Protein AF-0000000076281977 (afdb_homodimer)

Structure (mmCIF, N/CA/C/O backbone):
data_AF-0000000076281977-model_v1
#
loop_
_entity.id
_entity.type
_entity.pdbx_description
1 polymer Synembryn
#
loop_
_atom_site.group_PDB
_atom_site.id
_atom_site.type_symbol
_atom_site.label_atom_id
_atom_site.label_alt_id
_atom_site.label_comp_id
_atom_site.label_asym_id
_atom_site.label_entity_id
_atom_site.label_seq_id
_atom_site.pdbx_PDB_ins_code
_atom_site.Cartn_x
_atom_site.Cartn_y
_atom_site.Cartn_z
_atom_site.occupancy
_atom_site.B_iso_or_equiv
_atom_site.auth_seq_id
_atom_site.auth_comp_id
_atom_site.auth_asym_id
_atom_site.auth_atom_id
_atom_site.pdbx_PDB_model_num
ATOM 1 N N . MET A 1 1 ? -8.844 -17.547 -15.508 1 25.36 1 MET A N 1
ATOM 2 C CA . MET A 1 1 ? -8.016 -17.531 -14.305 1 25.36 1 MET A CA 1
ATOM 3 C C . MET A 1 1 ? -6.859 -16.547 -14.461 1 25.36 1 MET A C 1
ATOM 5 O O . MET A 1 1 ? -5.863 -16.859 -15.117 1 25.36 1 MET A O 1
ATOM 9 N N . MET A 1 2 ? -7.133 -15.367 -14.68 1 31.41 2 MET A N 1
ATOM 10 C CA . MET A 1 2 ? -6.23 -14.242 -14.906 1 31.41 2 MET A CA 1
ATOM 11 C C . MET A 1 2 ? -5.121 -14.211 -13.859 1 31.41 2 MET A C 1
ATOM 13 O O . MET A 1 2 ? -5.328 -14.641 -12.719 1 31.41 2 MET A O 1
ATOM 17 N N . PRO A 1 3 ? -3.891 -14.258 -14.297 1 38.12 3 PRO A N 1
ATOM 18 C CA . PRO A 1 3 ? -2.811 -13.922 -13.367 1 38.12 3 PRO A CA 1
ATOM 19 C C . PRO A 1 3 ? -3.238 -12.906 -12.312 1 38.12 3 PRO A C 1
ATOM 21 O O . PRO A 1 3 ? -2.4 -12.414 -11.547 1 38.12 3 PRO A O 1
ATOM 24 N N . ASN A 1 4 ? -4.414 -12.43 -12.438 1 33.53 4 ASN A N 1
ATOM 25 C CA . ASN A 1 4 ? -4.828 -11.328 -11.578 1 33.53 4 ASN A CA 1
ATOM 26 C C . ASN A 1 4 ? -4.852 -11.742 -10.109 1 33.53 4 ASN A C 1
ATOM 28 O O . ASN A 1 4 ? -5.457 -11.055 -9.281 1 33.53 4 ASN A O 1
ATOM 32 N N . ARG A 1 5 ? -5.129 -13.078 -9.828 1 37.09 5 ARG A N 1
ATOM 33 C CA . ARG A 1 5 ? -5.336 -13.344 -8.406 1 37.09 5 ARG A CA 1
ATOM 34 C C . ARG A 1 5 ? -4.176 -12.797 -7.574 1 37.09 5 ARG A C 1
ATOM 36 O O . ARG A 1 5 ? -3.15 -13.469 -7.422 1 37.09 5 ARG A O 1
ATOM 43 N N . ARG A 1 6 ? -3.873 -11.641 -7.59 1 33.06 6 ARG A N 1
ATOM 44 C CA . ARG A 1 6 ? -2.848 -10.656 -7.266 1 33.06 6 ARG A CA 1
ATOM 45 C C . ARG A 1 6 ? -2.436 -10.758 -5.801 1 33.06 6 ARG A C 1
ATOM 47 O O . ARG A 1 6 ? -1.252 -10.906 -5.492 1 33.06 6 ARG A O 1
ATOM 54 N N . THR A 1 7 ? -2.859 -9.648 -5 1 34.69 7 THR A N 1
ATOM 55 C CA . THR A 1 7 ? -2.383 -8.672 -4.027 1 34.69 7 THR A CA 1
ATOM 56 C C . THR A 1 7 ? -2.422 -9.258 -2.617 1 34.69 7 THR A C 1
ATOM 58 O O . THR A 1 7 ? -2.078 -8.578 -1.647 1 34.69 7 THR A O 1
ATOM 61 N N . GLY A 1 8 ? -3.344 -10.055 -2.436 1 36.16 8 GLY A N 1
ATOM 62 C CA . GLY A 1 8 ? -3.281 -10.398 -1.023 1 36.16 8 GLY A CA 1
ATOM 63 C C . GLY A 1 8 ? -1.925 -10.922 -0.595 1 36.16 8 GLY A C 1
ATOM 64 O O . GLY A 1 8 ? -1.558 -10.828 0.578 1 36.16 8 GLY A O 1
ATOM 65 N N . ARG A 1 9 ? -1.367 -11.906 -1.367 1 39.69 9 ARG A N 1
ATOM 66 C CA . ARG A 1 9 ? -0.057 -12.508 -1.152 1 39.69 9 ARG A CA 1
ATOM 67 C C . ARG A 1 9 ? 1.059 -11.492 -1.374 1 39.69 9 ARG A C 1
ATOM 69 O O . ARG A 1 9 ? 2.238 -11.852 -1.395 1 39.69 9 ARG A O 1
ATOM 76 N N . ASP A 1 10 ? 0.714 -10.359 -1.783 1 43.97 10 ASP A N 1
ATOM 77 C CA . ASP A 1 10 ? 1.551 -9.219 -2.146 1 43.97 10 ASP A CA 1
ATOM 78 C C . ASP A 1 10 ? 2.457 -8.812 -0.986 1 43.97 10 ASP A C 1
ATOM 80 O O . ASP A 1 10 ? 3.6 -8.406 -1.199 1 43.97 10 ASP A O 1
ATOM 84 N N . ARG A 1 11 ? 1.829 -8.914 0.071 1 48.28 11 ARG A N 1
ATOM 85 C CA . ARG A 1 11 ? 2.643 -8.422 1.178 1 48.28 11 ARG A CA 1
ATOM 86 C C . ARG A 1 11 ? 3.83 -9.344 1.437 1 48.28 11 ARG A C 1
ATOM 88 O O . ARG A 1 11 ? 4.875 -8.898 1.921 1 48.28 11 ARG A O 1
ATOM 95 N N . SER A 1 12 ? 3.67 -10.633 1.146 1 47 12 SER A N 1
ATOM 96 C CA . SER A 1 12 ? 4.766 -11.578 1.337 1 47 12 SER A CA 1
ATOM 97 C C . SER A 1 12 ? 5.914 -11.305 0.372 1 47 12 SER A C 1
ATOM 99 O O . SER A 1 12 ? 7.062 -11.648 0.648 1 47 12 SER A O 1
ATOM 101 N N . CYS A 1 13 ? 5.496 -10.625 -0.666 1 46.72 13 CYS A N 1
ATOM 102 C CA . CYS A 1 13 ? 6.531 -10.328 -1.65 1 46.72 13 CYS A CA 1
ATOM 103 C C . CYS A 1 13 ? 7.48 -9.25 -1.137 1 46.72 13 CYS A C 1
ATOM 105 O O . CYS A 1 13 ? 8.586 -9.102 -1.654 1 46.72 13 CYS A O 1
ATOM 107 N N . LEU A 1 14 ? 6.957 -8.469 -0.105 1 51.84 14 LEU A N 1
ATOM 108 C CA . LEU A 1 14 ? 7.766 -7.344 0.351 1 51.84 14 LEU A CA 1
ATOM 109 C C . LEU A 1 14 ? 8.789 -7.797 1.387 1 51.84 14 LEU A C 1
ATOM 111 O O . LEU A 1 14 ? 9.758 -7.082 1.663 1 51.84 14 LEU A O 1
ATOM 115 N N . ASP A 1 15 ? 8.625 -9.023 1.926 1 58.03 15 ASP A N 1
ATOM 116 C CA . ASP A 1 15 ? 9.414 -9.445 3.076 1 58.03 15 ASP A CA 1
ATOM 117 C C . ASP A 1 15 ? 10.914 -9.383 2.771 1 58.03 15 ASP A C 1
ATOM 119 O O . ASP A 1 15 ? 11.695 -8.906 3.592 1 58.03 15 ASP A O 1
ATOM 123 N N . PRO A 1 16 ? 11.156 -9.711 1.568 1 54.69 16 PRO A N 1
ATOM 124 C CA . PRO A 1 16 ? 12.602 -9.773 1.385 1 54.69 16 PRO A CA 1
ATOM 125 C C . PRO A 1 16 ? 13.242 -8.398 1.269 1 54.69 16 PRO A C 1
ATOM 127 O O . PRO A 1 16 ? 14.453 -8.25 1.491 1 54.69 16 PRO A O 1
ATOM 130 N N . PHE A 1 17 ? 12.398 -7.316 1.055 1 61.41 17 PHE A N 1
ATOM 131 C CA . PHE A 1 17 ? 12.945 -5.992 0.796 1 61.41 17 PHE A CA 1
ATOM 132 C C . PHE A 1 17 ? 13.148 -5.227 2.098 1 61.41 17 PHE A C 1
ATOM 134 O O . PHE A 1 17 ? 13.828 -4.199 2.121 1 61.41 17 PHE A O 1
ATOM 141 N N . THR A 1 18 ? 12.641 -5.777 3.057 1 65.06 18 THR A N 1
ATOM 142 C CA . THR A 1 18 ? 12.508 -4.977 4.27 1 65.06 18 THR A CA 1
ATOM 143 C C . THR A 1 18 ? 13.336 -5.57 5.402 1 65.06 18 THR A C 1
ATOM 145 O O . THR A 1 18 ? 13.008 -5.395 6.578 1 65.06 18 THR A O 1
ATOM 148 N N . GLY A 1 19 ? 14.367 -6.098 4.934 1 81.69 19 GLY A N 1
ATOM 149 C CA . GLY A 1 19 ? 15.094 -6.727 6.023 1 81.69 19 GLY A CA 1
ATOM 150 C C . GLY A 1 19 ? 16.031 -5.773 6.75 1 81.69 19 GLY A C 1
ATOM 151 O O . GLY A 1 19 ? 16.281 -4.664 6.273 1 81.69 19 GLY A O 1
ATOM 152 N N . ARG A 1 20 ? 16.531 -6.117 7.875 1 89 20 ARG A N 1
ATOM 153 C CA . ARG A 1 20 ? 17.422 -5.344 8.734 1 89 20 ARG A CA 1
ATOM 154 C C . ARG A 1 20 ? 18.703 -4.977 8.008 1 89 20 ARG A C 1
ATOM 156 O O . ARG A 1 20 ? 19.141 -3.828 8.062 1 89 20 ARG A O 1
ATOM 163 N N . GLN A 1 21 ? 19.188 -5.895 7.258 1 88.44 21 GLN A N 1
ATOM 164 C CA . GLN A 1 21 ? 20.438 -5.672 6.555 1 88.44 21 GLN A CA 1
ATOM 165 C C . GLN A 1 21 ? 20.281 -4.621 5.461 1 88.44 21 GLN A C 1
ATOM 167 O O . GLN A 1 21 ? 21.156 -3.773 5.273 1 88.44 21 GLN A O 1
ATOM 172 N N . SER A 1 22 ? 19.203 -4.695 4.781 1 90.44 22 SER A N 1
ATOM 173 C CA . SER A 1 22 ? 18.953 -3.74 3.707 1 90.44 22 SER A CA 1
ATOM 174 C C . SER A 1 22 ? 18.766 -2.328 4.254 1 90.44 22 SER A C 1
ATOM 176 O O . SER A 1 22 ? 19.312 -1.369 3.695 1 90.44 22 SER A O 1
ATOM 178 N N . LEU A 1 23 ? 18.047 -2.221 5.305 1 93.25 23 LEU A N 1
ATOM 179 C CA . LEU A 1 23 ? 17.812 -0.913 5.906 1 93.25 23 LEU A CA 1
ATOM 180 C C . LEU A 1 23 ? 19.125 -0.31 6.406 1 93.25 23 LEU A C 1
ATOM 182 O O . LEU A 1 23 ? 19.375 0.882 6.215 1 93.25 23 LEU A O 1
ATOM 186 N N . GLN A 1 24 ? 19.969 -1.143 6.992 1 92.25 24 GLN A N 1
ATOM 187 C CA . GLN A 1 24 ? 21.25 -0.683 7.496 1 92.25 24 GLN A CA 1
ATOM 188 C C . GLN A 1 24 ? 22.172 -0.247 6.355 1 92.25 24 GLN A C 1
ATOM 190 O O . GLN A 1 24 ? 22.891 0.743 6.477 1 92.25 24 GLN A O 1
ATOM 195 N N . ALA A 1 25 ? 22.141 -1.022 5.316 1 91.75 25 ALA A N 1
ATOM 196 C CA . ALA A 1 25 ? 22.938 -0.66 4.148 1 91.75 25 ALA A CA 1
ATOM 197 C C . ALA A 1 25 ? 22.484 0.682 3.574 1 91.75 25 ALA A C 1
ATOM 199 O O . ALA A 1 25 ? 23.328 1.544 3.281 1 91.75 25 ALA A O 1
ATOM 200 N N . LEU A 1 26 ? 21.219 0.883 3.412 1 93 26 LEU A N 1
ATOM 201 C CA . LEU A 1 26 ? 20.688 2.135 2.889 1 93 26 LEU A CA 1
ATOM 202 C C . LEU A 1 26 ? 21.031 3.299 3.812 1 93 26 LEU A C 1
ATOM 204 O O . LEU A 1 26 ? 21.375 4.391 3.346 1 93 26 LEU A O 1
ATOM 208 N N . ALA A 1 27 ? 20.891 3.049 5.133 1 94.88 27 ALA A N 1
ATOM 209 C CA . ALA A 1 27 ? 21.234 4.078 6.105 1 94.88 27 ALA A CA 1
ATOM 210 C C . ALA A 1 27 ? 22.703 4.488 5.961 1 94.88 27 ALA A C 1
ATOM 212 O O . ALA A 1 27 ? 23.031 5.672 6.039 1 94.88 27 ALA A O 1
ATOM 213 N N . ARG A 1 28 ? 23.531 3.508 5.742 1 92.62 28 ARG A N 1
ATOM 214 C CA . ARG A 1 28 ? 24.953 3.77 5.543 1 92.62 28 ARG A CA 1
ATOM 215 C C . ARG A 1 28 ? 25.203 4.59 4.281 1 92.62 28 ARG A C 1
ATOM 217 O O . ARG A 1 28 ? 25.953 5.562 4.297 1 92.62 28 ARG A O 1
ATOM 224 N N . TYR A 1 29 ? 24.547 4.211 3.186 1 91.12 29 TYR A N 1
ATOM 225 C CA . TYR A 1 29 ? 24.703 4.926 1.923 1 91.12 29 TYR A CA 1
ATOM 226 C C . TYR A 1 29 ? 24.156 6.34 2.023 1 91.12 29 TYR A C 1
ATOM 228 O O . TYR A 1 29 ? 24.672 7.262 1.385 1 91.12 29 TYR A O 1
ATOM 236 N N . ALA A 1 30 ? 23.109 6.523 2.85 1 93.88 30 ALA A N 1
ATOM 237 C CA . ALA A 1 30 ? 22.5 7.836 3.037 1 93.88 30 ALA A CA 1
ATOM 238 C C . ALA A 1 30 ? 23.312 8.688 4.008 1 93.88 30 ALA A C 1
ATOM 240 O O . ALA A 1 30 ? 23.031 9.883 4.176 1 93.88 30 ALA A O 1
ATOM 241 N N . GLY A 1 31 ? 24.312 8.062 4.672 1 92.25 31 GLY A N 1
ATOM 242 C CA . GLY A 1 31 ? 25.156 8.773 5.617 1 92.25 31 GLY A CA 1
ATOM 243 C C . GLY A 1 31 ? 24.469 9.023 6.953 1 92.25 31 GLY A C 1
ATOM 244 O O . GLY A 1 31 ? 24.781 9.992 7.641 1 92.25 31 GLY A O 1
ATOM 245 N N . ILE A 1 32 ? 23.484 8.203 7.344 1 94.56 32 ILE A N 1
ATOM 246 C CA . ILE A 1 32 ? 22.766 8.469 8.586 1 94.56 32 ILE A CA 1
ATOM 247 C C . ILE A 1 32 ? 22.766 7.223 9.461 1 94.56 32 ILE A C 1
ATOM 249 O O . ILE A 1 32 ? 21.891 7.059 10.32 1 94.56 32 ILE A O 1
ATOM 253 N N . ALA A 1 33 ? 23.641 6.262 9.156 1 91.94 33 ALA A N 1
ATOM 254 C CA . ALA A 1 33 ? 23.797 5.102 10.031 1 91.94 33 ALA A CA 1
ATOM 255 C C . ALA A 1 33 ? 24.453 5.496 11.344 1 91.94 33 ALA A C 1
ATOM 257 O O . ALA A 1 33 ? 25.391 6.297 11.359 1 91.94 33 ALA A O 1
ATOM 258 N N . PHE A 1 34 ? 23.984 4.984 12.438 1 81.75 34 PHE A N 1
ATOM 259 C CA . PHE A 1 34 ? 24.469 5.332 13.773 1 81.75 34 PHE A CA 1
ATOM 260 C C . PHE A 1 34 ? 25.906 4.879 13.969 1 81.75 34 PHE A C 1
ATOM 262 O O . PHE A 1 34 ? 26.703 5.598 14.562 1 81.75 34 PHE A O 1
ATOM 269 N N . GLU A 1 35 ? 26.281 3.596 13.641 1 71.5 35 GLU A N 1
ATOM 270 C CA . GLU A 1 35 ? 27.594 3.018 13.914 1 71.5 35 GLU A CA 1
ATOM 271 C C . GLU A 1 35 ? 28.656 3.621 13 1 71.5 35 GLU A C 1
ATOM 273 O O . GLU A 1 35 ? 29.844 3.344 13.164 1 71.5 35 GLU A O 1
ATOM 278 N N . GLN A 1 36 ? 28.25 4.434 11.992 1 58.88 36 GLN A N 1
ATOM 279 C CA . GLN A 1 36 ? 29.219 4.789 10.969 1 58.88 36 GLN A CA 1
ATOM 280 C C . GLN A 1 36 ? 30.156 5.895 11.453 1 58.88 36 GLN A C 1
ATOM 282 O O . GLN A 1 36 ? 29.703 6.898 12 1 58.88 36 GLN A O 1
ATOM 287 N N . SER A 1 37 ? 31.438 5.461 11.836 1 52.72 37 SER A N 1
ATOM 288 C CA . SER A 1 37 ? 32.5 6.461 11.945 1 52.72 37 SER A CA 1
ATOM 289 C C . SER A 1 37 ? 32.438 7.449 10.781 1 52.72 37 SER A C 1
ATOM 291 O O . SER A 1 37 ? 31.734 7.219 9.797 1 52.72 37 SER A O 1
ATOM 293 N N . ALA A 1 38 ? 33.75 8.203 10.453 1 48 38 ALA A N 1
ATOM 294 C CA . ALA A 1 38 ? 33.969 9.336 9.555 1 48 38 ALA A CA 1
ATOM 295 C C . ALA A 1 38 ? 33.469 9.008 8.141 1 48 38 ALA A C 1
ATOM 297 O O . ALA A 1 38 ? 33.875 7.988 7.566 1 48 38 ALA A O 1
ATOM 298 N N . PRO A 1 39 ? 32.344 9.57 7.695 1 49.25 39 PRO A N 1
ATOM 299 C CA . PRO A 1 39 ? 31.719 9.391 6.383 1 49.25 39 PRO A CA 1
ATOM 300 C C . PRO A 1 39 ? 32.75 9.43 5.238 1 49.25 39 PRO A C 1
ATOM 302 O O . PRO A 1 39 ? 33.625 10.289 5.215 1 49.25 39 PRO A O 1
ATOM 305 N N . GLU A 1 40 ? 33.281 8.367 4.777 1 52.44 40 GLU A N 1
ATOM 306 C CA . GLU A 1 40 ? 33.844 8.445 3.434 1 52.44 40 GLU A CA 1
ATOM 307 C C . GLU A 1 40 ? 33.031 9.375 2.545 1 52.44 40 GLU A C 1
ATOM 309 O O . GLU A 1 40 ? 31.844 9.609 2.812 1 52.44 40 GLU A O 1
ATOM 314 N N . PRO A 1 41 ? 33.781 10.055 1.69 1 61.25 41 PRO A N 1
ATOM 315 C CA . PRO A 1 41 ? 33.094 10.953 0.757 1 61.25 41 PRO A CA 1
ATOM 316 C C . PRO A 1 41 ? 31.828 10.336 0.15 1 61.25 41 PRO A C 1
ATOM 318 O O . PRO A 1 41 ? 31.891 9.242 -0.414 1 61.25 41 PRO A O 1
ATOM 321 N N . LEU A 1 42 ? 30.703 10.852 0.701 1 70.62 42 LEU A N 1
ATOM 322 C CA . LEU A 1 42 ? 29.406 10.352 0.249 1 70.62 42 LEU A CA 1
ATOM 323 C C . LEU A 1 42 ? 29.078 10.898 -1.136 1 70.62 42 LEU A C 1
ATOM 325 O O . LEU A 1 42 ? 29.312 12.07 -1.425 1 70.62 42 LEU A O 1
ATOM 329 N N . ASP A 1 43 ? 28.953 10.078 -2.098 1 84.31 43 ASP A N 1
ATOM 330 C CA . ASP A 1 43 ? 28.328 10.484 -3.352 1 84.31 43 ASP A CA 1
ATOM 331 C C . ASP A 1 43 ? 26.906 11 -3.117 1 84.31 43 ASP A C 1
ATOM 333 O O . ASP A 1 43 ? 26.031 10.234 -2.727 1 84.31 43 ASP A O 1
ATOM 337 N N . MET A 1 44 ? 26.797 12.328 -3.318 1 89.38 44 MET A N 1
ATOM 338 C CA . MET A 1 44 ? 25.531 12.992 -2.973 1 89.38 44 MET A CA 1
ATOM 339 C C . MET A 1 44 ? 24.375 12.391 -3.744 1 89.38 44 MET A C 1
ATOM 341 O O . MET A 1 44 ? 23.25 12.359 -3.248 1 89.3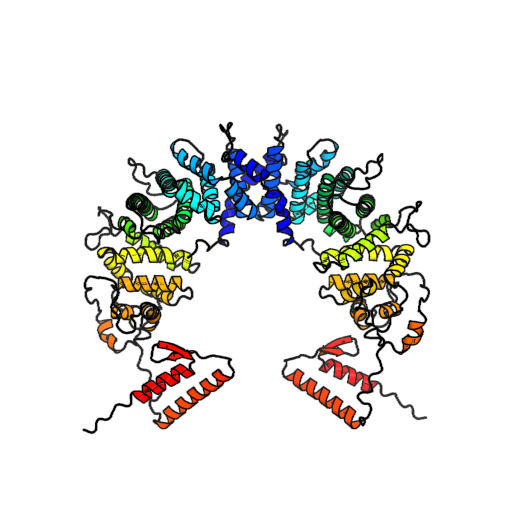8 44 MET A O 1
ATOM 345 N N . ASP A 1 45 ? 24.672 11.875 -4.898 1 88 45 ASP A N 1
ATOM 346 C CA . ASP A 1 45 ? 23.609 11.227 -5.672 1 88 45 ASP A CA 1
ATOM 347 C C . ASP A 1 45 ? 23.172 9.922 -5.008 1 88 45 ASP A C 1
ATOM 349 O O . ASP A 1 45 ? 21.969 9.625 -4.969 1 88 45 ASP A O 1
ATOM 353 N N . VAL A 1 46 ? 24.125 9.195 -4.508 1 89.81 46 VAL A N 1
ATOM 354 C CA . VAL A 1 46 ? 23.812 7.949 -3.816 1 89.81 46 VAL A CA 1
ATOM 355 C C . VAL A 1 46 ? 23.078 8.25 -2.51 1 89.81 46 VAL A C 1
ATOM 357 O O . VAL A 1 46 ? 22.125 7.559 -2.152 1 89.81 46 VAL A O 1
ATOM 360 N N . VAL A 1 47 ? 23.547 9.289 -1.876 1 93.12 47 VAL A N 1
ATOM 361 C CA . VAL A 1 47 ? 22.891 9.703 -0.634 1 93.12 47 VAL A CA 1
ATOM 362 C C . VAL A 1 47 ? 21.438 10.039 -0.897 1 93.12 47 VAL A C 1
ATOM 364 O O . VAL A 1 47 ? 20.547 9.547 -0.195 1 93.12 47 VAL A O 1
ATOM 367 N N . LEU A 1 48 ? 21.25 10.805 -1.954 1 94.06 48 LEU A N 1
ATOM 368 C CA . LEU A 1 48 ? 19.906 11.258 -2.277 1 94.06 48 LEU A CA 1
ATOM 369 C C . LEU A 1 48 ? 19 10.078 -2.602 1 94.06 48 LEU A C 1
ATOM 371 O O . LEU A 1 48 ? 17.891 9.969 -2.061 1 94.06 48 LEU A O 1
ATOM 375 N N . GLU A 1 49 ? 19.438 9.172 -3.451 1 92.19 49 GLU A N 1
ATOM 376 C CA . GLU A 1 49 ? 18.609 8.039 -3.844 1 92.19 49 GLU A CA 1
ATOM 377 C C . GLU A 1 49 ? 18.375 7.098 -2.664 1 92.19 49 GLU A C 1
ATOM 379 O O . GLU A 1 49 ? 17.312 6.488 -2.553 1 92.19 49 GLU A O 1
ATOM 384 N N . SER A 1 50 ? 19.406 6.965 -1.812 1 93.25 50 SER A N 1
ATOM 385 C CA . SER A 1 50 ? 19.25 6.137 -0.623 1 93.25 50 SER A CA 1
ATOM 386 C C . SER A 1 50 ? 18.203 6.723 0.317 1 93.25 50 SER A C 1
ATOM 388 O O . SER A 1 50 ? 17.391 5.988 0.889 1 93.25 50 SER A O 1
ATOM 390 N N . LEU A 1 51 ? 18.188 8.039 0.458 1 95.38 51 LEU A N 1
ATOM 391 C CA . LEU A 1 51 ? 17.188 8.711 1.278 1 95.38 51 LEU A CA 1
ATOM 392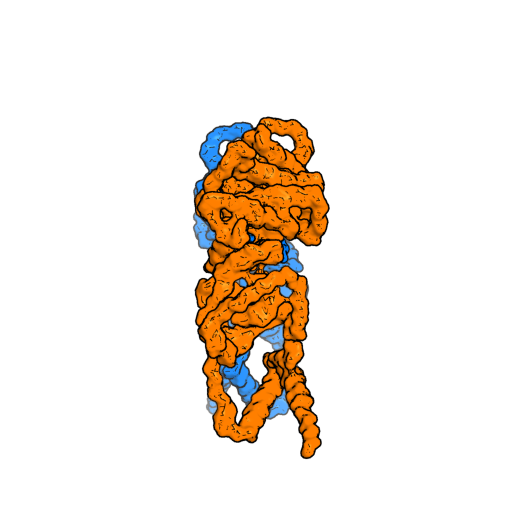 C C . LEU A 1 51 ? 15.789 8.484 0.713 1 95.38 51 LEU A C 1
ATOM 394 O O . LEU A 1 51 ? 14.859 8.188 1.458 1 95.38 51 LEU A O 1
ATOM 398 N N . LYS A 1 52 ? 15.695 8.648 -0.569 1 93.56 52 LYS A N 1
ATOM 399 C CA . LYS A 1 52 ? 14.414 8.422 -1.222 1 93.56 52 LYS A CA 1
ATOM 400 C C . LYS A 1 52 ? 13.922 6.996 -0.977 1 93.56 52 LYS A C 1
ATOM 402 O O . LYS A 1 52 ? 12.742 6.781 -0.689 1 93.56 52 LYS A O 1
ATOM 407 N N . CYS A 1 53 ? 14.812 6.062 -1.084 1 92 53 CYS A N 1
ATOM 408 C CA . CYS A 1 53 ? 14.469 4.66 -0.869 1 92 53 CYS A CA 1
ATOM 409 C C . CYS A 1 53 ? 14.031 4.422 0.57 1 92 53 CYS A C 1
ATOM 411 O O . CYS A 1 53 ? 13.062 3.699 0.816 1 92 53 CYS A O 1
ATOM 413 N N . LEU A 1 54 ? 14.758 5 1.492 1 93.81 54 LEU A N 1
ATOM 414 C CA . LEU A 1 54 ? 14.398 4.863 2.9 1 93.81 54 LEU A CA 1
ATOM 415 C C . LEU A 1 54 ? 13.008 5.434 3.164 1 93.81 54 LEU A C 1
ATOM 417 O O . LEU A 1 54 ? 12.211 4.828 3.885 1 93.81 54 LEU A O 1
ATOM 421 N N . CYS A 1 55 ? 12.742 6.605 2.582 1 93.44 55 CYS A N 1
ATOM 422 C CA . CYS A 1 55 ? 11.422 7.199 2.734 1 93.44 55 CYS A CA 1
ATOM 423 C C . CYS A 1 55 ? 10.336 6.266 2.213 1 93.44 55 CYS A C 1
ATOM 425 O O . CYS A 1 55 ? 9.336 6.035 2.887 1 93.44 55 CYS A O 1
ATOM 427 N N . ASN A 1 56 ? 10.539 5.73 1.099 1 88.5 56 ASN A N 1
ATOM 428 C CA . ASN A 1 56 ? 9.578 4.816 0.497 1 88.5 56 ASN A CA 1
ATOM 429 C C . ASN A 1 56 ? 9.398 3.561 1.341 1 88.5 56 ASN A C 1
ATOM 431 O O . ASN A 1 56 ? 8.273 3.072 1.503 1 88.5 56 ASN A O 1
ATOM 435 N N . LEU A 1 57 ? 10.516 3.023 1.776 1 90.56 57 LEU A N 1
ATOM 436 C CA . LEU A 1 57 ? 10.461 1.82 2.6 1 90.56 57 LEU A CA 1
ATOM 437 C C . LEU A 1 57 ? 9.672 2.068 3.881 1 90.56 57 LEU A C 1
ATOM 439 O O . LEU A 1 57 ? 8.812 1.265 4.25 1 90.56 57 LEU A O 1
ATOM 443 N N . VAL A 1 58 ? 9.938 3.141 4.531 1 92.44 58 VAL A N 1
ATOM 444 C CA . VAL A 1 58 ? 9.289 3.473 5.793 1 92.44 58 VAL A CA 1
ATOM 445 C C . VAL A 1 58 ? 7.801 3.727 5.559 1 92.44 58 VAL A C 1
ATOM 447 O O . VAL A 1 58 ? 6.965 3.35 6.379 1 92.44 58 VAL A O 1
ATOM 450 N N . LEU A 1 59 ? 7.527 4.371 4.469 1 90.19 59 LEU A N 1
ATOM 451 C CA . LEU A 1 59 ? 6.137 4.672 4.148 1 90.19 59 LEU A CA 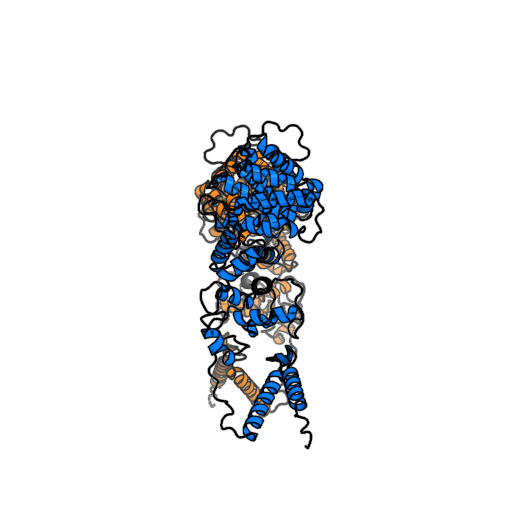1
ATOM 452 C C . LEU A 1 59 ? 5.363 3.396 3.844 1 90.19 59 LEU A C 1
ATOM 454 O O . LEU A 1 59 ? 4.199 3.266 4.23 1 90.19 59 LEU A O 1
ATOM 458 N N . SER A 1 60 ? 5.965 2.426 3.248 1 84.25 60 SER A N 1
ATOM 459 C CA . SER A 1 60 ? 5.227 1.306 2.672 1 84.25 60 SER A CA 1
ATOM 460 C C . SER A 1 60 ? 5.27 0.087 3.586 1 84.25 60 SER A C 1
ATOM 462 O O . SER A 1 60 ? 4.484 -0.849 3.418 1 84.25 60 SER A O 1
ATOM 464 N N . SER A 1 61 ? 6.16 0.089 4.574 1 87.38 61 SER A N 1
ATOM 465 C CA . SER A 1 61 ? 6.363 -1.149 5.316 1 87.38 61 SER A CA 1
ATOM 466 C C . SER A 1 61 ? 6.402 -0.892 6.82 1 87.38 61 SER A C 1
ATOM 468 O O . SER A 1 61 ? 7.352 -0.296 7.328 1 87.38 61 SER A O 1
ATOM 470 N N . PRO A 1 62 ? 5.449 -1.524 7.582 1 91.19 62 PRO A N 1
ATOM 471 C CA . PRO A 1 62 ? 5.488 -1.407 9.039 1 91.19 62 PRO A CA 1
ATOM 472 C C . PRO A 1 62 ? 6.75 -2.014 9.648 1 91.19 62 PRO A C 1
ATOM 474 O O . PRO A 1 62 ? 7.27 -1.499 10.641 1 91.19 62 PRO A O 1
ATOM 477 N N . VAL A 1 63 ? 7.223 -3.059 9.023 1 91.94 63 VAL A N 1
ATOM 478 C CA . VAL A 1 63 ? 8.445 -3.697 9.508 1 91.94 63 VAL A CA 1
ATOM 479 C C . VAL A 1 63 ? 9.617 -2.732 9.375 1 91.94 63 VAL A C 1
ATOM 481 O O . VAL A 1 63 ? 10.445 -2.623 10.289 1 91.94 63 VAL A O 1
ATOM 484 N N . ALA A 1 64 ? 9.703 -2.047 8.258 1 92.88 64 ALA A N 1
ATOM 485 C CA . ALA A 1 64 ? 10.773 -1.075 8.031 1 92.88 64 ALA A CA 1
ATOM 486 C C . ALA A 1 64 ? 10.703 0.063 9.047 1 92.88 64 ALA A C 1
ATOM 488 O O . ALA A 1 64 ? 11.734 0.598 9.461 1 92.88 64 ALA A O 1
ATOM 489 N N . GLN A 1 65 ? 9.453 0.468 9.43 1 95.5 65 GLN A N 1
ATOM 490 C CA . GLN A 1 65 ? 9.273 1.509 10.438 1 95.5 65 GLN A CA 1
ATOM 491 C C . GLN A 1 65 ? 9.922 1.112 11.758 1 95.5 65 GLN A C 1
ATOM 493 O O . GLN A 1 65 ? 10.656 1.901 12.359 1 95.5 65 GLN A O 1
ATOM 498 N N . VAL A 1 66 ? 9.656 -0.126 12.156 1 96.25 66 VAL A N 1
ATOM 499 C CA . VAL A 1 66 ? 10.195 -0.643 13.406 1 96.25 66 VAL A CA 1
ATOM 500 C C . VAL A 1 66 ? 11.719 -0.72 13.32 1 96.25 66 VAL A C 1
ATOM 502 O O . VAL A 1 66 ? 12.422 -0.305 14.242 1 96.25 66 VAL A O 1
ATOM 505 N N . LEU A 1 67 ? 12.234 -1.187 12.219 1 95.62 67 LEU A N 1
ATOM 506 C CA . LEU A 1 67 ? 13.672 -1.346 12.031 1 95.62 67 LEU A CA 1
ATOM 507 C C . LEU A 1 67 ? 14.367 0.008 12.023 1 95.62 67 LEU A C 1
ATOM 509 O O . LEU A 1 67 ? 15.469 0.145 12.562 1 95.62 67 LEU A O 1
ATOM 513 N N . ALA A 1 68 ? 13.797 0.973 11.383 1 96.5 68 ALA A N 1
ATOM 514 C CA . ALA A 1 68 ? 14.359 2.316 11.336 1 96.5 68 ALA A CA 1
ATOM 515 C C . ALA A 1 68 ? 14.469 2.92 12.734 1 96.5 68 ALA A C 1
ATOM 517 O O . ALA A 1 68 ? 15.453 3.594 13.055 1 96.5 68 ALA A O 1
ATOM 518 N N . ALA A 1 69 ? 13.414 2.709 13.531 1 96.88 69 ALA A N 1
ATOM 519 C CA . ALA A 1 69 ? 13.43 3.176 14.914 1 96.88 69 ALA A CA 1
ATOM 520 C C . ALA A 1 69 ? 14.539 2.494 15.719 1 96.88 69 ALA A C 1
ATOM 522 O O . ALA A 1 69 ? 15.266 3.148 16.469 1 96.88 69 ALA A O 1
ATOM 523 N N . GLU A 1 70 ? 14.625 1.163 15.492 1 95.44 70 GLU A N 1
ATOM 524 C CA . GLU A 1 70 ? 15.641 0.385 16.203 1 95.44 70 GLU A CA 1
ATOM 525 C C . GLU A 1 70 ? 17.047 0.831 15.797 1 95.44 70 GLU A C 1
ATOM 527 O O . GLU A 1 70 ? 17.969 0.822 16.625 1 95.44 70 GLU A O 1
ATOM 532 N N . ALA A 1 71 ? 17.172 1.187 14.57 1 94.88 71 ALA A N 1
ATOM 533 C CA . ALA A 1 71 ? 18.469 1.633 14.062 1 94.88 71 ALA A CA 1
ATOM 534 C C . ALA A 1 71 ? 18.766 3.059 14.516 1 94.88 71 ALA A C 1
ATOM 536 O O . ALA A 1 71 ? 19.844 3.584 14.242 1 94.88 71 ALA A O 1
ATOM 537 N N . ARG A 1 72 ? 17.828 3.762 15.133 1 95.69 72 ARG A N 1
ATOM 538 C CA . ARG A 1 72 ? 17.953 5.113 15.664 1 95.69 72 ARG A CA 1
ATOM 539 C C . ARG A 1 72 ? 18.359 6.098 14.57 1 95.69 72 ARG A C 1
ATOM 541 O O . ARG A 1 72 ? 19.266 6.91 14.766 1 95.69 72 ARG A O 1
ATOM 548 N N . LEU A 1 73 ? 17.781 5.938 13.406 1 96.75 73 LEU A N 1
ATOM 549 C CA . LEU A 1 73 ? 18.062 6.832 12.289 1 96.75 73 LEU A CA 1
ATOM 550 C C . LEU A 1 73 ? 17.781 8.281 12.664 1 96.75 73 LEU A C 1
ATOM 552 O O . LEU A 1 73 ? 18.438 9.195 12.164 1 96.75 73 LEU A O 1
ATOM 556 N N . VAL A 1 74 ? 16.828 8.484 13.594 1 97.94 74 VAL A N 1
ATOM 557 C CA . VAL A 1 74 ? 16.375 9.82 13.969 1 97.94 74 VAL A CA 1
ATOM 558 C C . VAL A 1 74 ? 17.531 10.594 14.602 1 97.94 74 VAL A C 1
ATOM 560 O O . VAL A 1 74 ? 17.641 11.812 14.438 1 97.94 74 VAL A O 1
ATOM 563 N N . VAL A 1 75 ? 18.469 9.906 15.281 1 97.44 75 VAL A N 1
ATOM 564 C CA . VAL A 1 75 ? 19.578 10.562 15.961 1 97.44 75 VAL A CA 1
ATOM 565 C C . VAL A 1 75 ? 20.5 11.203 14.938 1 97.44 75 VAL A C 1
ATOM 567 O O . VAL A 1 75 ? 20.844 12.383 15.047 1 97.44 75 VAL A O 1
ATOM 570 N N . ARG A 1 76 ? 20.859 10.438 13.914 1 95.56 76 ARG A N 1
ATOM 571 C CA . ARG A 1 76 ? 21.766 10.953 12.898 1 95.56 76 ARG A CA 1
ATOM 572 C C . ARG A 1 76 ? 21.078 11.984 12.016 1 95.56 76 ARG A C 1
ATOM 574 O O . ARG A 1 76 ? 21.719 12.93 11.547 1 95.56 76 ARG A O 1
ATOM 581 N N . LEU A 1 77 ? 19.828 11.773 11.719 1 97 77 LEU A N 1
ATOM 582 C CA . LEU A 1 77 ? 19.047 12.766 10.969 1 97 77 LEU A CA 1
ATOM 583 C C . LEU A 1 77 ? 19.031 14.102 11.703 1 97 77 LEU A C 1
ATOM 585 O O . LEU A 1 77 ? 19.266 15.148 11.094 1 97 77 LEU A O 1
ATOM 589 N N . ALA A 1 78 ? 18.734 14.047 13.008 1 97.88 78 ALA A N 1
ATOM 590 C CA . ALA A 1 78 ? 18.703 15.258 13.828 1 97.88 78 ALA A CA 1
ATOM 591 C C . ALA A 1 78 ? 20.062 15.961 13.82 1 97.88 78 ALA A C 1
ATOM 593 O O . ALA A 1 78 ? 20.125 17.188 13.711 1 97.88 78 ALA A O 1
ATOM 594 N N . GLU A 1 79 ? 21.094 15.141 13.922 1 95.31 79 GLU A N 1
ATOM 595 C CA . GLU A 1 79 ? 22.438 15.711 13.875 1 95.31 79 GLU A CA 1
ATOM 596 C C . GLU A 1 79 ? 22.688 16.438 12.562 1 95.31 79 GLU A C 1
ATOM 598 O O . GLU A 1 79 ? 23.234 17.531 12.547 1 95.31 79 GLU A O 1
ATOM 603 N N . ARG A 1 80 ? 22.312 15.812 11.469 1 94.94 80 ARG A N 1
ATOM 604 C CA . ARG A 1 80 ? 22.531 16.422 10.164 1 94.94 80 ARG A CA 1
ATOM 605 C C . ARG A 1 80 ? 21.688 17.688 10 1 94.94 80 ARG A C 1
ATOM 607 O O . ARG A 1 80 ? 22.156 18.656 9.406 1 94.94 80 ARG A O 1
ATOM 614 N N . VAL A 1 81 ? 20.469 17.734 10.508 1 96.94 81 VAL A N 1
ATOM 615 C CA . VAL A 1 81 ? 19.641 18.938 10.477 1 96.94 81 VAL A CA 1
ATOM 616 C C . VAL A 1 81 ? 20.344 20.078 11.211 1 96.94 81 VAL A C 1
ATOM 618 O O . VAL A 1 81 ? 20.312 21.219 10.766 1 96.94 81 VAL A O 1
ATOM 621 N N . GLY A 1 82 ? 20.953 19.719 12.312 1 96 82 GLY A N 1
ATOM 622 C CA . GLY A 1 82 ? 21.656 20.703 13.102 1 96 82 GLY A CA 1
ATOM 623 C C . GLY A 1 82 ? 22.859 21.297 12.383 1 96 82 GLY A C 1
ATOM 624 O O . GLY A 1 82 ? 23.359 22.359 12.766 1 96 82 GLY A O 1
ATOM 625 N N . LEU A 1 83 ? 23.25 20.625 11.312 1 93.94 83 LEU A N 1
ATOM 626 C CA . LEU A 1 83 ? 24.453 21.047 10.609 1 93.94 83 LEU A CA 1
ATOM 627 C C . LEU A 1 83 ? 24.109 21.844 9.352 1 93.94 83 LEU A C 1
ATOM 629 O O . LEU A 1 83 ? 25 22.25 8.602 1 93.94 83 LEU A O 1
ATOM 633 N N . TYR A 1 84 ? 22.812 22.078 9.055 1 91.19 84 TYR A N 1
ATOM 634 C CA . TYR A 1 84 ? 22.391 22.75 7.836 1 91.19 84 TYR A CA 1
ATOM 635 C C . TYR A 1 84 ? 23.031 24.125 7.73 1 91.19 84 TYR A C 1
ATOM 637 O O . TYR A 1 84 ? 23.281 24.625 6.629 1 91.19 84 TYR A O 1
ATOM 645 N N . HIS A 1 85 ? 23.328 24.781 8.82 1 85.69 85 HIS A N 1
ATOM 646 C CA . HIS A 1 85 ? 23.891 26.125 8.828 1 85.69 85 HIS A CA 1
ATOM 647 C C . HIS A 1 85 ? 25.375 26.094 8.484 1 85.69 85 HIS A C 1
ATOM 649 O O . HIS A 1 85 ? 25.906 27.078 7.949 1 85.69 85 HIS A O 1
ATOM 655 N N . LYS A 1 86 ? 26.031 25.031 8.828 1 79.69 86 LYS A N 1
ATOM 656 C CA . LYS A 1 86 ? 27.484 24.938 8.688 1 79.69 86 LYS A CA 1
ATOM 657 C C . LYS A 1 86 ? 27.875 24.297 7.359 1 79.69 86 LYS A C 1
ATOM 659 O O . LYS A 1 86 ? 28.906 24.625 6.777 1 79.69 86 LYS A O 1
ATOM 664 N N . SER A 1 87 ? 27.047 23.375 6.953 1 72.94 87 SER A N 1
ATOM 665 C CA . SER A 1 87 ? 27.391 22.562 5.785 1 72.94 87 SER A CA 1
ATOM 666 C C . SER A 1 87 ? 26.438 22.859 4.621 1 72.94 87 SER A C 1
ATOM 668 O O . SER A 1 87 ? 25.266 23.141 4.828 1 72.94 87 SER A O 1
ATOM 670 N N . SER A 1 88 ? 27.031 22.969 3.484 1 81.44 88 SER A N 1
ATOM 671 C CA . SER A 1 88 ? 26.25 23.219 2.283 1 81.44 88 SER A CA 1
ATOM 672 C C . SER A 1 88 ? 25.609 21.938 1.754 1 81.44 88 SER A C 1
ATOM 674 O O . SER A 1 88 ? 26.094 21.375 0.766 1 81.44 88 SER A O 1
ATOM 676 N N . PHE A 1 89 ? 24.594 21.453 2.438 1 88.31 89 PHE A N 1
ATOM 677 C CA . PHE A 1 89 ? 23.844 20.344 1.882 1 88.31 89 PHE A CA 1
ATOM 678 C C . PHE A 1 89 ? 22.875 20.812 0.801 1 88.31 89 PHE A C 1
ATOM 680 O O . PHE A 1 89 ? 22.188 21.828 0.976 1 88.31 89 PHE A O 1
ATOM 687 N N . PRO A 1 90 ? 22.922 20.047 -0.315 1 93.31 90 PRO A N 1
ATOM 688 C CA . PRO A 1 90 ? 21.969 20.422 -1.371 1 93.31 90 PRO A CA 1
ATOM 689 C C . PRO A 1 90 ? 20.516 20.375 -0.903 1 93.31 90 PRO A C 1
ATOM 691 O O . PRO A 1 90 ? 20.188 19.625 0.02 1 93.31 90 PRO A O 1
ATOM 694 N N . HIS A 1 91 ? 19.656 21.141 -1.52 1 94.69 91 HIS A N 1
ATOM 695 C CA . HIS A 1 91 ? 18.234 21.25 -1.193 1 94.69 91 HIS A CA 1
ATOM 696 C C . HIS A 1 91 ? 17.594 19.875 -1.104 1 94.69 91 HIS A C 1
ATOM 698 O O . HIS A 1 91 ? 16.891 19.562 -0.13 1 94.69 91 HIS A O 1
ATOM 704 N N . ASP A 1 92 ? 17.906 19.062 -2.105 1 94.19 92 ASP A N 1
ATOM 705 C CA . ASP A 1 92 ? 17.219 17.781 -2.195 1 94.19 92 ASP A CA 1
ATOM 706 C C . ASP A 1 92 ? 17.547 16.891 -1.002 1 94.19 92 ASP A C 1
ATOM 708 O O . ASP A 1 92 ? 16.688 16.156 -0.511 1 94.19 92 ASP A O 1
ATOM 712 N N . ILE A 1 93 ? 18.75 16.922 -0.612 1 95.25 93 ILE A N 1
ATOM 713 C CA . ILE A 1 93 ? 19.156 16.109 0.521 1 95.25 93 ILE A CA 1
ATOM 714 C C . ILE A 1 93 ? 18.484 16.594 1.795 1 95.25 93 ILE A C 1
ATOM 716 O O . ILE A 1 93 ? 17.938 15.805 2.564 1 95.25 93 ILE A O 1
ATOM 720 N N . GLN A 1 94 ? 18.484 17.906 1.982 1 97.12 94 GLN A N 1
ATOM 721 C CA . GLN A 1 94 ? 17.828 18.469 3.15 1 97.12 94 GLN A CA 1
ATOM 722 C C . GLN A 1 94 ? 16.328 18.141 3.15 1 97.12 94 GLN A C 1
ATOM 724 O O . GLN A 1 94 ? 15.773 17.766 4.184 1 97.12 94 GLN A O 1
ATOM 729 N N . PHE A 1 95 ? 15.82 18.297 1.936 1 96.94 95 PHE A N 1
ATOM 730 C CA . PHE A 1 95 ? 14.398 18.031 1.786 1 96.94 95 PHE A CA 1
ATOM 731 C C . PHE A 1 95 ? 14.062 16.609 2.205 1 96.94 95 PHE A C 1
ATOM 733 O O . PHE A 1 95 ? 13.117 16.391 2.969 1 96.94 95 PHE A O 1
ATOM 740 N N . PHE A 1 96 ? 14.773 15.656 1.763 1 96.44 96 PHE A N 1
ATOM 741 C CA . PHE A 1 96 ? 14.438 14.266 2.035 1 96.44 96 PHE A CA 1
ATOM 742 C C . PHE A 1 96 ? 14.859 13.875 3.445 1 96.44 96 PHE A C 1
ATOM 744 O O . PHE A 1 96 ? 14.266 12.977 4.051 1 96.44 96 PHE A O 1
ATOM 751 N N . ASP A 1 97 ? 15.914 14.547 4.031 1 97.38 97 ASP A N 1
ATOM 752 C CA . ASP A 1 97 ? 16.172 14.398 5.461 1 97.38 97 ASP A CA 1
ATOM 753 C C . ASP A 1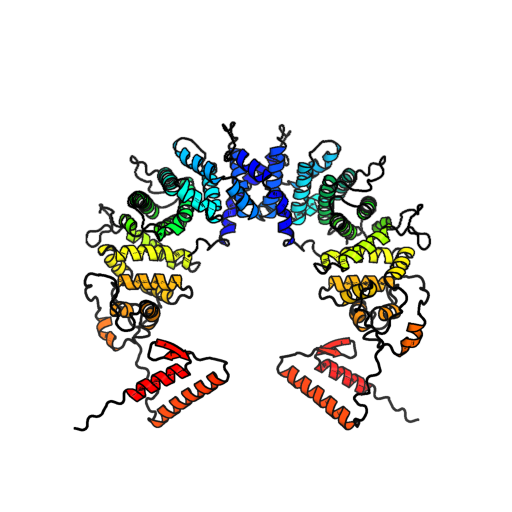 97 ? 14.914 14.703 6.277 1 97.38 97 ASP A C 1
ATOM 755 O O . ASP A 1 97 ? 14.523 13.922 7.145 1 97.38 97 ASP A O 1
ATOM 759 N N . LEU A 1 98 ? 14.359 15.812 5.926 1 98.25 98 LEU A N 1
ATOM 760 C CA . LEU A 1 98 ? 13.203 16.312 6.668 1 98.25 98 LEU A CA 1
ATOM 761 C C . LEU A 1 98 ? 11.977 15.445 6.398 1 98.25 98 LEU A C 1
ATOM 763 O O . LEU A 1 98 ? 11.18 15.188 7.309 1 98.25 98 LEU A O 1
ATOM 767 N N . ARG A 1 99 ? 11.836 15.039 5.168 1 97 99 ARG A N 1
ATOM 768 C CA . ARG A 1 99 ? 10.727 14.148 4.832 1 97 99 ARG A CA 1
ATOM 769 C C . ARG A 1 99 ? 10.812 12.844 5.613 1 97 99 ARG A C 1
ATOM 771 O O . ARG A 1 99 ? 9.805 12.336 6.102 1 97 99 ARG A O 1
ATOM 778 N N . LEU A 1 100 ? 12 12.281 5.633 1 97.44 100 LEU A N 1
ATOM 779 C CA . LEU A 1 100 ? 12.195 11.047 6.387 1 97.44 100 LEU A CA 1
ATOM 780 C C . LEU A 1 100 ? 11.906 11.266 7.867 1 97.44 100 LEU A C 1
ATOM 782 O O . LEU A 1 100 ? 11.281 10.422 8.516 1 97.44 100 LEU A O 1
ATOM 786 N N . LEU A 1 101 ? 12.336 12.391 8.406 1 98.25 101 LEU A N 1
ATOM 787 C CA . LEU A 1 101 ? 12.039 12.742 9.789 1 98.25 101 LEU A CA 1
ATOM 788 C C . LEU A 1 101 ? 10.539 12.852 10.023 1 98.25 101 LEU A C 1
ATOM 790 O O . LEU A 1 101 ? 10.023 12.383 11.039 1 98.25 101 LEU A O 1
ATOM 794 N N . PHE A 1 102 ? 9.906 13.461 9.07 1 98.06 102 PHE A N 1
ATOM 795 C CA . PHE A 1 102 ? 8.453 13.586 9.141 1 98.06 102 PHE A CA 1
ATOM 796 C C . PHE A 1 102 ? 7.793 12.219 9.188 1 98.06 102 PHE A C 1
ATOM 798 O O . PHE A 1 102 ? 6.953 11.961 10.055 1 98.06 102 PHE A O 1
ATOM 805 N N . LEU A 1 103 ? 8.18 11.391 8.273 1 96.81 103 LEU A N 1
ATOM 806 C CA . LEU A 1 103 ? 7.59 10.062 8.18 1 96.81 103 LEU A CA 1
ATOM 807 C C . LEU A 1 103 ? 7.828 9.273 9.469 1 96.81 103 LEU A C 1
ATOM 809 O O . LEU A 1 103 ? 6.895 8.688 10.023 1 96.81 103 LEU A O 1
ATOM 813 N N . LEU A 1 104 ? 9.031 9.289 9.961 1 98 104 LEU A N 1
ATOM 814 C CA . LEU A 1 104 ? 9.391 8.508 11.141 1 98 104 LEU A CA 1
ATOM 815 C C . LEU A 1 104 ? 8.625 9 12.367 1 98 104 LEU A C 1
ATOM 817 O O . LEU A 1 104 ? 8.133 8.195 13.156 1 98 104 LEU A O 1
ATOM 821 N N . THR A 1 105 ? 8.477 10.281 12.508 1 97.62 105 THR A N 1
ATOM 822 C CA . THR A 1 105 ? 7.816 10.836 13.68 1 97.62 105 THR A CA 1
ATOM 823 C C . THR A 1 105 ? 6.301 10.68 13.57 1 97.62 105 THR A C 1
ATOM 825 O O . THR A 1 105 ? 5.602 10.641 14.586 1 97.62 105 THR A O 1
ATOM 828 N N . ALA A 1 106 ? 5.816 10.656 12.367 1 96.31 106 ALA A N 1
ATOM 829 C CA . ALA A 1 106 ? 4.383 10.461 12.164 1 96.31 106 ALA A CA 1
ATOM 830 C C . ALA A 1 106 ? 3.986 9.008 12.438 1 96.31 106 ALA A C 1
ATOM 832 O O . ALA A 1 106 ? 2.914 8.75 12.984 1 96.31 106 ALA A O 1
ATOM 833 N N . LEU A 1 107 ? 4.855 8.102 12.078 1 96 107 LEU A N 1
ATOM 834 C CA . LEU A 1 107 ? 4.465 6.695 12.031 1 96 107 LEU A CA 1
ATOM 835 C C . LEU A 1 107 ? 4.926 5.961 13.289 1 96 107 LEU A C 1
ATOM 837 O O . LEU A 1 107 ? 4.445 4.863 13.578 1 96 107 LEU A O 1
ATOM 841 N N . ARG A 1 108 ? 5.812 6.551 14.008 1 96.5 108 ARG A N 1
ATOM 842 C CA . ARG A 1 108 ? 6.348 5.906 15.203 1 96.5 108 ARG A CA 1
ATOM 843 C C . ARG A 1 108 ? 6.309 6.848 16.406 1 96.5 108 ARG A C 1
ATOM 845 O O . ARG A 1 108 ? 7.039 7.84 16.438 1 96.5 108 ARG A O 1
ATOM 852 N N . THR A 1 109 ? 5.602 6.465 17.438 1 95.44 109 THR A N 1
ATOM 853 C CA . THR A 1 109 ? 5.445 7.273 18.641 1 95.44 109 THR A CA 1
ATOM 854 C C . THR A 1 109 ? 6.754 7.328 19.422 1 95.44 109 THR A C 1
ATOM 856 O O . THR A 1 109 ? 7.09 8.359 20.016 1 95.44 109 THR A O 1
ATOM 859 N N . ASP A 1 110 ? 7.426 6.227 19.438 1 96.5 110 ASP A N 1
ATOM 860 C CA . ASP A 1 110 ? 8.688 6.195 20.172 1 96.5 110 ASP A CA 1
ATOM 861 C C . ASP A 1 110 ? 9.711 7.133 19.547 1 96.5 110 ASP A C 1
ATOM 863 O O . ASP A 1 110 ? 10.453 7.824 20.266 1 96.5 110 ASP A O 1
ATOM 867 N N . VAL A 1 111 ? 9.742 7.184 18.234 1 97.75 111 VAL A N 1
ATOM 868 C CA . VAL A 1 111 ? 10.664 8.078 17.531 1 97.75 111 VAL A CA 1
ATOM 869 C C . VAL A 1 111 ? 10.258 9.531 17.781 1 97.75 111 VAL A C 1
ATOM 871 O O . VAL A 1 111 ? 11.117 10.391 17.984 1 97.75 111 VAL A O 1
ATOM 874 N N . ARG A 1 112 ? 9.008 9.766 17.75 1 96.62 112 ARG A N 1
ATOM 875 C CA . ARG A 1 112 ? 8.477 11.102 18.016 1 96.62 112 ARG A CA 1
ATOM 876 C C . ARG A 1 112 ? 8.906 11.602 19.391 1 96.62 112 ARG A C 1
ATOM 878 O O . ARG A 1 112 ? 9.375 12.727 19.531 1 96.62 112 ARG A O 1
ATOM 885 N N . GLN A 1 113 ? 8.773 10.805 20.391 1 95.06 113 GLN A N 1
ATOM 886 C CA . GLN A 1 113 ? 9.148 11.141 21.766 1 95.06 113 GLN A CA 1
ATOM 887 C C . GLN A 1 113 ? 10.656 11.336 21.891 1 95.06 113 GLN A C 1
ATOM 889 O O . GLN A 1 113 ? 11.109 12.242 22.594 1 95.06 113 GLN A O 1
ATOM 894 N N . GLN A 1 114 ? 11.352 10.469 21.203 1 97.06 114 GLN A N 1
ATOM 895 C CA . GLN A 1 114 ? 12.805 10.57 21.25 1 97.06 114 GLN A CA 1
ATOM 896 C C . GLN A 1 114 ? 13.281 11.906 20.688 1 97.06 114 GLN A C 1
ATOM 898 O O . GLN A 1 114 ? 14.125 12.578 21.281 1 97.06 114 GLN A O 1
ATOM 903 N N . LEU A 1 115 ? 12.797 12.273 19.516 1 97.5 115 LEU A N 1
ATOM 904 C CA . LEU A 1 115 ? 13.172 13.539 18.906 1 97.5 115 LEU A CA 1
ATOM 905 C C . LEU A 1 115 ? 12.781 14.711 19.797 1 97.5 115 LEU A C 1
ATOM 907 O O . LEU A 1 115 ? 13.547 15.664 19.969 1 97.5 115 LEU A O 1
ATOM 911 N N . PHE A 1 116 ? 11.609 14.641 20.406 1 95.12 116 PHE A N 1
ATOM 912 C CA . PHE A 1 116 ? 11.078 15.719 21.234 1 95.12 116 PHE A CA 1
ATOM 913 C C . PHE A 1 116 ? 11.859 15.852 22.531 1 95.12 116 PHE A C 1
ATOM 915 O O . PHE A 1 116 ? 12.297 16.953 22.891 1 95.12 116 PHE A O 1
ATOM 922 N N . GLN A 1 117 ? 12.07 14.781 23.25 1 92.25 117 GLN A N 1
ATOM 923 C CA . GLN A 1 117 ? 12.578 14.812 24.625 1 92.25 117 GLN A CA 1
ATOM 924 C C . GLN A 1 117 ? 14.102 14.68 24.641 1 92.25 117 GLN A C 1
ATOM 926 O O . GLN A 1 117 ? 14.789 15.484 25.281 1 92.25 117 GLN A O 1
ATOM 931 N N . GLU A 1 118 ? 14.594 13.742 23.906 1 95.06 118 GLU A N 1
ATOM 932 C CA . GLU A 1 118 ? 16.016 13.406 24.031 1 95.06 118 GLU A CA 1
ATOM 933 C C . GLU A 1 118 ? 16.859 14.258 23.094 1 95.06 118 GLU A C 1
ATOM 935 O O . GLU A 1 118 ? 18.016 14.562 23.406 1 95.06 118 GLU A O 1
ATOM 940 N N . LEU A 1 119 ? 16.328 14.641 21.984 1 97.12 119 LEU A N 1
ATOM 941 C CA . LEU A 1 119 ? 17.172 15.266 20.969 1 97.12 119 LEU A CA 1
ATOM 942 C C . LEU A 1 119 ? 16.844 16.75 20.828 1 97.12 119 LEU A C 1
ATOM 944 O O . LEU A 1 119 ? 17.266 17.406 19.875 1 97.12 119 LEU A O 1
ATOM 948 N N . ARG A 1 120 ? 16.031 17.344 21.719 1 95.75 120 ARG A N 1
ATOM 949 C CA . ARG A 1 120 ? 15.641 18.75 21.703 1 95.75 120 ARG A CA 1
ATOM 950 C C . ARG A 1 120 ? 15.102 19.156 20.344 1 95.75 120 ARG A C 1
ATOM 952 O O . ARG A 1 120 ? 15.531 20.156 19.766 1 95.75 120 ARG A O 1
ATOM 959 N N . GLY A 1 121 ? 14.211 18.344 19.875 1 97.31 121 GLY A N 1
ATOM 960 C CA . GLY A 1 121 ? 13.703 18.438 18.516 1 97.31 121 GLY A CA 1
ATOM 961 C C . GLY A 1 121 ? 13.055 19.781 18.219 1 97.31 121 GLY A C 1
ATOM 962 O O . GLY A 1 121 ? 13.188 20.312 17.109 1 97.31 121 GLY A O 1
ATOM 963 N N . VAL A 1 122 ? 12.32 20.391 19.203 1 96.5 122 VAL A N 1
ATOM 964 C CA . VAL A 1 122 ? 11.641 21.656 18.969 1 96.5 122 VAL A CA 1
ATOM 965 C C . VAL A 1 122 ? 12.664 22.766 18.734 1 96.5 122 VAL A C 1
ATOM 967 O O . VAL A 1 122 ? 12.539 23.547 17.781 1 96.5 122 VAL A O 1
ATOM 970 N N . HIS A 1 123 ? 13.672 22.797 19.562 1 96.25 123 HIS A N 1
ATOM 971 C CA . HIS A 1 123 ? 14.734 23.797 19.406 1 96.25 123 HIS A CA 1
ATOM 972 C C . HIS A 1 123 ? 15.453 23.625 18.078 1 96.25 123 HIS A C 1
ATOM 974 O O . HIS A 1 123 ? 15.648 24.594 17.344 1 96.25 123 HIS A O 1
ATOM 980 N N . LEU A 1 124 ? 15.836 22.391 17.797 1 97.75 124 LEU A N 1
ATOM 981 C CA . LEU A 1 124 ? 16.578 22.062 16.594 1 97.75 124 LEU A CA 1
ATOM 982 C C . LEU A 1 124 ? 15.797 22.484 15.344 1 97.75 124 LEU A C 1
ATOM 984 O O . LEU A 1 124 ? 16.344 23.156 14.469 1 97.75 124 LEU A O 1
ATOM 988 N N . LEU A 1 125 ? 14.531 22.125 15.281 1 98.44 125 LEU A N 1
ATOM 989 C CA . LEU A 1 125 ? 13.727 22.359 14.094 1 98.44 125 LEU A CA 1
ATOM 990 C C . LEU A 1 125 ? 13.305 23.828 14.016 1 98.44 125 LEU A C 1
ATOM 992 O O . LEU A 1 125 ? 13.117 24.359 12.922 1 98.44 125 LEU A O 1
ATOM 996 N N . THR A 1 126 ? 13.117 24.5 15.156 1 97.44 126 THR A N 1
ATOM 997 C CA . THR A 1 126 ? 12.859 25.922 15.156 1 97.44 126 THR A CA 1
ATOM 998 C C . THR A 1 126 ? 14.023 26.688 14.516 1 97.44 126 THR A C 1
ATOM 1000 O O . THR A 1 126 ? 13.812 27.562 13.672 1 97.44 126 THR A O 1
ATOM 1003 N N . ASP A 1 127 ? 15.227 26.312 14.922 1 95.94 127 ASP A N 1
ATOM 1004 C CA . ASP A 1 127 ? 16.422 26.922 14.328 1 95.94 127 ASP A CA 1
ATOM 1005 C C . ASP A 1 127 ? 16.469 26.672 12.82 1 95.94 127 ASP A C 1
ATOM 1007 O O . ASP A 1 127 ? 16.797 27.578 12.055 1 95.94 127 ASP A O 1
ATOM 1011 N N . ALA A 1 128 ? 16.203 25.453 12.406 1 96.88 128 ALA A N 1
ATOM 1012 C CA . ALA A 1 128 ? 16.219 25.094 10.992 1 96.88 128 ALA A CA 1
ATOM 1013 C C . ALA A 1 128 ? 15.188 25.891 10.211 1 96.88 128 ALA A C 1
ATOM 1015 O O . ALA A 1 128 ? 15.438 26.297 9.078 1 96.88 128 ALA A O 1
ATOM 1016 N N . LEU A 1 129 ? 13.992 26.094 10.812 1 97.44 129 LEU A N 1
ATOM 1017 C CA . LEU A 1 129 ? 12.938 26.859 10.172 1 97.44 129 LEU A CA 1
ATOM 1018 C C . LEU A 1 129 ? 13.359 28.312 9.984 1 97.44 129 LEU A C 1
ATOM 1020 O O . LEU A 1 129 ? 13.18 28.891 8.906 1 97.44 129 LEU A O 1
ATOM 1024 N N . GLU A 1 130 ? 13.906 28.844 11.023 1 94.75 130 GLU A N 1
ATOM 1025 C CA . GLU A 1 130 ? 14.391 30.219 10.969 1 94.75 130 GLU A CA 1
ATOM 1026 C C . GLU A 1 130 ? 15.422 30.406 9.859 1 94.75 130 GLU A C 1
ATOM 1028 O O . GLU A 1 130 ? 15.359 31.375 9.109 1 94.75 130 GLU A O 1
ATOM 1033 N N . LEU A 1 131 ? 16.312 29.484 9.781 1 93.12 131 LEU A N 1
ATOM 1034 C CA . LEU A 1 131 ? 17.344 29.5 8.742 1 93.12 131 LEU A CA 1
ATOM 1035 C C . LEU A 1 131 ? 16.719 29.391 7.359 1 93.12 131 LEU A C 1
ATOM 1037 O O . LEU A 1 131 ? 17.109 30.109 6.438 1 93.12 131 LEU A O 1
ATOM 1041 N N . THR A 1 132 ? 15.773 28.531 7.184 1 94.88 132 THR A N 1
ATOM 1042 C CA . THR A 1 132 ? 15.117 28.281 5.902 1 94.88 132 THR A CA 1
ATOM 1043 C C . THR A 1 132 ? 14.352 29.516 5.434 1 94.88 132 THR A C 1
ATOM 1045 O O . THR A 1 132 ? 14.312 29.812 4.238 1 94.88 132 THR A O 1
ATOM 1048 N N . LEU A 1 133 ? 13.773 30.266 6.395 1 94.75 133 LEU A N 1
ATOM 1049 C CA . LEU A 1 133 ? 12.977 31.453 6.082 1 94.75 133 LEU A CA 1
ATOM 1050 C C . LEU A 1 133 ? 13.859 32.656 5.832 1 94.75 133 LEU A C 1
ATOM 1052 O O . LEU A 1 133 ? 13.383 33.719 5.383 1 94.75 133 LEU A O 1
ATOM 1056 N N . GLY A 1 134 ? 15.133 32.531 6.035 1 89 134 GLY A N 1
ATOM 1057 C CA . GLY A 1 134 ? 16.062 33.656 5.855 1 89 134 GLY A CA 1
ATOM 1058 C C . GLY A 1 134 ? 15.859 34.75 6.871 1 89 134 GLY A C 1
ATOM 1059 O O . GLY A 1 134 ? 16.031 35.938 6.551 1 89 134 GLY A O 1
ATOM 1060 N N . MET A 1 135 ? 15.242 34.469 8.008 1 80.81 135 MET A N 1
ATOM 1061 C CA . MET A 1 135 ? 14.961 35.469 9.039 1 80.81 135 MET A CA 1
ATOM 1062 C C . MET A 1 135 ? 16.219 35.844 9.805 1 80.81 135 MET A C 1
ATOM 1064 O O . MET A 1 135 ? 16.156 36.188 10.992 1 80.81 135 MET A O 1
ATOM 1068 N N . THR A 1 136 ? 17.312 35.969 9.102 1 66.88 136 THR A N 1
ATOM 1069 C CA . THR A 1 136 ? 18.516 36.438 9.797 1 66.88 136 THR A CA 1
ATOM 1070 C C . THR A 1 136 ? 18.391 37.875 10.227 1 66.88 136 THR A C 1
ATOM 1072 O O . THR A 1 136 ? 17.672 38.656 9.594 1 66.88 136 THR A O 1
ATOM 1075 N N . PRO A 1 137 ? 18.797 38.125 11.562 1 57.72 137 PRO A N 1
ATOM 1076 C CA . PRO A 1 137 ? 18.672 39.469 12.141 1 57.72 137 PRO A CA 1
ATOM 1077 C C . PRO A 1 137 ? 18.938 40.562 11.125 1 57.72 137 PRO A C 1
ATOM 1079 O O . PRO A 1 137 ? 18.391 41.688 11.25 1 57.72 137 PRO A O 1
ATOM 1082 N N . GLU A 1 138 ? 19.672 40.375 10.18 1 54.03 138 GLU A N 1
ATOM 1083 C CA . GLU A 1 138 ? 20.141 41.438 9.281 1 54.03 138 GLU A CA 1
ATOM 1084 C C . GLU A 1 138 ? 19.188 41.625 8.109 1 54.03 138 GLU A C 1
ATOM 1086 O O . GLU A 1 138 ? 19.25 42.656 7.418 1 54.03 138 GLU A O 1
ATOM 1091 N N . GLU A 1 139 ? 18.328 40.656 7.84 1 53.44 139 GLU A N 1
ATOM 1092 C CA . GLU A 1 139 ? 17.609 40.75 6.574 1 53.44 139 GLU A CA 1
ATOM 1093 C C . GLU A 1 139 ? 16.094 40.781 6.801 1 53.44 139 GLU A C 1
ATOM 1095 O O . GLU A 1 139 ? 15.594 40.188 7.77 1 53.44 139 GLU A O 1
ATOM 1100 N N . ASN A 1 140 ? 15.398 41.656 6.07 1 59.03 140 ASN A N 1
ATOM 1101 C CA . ASN A 1 140 ? 13.945 41.688 6.02 1 59.03 140 ASN A CA 1
ATOM 1102 C C . ASN A 1 140 ? 13.398 40.406 5.363 1 59.03 140 ASN A C 1
ATOM 1104 O O . ASN A 1 140 ? 13.891 40 4.316 1 59.03 140 ASN A O 1
ATOM 1108 N N . PRO A 1 141 ? 12.594 39.75 6.086 1 64.5 141 PRO A N 1
ATOM 1109 C CA . PRO A 1 141 ? 12.023 38.562 5.457 1 64.5 141 PRO A CA 1
ATOM 1110 C C . PRO A 1 141 ? 11.438 38.844 4.074 1 64.5 141 PRO A C 1
ATOM 1112 O O . PRO A 1 141 ? 10.953 39.938 3.82 1 64.5 141 PRO A O 1
ATOM 1115 N N . PRO A 1 142 ? 11.766 37.875 3.182 1 69.19 142 PRO A N 1
ATOM 1116 C CA . PRO A 1 142 ? 11.266 38.062 1.819 1 69.19 142 PRO A CA 1
ATOM 1117 C C . PRO A 1 142 ? 9.742 38.156 1.762 1 69.19 142 PRO A C 1
ATOM 1119 O O . PRO A 1 142 ? 9.055 37.656 2.646 1 69.19 142 PRO A O 1
ATOM 1122 N N . GLU A 1 143 ? 9.406 38.969 0.797 1 77.94 143 GLU A N 1
ATOM 1123 C CA . GLU A 1 143 ? 7.977 39.094 0.557 1 77.94 143 GLU A CA 1
ATOM 1124 C C . GLU A 1 143 ? 7.387 37.781 0.037 1 77.94 143 GLU A C 1
ATOM 1126 O O . GLU A 1 143 ? 6.254 37.438 0.373 1 77.94 143 GLU A O 1
ATOM 1131 N N . LEU A 1 144 ? 8.273 37.031 -0.705 1 91.62 144 LEU A N 1
ATOM 1132 C CA . LEU A 1 144 ? 7.863 35.75 -1.284 1 91.62 144 LEU A CA 1
ATOM 1133 C C . LEU A 1 144 ? 8.891 34.688 -0.979 1 91.62 144 LEU A C 1
ATOM 1135 O O . LEU A 1 144 ? 10.078 34.844 -1.246 1 91.62 144 LEU A O 1
ATOM 1139 N N . LEU A 1 145 ? 8.422 33.656 -0.334 1 95 145 LEU A N 1
ATOM 1140 C CA . LEU A 1 145 ? 9.312 32.562 -0.025 1 95 145 LEU A CA 1
ATOM 1141 C C . LEU A 1 145 ? 9.594 31.719 -1.269 1 95 145 LEU A C 1
ATOM 1143 O O . LEU A 1 145 ? 8.664 31.234 -1.911 1 95 145 LEU A O 1
ATOM 1147 N N . PRO A 1 146 ? 10.82 31.578 -1.677 1 94.88 146 PRO A N 1
ATOM 1148 C CA . PRO A 1 146 ? 11.164 30.812 -2.879 1 94.88 146 PRO A CA 1
ATOM 1149 C C . PRO A 1 146 ? 10.688 29.359 -2.805 1 94.88 146 PRO A C 1
ATOM 1151 O O . PRO A 1 146 ? 10.438 28.844 -1.713 1 94.88 146 PRO A O 1
ATOM 1154 N N . PRO A 1 147 ? 10.609 28.688 -3.928 1 95.25 147 PRO A N 1
ATOM 1155 C CA . PRO A 1 147 ? 10 27.359 -3.992 1 95.25 147 PRO A CA 1
ATOM 1156 C C . PRO A 1 147 ? 10.742 26.344 -3.135 1 95.25 147 PRO A C 1
ATOM 1158 O O . PRO A 1 147 ? 10.109 25.562 -2.402 1 95.25 147 PRO A O 1
ATOM 1161 N N . GLN A 1 148 ? 12.125 26.266 -3.219 1 95.06 148 GLN A N 1
ATOM 1162 C CA . GLN A 1 148 ? 12.891 25.281 -2.465 1 95.06 148 GLN A CA 1
ATOM 1163 C C . GLN A 1 148 ? 12.75 25.5 -0.962 1 95.06 148 GLN A C 1
ATOM 1165 O O . GLN A 1 148 ? 12.57 24.547 -0.199 1 95.06 148 GLN A O 1
ATOM 1170 N N . GLU A 1 149 ? 12.805 26.734 -0.574 1 95.69 149 GLU A N 1
ATOM 1171 C CA . GLU A 1 149 ? 12.641 27.094 0.833 1 95.69 149 GLU A CA 1
ATOM 1172 C C . GLU A 1 149 ? 11.227 26.766 1.316 1 95.69 149 GLU A C 1
ATOM 1174 O O . GLU A 1 149 ? 11.039 26.344 2.459 1 95.69 149 GLU A O 1
ATOM 1179 N N . THR A 1 150 ? 10.242 26.984 0.429 1 96.81 150 THR A N 1
ATOM 1180 C CA . THR A 1 150 ? 8.859 26.672 0.764 1 96.81 150 THR A CA 1
ATOM 1181 C C . THR A 1 150 ? 8.719 25.188 1.076 1 96.81 150 THR A C 1
ATOM 1183 O O . THR A 1 150 ? 8.094 24.812 2.076 1 96.81 150 THR A O 1
ATOM 1186 N N . GLU A 1 151 ? 9.328 24.375 0.249 1 95.56 151 GLU A N 1
ATOM 1187 C CA . GLU A 1 151 ? 9.258 22.938 0.423 1 95.56 151 GLU A CA 1
ATOM 1188 C C . GLU A 1 151 ? 9.891 22.5 1.741 1 95.56 151 GLU A C 1
ATOM 1190 O O . GLU A 1 151 ? 9.312 21.719 2.49 1 95.56 151 GLU A O 1
ATOM 1195 N N . ARG A 1 152 ? 11.086 23.016 1.975 1 97.12 152 ARG A N 1
ATOM 1196 C CA . ARG A 1 152 ? 11.789 22.641 3.199 1 97.12 152 ARG A CA 1
ATOM 1197 C C . ARG A 1 152 ? 11.055 23.172 4.43 1 97.12 152 ARG A C 1
ATOM 1199 O O . ARG A 1 152 ? 10.938 22.453 5.434 1 97.12 152 ARG A O 1
ATOM 1206 N N . ALA A 1 153 ? 10.539 24.359 4.375 1 97.88 153 ALA A N 1
ATOM 1207 C CA . ALA A 1 153 ? 9.797 24.938 5.496 1 97.88 153 ALA A CA 1
ATOM 1208 C C . ALA A 1 153 ? 8.578 24.094 5.844 1 97.88 153 ALA A C 1
ATOM 1210 O O . ALA A 1 153 ? 8.312 23.828 7.016 1 97.88 153 ALA A O 1
ATOM 1211 N N . MET A 1 154 ? 7.898 23.688 4.836 1 97.62 154 MET A N 1
ATOM 1212 C CA . MET A 1 154 ? 6.695 22.891 5.078 1 97.62 154 MET A CA 1
ATOM 1213 C C . MET A 1 154 ? 7.047 21.562 5.727 1 97.62 154 MET A C 1
ATOM 1215 O O . MET A 1 154 ? 6.348 21.109 6.633 1 97.62 154 MET A O 1
ATOM 1219 N N . GLU A 1 155 ? 8.141 20.922 5.258 1 97.81 155 GLU A N 1
ATOM 1220 C CA . GLU A 1 155 ? 8.555 19.672 5.891 1 97.81 155 GLU A CA 1
ATOM 1221 C C . GLU A 1 155 ? 8.914 19.891 7.359 1 97.81 155 GLU A C 1
ATOM 1223 O O . GLU A 1 155 ? 8.602 19.062 8.211 1 97.81 155 GLU A O 1
ATOM 1228 N N . ILE A 1 156 ? 9.594 21 7.621 1 98.75 156 ILE A N 1
ATOM 1229 C CA . ILE A 1 156 ? 9.969 21.328 8.992 1 98.75 156 ILE A CA 1
ATOM 1230 C C . ILE A 1 156 ? 8.711 21.516 9.844 1 98.75 156 ILE A C 1
ATOM 1232 O O . ILE A 1 156 ? 8.617 20.984 10.953 1 98.75 156 ILE A O 1
ATOM 1236 N N . LEU A 1 157 ? 7.77 22.25 9.305 1 98.62 157 LEU A N 1
ATOM 1237 C CA . LEU A 1 157 ? 6.516 22.5 10.008 1 98.62 157 LEU A CA 1
ATOM 1238 C C . LEU A 1 157 ? 5.797 21.188 10.32 1 98.62 157 LEU A C 1
ATOM 1240 O O . LEU A 1 157 ? 5.258 21.031 11.414 1 98.62 157 LEU A O 1
ATOM 1244 N N . LYS A 1 158 ? 5.824 20.312 9.398 1 97.94 158 LYS A N 1
ATOM 1245 C CA . LYS A 1 158 ? 5.184 19.016 9.586 1 97.94 158 LYS A CA 1
ATOM 1246 C C . LYS A 1 158 ? 5.84 18.234 10.727 1 97.94 158 LYS A C 1
ATOM 1248 O O . LYS A 1 158 ? 5.152 17.641 11.555 1 97.94 158 LYS A O 1
ATOM 1253 N N . VAL A 1 159 ? 7.148 18.234 10.719 1 98.5 159 VAL A N 1
ATOM 1254 C CA . VAL A 1 159 ? 7.855 17.516 11.773 1 98.5 159 VAL A CA 1
ATOM 1255 C C . VAL A 1 159 ? 7.555 18.156 13.125 1 98.5 159 VAL A C 1
ATOM 1257 O O . VAL A 1 159 ? 7.273 17.469 14.102 1 98.5 159 VAL A O 1
ATOM 1260 N N . LEU A 1 160 ? 7.609 19.453 13.195 1 98.25 160 LEU A N 1
ATOM 1261 C CA . LEU A 1 160 ? 7.316 20.172 14.43 1 98.25 160 LEU A CA 1
ATOM 1262 C C . LEU A 1 160 ? 5.902 19.859 14.922 1 98.25 160 LEU A C 1
ATOM 1264 O O . LEU A 1 160 ? 5.68 19.688 16.125 1 98.25 160 LEU A O 1
ATOM 1268 N N . PHE A 1 161 ? 5.004 19.812 14.008 1 96.88 161 PHE A N 1
ATOM 1269 C CA . PHE A 1 161 ? 3.635 19.484 14.375 1 96.88 161 PHE A CA 1
ATOM 1270 C C . PHE A 1 161 ? 3.572 18.109 15.023 1 96.88 161 PHE A C 1
ATOM 1272 O O . PHE A 1 161 ? 2.951 17.938 16.078 1 96.88 161 PHE A O 1
ATOM 1279 N N . ASN A 1 162 ? 4.219 17.203 14.406 1 96.31 162 ASN A N 1
ATOM 1280 C CA . ASN A 1 162 ? 4.199 15.828 14.922 1 96.31 162 ASN A CA 1
ATOM 1281 C C . ASN A 1 162 ? 4.754 15.758 16.344 1 96.31 162 ASN A C 1
ATOM 1283 O O . ASN A 1 162 ? 4.16 15.125 17.219 1 96.31 162 ASN A O 1
ATOM 1287 N N . ILE A 1 163 ? 5.859 16.375 16.578 1 96.38 163 ILE A N 1
ATOM 1288 C CA . ILE A 1 163 ? 6.562 16.141 17.844 1 96.38 163 ILE A CA 1
ATOM 1289 C C . ILE A 1 163 ? 5.934 16.984 18.938 1 96.38 163 ILE A C 1
ATOM 1291 O O . ILE A 1 163 ? 6.129 16.719 20.125 1 96.38 163 ILE A O 1
ATOM 1295 N N . THR A 1 164 ? 5.113 17.984 18.609 1 94.44 164 THR A N 1
ATOM 1296 C CA . THR A 1 164 ? 4.504 18.828 19.625 1 94.44 164 THR A CA 1
ATOM 1297 C C . THR A 1 164 ? 3.033 18.484 19.812 1 94.44 164 THR A C 1
ATOM 1299 O O . THR A 1 164 ? 2.336 19.109 20.609 1 94.44 164 THR A O 1
ATOM 1302 N N . PHE A 1 165 ? 2.578 17.562 19.188 1 87 165 PHE A N 1
ATOM 1303 C CA . PHE A 1 165 ? 1.161 17.219 19.125 1 87 165 PHE A CA 1
ATOM 1304 C C . PHE A 1 165 ? 0.621 16.906 20.516 1 87 165 PHE A C 1
ATOM 1306 O O . PHE A 1 165 ? -0.49 17.312 20.875 1 87 165 PHE A O 1
ATOM 1313 N N . ASP A 1 166 ? 1.368 16.25 21.219 1 76.38 166 ASP A N 1
ATOM 1314 C CA . ASP A 1 166 ? 0.899 15.805 22.531 1 76.38 166 ASP A CA 1
ATOM 1315 C C . ASP A 1 166 ? 1.211 16.859 23.609 1 76.38 166 ASP A C 1
ATOM 1317 O O . ASP A 1 166 ? 0.813 16.703 24.766 1 76.38 166 ASP A O 1
ATOM 1321 N N . SER A 1 167 ? 1.978 17.906 23.281 1 63.5 167 SER A N 1
ATOM 1322 C CA . SER A 1 167 ? 2.477 18.844 24.281 1 63.5 167 SER A CA 1
ATOM 1323 C C . SER A 1 167 ? 1.373 19.781 24.766 1 63.5 167 SER A C 1
ATOM 1325 O O . SER A 1 167 ? 1.56 20.531 25.734 1 63.5 167 SER A O 1
ATOM 1327 N N . ILE A 1 168 ? 0.363 20.062 23.875 1 56.81 168 ILE A N 1
ATOM 1328 C CA . ILE A 1 168 ? -0.572 21.141 24.203 1 56.81 168 ILE A CA 1
ATOM 1329 C C . ILE A 1 168 ? -0.964 21.031 25.688 1 56.81 168 ILE A C 1
ATOM 1331 O O . ILE A 1 168 ? -1.058 22.031 26.391 1 56.81 168 ILE A O 1
ATOM 1335 N N . LYS A 1 169 ? -1.257 19.844 26.156 1 54.75 169 LYS A N 1
ATOM 1336 C CA . LYS A 1 169 ? -2.037 19.781 27.391 1 54.75 169 LYS A CA 1
ATOM 1337 C C . LYS A 1 169 ? -1.15 20.016 28.609 1 54.75 169 LYS A C 1
ATOM 1339 O O . LYS A 1 169 ? -1.632 20 29.734 1 54.75 169 LYS A O 1
ATOM 1344 N N . ARG A 1 170 ? 0.198 20.297 28.312 1 55.81 170 ARG A N 1
ATOM 1345 C CA . ARG A 1 170 ? 0.968 20.297 29.547 1 55.81 170 ARG A CA 1
ATOM 1346 C C . ARG A 1 170 ? 1.376 21.719 29.938 1 55.81 170 ARG A C 1
ATOM 1348 O O . ARG A 1 170 ? 1.58 22.562 29.078 1 55.81 170 ARG A O 1
ATOM 1355 N N . GLU A 1 171 ? 1.093 22.094 31.125 1 62.69 171 GLU A N 1
ATOM 1356 C CA . GLU A 1 171 ? 1.71 23.266 31.75 1 62.69 171 GLU A CA 1
ATOM 1357 C C . GLU A 1 171 ? 3.199 23.344 31.422 1 62.69 171 GLU A C 1
ATOM 1359 O O . GLU A 1 171 ? 3.936 22.375 31.641 1 62.69 171 GLU A O 1
ATOM 1364 N N . VAL A 1 172 ? 3.516 24.344 30.453 1 72.56 172 VAL A N 1
ATOM 1365 C CA . VAL A 1 172 ? 4.91 24.453 30.031 1 72.56 172 VAL A CA 1
ATOM 1366 C C . VAL A 1 172 ? 5.684 25.328 31.016 1 72.56 172 VAL A C 1
ATOM 1368 O O . VAL A 1 172 ? 5.168 26.328 31.5 1 72.56 172 VAL A O 1
ATOM 1371 N N . ASP A 1 173 ? 6.758 24.859 31.469 1 77.62 173 ASP A N 1
ATOM 1372 C CA . ASP A 1 173 ? 7.629 25.656 32.344 1 77.62 173 ASP A CA 1
ATOM 1373 C C . ASP A 1 173 ? 8.18 26.859 31.578 1 77.62 173 ASP A C 1
ATOM 1375 O O . ASP A 1 173 ? 7.938 27.016 30.375 1 77.62 173 ASP A O 1
ATOM 1379 N N . GLU A 1 174 ? 8.734 27.719 32.312 1 75.31 174 GLU A N 1
ATOM 1380 C CA . GLU A 1 174 ? 9.141 29.016 31.797 1 75.31 174 GLU A CA 1
ATOM 1381 C C . GLU A 1 174 ? 10.125 28.859 30.641 1 75.31 174 GLU A C 1
ATOM 1383 O O . GLU A 1 174 ? 10.07 29.609 29.672 1 75.31 174 GLU A O 1
ATOM 1388 N N . GLU A 1 175 ? 11.109 27.969 30.766 1 74.31 175 GLU A N 1
ATOM 1389 C CA . GLU A 1 175 ? 12.094 27.766 29.719 1 74.31 175 GLU A CA 1
ATOM 1390 C C . GLU A 1 175 ? 11.422 27.297 28.422 1 74.31 175 GLU A C 1
ATOM 1392 O O . GLU A 1 175 ? 11.758 27.781 27.328 1 74.31 175 GLU A O 1
ATOM 1397 N N . ASP A 1 176 ? 10.508 26.516 28.594 1 84.75 176 ASP A N 1
ATOM 1398 C CA . ASP A 1 176 ? 9.766 26.031 27.438 1 84.75 176 ASP A CA 1
ATOM 1399 C C . ASP A 1 176 ? 8.906 27.125 26.828 1 84.75 176 ASP A C 1
ATOM 1401 O O . ASP A 1 176 ? 8.766 27.219 25.609 1 84.75 176 ASP A O 1
ATOM 1405 N N . ALA A 1 177 ? 8.523 27.969 27.688 1 88.62 177 ALA A N 1
ATOM 1406 C CA . ALA A 1 177 ? 7.656 29.047 27.219 1 88.62 177 ALA A CA 1
ATOM 1407 C C . ALA A 1 177 ? 8.422 29.984 26.297 1 88.62 177 ALA A C 1
ATOM 1409 O O . ALA A 1 177 ? 7.871 30.469 25.297 1 88.62 177 ALA A O 1
ATOM 1410 N N . SER A 1 178 ? 9.695 30.281 26.641 1 92.69 178 SER A N 1
ATOM 1411 C CA . SER A 1 178 ? 10.508 31.156 25.812 1 92.69 178 SER A CA 1
ATOM 1412 C C . SER A 1 178 ? 10.711 30.562 24.422 1 92.69 178 SER A C 1
ATOM 1414 O O . SER A 1 178 ? 10.641 31.266 23.422 1 92.69 178 SER A O 1
ATOM 1416 N N . LEU A 1 179 ? 10.977 29.297 24.391 1 93.81 179 LEU A N 1
ATOM 1417 C CA . LEU A 1 179 ? 11.172 28.609 23.125 1 93.81 179 LEU A CA 1
ATOM 1418 C C . LEU A 1 179 ? 9.898 28.656 22.281 1 93.81 179 LEU A C 1
ATOM 1420 O O . LEU A 1 179 ? 9.945 28.938 21.094 1 93.81 179 LEU A O 1
ATOM 1424 N N . TYR A 1 180 ? 8.805 28.406 22.891 1 94.25 180 TYR A N 1
ATOM 1425 C CA . TYR A 1 180 ? 7.535 28.391 22.172 1 94.25 180 TYR A CA 1
ATOM 1426 C C . TYR A 1 180 ? 7.133 29.781 21.719 1 94.25 180 TYR A C 1
ATOM 1428 O O . TYR A 1 180 ? 6.516 29.953 20.672 1 94.25 180 TYR A O 1
ATOM 1436 N N . ARG A 1 181 ? 7.48 30.781 22.531 1 94.25 181 ARG A N 1
ATOM 1437 C CA . ARG A 1 181 ? 7.227 32.156 22.109 1 94.25 181 ARG A CA 1
ATOM 1438 C C . ARG A 1 181 ? 8.07 32.5 20.891 1 94.25 181 ARG A C 1
ATOM 1440 O O . ARG A 1 181 ? 7.594 33.188 19.969 1 94.25 181 ARG A O 1
ATOM 1447 N N . HIS A 1 182 ? 9.281 32.062 20.969 1 95.06 182 HIS A N 1
ATOM 1448 C CA . HIS A 1 182 ? 10.141 32.25 19.812 1 95.06 182 HIS A CA 1
ATOM 1449 C C . HIS A 1 182 ? 9.586 31.578 18.578 1 95.06 182 HIS A C 1
ATOM 1451 O O . HIS A 1 182 ? 9.5 32.188 17.516 1 95.06 182 HIS A O 1
ATOM 1457 N N . LEU A 1 183 ? 9.234 30.312 18.688 1 96.81 183 LEU A N 1
ATOM 1458 C CA . LEU A 1 183 ? 8.609 29.578 17.609 1 96.81 183 LEU A CA 1
ATOM 1459 C C . LEU A 1 183 ? 7.344 30.297 17.125 1 96.81 183 LEU A C 1
ATOM 1461 O O . LEU A 1 183 ? 7.125 30.438 15.922 1 96.81 183 LEU A O 1
ATOM 1465 N N . GLY A 1 184 ? 6.523 30.734 18.078 1 96.5 184 GLY A N 1
ATOM 1466 C CA . GLY A 1 184 ? 5.32 31.484 17.75 1 96.5 184 GLY A CA 1
ATOM 1467 C C . GLY A 1 184 ? 5.602 32.719 16.906 1 96.5 184 GLY A C 1
ATOM 1468 O O . GLY A 1 184 ? 4.852 33 15.969 1 96.5 184 GLY A O 1
ATOM 1469 N N . THR A 1 185 ? 6.676 33.375 17.234 1 95.5 185 THR A N 1
ATOM 1470 C CA . THR A 1 185 ? 7.059 34.562 16.469 1 95.5 185 THR A CA 1
ATOM 1471 C C . THR A 1 185 ? 7.395 34.188 15.023 1 95.5 185 THR A C 1
ATOM 1473 O O . THR A 1 185 ? 7.027 34.906 14.094 1 95.5 185 THR A O 1
ATOM 1476 N N . ILE A 1 186 ? 8.102 33.125 14.852 1 96.44 186 ILE A N 1
ATOM 1477 C CA . ILE A 1 186 ? 8.445 32.656 13.523 1 96.44 186 ILE A CA 1
ATOM 1478 C C . ILE A 1 186 ? 7.18 32.281 12.758 1 96.44 186 ILE A C 1
ATOM 1480 O O . ILE A 1 186 ? 7.035 32.594 11.578 1 96.44 186 ILE A O 1
ATOM 1484 N N . LEU A 1 187 ? 6.281 31.594 13.43 1 97.75 187 LEU A N 1
ATOM 1485 C CA . LEU A 1 187 ? 5.039 31.172 12.797 1 97.75 187 LEU A CA 1
ATOM 1486 C C . LEU A 1 187 ? 4.188 32.375 12.406 1 97.75 187 LEU A C 1
ATOM 1488 O O . LEU A 1 187 ? 3.521 32.344 11.367 1 97.75 187 LEU A O 1
ATOM 1492 N N . ARG A 1 188 ? 4.188 33.375 13.273 1 96.5 188 ARG A N 1
ATOM 1493 C CA . ARG A 1 188 ? 3.525 34.625 12.922 1 96.5 188 ARG A CA 1
ATOM 1494 C C . ARG A 1 188 ? 4.031 35.156 11.586 1 96.5 188 ARG A C 1
ATOM 1496 O O . ARG A 1 188 ? 3.236 35.562 10.734 1 96.5 188 ARG A O 1
ATOM 1503 N N . HIS A 1 189 ? 5.262 35.094 11.406 1 93.88 189 HIS A N 1
ATOM 1504 C CA . HIS A 1 189 ? 5.848 35.531 10.141 1 93.88 189 HIS A CA 1
ATOM 1505 C C . HIS A 1 189 ? 5.395 34.625 9 1 93.88 189 HIS A C 1
ATOM 1507 O O . HIS A 1 189 ? 5.098 35.094 7.902 1 93.88 189 HIS A O 1
ATOM 1513 N N . CYS A 1 190 ? 5.363 33.344 9.219 1 96.5 190 CYS A N 1
ATOM 1514 C CA . CYS A 1 190 ? 5.008 32.375 8.195 1 96.5 190 CYS A CA 1
ATOM 1515 C C . CYS A 1 190 ? 3.604 32.625 7.664 1 96.5 190 CYS A C 1
ATOM 1517 O O . CYS A 1 190 ? 3.367 32.531 6.457 1 96.5 190 CYS A O 1
ATOM 1519 N N . VAL A 1 191 ? 2.639 32.969 8.516 1 95.94 191 VAL A N 1
ATOM 1520 C CA . VAL A 1 191 ? 1.262 33.125 8.07 1 95.94 191 VAL A CA 1
ATOM 1521 C C . VAL A 1 191 ? 1.14 34.438 7.27 1 95.94 191 VAL A C 1
ATOM 1523 O O . VAL A 1 191 ? 0.15 34.625 6.562 1 95.94 191 VAL A O 1
ATOM 1526 N N . MET A 1 192 ? 2.182 35.281 7.379 1 92.75 192 MET A N 1
ATOM 1527 C CA . MET A 1 192 ? 2.121 36.594 6.75 1 92.75 192 MET A CA 1
ATOM 1528 C C . MET A 1 192 ? 2.844 36.594 5.406 1 92.75 192 MET A C 1
ATOM 1530 O O . MET A 1 192 ? 2.758 37.562 4.645 1 92.75 192 MET A O 1
ATOM 1534 N N . VAL A 1 193 ? 3.557 35.562 5.121 1 93.94 193 VAL A N 1
ATOM 1535 C CA . VAL A 1 193 ? 4.375 35.5 3.912 1 93.94 193 VAL A CA 1
ATOM 1536 C C . VAL A 1 193 ? 3.73 34.594 2.879 1 93.94 193 VAL A C 1
ATOM 1538 O O . VAL A 1 193 ? 3.219 33.531 3.223 1 93.94 193 VAL A O 1
ATOM 1541 N N . ALA A 1 194 ? 3.795 35.031 1.61 1 94.31 194 ALA A N 1
ATOM 1542 C CA . ALA A 1 194 ? 3.311 34.219 0.517 1 94.31 194 ALA A CA 1
ATOM 1543 C C . ALA A 1 194 ? 4.387 33.219 0.066 1 94.31 194 ALA A C 1
ATOM 1545 O O . ALA A 1 194 ? 5.578 33.469 0.247 1 94.31 194 ALA A O 1
ATOM 1546 N N . ALA A 1 195 ? 3.977 32.094 -0.393 1 94.62 195 ALA A N 1
ATOM 1547 C CA . ALA A 1 195 ? 4.887 31.078 -0.903 1 94.62 195 ALA A CA 1
ATOM 1548 C C . ALA A 1 195 ? 4.828 31 -2.426 1 94.62 195 ALA A C 1
ATOM 1550 O O . ALA A 1 195 ? 3.756 31.156 -3.02 1 94.62 195 ALA A O 1
ATOM 1551 N N . ALA A 1 196 ? 5.938 30.75 -3.016 1 89.19 196 ALA A N 1
ATOM 1552 C CA . ALA A 1 196 ? 6.023 30.641 -4.469 1 89.19 196 ALA A CA 1
ATOM 1553 C C . ALA A 1 196 ? 5.285 29.406 -4.973 1 89.19 196 ALA A C 1
ATOM 1555 O O . ALA A 1 196 ? 5.113 28.438 -4.234 1 89.19 196 ALA A O 1
ATOM 1556 N N . GLY A 1 197 ? 4.809 29.453 -6.328 1 84.25 197 GLY A N 1
ATOM 1557 C CA . GLY A 1 197 ? 4.234 28.312 -7.02 1 84.25 197 GLY A CA 1
ATOM 1558 C C . GLY A 1 197 ? 2.816 28 -6.586 1 84.25 197 GLY A C 1
ATOM 1559 O O . GLY A 1 197 ? 2.404 26.844 -6.582 1 84.25 197 GLY A O 1
ATOM 1560 N N . ASP A 1 198 ? 2.064 28.875 -6.039 1 89.75 198 ASP A N 1
ATOM 1561 C CA . ASP A 1 198 ? 0.672 28.719 -5.629 1 89.75 198 ASP A CA 1
ATOM 1562 C C . ASP A 1 198 ? 0.558 27.781 -4.438 1 89.75 198 ASP A C 1
ATOM 1564 O O . ASP A 1 198 ? -0.347 26.938 -4.387 1 89.75 198 ASP A O 1
ATOM 1568 N N . ARG A 1 199 ? 1.577 27.828 -3.551 1 94.56 199 ARG A N 1
ATOM 1569 C CA . ARG A 1 199 ? 1.583 26.922 -2.408 1 94.56 199 ARG A CA 1
ATOM 1570 C C . ARG A 1 199 ? 1.327 27.672 -1.107 1 94.56 199 ARG A C 1
ATOM 1572 O O . ARG A 1 199 ? 1.546 27.141 -0.02 1 94.56 199 ARG A O 1
ATOM 1579 N N . THR A 1 200 ? 0.86 28.875 -1.219 1 95.25 200 THR A N 1
ATOM 1580 C CA . THR A 1 200 ? 0.654 29.719 -0.053 1 95.25 200 THR A CA 1
ATOM 1581 C C . THR A 1 200 ? -0.365 29.094 0.898 1 95.25 200 THR A C 1
ATOM 1583 O O . THR A 1 200 ? -0.138 29.047 2.109 1 95.25 200 THR A O 1
ATOM 1586 N N . GLU A 1 201 ? -1.444 28.609 0.362 1 93.06 201 GLU A N 1
ATOM 1587 C CA . GLU A 1 201 ? -2.496 28.047 1.203 1 93.06 201 GLU A CA 1
ATOM 1588 C C . GLU A 1 201 ? -2.004 26.812 1.952 1 93.06 201 GLU A C 1
ATOM 1590 O O . GLU A 1 201 ? -2.328 26.625 3.125 1 93.06 201 GLU A O 1
ATOM 1595 N N . GLU A 1 202 ? -1.316 26.047 1.2 1 94.56 202 GLU A N 1
ATOM 1596 C CA . GLU A 1 202 ? -0.751 24.844 1.817 1 94.56 202 GLU A CA 1
ATOM 1597 C C . GLU A 1 202 ? 0.246 25.203 2.914 1 94.56 202 GLU A C 1
ATOM 1599 O O . GLU A 1 202 ? 0.206 24.641 4.008 1 94.56 202 GLU A O 1
ATOM 1604 N N . PHE A 1 203 ? 1.105 26.172 2.572 1 96.94 203 PHE A N 1
ATOM 1605 C CA . PHE A 1 203 ? 2.119 26.656 3.506 1 96.94 203 PHE A CA 1
ATOM 1606 C C . PHE A 1 203 ? 1.471 27.234 4.758 1 96.94 203 PHE A C 1
ATOM 1608 O O . PHE A 1 203 ? 1.835 26.859 5.879 1 96.94 203 PHE A O 1
ATOM 1615 N N . HIS A 1 204 ? 0.519 28.016 4.629 1 97.06 204 HIS A N 1
ATOM 1616 C CA . HIS A 1 204 ? -0.206 28.609 5.75 1 97.06 204 HIS A CA 1
ATOM 1617 C C . HIS A 1 204 ? -0.938 27.531 6.555 1 97.06 204 HIS A C 1
ATOM 1619 O O . HIS A 1 204 ? -1.038 27.641 7.781 1 97.06 204 HIS A O 1
ATOM 1625 N N . GLY A 1 205 ? -1.491 26.594 5.828 1 96.19 205 GLY A N 1
ATOM 1626 C CA . GLY A 1 205 ? -2.186 25.516 6.508 1 96.19 205 GLY A CA 1
ATOM 1627 C C . GLY A 1 205 ? -1.317 24.797 7.52 1 96.19 205 GLY A C 1
ATOM 1628 O O . GLY A 1 205 ? -1.728 24.594 8.664 1 96.19 205 GLY A O 1
ATOM 1629 N N . HIS A 1 206 ? -0.102 24.406 7.062 1 97.31 206 HIS A N 1
ATOM 1630 C CA . HIS A 1 206 ? 0.821 23.75 7.977 1 97.31 206 HIS A CA 1
ATOM 1631 C C . HIS A 1 206 ? 1.204 24.672 9.133 1 97.31 206 HIS A C 1
ATOM 1633 O O . HIS A 1 206 ? 1.394 24.203 10.258 1 97.31 206 HIS A O 1
ATOM 1639 N N . THR A 1 207 ? 1.362 25.922 8.891 1 98.12 207 THR A N 1
ATOM 1640 C CA . THR A 1 207 ? 1.717 26.906 9.906 1 98.12 207 THR A CA 1
ATOM 1641 C C . THR A 1 207 ? 0.62 27.016 10.961 1 98.12 207 THR A C 1
ATOM 1643 O O . THR A 1 207 ? 0.899 26.953 12.164 1 98.12 207 THR A O 1
ATOM 1646 N N . VAL A 1 208 ? -0.617 27.078 10.5 1 97.31 208 VAL A N 1
ATOM 1647 C CA . VAL A 1 208 ? -1.762 27.219 11.391 1 97.31 208 VAL A CA 1
ATOM 1648 C C . VAL A 1 208 ? -1.924 25.953 12.234 1 97.31 208 VAL A C 1
ATOM 1650 O O . VAL A 1 208 ? -2.219 26.031 13.43 1 97.31 208 VAL A O 1
ATOM 1653 N N . ASN A 1 209 ? -1.79 24.891 11.625 1 95.31 209 ASN A N 1
ATOM 1654 C CA . ASN A 1 209 ? -1.845 23.625 12.359 1 95.31 209 ASN A CA 1
ATOM 1655 C C . ASN A 1 209 ? -0.864 23.625 13.531 1 95.31 209 ASN A C 1
ATOM 1657 O O . ASN A 1 209 ? -1.22 23.234 14.648 1 95.31 209 ASN A O 1
ATOM 1661 N N . LEU A 1 210 ? 0.339 24.062 13.172 1 96.94 210 LEU A N 1
ATOM 1662 C CA . LEU A 1 210 ? 1.353 24.062 14.219 1 96.94 210 LEU A CA 1
ATOM 1663 C C . LEU A 1 210 ? 1.019 25.094 15.297 1 96.94 210 LEU A C 1
ATOM 1665 O O . LEU A 1 210 ? 1.271 24.859 16.484 1 96.94 210 LEU A O 1
ATOM 1669 N N . LEU A 1 211 ? 0.487 26.219 14.953 1 95.94 211 LEU A N 1
ATOM 1670 C CA . LEU A 1 211 ? 0.051 27.219 15.922 1 95.94 211 LEU A CA 1
ATOM 1671 C C . LEU A 1 211 ? -0.926 26.609 16.922 1 95.94 211 LEU A C 1
ATOM 1673 O O . LEU A 1 211 ? -0.892 26.953 18.109 1 95.94 211 LEU A O 1
ATOM 1677 N N . GLY A 1 212 ? -1.753 25.703 16.422 1 92.75 212 GLY A N 1
ATOM 1678 C CA . GLY A 1 212 ? -2.736 25.047 17.266 1 92.75 212 GLY A CA 1
ATOM 1679 C C . GLY A 1 212 ? -2.111 24.156 18.328 1 92.75 212 GLY A C 1
ATOM 1680 O O . GLY A 1 212 ? -2.764 23.828 19.312 1 92.75 212 GLY A O 1
ATOM 1681 N N . ASN A 1 213 ? -0.873 23.859 18.141 1 92.62 213 ASN A N 1
ATOM 1682 C CA . ASN A 1 213 ? -0.182 22.969 19.078 1 92.62 213 ASN A CA 1
ATOM 1683 C C . ASN A 1 213 ? 0.559 23.766 20.141 1 92.62 213 ASN A C 1
ATOM 1685 O O . ASN A 1 213 ? 1.033 23.203 21.125 1 92.62 213 ASN A O 1
ATOM 1689 N N . LEU A 1 214 ? 0.753 25.109 19.953 1 93.25 214 LEU A N 1
ATOM 1690 C CA . LEU A 1 214 ? 1.5 25.922 20.906 1 93.25 214 LEU A CA 1
ATOM 1691 C C . LEU A 1 214 ? 0.717 26.094 22.203 1 93.25 214 LEU A C 1
ATOM 1693 O O . LEU A 1 214 ? -0.516 26.109 22.188 1 93.25 214 LEU A O 1
ATOM 1697 N N . PRO A 1 215 ? 1.468 26.125 23.312 1 91 215 PRO A N 1
ATOM 1698 C CA . PRO A 1 215 ? 0.769 26.5 24.547 1 91 215 PRO A CA 1
ATOM 1699 C C . PRO A 1 215 ? -0.012 27.797 24.406 1 91 215 PRO A C 1
ATOM 1701 O O . PRO A 1 215 ? 0.466 28.75 23.781 1 91 215 PRO A O 1
ATOM 1704 N N . LEU A 1 216 ? -1.188 27.844 25.031 1 89.12 216 LEU A N 1
ATOM 1705 C CA . LEU A 1 216 ? -2.119 28.953 24.891 1 89.12 216 LEU A CA 1
ATOM 1706 C C . LEU A 1 216 ? -1.46 30.266 25.297 1 89.12 216 LEU A C 1
ATOM 1708 O O . LEU A 1 216 ? -1.651 31.297 24.625 1 89.12 216 LEU A O 1
ATOM 1712 N N . LYS A 1 217 ? -0.688 30.203 26.328 1 88.38 217 LYS A N 1
ATOM 1713 C CA . LYS A 1 217 ? -0.071 31.422 26.844 1 88.38 217 LYS A CA 1
ATOM 1714 C C . LYS A 1 217 ? 0.925 32 25.844 1 88.38 217 LYS A C 1
ATOM 1716 O O . LYS A 1 217 ? 1.271 33.188 25.938 1 88.38 217 LYS A O 1
ATOM 1721 N N . CYS A 1 218 ? 1.372 31.188 24.922 1 91.94 218 CYS A N 1
ATOM 1722 C CA . CYS A 1 218 ? 2.389 31.625 23.969 1 91.94 218 CYS A CA 1
ATOM 1723 C C . CYS A 1 218 ? 1.75 32.219 22.734 1 91.94 218 CYS A C 1
ATOM 1725 O O . CYS A 1 218 ? 2.439 32.812 21.891 1 91.94 218 CYS A O 1
ATOM 1727 N N . LEU A 1 219 ? 0.453 32.156 22.562 1 93.44 219 LEU A N 1
ATOM 1728 C CA . LEU A 1 219 ? -0.24 32.656 21.391 1 93.44 219 LEU A CA 1
ATOM 1729 C C . LEU A 1 219 ? -0.32 34.188 21.438 1 93.44 219 LEU A C 1
ATOM 1731 O O . LEU A 1 219 ? -0.69 34.812 20.438 1 93.44 219 LEU A O 1
ATOM 1735 N N . ASP A 1 220 ? 0.107 34.812 22.516 1 93.5 220 ASP A N 1
ATOM 1736 C CA . ASP A 1 220 ? 0.08 36.25 22.656 1 93.5 220 ASP A CA 1
ATOM 1737 C C . ASP A 1 220 ? 0.989 36.938 21.641 1 93.5 220 ASP A C 1
ATOM 1739 O O . ASP A 1 220 ? 0.784 38.094 21.281 1 93.5 220 ASP A O 1
ATOM 1743 N N . VAL A 1 221 ? 1.902 36.156 21.125 1 94.75 221 VAL A N 1
ATOM 1744 C CA . VAL A 1 221 ? 2.855 36.688 20.156 1 94.75 221 VAL A CA 1
ATOM 1745 C C . VAL A 1 221 ? 2.121 37.094 18.891 1 94.75 221 VAL A C 1
ATOM 1747 O O . VAL A 1 221 ? 2.609 37.938 18.125 1 94.75 221 VAL A O 1
ATOM 1750 N N . LEU A 1 222 ? 0.966 36.562 18.609 1 96.44 222 LEU A N 1
ATOM 1751 C CA . LEU A 1 222 ? 0.171 36.875 17.438 1 96.44 222 LEU A CA 1
ATOM 1752 C C . LEU A 1 222 ? -0.477 38.25 17.578 1 96.44 222 LEU A C 1
ATOM 1754 O O . LEU A 1 222 ? -0.933 38.844 16.594 1 96.44 222 LEU A O 1
ATOM 1758 N N . LEU A 1 223 ? -0.507 38.75 18.812 1 94.19 223 LEU A N 1
ATOM 1759 C CA . LEU A 1 223 ? -1.268 39.938 19.141 1 94.19 223 LEU A CA 1
ATOM 1760 C C . LEU A 1 223 ? -0.336 41.094 19.469 1 94.19 223 LEU A C 1
ATOM 1762 O O . LEU A 1 223 ? -0.794 42.219 19.766 1 94.19 223 LEU A O 1
ATOM 1766 N N . THR A 1 224 ? 0.921 40.938 19.328 1 88 224 THR A N 1
ATOM 1767 C CA . THR A 1 224 ? 1.868 41.906 19.859 1 88 224 THR A CA 1
ATOM 1768 C C . THR A 1 224 ? 2.568 42.656 18.734 1 88 224 THR A C 1
ATOM 1770 O O . THR A 1 224 ? 3.539 43.375 18.969 1 88 224 THR A O 1
ATOM 1773 N N . LEU A 1 225 ? 2.1 42.5 17.594 1 88.75 225 LEU A N 1
ATOM 1774 C CA . LEU A 1 225 ? 2.713 43.25 16.5 1 88.75 225 LEU A CA 1
ATOM 1775 C C . LEU A 1 225 ? 2.498 44.75 16.672 1 88.75 225 LEU A C 1
ATOM 1777 O O . LEU A 1 225 ? 1.388 45.188 16.969 1 88.75 225 LEU A O 1
ATOM 1781 N N . GLU A 1 226 ? 3.547 45.469 16.5 1 89.12 226 GLU A N 1
ATOM 1782 C CA . GLU A 1 226 ? 3.463 46.906 16.641 1 89.12 226 GLU A CA 1
ATOM 1783 C C . GLU A 1 226 ? 2.783 47.531 15.422 1 89.12 226 GLU A C 1
ATOM 1785 O O . GLU A 1 226 ? 3.006 47.125 14.289 1 89.12 226 GLU A O 1
ATOM 1790 N N . PRO A 1 227 ? 1.973 48.531 15.719 1 89 227 PRO A N 1
ATOM 1791 C CA . PRO A 1 227 ? 1.341 49.25 14.609 1 89 227 PRO A CA 1
ATOM 1792 C C . PRO A 1 227 ? 2.35 49.969 13.727 1 89 227 PRO A C 1
ATOM 1794 O O . PRO A 1 227 ? 3.326 50.531 14.234 1 89 227 PRO A O 1
ATOM 1797 N N . ARG A 1 228 ? 2.289 49.844 12.469 1 87.12 228 ARG A N 1
ATOM 1798 C CA . ARG A 1 228 ? 3.107 50.562 11.484 1 87.12 228 ARG A CA 1
ATOM 1799 C C . ARG A 1 228 ? 2.24 51.219 10.422 1 87.12 228 ARG A C 1
ATOM 1801 O O . ARG A 1 228 ? 1.026 51.031 10.391 1 87.12 228 ARG A O 1
ATOM 1808 N N . LYS A 1 229 ? 2.936 52.094 9.688 1 87.38 229 LYS A N 1
ATOM 1809 C CA . LYS A 1 229 ? 2.199 52.781 8.609 1 87.38 229 LYS A CA 1
ATOM 1810 C C . LYS A 1 229 ? 1.576 51.75 7.664 1 87.38 229 LYS A C 1
ATOM 1812 O O . LYS A 1 229 ? 2.266 50.844 7.168 1 87.38 229 LYS A O 1
ATOM 1817 N N . GLY A 1 230 ? 0.296 51.875 7.539 1 88.56 230 GLY A N 1
ATOM 1818 C CA . GLY A 1 230 ? -0.388 50.969 6.617 1 88.56 230 GLY A CA 1
ATOM 1819 C C . GLY A 1 230 ? -1 49.75 7.297 1 88.56 230 GLY A C 1
ATOM 1820 O O . GLY A 1 230 ? -1.735 49 6.672 1 88.56 230 GLY A O 1
ATOM 1821 N N . SER A 1 231 ? -0.699 49.562 8.555 1 91.56 231 SER A N 1
ATOM 1822 C CA . SER A 1 231 ? -1.249 48.406 9.281 1 91.56 231 SER A CA 1
ATOM 1823 C C . SER A 1 231 ? -2.744 48.594 9.531 1 91.56 231 SER A C 1
ATOM 1825 O O . SER A 1 231 ? -3.248 49.719 9.555 1 91.56 231 SER A O 1
ATOM 1827 N N . LEU A 1 232 ? -3.408 47.469 9.57 1 94.44 232 LEU A N 1
ATOM 1828 C CA . LEU A 1 232 ? -4.797 47.469 10.016 1 94.44 232 LEU A CA 1
ATOM 1829 C C . LEU A 1 232 ? -4.883 47.625 11.531 1 94.44 232 LEU A C 1
ATOM 1831 O O . LEU A 1 232 ? -4.406 46.75 12.273 1 94.44 232 LEU A O 1
ATOM 1835 N N . GLU A 1 233 ? -5.422 48.719 11.93 1 94.75 233 GLU A N 1
ATOM 1836 C CA . GLU A 1 233 ? -5.484 49 13.359 1 94.75 233 GLU A CA 1
ATOM 1837 C C . GLU A 1 233 ? -6.926 49 13.859 1 94.75 233 GLU A C 1
ATOM 1839 O O . GLU A 1 233 ? -7.84 49.438 13.156 1 94.75 233 GLU A O 1
ATOM 1844 N N . PHE A 1 234 ? -7.121 48.5 15 1 94.31 234 PHE A N 1
ATOM 1845 C CA . PHE A 1 234 ? -8.414 48.469 15.672 1 94.31 234 PHE A CA 1
ATOM 1846 C C . PHE A 1 234 ? -8.234 48.594 17.188 1 94.31 234 PHE A C 1
ATOM 1848 O O . PHE A 1 234 ? -7.492 47.812 17.797 1 94.31 234 PHE A O 1
ATOM 1855 N N . LEU A 1 235 ? -8.938 49.594 17.844 1 94 235 LEU A N 1
ATOM 1856 C CA . LEU A 1 235 ? -8.844 49.875 19.266 1 94 235 LEU A CA 1
ATOM 1857 C C . LEU A 1 235 ? -7.383 49.969 19.719 1 94 235 LEU A C 1
ATOM 1859 O O . LEU A 1 235 ? -6.996 49.375 20.719 1 94 235 LEU A O 1
ATOM 1863 N N . GLY A 1 236 ? -6.543 50.5 18.781 1 91.38 236 GLY A N 1
ATOM 1864 C CA . GLY A 1 236 ? -5.156 50.812 19.109 1 91.38 236 GLY A CA 1
ATOM 1865 C C . GLY A 1 236 ? -4.227 49.625 18.906 1 91.38 236 GLY A C 1
ATOM 1866 O O . GLY A 1 236 ? -3.031 49.719 19.203 1 91.38 236 GLY A O 1
ATOM 1867 N N . ALA A 1 237 ? -4.727 48.531 18.5 1 94.38 237 ALA A N 1
ATOM 1868 C CA . ALA A 1 237 ? -3.898 47.344 18.344 1 94.38 237 ALA A CA 1
ATOM 1869 C C . ALA A 1 237 ? -3.766 46.969 16.875 1 94.38 237 ALA A C 1
ATOM 1871 O O . ALA A 1 237 ? -4.684 47.188 16.078 1 94.38 237 ALA A O 1
ATOM 1872 N N . ASN A 1 238 ? -2.584 46.469 16.469 1 95.19 238 ASN A N 1
ATOM 1873 C CA . ASN A 1 238 ? -2.344 45.969 15.133 1 95.19 238 ASN A CA 1
ATOM 1874 C C . ASN A 1 238 ? -3.109 44.656 14.875 1 95.19 238 ASN A C 1
ATOM 1876 O O . ASN A 1 238 ? -2.936 43.688 15.602 1 95.19 238 ASN A O 1
ATOM 1880 N N . MET A 1 239 ? -3.936 44.625 13.836 1 96.5 239 MET A N 1
ATOM 1881 C CA . MET A 1 239 ? -4.801 43.469 13.578 1 96.5 239 MET A CA 1
ATOM 1882 C C . MET A 1 239 ? -4.363 42.719 12.32 1 96.5 239 MET A C 1
ATOM 1884 O O . MET A 1 239 ? -5.098 41.875 11.805 1 96.5 239 MET A O 1
ATOM 1888 N N . ASP A 1 240 ? -3.18 42.969 11.836 1 95.69 240 ASP A N 1
ATOM 1889 C CA . ASP A 1 240 ? -2.725 42.406 10.578 1 95.69 240 ASP A CA 1
ATOM 1890 C C . ASP A 1 240 ? -2.746 40.875 10.633 1 95.69 240 ASP A C 1
ATOM 1892 O O . ASP A 1 240 ? -3.273 40.219 9.727 1 95.69 240 ASP A O 1
ATOM 1896 N N . VAL A 1 241 ? -2.131 40.281 11.641 1 96.81 241 VAL A N 1
ATOM 1897 C CA . VAL A 1 241 ? -2.029 38.844 11.758 1 96.81 241 VAL A CA 1
ATOM 1898 C C . VAL A 1 241 ? -3.426 38.219 11.883 1 96.81 241 VAL A C 1
ATOM 1900 O O . VAL A 1 241 ? -3.738 37.25 11.219 1 96.81 241 VAL A O 1
ATOM 1903 N N . ILE A 1 242 ? -4.27 38.812 12.734 1 97.62 242 ILE A N 1
ATOM 1904 C CA . ILE A 1 242 ? -5.629 38.312 12.938 1 97.62 242 ILE A CA 1
ATOM 1905 C C . ILE A 1 242 ? -6.402 38.375 11.625 1 97.62 242 ILE A C 1
ATOM 1907 O O . ILE A 1 242 ? -7.16 37.469 11.305 1 97.62 242 ILE A O 1
ATOM 1911 N N . HIS A 1 243 ? -6.188 39.438 10.93 1 97.12 243 HIS A N 1
ATOM 1912 C CA . HIS A 1 243 ? -6.867 39.594 9.648 1 97.12 243 HIS A CA 1
ATOM 1913 C C . HIS A 1 243 ? -6.445 38.531 8.656 1 97.12 243 HIS A C 1
ATOM 1915 O O . HIS A 1 243 ? -7.273 38 7.906 1 97.12 243 HIS A O 1
ATOM 1921 N N . VAL A 1 244 ? -5.188 38.25 8.617 1 96.5 244 VAL A N 1
ATOM 1922 C CA . VAL A 1 244 ? -4.684 37.25 7.703 1 96.5 244 VAL A CA 1
ATOM 1923 C C . VAL A 1 244 ? -5.258 35.875 8.086 1 96.5 244 VAL A C 1
ATOM 1925 O O . VAL A 1 244 ? -5.641 35.094 7.219 1 96.5 244 VAL A O 1
ATOM 1928 N N . LEU A 1 245 ? -5.316 35.531 9.359 1 97.94 245 LEU A N 1
ATOM 1929 C CA . LEU A 1 245 ? -5.875 34.281 9.836 1 97.94 245 LEU A CA 1
ATOM 1930 C C . LEU A 1 245 ? -7.359 34.156 9.5 1 97.94 245 LEU A C 1
ATOM 1932 O O . LEU A 1 245 ? -7.836 33.094 9.102 1 97.94 245 LEU A O 1
ATOM 1936 N N . LEU A 1 246 ? -8.031 35.281 9.672 1 97.75 246 LEU A N 1
ATOM 1937 C CA . LEU A 1 246 ? -9.453 35.281 9.328 1 97.75 246 LEU A CA 1
ATOM 1938 C C . LEU A 1 246 ? -9.648 35.062 7.832 1 97.75 246 LEU A C 1
ATOM 1940 O O . LEU A 1 246 ? -10.555 34.312 7.43 1 97.75 246 LEU A O 1
ATOM 1944 N N . SER A 1 247 ? -8.867 35.75 7.043 1 96.19 247 SER A N 1
ATOM 1945 C CA . SER A 1 247 ? -8.938 35.562 5.598 1 96.19 247 SER A CA 1
ATOM 1946 C C . SER A 1 247 ? -8.648 34.125 5.219 1 96.19 247 SER A C 1
ATOM 1948 O O . SER A 1 247 ? -9.281 33.562 4.309 1 96.19 247 SER A O 1
ATOM 1950 N N . PHE A 1 248 ? -7.672 33.562 5.836 1 96.31 248 PHE A N 1
ATOM 1951 C CA . PHE A 1 248 ? -7.348 32.156 5.629 1 96.31 248 PHE A CA 1
ATOM 1952 C C . PHE A 1 248 ? -8.539 31.281 5.961 1 96.31 248 PHE A C 1
ATOM 1954 O O . PHE A 1 248 ? -8.875 30.375 5.203 1 96.31 248 PHE A O 1
ATOM 1961 N N . LEU A 1 249 ? -9.195 31.5 7.109 1 96.38 249 LEU A N 1
ATOM 1962 C CA . LEU A 1 249 ? -10.398 30.75 7.492 1 96.38 249 LEU A CA 1
ATOM 1963 C C . LEU A 1 249 ? -11.469 30.859 6.414 1 96.38 249 LEU A C 1
ATOM 1965 O O . LEU A 1 249 ? -12.086 29.859 6.047 1 96.38 249 LEU A O 1
ATOM 1969 N N . GLU A 1 250 ? -11.688 32.031 5.957 1 94.5 250 GLU A N 1
ATOM 1970 C CA . GLU A 1 250 ? -12.719 32.281 4.953 1 94.5 250 GLU A CA 1
ATOM 1971 C C . GLU A 1 250 ? -12.461 31.469 3.689 1 94.5 250 GLU A C 1
ATOM 1973 O O . GLU A 1 250 ? -13.383 30.906 3.096 1 94.5 250 GLU A O 1
ATOM 1978 N N . LYS A 1 251 ? -11.258 31.422 3.311 1 92.5 251 LYS A N 1
ATOM 1979 C CA . LYS A 1 251 ? -10.891 30.656 2.131 1 92.5 251 LYS A CA 1
ATOM 1980 C C . LYS A 1 251 ? -11.148 29.156 2.354 1 92.5 251 LYS A C 1
ATOM 1982 O O . LYS A 1 251 ? -11.594 28.453 1.444 1 92.5 251 LYS A O 1
ATOM 1987 N N . ARG A 1 252 ? -10.852 28.656 3.512 1 92.44 252 ARG A N 1
ATOM 1988 C CA . ARG A 1 252 ? -11.047 27.25 3.84 1 92.44 252 ARG A CA 1
ATOM 1989 C C . ARG A 1 252 ? -12.523 26.891 3.873 1 92.44 252 ARG A C 1
ATOM 1991 O O . ARG A 1 252 ? -12.906 25.766 3.533 1 92.44 252 ARG A O 1
ATOM 1998 N N . LEU A 1 253 ? -13.297 27.828 4.336 1 91.31 253 LEU A N 1
ATOM 1999 C CA . LEU A 1 253 ? -14.734 27.594 4.426 1 91.31 253 LEU A CA 1
ATOM 2000 C C . LEU A 1 253 ? -15.352 27.422 3.041 1 91.31 253 LEU A C 1
ATOM 2002 O O . LEU A 1 253 ? -16.406 26.812 2.896 1 91.31 253 LEU A O 1
ATOM 2006 N N . HIS A 1 254 ? -14.703 27.938 2.148 1 85.75 254 HIS A N 1
ATOM 2007 C CA . HIS A 1 254 ? -15.188 27.828 0.778 1 85.75 254 HIS A CA 1
ATOM 2008 C C . HIS A 1 254 ? -14.875 26.453 0.201 1 85.75 254 HIS A C 1
ATOM 2010 O O . HIS A 1 254 ? -15.516 26.016 -0.76 1 85.75 254 HIS A O 1
ATOM 2016 N N . GLN A 1 255 ? -13.961 25.875 0.865 1 79.88 255 GLN A N 1
ATOM 2017 C CA . GLN A 1 255 ? -13.586 24.547 0.381 1 79.88 255 GLN A CA 1
ATOM 2018 C C . GLN A 1 255 ? -14.438 23.469 1.03 1 79.88 255 GLN A C 1
ATOM 2020 O O . GLN A 1 255 ? -14.781 23.562 2.211 1 79.88 255 GLN A O 1
ATOM 2025 N N . THR A 1 256 ? -15.156 22.703 0.413 1 64.25 256 THR A N 1
ATOM 2026 C CA . THR A 1 256 ? -16.188 21.797 0.909 1 64.25 256 THR A CA 1
ATOM 2027 C C . THR A 1 256 ? -15.555 20.484 1.41 1 64.25 256 THR A C 1
ATOM 2029 O O . THR A 1 256 ? -16.234 19.688 2.061 1 64.25 256 THR A O 1
ATOM 2032 N N . HIS A 1 257 ? -14.367 20.312 1.177 1 71.38 257 HIS A N 1
ATOM 2033 C CA . HIS A 1 257 ? -13.859 18.984 1.535 1 71.38 257 HIS A CA 1
ATOM 2034 C C . HIS A 1 257 ? -12.977 19.062 2.773 1 71.38 257 HIS A C 1
ATOM 2036 O O . HIS A 1 257 ? -12.328 20.078 3.025 1 71.38 257 HIS A O 1
ATOM 2042 N N . ARG A 1 258 ? -12.93 18.219 3.664 1 73.31 258 ARG A N 1
ATOM 2043 C CA . ARG A 1 258 ? -12.07 17.938 4.816 1 73.31 258 ARG A CA 1
ATOM 2044 C C . ARG A 1 258 ? -12.094 19.094 5.805 1 73.31 258 ARG A C 1
ATOM 2046 O O . ARG A 1 258 ? -11.031 19.578 6.227 1 73.31 258 ARG A O 1
ATOM 2053 N N . LEU A 1 259 ? -13.219 19.5 6.215 1 76.19 259 LEU A N 1
ATOM 2054 C CA . LEU A 1 259 ? -13.414 20.672 7.059 1 76.19 259 LEU A CA 1
ATOM 2055 C C . LEU A 1 259 ? -12.75 20.484 8.414 1 76.19 259 LEU A C 1
ATOM 2057 O O . LEU A 1 259 ? -12.219 21.453 8.984 1 76.19 259 LEU A O 1
ATOM 2061 N N . LYS A 1 260 ? -12.773 19.344 8.891 1 81.06 260 LYS A N 1
ATOM 2062 C CA . LYS A 1 260 ? -12.156 19.078 10.188 1 81.06 260 LYS A CA 1
ATOM 2063 C C . LYS A 1 260 ? -10.68 19.453 10.172 1 81.06 260 LYS A C 1
ATOM 2065 O O . LYS A 1 260 ? -10.203 20.172 11.047 1 81.06 260 LYS A O 1
ATOM 2070 N N . GLU A 1 261 ? -10.039 19 9.156 1 84.06 261 GLU A N 1
ATOM 2071 C CA . GLU A 1 261 ? -8.594 19.219 9.055 1 84.06 261 GLU A CA 1
ATOM 2072 C C . GLU A 1 261 ? -8.289 20.641 8.57 1 84.06 261 GLU A C 1
ATOM 2074 O O . GLU A 1 261 ? -7.238 21.203 8.898 1 84.06 261 GLU A O 1
ATOM 2079 N N . SER A 1 262 ? -9.203 21.203 7.914 1 86.5 262 SER A N 1
ATOM 2080 C CA . SER A 1 262 ? -8.906 22.453 7.234 1 86.5 262 SER A CA 1
ATOM 2081 C C . SER A 1 262 ? -9.391 23.656 8.047 1 86.5 262 SER A C 1
ATOM 2083 O O . SER A 1 262 ? -8.75 24.703 8.055 1 86.5 262 SER A O 1
ATOM 2085 N N . VAL A 1 263 ? -10.43 23.516 8.789 1 91.69 263 VAL A N 1
ATOM 2086 C CA . VAL A 1 263 ? -11.062 24.688 9.375 1 91.69 263 VAL A CA 1
ATOM 2087 C C . VAL A 1 263 ? -10.844 24.688 10.883 1 91.69 263 VAL A C 1
ATOM 2089 O O . VAL A 1 263 ? -10.648 25.75 11.492 1 91.69 263 VAL A O 1
ATOM 2092 N N . ALA A 1 264 ? -10.805 23.594 11.484 1 92.38 264 ALA A N 1
ATOM 2093 C CA . ALA A 1 264 ? -10.797 23.469 12.945 1 92.38 264 ALA A CA 1
ATOM 2094 C C . ALA A 1 264 ? -9.555 24.141 13.539 1 92.38 264 ALA A C 1
ATOM 2096 O O . ALA A 1 264 ? -9.656 24.891 14.508 1 92.38 264 ALA A O 1
ATOM 2097 N N . PRO A 1 265 ? -8.438 23.922 12.969 1 92.94 265 PRO A N 1
ATOM 2098 C CA . PRO A 1 265 ? -7.246 24.516 13.578 1 92.94 265 PRO A CA 1
ATOM 2099 C C . PRO A 1 265 ? -7.281 26.047 13.586 1 92.94 265 PRO A C 1
ATOM 2101 O O . PRO A 1 265 ? -6.969 26.672 14.609 1 92.94 265 PRO A O 1
ATOM 2104 N N . VAL A 1 266 ? -7.617 26.609 12.523 1 96.25 266 VAL A N 1
ATOM 2105 C CA . VAL A 1 266 ? -7.613 28.062 12.438 1 96.25 266 VAL A CA 1
ATOM 2106 C C . VAL A 1 266 ? -8.703 28.641 13.336 1 96.25 266 VAL A C 1
ATOM 2108 O O . VAL A 1 266 ? -8.5 29.672 13.984 1 96.25 266 VAL A O 1
ATOM 2111 N N . LEU A 1 267 ? -9.867 27.969 13.445 1 96.19 267 LEU A N 1
ATOM 2112 C CA . LEU A 1 267 ? -10.93 28.391 14.352 1 96.19 267 LEU A CA 1
ATOM 2113 C C . LEU A 1 267 ? -10.453 28.375 15.797 1 96.19 267 LEU A C 1
ATOM 2115 O O . LEU A 1 267 ? -10.742 29.281 16.562 1 96.19 267 LEU A O 1
ATOM 2119 N N . SER A 1 268 ? -9.781 27.375 16.094 1 95 268 SER A N 1
ATOM 2120 C CA . SER A 1 268 ? -9.273 27.25 17.469 1 95 268 SER A CA 1
ATOM 2121 C C . SER A 1 268 ? -8.312 28.375 17.812 1 95 268 SER A C 1
ATOM 2123 O O . SER A 1 268 ? -8.383 28.953 18.891 1 95 268 SER A O 1
ATOM 2125 N N . VAL A 1 269 ? -7.418 28.672 16.906 1 96.94 269 VAL A N 1
ATOM 2126 C CA . VAL A 1 269 ? -6.438 29.734 17.125 1 96.94 269 VAL A CA 1
ATOM 2127 C C . VAL A 1 269 ? -7.148 31.078 17.266 1 96.94 269 VAL A C 1
ATOM 2129 O O . VAL A 1 269 ? -6.863 31.844 18.188 1 96.94 269 VAL A O 1
ATOM 2132 N N . LEU A 1 270 ? -8.031 31.328 16.375 1 98.06 270 LEU A N 1
ATOM 2133 C CA . LEU A 1 270 ? -8.781 32.594 16.422 1 98.06 270 LEU A CA 1
ATOM 2134 C C . LEU A 1 270 ? -9.594 32.688 17.703 1 98.06 270 LEU A C 1
ATOM 2136 O O . LEU A 1 270 ? -9.695 33.781 18.281 1 98.06 270 LEU A O 1
ATOM 2140 N N . THR A 1 271 ? -10.211 31.594 18.109 1 97.38 271 THR A N 1
ATOM 2141 C CA . THR A 1 271 ? -10.992 31.562 19.344 1 97.38 271 THR A CA 1
ATOM 2142 C C . THR A 1 271 ? -10.133 31.953 20.531 1 97.38 271 THR A C 1
ATOM 2144 O O . THR A 1 271 ? -10.531 32.781 21.344 1 97.38 271 THR A O 1
ATOM 2147 N N . GLU A 1 272 ? -9.031 31.422 20.578 1 95.88 272 GLU A N 1
ATOM 2148 C CA . GLU A 1 272 ? -8.141 31.703 21.703 1 95.88 272 GLU A CA 1
ATOM 2149 C C . GLU A 1 272 ? -7.645 33.156 21.656 1 95.88 272 GLU A C 1
ATOM 2151 O O . GLU A 1 272 ? -7.512 33.812 22.703 1 95.88 272 GLU A O 1
ATOM 2156 N N . CYS A 1 273 ? -7.312 33.594 20.531 1 96.12 273 CYS A N 1
ATOM 2157 C CA . CYS A 1 273 ? -6.918 35 20.391 1 96.12 273 CYS A CA 1
ATOM 2158 C C . CYS A 1 273 ? -8.031 35.938 20.859 1 96.12 273 CYS A C 1
ATOM 2160 O O . CYS A 1 273 ? -7.777 36.906 21.562 1 96.12 273 CYS A O 1
ATOM 2162 N N . ALA A 1 274 ? -9.234 35.594 20.484 1 96.62 274 ALA A N 1
ATOM 2163 C CA . ALA A 1 274 ? -10.391 36.406 20.875 1 96.62 274 ALA A CA 1
ATOM 2164 C C . ALA A 1 274 ? -10.617 36.312 22.391 1 96.62 274 ALA A C 1
ATOM 2166 O O . ALA A 1 274 ? -11.039 37.312 23 1 96.62 274 ALA A O 1
ATOM 2167 N N . ARG A 1 275 ? -10.367 35.219 22.938 1 94.69 275 ARG A N 1
ATOM 2168 C CA . ARG A 1 275 ? -10.531 35.031 24.391 1 94.69 275 ARG A CA 1
ATOM 2169 C C . ARG A 1 275 ? -9.508 35.875 25.156 1 94.69 275 ARG A C 1
ATOM 2171 O O . ARG A 1 275 ? -9.828 36.438 26.203 1 94.69 275 ARG A O 1
ATOM 2178 N N . MET A 1 276 ? -8.352 36 24.656 1 91.94 276 MET A N 1
ATOM 2179 C CA . MET A 1 276 ? -7.223 36.562 25.391 1 91.94 276 MET A CA 1
ATOM 2180 C C . MET A 1 276 ? -7.113 38.062 25.172 1 91.94 276 MET A C 1
ATOM 2182 O O . MET A 1 276 ? -6.523 38.75 26 1 91.94 276 MET A O 1
ATOM 2186 N N . HIS A 1 277 ? -7.605 38.5 24.141 1 94.44 277 HIS A N 1
ATOM 2187 C CA . HIS A 1 277 ? -7.32 39.875 23.719 1 94.44 277 HIS A CA 1
ATOM 2188 C C . HIS A 1 277 ? -8.586 40.594 23.281 1 94.44 277 HIS A C 1
ATOM 2190 O O . HIS A 1 277 ? -9.125 40.312 22.203 1 94.44 277 HIS A O 1
ATOM 2196 N N . ARG A 1 278 ? -8.969 41.562 23.969 1 94.62 278 ARG A N 1
ATOM 2197 C CA . ARG A 1 278 ? -10.219 42.281 23.766 1 94.62 278 ARG A CA 1
ATOM 2198 C C . ARG A 1 278 ? -10.258 42.938 22.406 1 94.62 278 ARG A C 1
ATOM 2200 O O . ARG A 1 278 ? -11.219 42.781 21.656 1 94.62 278 ARG A O 1
ATOM 2207 N N . PRO A 1 279 ? -9.258 43.688 22.016 1 95.44 279 PRO A N 1
ATOM 2208 C CA . PRO A 1 279 ? -9.305 44.312 20.703 1 95.44 279 PRO A CA 1
ATOM 2209 C C . PRO A 1 279 ? -9.492 43.281 19.578 1 95.44 279 PRO A C 1
ATOM 2211 O O . PRO A 1 279 ? -10.25 43.531 18.625 1 95.44 279 PRO A O 1
ATOM 2214 N N . ALA A 1 280 ? -8.828 42.188 19.688 1 96.88 280 ALA A N 1
ATOM 2215 C CA . ALA A 1 280 ? -8.977 41.125 18.688 1 96.88 280 ALA A CA 1
ATOM 2216 C C . ALA A 1 280 ? -10.398 40.594 18.672 1 96.88 280 ALA A C 1
ATOM 2218 O O . ALA A 1 280 ? -10.961 40.344 17.594 1 96.88 280 ALA A O 1
ATOM 2219 N N . ARG A 1 281 ? -10.906 40.312 19.844 1 97 281 ARG A N 1
ATOM 2220 C CA . ARG A 1 281 ? -12.273 39.812 19.938 1 97 281 ARG A CA 1
ATOM 2221 C C . ARG A 1 281 ? -13.258 40.75 19.281 1 97 281 ARG A C 1
ATOM 2223 O O . ARG A 1 281 ? -14.117 40.312 18.5 1 97 281 ARG A O 1
ATOM 2230 N N . LYS A 1 282 ? -13.133 42.031 19.609 1 96 282 LYS A N 1
ATOM 2231 C CA . LYS A 1 282 ? -14.039 43.031 19.047 1 96 282 LYS A CA 1
ATOM 2232 C C . LYS A 1 282 ? -13.859 43.156 17.547 1 96 282 LYS A C 1
ATOM 2234 O O . LYS A 1 282 ? -14.828 43.375 16.812 1 96 282 LYS A O 1
ATOM 2239 N N . PHE A 1 283 ? -12.68 43.125 17.109 1 96.69 283 PHE A N 1
ATOM 2240 C CA . PHE A 1 283 ? -12.398 43.188 15.672 1 96.69 283 PHE A CA 1
ATOM 2241 C C . PHE A 1 283 ? -13.047 42 14.953 1 96.69 283 PHE A C 1
ATOM 2243 O O . PHE A 1 283 ? -13.75 42.188 13.961 1 96.69 283 PHE A O 1
ATOM 2250 N N . LEU A 1 284 ? -12.805 40.812 15.477 1 98.25 284 LEU A N 1
ATOM 2251 C CA . LEU A 1 284 ? -13.359 39.594 14.883 1 98.25 284 LEU A CA 1
ATOM 2252 C C . LEU A 1 284 ? -14.883 39.656 14.906 1 98.25 284 LEU A C 1
ATOM 2254 O O . LEU A 1 284 ? -15.531 39.25 13.938 1 98.25 284 LEU A O 1
ATOM 2258 N N . LYS A 1 285 ? -15.383 40.031 16 1 96.5 285 LYS A N 1
ATOM 2259 C CA . LYS A 1 285 ? -16.828 40.156 16.094 1 96.5 285 LYS A CA 1
ATOM 2260 C C . LYS A 1 285 ? -17.375 41.062 15.008 1 96.5 285 LYS A C 1
ATOM 2262 O O . LYS A 1 285 ? -18.391 40.781 14.375 1 96.5 285 LYS A O 1
ATOM 2267 N N . SER A 1 286 ? -16.734 42.219 14.789 1 95.56 286 SER A N 1
ATOM 2268 C CA . SER A 1 286 ? -17.188 43.188 13.789 1 95.56 286 SER A CA 1
ATOM 2269 C C . SER A 1 286 ? -17.156 42.562 12.391 1 95.56 286 SER A C 1
ATOM 2271 O O . SER A 1 286 ? -17.969 42.938 11.539 1 95.56 286 SER A O 1
ATOM 2273 N N . GLN A 1 287 ? -16.281 41.688 12.18 1 96.31 287 GLN A N 1
ATOM 2274 C CA . GLN A 1 287 ? -16.141 41.094 10.859 1 96.31 287 GLN A CA 1
ATOM 2275 C C . GLN A 1 287 ? -17.094 39.906 10.688 1 96.31 287 GLN A C 1
ATOM 2277 O O . GLN A 1 287 ? -17.625 39.688 9.594 1 96.31 287 GLN A O 1
ATOM 2282 N N . VAL A 1 288 ? -17.359 39.094 11.75 1 97.12 288 VAL A N 1
ATOM 2283 C CA . VAL A 1 288 ? -18.062 37.812 11.672 1 97.12 288 VAL A CA 1
ATOM 2284 C C . VAL A 1 288 ? -19.531 38.031 12.062 1 97.12 288 VAL A C 1
ATOM 2286 O O . VAL A 1 288 ? -20.422 37.375 11.477 1 97.12 288 VAL A O 1
ATOM 2289 N N . LEU A 1 289 ? -19.703 38.844 13.062 1 94.62 289 LEU A N 1
ATOM 2290 C CA . LEU A 1 289 ? -21.047 39.062 13.609 1 94.62 289 LEU A CA 1
ATOM 2291 C C . LEU A 1 289 ? -21.438 40.531 13.531 1 94.62 289 LEU A C 1
ATOM 2293 O O . LEU A 1 289 ? -21.781 41.125 14.539 1 94.62 289 LEU A O 1
ATOM 2297 N N . PRO A 1 290 ? -21.484 40.938 12.344 1 88.94 290 PRO A N 1
ATOM 2298 C CA . PRO A 1 290 ? -21.953 42.344 12.25 1 88.94 290 PRO A CA 1
ATOM 2299 C C . PRO A 1 290 ? -23.391 42.5 12.703 1 88.94 290 PRO A C 1
ATOM 2301 O O . PRO A 1 290 ? -24.125 41.531 12.852 1 88.94 290 PRO A O 1
ATOM 2304 N N . PRO A 1 291 ? -23.75 43.75 12.992 1 87.12 291 PRO A N 1
ATOM 2305 C CA . PRO A 1 291 ? -25.141 43.938 13.406 1 87.12 291 PRO A CA 1
ATOM 2306 C C . PRO A 1 291 ? -26.141 43.281 12.469 1 87.12 291 PRO A C 1
ATOM 2308 O O . PRO A 1 291 ? -25.953 43.312 11.242 1 87.12 291 PRO A O 1
ATOM 2311 N N . LEU A 1 292 ? -27.094 42.625 13.141 1 84.75 292 LEU A N 1
ATOM 2312 C CA . LEU A 1 292 ? -28.031 41.812 12.383 1 84.75 292 LEU A CA 1
ATOM 2313 C C . LEU A 1 292 ? -29.016 42.688 11.617 1 84.75 292 LEU A C 1
ATOM 2315 O O . LEU A 1 292 ? -29.75 43.469 12.211 1 84.75 292 LEU A O 1
ATOM 2319 N N . ARG A 1 293 ? -29.016 42.5 10.344 1 79.19 293 ARG A N 1
ATOM 2320 C CA . ARG A 1 293 ? -29.953 43.219 9.492 1 79.19 293 ARG A CA 1
ATOM 2321 C C . ARG A 1 293 ? -31 42.281 8.906 1 79.19 293 ARG A C 1
ATOM 2323 O O . ARG A 1 293 ? -32.188 42.594 8.859 1 79.19 293 ARG A O 1
ATOM 2330 N N . ASP A 1 294 ? -30.609 41.156 8.523 1 76.25 294 ASP A N 1
ATOM 2331 C CA . ASP A 1 294 ? -31.516 40.156 8.023 1 76.25 294 ASP A CA 1
ATOM 2332 C C . ASP A 1 294 ? -31.969 39.188 9.141 1 76.25 294 ASP A C 1
ATOM 2334 O O . ASP A 1 294 ? -31.172 38.375 9.625 1 76.25 294 ASP A O 1
ATOM 2338 N N . VAL A 1 295 ? -33.25 39.312 9.469 1 78.56 295 VAL A N 1
ATOM 2339 C CA . VAL A 1 295 ? -33.781 38.5 10.547 1 78.56 295 VAL A CA 1
ATOM 2340 C C . VAL A 1 295 ? -34.875 37.562 9.984 1 78.56 295 VAL A C 1
ATOM 2342 O O . VAL A 1 295 ? -35.531 36.844 10.742 1 78.56 295 VAL A O 1
ATOM 2345 N N . ARG A 1 296 ? -34.969 37.562 8.727 1 76.81 296 ARG A N 1
ATOM 2346 C CA . ARG A 1 296 ? -36 36.75 8.102 1 76.81 296 ARG A CA 1
ATOM 2347 C C . ARG A 1 296 ? -35.469 35.406 7.633 1 76.81 296 ARG A C 1
ATOM 2349 O O . ARG A 1 296 ? -36.219 34.469 7.418 1 76.81 296 ARG A O 1
ATOM 2356 N N . THR A 1 297 ? -34.281 35.406 7.406 1 84.94 297 THR A N 1
ATOM 2357 C CA . THR A 1 297 ? -33.656 34.188 6.922 1 84.94 297 THR A CA 1
ATOM 2358 C C . THR A 1 297 ? -32.969 33.438 8.07 1 84.94 297 THR A C 1
ATOM 2360 O O . THR A 1 297 ? -32.438 34.062 8.984 1 84.94 297 THR A O 1
ATOM 2363 N N . ARG A 1 298 ? -33.031 32.125 7.969 1 88.38 298 ARG A N 1
ATOM 2364 C CA . ARG A 1 298 ? -32.375 31.297 8.977 1 88.38 298 ARG A CA 1
ATOM 2365 C C . ARG A 1 298 ? -30.875 31.625 9.055 1 88.38 298 ARG A C 1
ATOM 2367 O O . ARG A 1 298 ? -30.234 31.891 8.031 1 88.38 298 ARG A O 1
ATOM 2374 N N . PRO A 1 299 ? -30.344 31.562 10.195 1 89.56 299 PRO A N 1
ATOM 2375 C CA . PRO A 1 299 ? -28.953 31.984 10.398 1 89.56 299 PRO A CA 1
ATOM 2376 C C . PRO A 1 299 ? -27.969 31.141 9.586 1 89.56 299 PRO A C 1
ATOM 2378 O O . PRO A 1 299 ? -26.906 31.641 9.203 1 89.56 299 PRO A O 1
ATOM 2381 N N . GLU A 1 300 ? -28.297 29.875 9.328 1 91.38 300 GLU A N 1
ATOM 2382 C CA . GLU A 1 300 ? -27.375 28.984 8.633 1 91.38 300 GLU A CA 1
ATOM 2383 C C . GLU A 1 300 ? -27.469 29.172 7.117 1 91.38 300 GLU A C 1
ATOM 2385 O O . GLU A 1 300 ? -26.641 28.641 6.371 1 91.38 300 GLU A O 1
ATOM 2390 N N . VAL A 1 301 ? -28.438 29.906 6.664 1 90.06 301 VAL A N 1
ATOM 2391 C CA . VAL A 1 301 ? -28.656 30.094 5.238 1 90.06 301 VAL A CA 1
ATOM 2392 C C . VAL A 1 301 ? -28.062 31.438 4.801 1 90.06 301 VAL A C 1
ATOM 2394 O O . VAL A 1 301 ? -28.359 32.469 5.375 1 90.06 301 VAL A O 1
ATOM 2397 N N . GLY A 1 302 ? -27.266 31.438 3.736 1 89.5 302 GLY A N 1
ATOM 2398 C CA . GLY A 1 302 ? -26.609 32.656 3.227 1 89.5 302 GLY A CA 1
ATOM 2399 C C . GLY A 1 302 ? -25.125 32.469 2.963 1 89.5 302 GLY A C 1
ATOM 2400 O O . GLY A 1 302 ? -24.609 31.344 3.096 1 89.5 302 GLY A O 1
ATOM 2401 N N . GLU A 1 303 ? -24.438 33.625 2.641 1 90.81 303 GLU A N 1
ATOM 2402 C CA . GLU A 1 303 ? -23.062 33.5 2.17 1 90.81 303 GLU A CA 1
ATOM 2403 C C . GLU A 1 303 ? -22.109 34.312 3.037 1 90.81 303 GLU A C 1
ATOM 2405 O O . GLU A 1 303 ? -20.891 34.25 2.844 1 90.81 303 GLU A O 1
ATOM 2410 N N . LEU A 1 304 ? -22.672 35.031 4.016 1 91.19 304 LEU A N 1
ATOM 2411 C CA . LEU A 1 304 ? -21.797 35.75 4.934 1 91.19 304 LEU A CA 1
ATOM 2412 C C . LEU A 1 304 ? -21.078 34.812 5.875 1 91.19 304 LEU A C 1
ATOM 2414 O O . LEU A 1 304 ? -21.469 33.656 6.023 1 91.19 304 LEU A O 1
ATOM 2418 N N . LEU A 1 305 ? -20.047 35.312 6.523 1 94.88 305 LEU A N 1
ATOM 2419 C CA . LEU A 1 305 ? -19.219 34.5 7.41 1 94.88 305 LEU A CA 1
ATOM 2420 C C . LEU A 1 305 ? -20.062 33.906 8.539 1 94.88 305 LEU A C 1
ATOM 2422 O O . LEU A 1 305 ? -19.891 32.75 8.922 1 94.88 305 LEU A O 1
ATOM 2426 N N . ARG A 1 306 ? -20.922 34.719 9.078 1 94.69 306 ARG A N 1
ATOM 2427 C CA . ARG A 1 306 ? -21.812 34.219 10.133 1 94.69 306 ARG A CA 1
ATOM 2428 C C . ARG A 1 306 ? -22.594 33 9.672 1 94.69 306 ARG A C 1
ATOM 2430 O O . ARG A 1 306 ? -22.656 32 10.383 1 94.69 306 ARG A O 1
ATOM 2437 N N . ASN A 1 307 ? -23.188 33.125 8.5 1 93.5 307 ASN A N 1
ATOM 2438 C CA . ASN A 1 307 ? -24 32.031 7.969 1 93.5 307 ASN A CA 1
ATOM 2439 C C . ASN A 1 307 ? -23.203 30.75 7.805 1 93.5 307 ASN A C 1
ATOM 2441 O O . ASN A 1 307 ? -23.672 29.672 8.164 1 93.5 307 ASN A O 1
ATOM 2445 N N . LYS A 1 308 ? -22.062 30.938 7.258 1 93.56 308 LYS A N 1
ATOM 2446 C CA . LYS A 1 308 ? -21.203 29.781 6.996 1 93.56 308 LYS A CA 1
ATOM 2447 C C . LYS A 1 308 ? -20.781 29.109 8.297 1 93.56 308 LYS A C 1
ATOM 2449 O O . LYS A 1 308 ? -20.75 27.875 8.383 1 93.56 308 LYS A O 1
ATOM 2454 N N . LEU A 1 309 ? -20.484 29.859 9.281 1 95.75 309 LEU A N 1
ATOM 2455 C CA . LEU A 1 309 ? -20.047 29.312 10.562 1 95.75 309 LEU A CA 1
ATOM 2456 C C . LEU A 1 309 ? -21.203 28.656 11.297 1 95.75 309 LEU A C 1
ATOM 2458 O O . LEU A 1 309 ? -21.031 27.625 11.945 1 95.75 309 LEU A O 1
ATOM 2462 N N . VAL A 1 310 ? -22.375 29.25 11.195 1 94.44 310 VAL A N 1
ATOM 2463 C CA . VAL A 1 310 ? -23.547 28.656 11.812 1 94.44 310 VAL A CA 1
ATOM 2464 C C . VAL A 1 310 ? -23.859 27.312 11.148 1 94.44 310 VAL A C 1
ATOM 2466 O O . VAL A 1 310 ? -24.281 26.359 11.812 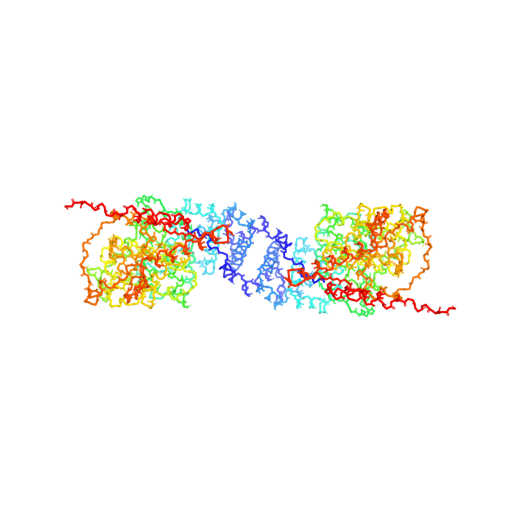1 94.44 310 VAL A O 1
ATOM 2469 N N . ARG A 1 311 ? -23.688 27.234 9.891 1 92.62 311 ARG A N 1
ATOM 2470 C CA . ARG A 1 311 ? -23.875 25.984 9.18 1 92.62 311 ARG A CA 1
ATOM 2471 C C . ARG A 1 311 ? -22.953 24.891 9.75 1 92.62 311 ARG A C 1
ATOM 2473 O O . ARG A 1 311 ? -23.328 23.719 9.781 1 92.62 311 ARG A O 1
ATOM 2480 N N . LEU A 1 312 ? -21.812 25.281 10.156 1 93.38 312 LEU A N 1
ATOM 2481 C CA . LEU A 1 312 ? -20.875 24.328 10.703 1 93.38 312 LEU A CA 1
ATOM 2482 C C . LEU A 1 312 ? -21.344 23.812 12.062 1 93.38 312 LEU A C 1
ATOM 2484 O O . LEU A 1 312 ? -20.938 22.734 12.5 1 93.38 312 LEU A O 1
ATOM 2488 N N . MET A 1 313 ? -22.188 24.547 12.766 1 92.19 313 MET A N 1
ATOM 2489 C CA . MET A 1 313 ? -22.672 24.156 14.078 1 92.19 313 MET A CA 1
ATOM 2490 C C . MET A 1 313 ? -23.625 22.969 13.977 1 92.19 313 MET A C 1
ATOM 2492 O O . MET A 1 313 ? -23.953 22.344 14.977 1 92.19 313 MET A O 1
ATOM 2496 N N . THR A 1 314 ? -24.016 22.75 12.766 1 85.12 314 THR A N 1
ATOM 2497 C CA . THR A 1 314 ? -24.875 21.594 12.547 1 85.12 314 THR A CA 1
ATOM 2498 C C . THR A 1 314 ? -24.172 20.531 11.703 1 85.12 314 THR A C 1
ATOM 2500 O O . THR A 1 314 ? -24.812 19.656 11.141 1 85.12 314 THR A O 1
ATOM 2503 N N . HIS A 1 315 ? -22.969 20.766 11.523 1 85.38 315 HIS A N 1
ATOM 2504 C CA . HIS A 1 315 ? -22.172 19.812 10.766 1 85.38 315 HIS A CA 1
ATOM 2505 C C . HIS A 1 315 ? -22.172 18.453 11.445 1 85.38 315 HIS A C 1
ATOM 2507 O O . HIS A 1 315 ? -22.375 18.344 12.656 1 85.38 315 HIS A O 1
ATOM 2513 N N . LEU A 1 316 ? -21.938 17.453 10.664 1 84.5 316 LEU A N 1
ATOM 2514 C CA . LEU A 1 316 ? -21.984 16.094 11.172 1 84.5 316 LEU A CA 1
ATOM 2515 C C . LEU A 1 316 ? -20.781 15.805 12.055 1 84.5 316 LEU A C 1
ATOM 2517 O O . LEU A 1 316 ? -20.875 15.047 13.023 1 84.5 316 LEU A O 1
ATOM 2521 N N . ASP A 1 317 ? -19.703 16.359 11.672 1 86.94 317 ASP A N 1
ATOM 2522 C CA . ASP A 1 317 ? -18.5 16.172 12.492 1 86.94 317 ASP A CA 1
ATOM 2523 C C . ASP A 1 317 ? -18.609 16.953 13.797 1 86.94 317 ASP A C 1
ATOM 2525 O O . ASP A 1 317 ? -18.734 18.172 13.789 1 86.94 317 ASP A O 1
ATOM 2529 N N . THR A 1 318 ? -18.453 16.281 14.906 1 86.94 318 THR A N 1
ATOM 2530 C CA . THR A 1 318 ? -18.703 16.844 16.234 1 86.94 318 THR A CA 1
ATOM 2531 C C . THR A 1 318 ? -17.625 17.875 16.578 1 86.94 318 THR A C 1
ATOM 2533 O O . THR A 1 318 ? -17.906 18.875 17.25 1 86.94 318 THR A O 1
ATOM 2536 N N . ASP A 1 319 ? -16.469 17.656 16.156 1 87 319 ASP A N 1
ATOM 2537 C CA . ASP A 1 319 ? -15.391 18.594 16.453 1 87 319 ASP A CA 1
ATOM 2538 C C . ASP A 1 319 ? -15.594 19.922 15.719 1 87 319 ASP A C 1
ATOM 2540 O O . ASP A 1 319 ? -15.391 20.984 16.281 1 87 319 ASP A O 1
ATOM 2544 N N . VAL A 1 320 ? -15.875 19.766 14.477 1 89.88 320 VAL A N 1
ATOM 2545 C CA . VAL A 1 320 ? -16.125 20.953 13.672 1 89.88 320 VAL A CA 1
ATOM 2546 C C . VAL A 1 320 ? -17.281 21.75 14.266 1 89.88 320 VAL A C 1
ATOM 2548 O O . VAL A 1 320 ? -17.203 22.984 14.375 1 89.88 320 VAL A O 1
ATOM 2551 N N . LYS A 1 321 ? -18.266 21 14.688 1 90.75 321 LYS A N 1
ATOM 2552 C CA . LYS A 1 321 ? -19.422 21.609 15.328 1 90.75 321 LYS A CA 1
ATOM 2553 C C . LYS A 1 321 ? -19.016 22.359 16.594 1 90.75 321 LYS A C 1
ATOM 2555 O O . LYS A 1 321 ? -19.391 23.516 16.781 1 90.75 321 LYS A O 1
ATOM 2560 N N . ARG A 1 322 ? -18.328 21.797 17.344 1 91.81 322 ARG A N 1
ATOM 2561 C CA . ARG A 1 322 ? -17.922 22.328 18.641 1 91.81 322 ARG A CA 1
ATOM 2562 C C . ARG A 1 322 ? -17.062 23.578 18.484 1 91.81 322 ARG A C 1
ATOM 2564 O O . ARG A 1 322 ? -17.297 24.594 19.125 1 91.81 322 ARG A O 1
ATOM 2571 N N . VAL A 1 323 ? -16.078 23.453 17.672 1 94 323 VAL A N 1
ATOM 2572 C CA . VAL A 1 323 ? -15.133 24.547 17.516 1 94 323 VAL A CA 1
ATOM 2573 C C . VAL A 1 323 ? -15.82 25.766 16.891 1 94 323 VAL A C 1
ATOM 2575 O O . VAL A 1 323 ? -15.484 26.906 17.203 1 94 323 VAL A O 1
ATOM 2578 N N . ALA A 1 324 ? -16.656 25.5 15.945 1 95.81 324 ALA A N 1
ATOM 2579 C CA . ALA A 1 324 ? -17.406 26.594 15.328 1 95.81 324 ALA A CA 1
ATOM 2580 C C . ALA A 1 324 ? -18.312 27.281 16.344 1 95.81 324 ALA A C 1
ATOM 2582 O O . ALA A 1 324 ? -18.328 28.516 16.438 1 95.81 324 ALA A O 1
ATOM 2583 N N . ALA A 1 325 ? -19.016 26.484 17.094 1 95.62 325 ALA A N 1
ATOM 2584 C CA . ALA A 1 325 ? -19.906 27.031 18.125 1 95.62 325 ALA A CA 1
ATOM 2585 C C . ALA A 1 325 ? -19.141 27.812 19.172 1 95.62 325 ALA A C 1
ATOM 2587 O O . ALA A 1 325 ? -19.562 28.891 19.594 1 95.62 325 ALA A O 1
ATOM 2588 N N . GLU A 1 326 ? -18.094 27.312 19.578 1 96.06 326 GLU A N 1
ATOM 2589 C CA . GLU A 1 326 ? -17.266 27.969 20.594 1 96.06 326 GLU A CA 1
ATOM 2590 C C . GLU A 1 326 ? -16.766 29.312 20.094 1 96.06 326 GLU A C 1
ATOM 2592 O O . GLU A 1 326 ? -16.734 30.281 20.859 1 96.06 326 GLU A O 1
ATOM 2597 N N . PHE A 1 327 ? -16.297 29.312 18.922 1 97.62 327 PHE A N 1
ATOM 2598 C CA . PHE A 1 327 ? -15.789 30.547 18.328 1 97.62 327 PHE A CA 1
ATOM 2599 C C . PHE A 1 327 ? -16.844 31.641 18.375 1 97.62 327 PHE A C 1
ATOM 2601 O O . PHE A 1 327 ? -16.594 32.75 18.859 1 97.62 327 PHE A O 1
ATOM 2608 N N . LEU A 1 328 ? -18.031 31.297 17.875 1 97.44 328 LEU A N 1
ATOM 2609 C CA . LEU A 1 328 ? -19.125 32.25 17.859 1 97.44 328 LEU A CA 1
ATOM 2610 C C . LEU A 1 328 ? -19.531 32.656 19.281 1 97.44 328 LEU A C 1
ATOM 2612 O O . LEU A 1 328 ? -19.844 33.812 19.531 1 97.44 328 LEU A O 1
ATOM 2616 N N . PHE A 1 329 ? -19.5 31.734 20.141 1 96.25 329 PHE A N 1
ATOM 2617 C CA . PHE A 1 329 ? -19.859 32 21.531 1 96.25 329 PHE A CA 1
ATOM 2618 C C . PHE A 1 329 ? -18.875 32.969 22.156 1 96.25 329 PHE A C 1
ATOM 2620 O O . PHE A 1 329 ? -19.281 33.906 22.859 1 96.25 329 PHE A O 1
ATOM 2627 N N . VAL A 1 330 ? -17.672 32.812 21.953 1 96.44 330 VAL A N 1
ATOM 2628 C CA . VAL A 1 330 ? -16.641 33.688 22.5 1 96.44 330 VAL A CA 1
ATOM 2629 C C . VAL A 1 330 ? -16.75 35.062 21.875 1 96.44 330 VAL A C 1
ATOM 2631 O O . VAL A 1 330 ? -16.562 36.062 22.562 1 96.44 330 VAL A O 1
ATOM 2634 N N . LEU A 1 331 ? -17.047 35.125 20.594 1 96.75 331 LEU A N 1
ATOM 2635 C CA . LEU A 1 331 ? -17.234 36.406 19.953 1 96.75 331 LEU A CA 1
ATOM 2636 C C . LEU A 1 331 ? -18.391 37.156 20.594 1 96.75 331 LEU A C 1
ATOM 2638 O O . LEU A 1 331 ? -18.438 38.406 20.547 1 96.75 331 LEU A O 1
ATOM 2642 N N . CYS A 1 332 ? -19.281 36.406 21.125 1 93.19 332 CYS A N 1
ATOM 2643 C CA . CYS A 1 332 ? -20.406 37 21.812 1 93.19 332 CYS A CA 1
ATOM 2644 C C . CYS A 1 332 ? -20.094 37.25 23.297 1 93.19 332 CYS A C 1
ATOM 2646 O O . CYS A 1 332 ? -21 37.406 24.109 1 93.19 332 CYS A O 1
ATOM 2648 N N . SER A 1 333 ? -18.844 37.156 23.703 1 92.38 333 SER A N 1
ATOM 2649 C CA . SER A 1 333 ? -18.375 37.312 25.078 1 92.38 333 SER A CA 1
ATOM 2650 C C . SER A 1 333 ? -19.047 36.344 26.016 1 92.38 333 SER A C 1
ATOM 2652 O O . SER A 1 333 ? -19.359 36.656 27.172 1 92.38 333 SER A O 1
ATOM 2654 N N . GLU A 1 334 ? -19.438 35.25 25.453 1 92.19 334 GLU A N 1
ATOM 2655 C CA . GLU A 1 334 ? -20.094 34.156 26.172 1 92.19 334 GLU A CA 1
ATOM 2656 C C . GLU A 1 334 ? -21.406 34.625 26.797 1 92.19 334 GLU A C 1
ATOM 2658 O O . GLU A 1 334 ? -21.734 34.188 27.922 1 92.19 334 GLU A O 1
ATOM 2663 N N . ASN A 1 335 ? -22 35.531 26.156 1 88.38 335 ASN A N 1
ATOM 2664 C CA . ASN A 1 335 ? -23.344 35.938 26.5 1 88.38 335 ASN A CA 1
ATOM 2665 C C . ASN A 1 335 ? -24.391 35.094 25.781 1 88.38 335 ASN A C 1
ATOM 2667 O O . ASN A 1 335 ? -24.516 35.156 24.562 1 88.38 335 ASN A O 1
ATOM 2671 N N . VAL A 1 336 ? -25.219 34.375 26.578 1 87.19 336 VAL A N 1
ATOM 2672 C CA . VAL A 1 336 ? -26.125 33.344 26.047 1 87.19 336 VAL A CA 1
ATOM 2673 C C . VAL A 1 336 ? -27.188 34.031 25.172 1 87.19 336 VAL A C 1
ATOM 2675 O O . VAL A 1 336 ? -27.391 33.625 24.016 1 87.19 336 VAL A O 1
ATOM 2678 N N . PRO A 1 337 ? -27.844 35.094 25.609 1 83.25 337 PRO A N 1
ATOM 2679 C CA . PRO A 1 337 ? -28.859 35.75 24.781 1 83.25 337 PRO A CA 1
ATOM 2680 C C . PRO A 1 337 ? -28.297 36.25 23.453 1 83.25 337 PRO A C 1
ATOM 2682 O O . PRO A 1 337 ? -28.938 36.125 22.422 1 83.25 337 PRO A O 1
ATOM 2685 N N . ARG A 1 338 ? -27.234 36.844 23.547 1 88.06 338 ARG A N 1
ATOM 2686 C CA . ARG A 1 338 ? -26.594 37.344 22.344 1 88.06 338 ARG A CA 1
ATOM 2687 C C . ARG A 1 338 ? -26.234 36.219 21.391 1 88.06 338 ARG A C 1
ATOM 2689 O O . ARG A 1 338 ? -26.375 36.344 20.172 1 88.06 338 ARG A O 1
ATOM 2696 N N . PHE A 1 339 ? -25.703 35.188 21.938 1 92.25 339 PHE A N 1
ATOM 2697 C CA . PHE A 1 339 ? -25.344 34 21.156 1 92.25 339 PHE A CA 1
ATOM 2698 C C . PHE A 1 339 ? -26.562 33.438 20.422 1 92.25 339 PHE A C 1
ATOM 2700 O O . PHE A 1 339 ? -26.484 33.156 19.219 1 92.25 339 PHE A O 1
ATOM 2707 N N . ILE A 1 340 ? -27.656 33.312 21.109 1 86.56 340 ILE A N 1
ATOM 2708 C CA . ILE A 1 340 ? -28.891 32.812 20.547 1 86.56 340 ILE A CA 1
ATOM 2709 C C . ILE A 1 340 ? -29.406 33.75 19.453 1 86.56 340 ILE A C 1
ATOM 2711 O O . ILE A 1 340 ? -29.922 33.312 18.438 1 86.56 340 ILE A O 1
ATOM 2715 N N . LYS A 1 341 ? -29.266 34.969 19.688 1 85.81 341 LYS A N 1
ATOM 2716 C CA . LYS A 1 341 ? -29.672 36 18.734 1 85.81 341 LYS A CA 1
ATOM 2717 C C . LYS A 1 341 ? -29.016 35.781 17.375 1 85.81 341 LYS A C 1
ATOM 2719 O O . LYS A 1 341 ? -29.672 35.875 16.328 1 85.81 341 LYS A O 1
ATOM 2724 N N . TYR A 1 342 ? -27.797 35.5 17.375 1 90.81 342 TYR A N 1
ATOM 2725 C CA . TYR A 1 342 ? -27.031 35.406 16.141 1 90.81 342 TYR A CA 1
ATOM 2726 C C . TYR A 1 342 ? -27.125 34.031 15.516 1 90.81 342 TYR A C 1
ATOM 2728 O O . TYR A 1 342 ? -26.969 33.875 14.297 1 90.81 342 TYR A O 1
ATOM 2736 N N . THR A 1 343 ? -27.406 32.938 16.281 1 93.19 343 THR A N 1
ATOM 2737 C CA . THR A 1 343 ? -27.281 31.578 15.766 1 93.19 343 THR A CA 1
ATOM 2738 C C . THR A 1 343 ? -28.641 30.875 15.727 1 93.19 343 THR A C 1
ATOM 2740 O O . THR A 1 343 ? -28.812 29.859 15.047 1 93.19 343 THR A O 1
ATOM 2743 N N . GLY A 1 344 ? -29.594 31.438 16.547 1 87.5 344 GLY A N 1
ATOM 2744 C CA . GLY A 1 344 ? -30.828 30.719 16.781 1 87.5 344 GLY A CA 1
ATOM 2745 C C . GLY A 1 344 ? -30.719 29.719 17.922 1 87.5 344 GLY A C 1
ATOM 2746 O O . GLY A 1 344 ? -29.672 29.078 18.094 1 87.5 344 GLY A O 1
ATOM 2747 N N . TYR A 1 345 ? -31.781 29.594 18.625 1 82.94 345 TYR A N 1
ATOM 2748 C CA . TYR A 1 345 ? -31.766 28.719 19.781 1 82.94 345 TYR A CA 1
ATOM 2749 C C . TYR A 1 345 ? -31.484 27.281 19.375 1 82.94 345 TYR A C 1
ATOM 2751 O O . TYR A 1 345 ? -30.75 26.562 20.047 1 82.94 345 TYR A O 1
ATOM 2759 N N . GLY A 1 346 ? -32.062 26.859 18.328 1 84 346 GLY A N 1
ATOM 2760 C CA . GLY A 1 346 ? -31.844 25.5 17.844 1 84 346 GLY A CA 1
ATOM 2761 C C . GLY A 1 346 ? -30.391 25.172 17.625 1 84 346 GLY A C 1
ATOM 2762 O O . GLY A 1 346 ? -29.906 24.125 18.078 1 84 346 GLY A O 1
ATOM 2763 N N . ASN A 1 347 ? -29.719 26.031 16.859 1 89.25 347 ASN A N 1
ATOM 2764 C CA . ASN A 1 347 ? -28.297 25.828 16.562 1 89.25 347 ASN A CA 1
ATOM 2765 C C . ASN A 1 347 ? -27.438 25.953 17.828 1 89.25 347 ASN A C 1
ATOM 2767 O O . ASN A 1 347 ? -26.422 25.281 17.953 1 89.25 347 ASN A O 1
ATOM 2771 N N . ALA A 1 348 ? -27.891 26.766 18.766 1 88.69 348 ALA A N 1
ATOM 2772 C CA . ALA A 1 348 ? -27.109 27.094 19.969 1 88.69 348 ALA A CA 1
ATOM 2773 C C . ALA A 1 348 ? -27.281 26.031 21.047 1 88.69 348 ALA A C 1
ATOM 2775 O O . ALA A 1 348 ? -26.453 25.906 21.953 1 88.69 348 ALA A O 1
ATOM 2776 N N . ALA A 1 349 ? -28.281 25.266 20.938 1 84 349 ALA A N 1
ATOM 2777 C CA . ALA A 1 349 ? -28.719 24.375 22.016 1 84 349 ALA A CA 1
ATOM 2778 C C . ALA A 1 349 ? -27.641 23.359 22.359 1 84 349 ALA A C 1
ATOM 2780 O O . ALA A 1 349 ? -27.422 23.047 23.531 1 84 349 ALA A O 1
ATOM 2781 N N . GLY A 1 350 ? -27.047 22.875 21.422 1 83.69 350 GLY A N 1
ATOM 2782 C CA . GLY A 1 350 ? -26.031 21.859 21.672 1 83.69 350 GLY A CA 1
ATOM 2783 C C . GLY A 1 350 ? -24.922 22.344 22.578 1 83.69 350 GLY A C 1
ATOM 2784 O O . GLY A 1 350 ? -24.578 21.688 23.562 1 83.69 350 GLY A O 1
ATOM 2785 N N . LEU A 1 351 ? -24.312 23.438 22.172 1 87.31 351 LEU A N 1
ATOM 2786 C CA . LEU A 1 351 ? -23.219 23.984 22.953 1 87.31 351 LEU A CA 1
ATOM 2787 C C . LEU A 1 351 ? -23.703 24.375 24.359 1 87.31 351 LEU A C 1
ATOM 2789 O O . LEU A 1 351 ? -23.016 24.109 25.344 1 87.31 351 LEU A O 1
ATOM 2793 N N . LEU A 1 352 ? -24.812 25.031 24.484 1 86.44 352 LEU A N 1
ATOM 2794 C CA . LEU A 1 352 ? -25.344 25.5 25.75 1 86.44 352 LEU A CA 1
ATOM 2795 C C . LEU A 1 352 ? -25.625 24.328 26.688 1 86.44 352 LEU A C 1
ATOM 2797 O O . LEU A 1 352 ? -25.375 24.406 27.891 1 86.44 352 LEU A O 1
ATOM 2801 N N . ALA A 1 353 ? -26.125 23.297 26.109 1 81.88 353 ALA A N 1
ATOM 2802 C CA . ALA A 1 353 ? -26.359 22.078 26.906 1 81.88 353 ALA A CA 1
ATOM 2803 C C . ALA A 1 353 ? -25.047 21.484 27.406 1 81.88 353 ALA A C 1
ATOM 2805 O O . ALA A 1 353 ? -24.938 21.125 28.578 1 81.88 353 ALA A O 1
ATOM 2806 N N . ALA A 1 354 ? -24.141 21.422 26.547 1 83.31 354 ALA A N 1
ATOM 2807 C CA . ALA A 1 354 ? -22.844 20.844 26.875 1 83.31 354 ALA A CA 1
ATOM 2808 C C . ALA A 1 354 ? -22.156 21.625 27.984 1 83.31 354 ALA A C 1
ATOM 2810 O O . ALA A 1 354 ? -21.453 21.047 28.812 1 83.31 354 ALA A O 1
ATOM 2811 N N . ARG A 1 355 ? -22.328 22.906 28.031 1 86.06 355 ARG A N 1
ATOM 2812 C CA . ARG A 1 355 ? -21.672 23.766 29 1 86.06 355 ARG A CA 1
ATOM 2813 C C . ARG A 1 355 ? -22.562 23.984 30.219 1 86.06 355 ARG A C 1
ATOM 2815 O O . ARG A 1 355 ? -22.203 24.75 31.125 1 86.06 355 ARG A O 1
ATOM 2822 N N . GLY A 1 356 ? -23.766 23.406 30.188 1 79 356 GLY A N 1
ATOM 2823 C CA . GLY A 1 356 ? -24.703 23.562 31.297 1 79 356 GLY A CA 1
ATOM 2824 C C . GLY A 1 356 ? -25.297 24.953 31.391 1 79 356 GLY A C 1
ATOM 2825 O O . GLY A 1 356 ? -25.609 25.438 32.469 1 79 356 GLY A O 1
ATOM 2826 N N . LEU A 1 357 ? -25.406 25.609 30.312 1 80.62 357 LEU A N 1
ATOM 2827 C CA . LEU A 1 357 ? -25.844 27 30.297 1 80.62 357 LEU A CA 1
ATOM 2828 C C . LEU A 1 357 ? -27.297 27.094 29.828 1 80.62 357 LEU A C 1
ATOM 2830 O O . LEU A 1 357 ? -27.859 28.188 29.766 1 80.62 357 LEU A O 1
ATOM 2834 N N . MET A 1 358 ? -27.812 26.031 29.562 1 71.81 358 MET A N 1
ATOM 2835 C CA . MET A 1 358 ? -29.188 26.031 29.078 1 71.81 358 MET A CA 1
ATOM 2836 C C . MET A 1 358 ? -30.125 26.578 30.156 1 71.81 358 MET A C 1
ATOM 2838 O O . MET A 1 358 ? -31.094 27.266 29.828 1 71.81 358 MET A O 1
ATOM 2842 N N . ALA A 1 359 ? -29.812 26.328 31.453 1 63.88 359 ALA A N 1
ATOM 2843 C CA . ALA A 1 359 ? -30.688 26.703 32.562 1 63.88 359 ALA A CA 1
ATOM 2844 C C . ALA A 1 359 ? -30.203 27.969 33.25 1 63.88 359 ALA A C 1
ATOM 2846 O O . ALA A 1 359 ? -30.469 28.188 34.438 1 63.88 359 ALA A O 1
ATOM 2847 N N . GLY A 1 360 ? -29.578 28.812 32.469 1 62.72 360 GLY A N 1
ATOM 2848 C CA . GLY A 1 360 ? -29.188 30.094 33.031 1 62.72 360 GLY A CA 1
ATOM 2849 C C . GLY A 1 360 ? -27.875 30.062 33.75 1 62.72 360 GLY A C 1
ATOM 2850 O O . GLY A 1 360 ? -27.625 30.891 34.625 1 62.72 360 GLY A O 1
ATOM 2851 N N . GLY A 1 361 ? -27.156 29.188 33.562 1 64 361 GLY A N 1
ATOM 2852 C CA . GLY A 1 361 ? -25.859 29.156 34.219 1 64 361 GLY A CA 1
ATOM 2853 C C . GLY A 1 361 ? -24.953 30.297 33.781 1 64 361 GLY A C 1
ATOM 2854 O O . GLY A 1 361 ? -25.25 30.984 32.812 1 64 361 GLY A O 1
ATOM 2855 N N . ARG A 1 362 ? -23.922 30.688 34.719 1 68.06 362 ARG A N 1
ATOM 2856 C CA . ARG A 1 362 ? -22.984 31.766 34.406 1 68.06 362 ARG A CA 1
ATOM 2857 C C . ARG A 1 362 ? -21.797 31.266 33.625 1 68.06 362 ARG A C 1
ATOM 2859 O O . ARG A 1 362 ? -21.188 30.25 33.969 1 68.06 362 ARG A O 1
ATOM 2866 N N . PRO A 1 363 ? -21.547 31.922 32.5 1 69.81 363 PRO A N 1
ATOM 2867 C CA . PRO A 1 363 ? -20.375 31.516 31.734 1 69.81 363 PRO A CA 1
ATOM 2868 C C . PRO A 1 363 ? -19.062 31.781 32.469 1 69.81 363 PRO A C 1
ATOM 2870 O O . PRO A 1 363 ? -19.016 32.594 33.375 1 69.81 363 PRO A O 1
ATOM 2873 N N . GLU A 1 364 ? -18.094 31.031 32.219 1 69.25 364 GLU A N 1
ATOM 2874 C CA . GLU A 1 364 ? -16.797 31.062 32.875 1 69.25 364 GLU A CA 1
ATOM 2875 C C . GLU A 1 364 ? -15.969 32.25 32.469 1 69.25 364 GLU A C 1
ATOM 2877 O O . GLU A 1 364 ? -15.164 32.781 33.25 1 69.25 364 GLU A O 1
ATOM 2882 N N . GLY A 1 365 ? -16.25 32.875 31.312 1 73.12 365 GLY A N 1
ATOM 2883 C CA . GLY A 1 365 ? -15.359 33.875 30.797 1 73.12 365 GLY A CA 1
ATOM 2884 C C . GLY A 1 365 ? -15.633 35.25 31.359 1 73.12 365 GLY A C 1
ATOM 2885 O O . GLY A 1 365 ? -16.75 35.562 31.781 1 73.12 365 GLY A O 1
ATOM 2886 N N . GLN A 1 366 ? -14.539 36 31.625 1 68.81 366 GLN A N 1
ATOM 2887 C CA . GLN A 1 366 ? -14.648 37.375 32.062 1 68.81 366 GLN A CA 1
ATOM 2888 C C . GLN A 1 366 ? -14.469 38.344 30.906 1 68.81 366 GLN A C 1
ATOM 2890 O O . GLN A 1 366 ? -13.414 38.375 30.281 1 68.81 366 GLN A O 1
ATOM 2895 N N . TYR A 1 367 ? -15.609 38.969 30.578 1 76.81 367 TYR A N 1
ATOM 2896 C CA . TYR A 1 367 ? -15.555 39.844 29.422 1 76.81 367 TYR A CA 1
ATOM 2897 C C . TYR A 1 367 ? -16.031 41.25 29.781 1 76.81 367 TYR A C 1
ATOM 2899 O O . TYR A 1 367 ? -16.719 41.438 30.781 1 76.81 367 TYR A O 1
ATOM 2907 N N . SER A 1 368 ? -15.461 42.25 29.078 1 67.31 368 SER A N 1
ATOM 2908 C CA . SER A 1 368 ? -15.969 43.625 29.219 1 67.31 368 SER A CA 1
ATOM 2909 C C . SER A 1 368 ? -17.391 43.75 28.656 1 67.31 368 SER A C 1
ATOM 2911 O O . SER A 1 368 ? -17.812 42.906 27.875 1 67.31 368 SER A O 1
ATOM 2913 N N . GLU A 1 369 ? -18.109 44.688 29.156 1 62.91 369 GLU A N 1
ATOM 2914 C CA . GLU A 1 369 ? -19.484 44.875 28.734 1 62.91 369 GLU A CA 1
ATOM 2915 C C . GLU A 1 369 ? -19.562 45.281 27.266 1 62.91 369 GLU A C 1
ATOM 2917 O O . GLU A 1 369 ? -18.75 46.094 26.797 1 62.91 369 GLU A O 1
ATOM 2922 N N . ASP A 1 370 ? -20.234 44.531 26.484 1 66.69 370 ASP A N 1
ATOM 2923 C CA . ASP A 1 370 ? -20.453 44.844 25.078 1 66.69 370 ASP A CA 1
ATOM 2924 C C . ASP A 1 370 ? -21.672 45.781 24.906 1 66.69 370 ASP A C 1
ATOM 2926 O O . ASP A 1 370 ? -22.641 45.656 25.656 1 66.69 370 ASP A O 1
ATOM 2930 N N . GLU A 1 371 ? -21.531 46.844 24.109 1 62.72 371 GLU A N 1
ATOM 2931 C CA . GLU A 1 371 ? -22.656 47.719 23.781 1 62.72 371 GLU A CA 1
ATOM 2932 C C . GLU A 1 371 ? -23.688 47 22.938 1 62.72 371 GLU A C 1
ATOM 2934 O O . GLU A 1 371 ? -23.344 46.125 22.141 1 62.72 371 GLU A O 1
ATOM 2939 N N . ASP A 1 372 ? -24.938 47.094 23.312 1 61 372 ASP A N 1
ATOM 2940 C CA . ASP A 1 372 ? -26.031 46.5 22.562 1 61 372 ASP A CA 1
ATOM 2941 C C . ASP A 1 372 ? -26.078 47.031 21.141 1 61 372 ASP A C 1
ATOM 2943 O O . ASP A 1 372 ? -26.094 48.25 20.922 1 61 372 ASP A O 1
ATOM 2947 N N . THR A 1 373 ? -25.766 46.25 20.125 1 68.69 373 THR A N 1
ATOM 2948 C CA . THR A 1 373 ? -25.703 46.656 18.719 1 68.69 373 THR A CA 1
ATOM 2949 C C . THR A 1 373 ? -27 46.312 17.984 1 68.69 373 THR A C 1
ATOM 2951 O O . THR A 1 373 ? -26.969 46 16.797 1 68.69 373 THR A O 1
ATOM 2954 N N . ASP A 1 374 ? -28.062 46.344 18.688 1 71.75 374 ASP A N 1
ATOM 2955 C CA . ASP A 1 374 ? -29.312 45.969 18.031 1 71.75 374 ASP A CA 1
ATOM 2956 C C . ASP A 1 374 ? -29.688 47 16.953 1 71.75 374 ASP A C 1
ATOM 2958 O O . ASP A 1 374 ? -29.656 48.188 17.188 1 71.75 374 ASP A O 1
ATOM 2962 N N . THR A 1 375 ? -29.781 46.469 15.867 1 73.62 375 THR A N 1
ATOM 2963 C CA . THR A 1 375 ? -30.281 47.312 14.781 1 73.62 375 THR A CA 1
ATOM 2964 C C . THR A 1 375 ? -31.766 47.594 14.938 1 73.62 375 THR A C 1
ATOM 2966 O O . THR A 1 375 ? -32.438 46.906 15.711 1 73.62 375 THR A O 1
ATOM 2969 N N . ASP A 1 376 ? -32.281 48.562 14.258 1 70.94 376 ASP A N 1
ATOM 2970 C CA . ASP A 1 376 ? -33.688 48.875 14.266 1 70.94 376 ASP A CA 1
ATOM 2971 C C . ASP A 1 376 ? -34.531 47.719 13.703 1 70.94 376 ASP A C 1
ATOM 2973 O O . ASP A 1 376 ? -35.594 47.438 14.211 1 70.94 376 ASP A O 1
ATOM 2977 N N . GLU A 1 377 ? -34.062 47.156 12.719 1 70.88 377 GLU A N 1
ATOM 2978 C CA . GLU A 1 377 ? -34.719 46 12.117 1 70.88 377 GLU A CA 1
ATOM 2979 C C . GLU A 1 377 ? -34.906 44.875 13.117 1 70.88 377 GLU A C 1
ATOM 2981 O O . GLU A 1 377 ? -35.969 44.25 13.195 1 70.88 377 GLU A O 1
ATOM 2986 N N . TYR A 1 378 ? -33.906 44.656 13.836 1 75.62 378 TYR A N 1
ATOM 2987 C CA . TYR A 1 378 ? -33.969 43.562 14.812 1 75.62 378 TYR A CA 1
ATOM 2988 C C . TYR A 1 378 ? -34.938 43.906 15.945 1 75.62 378 TYR A C 1
ATOM 2990 O O . TYR A 1 378 ? -35.719 43.062 16.375 1 75.62 378 TYR A O 1
ATOM 2998 N N . LYS A 1 379 ? -34.812 45.156 16.359 1 73 379 LYS A N 1
ATOM 2999 C CA . LYS A 1 379 ? -35.688 45.594 17.469 1 73 379 LYS A CA 1
ATOM 3000 C C . LYS A 1 379 ? -37.156 45.438 17.078 1 73 379 LYS A C 1
ATOM 3002 O O . LYS A 1 379 ? -37.969 45 17.891 1 73 379 LYS A O 1
ATOM 3007 N N . GLU A 1 380 ? -37.375 45.781 15.883 1 70.94 380 GLU A N 1
ATOM 3008 C CA . GLU A 1 380 ? -38.75 45.719 15.391 1 70.94 380 GLU A CA 1
ATOM 3009 C C . GLU A 1 380 ? -39.219 44.281 15.242 1 70.94 380 GLU A C 1
ATOM 3011 O O . GLU A 1 380 ? -40.406 44 15.477 1 70.94 380 GLU A O 1
ATOM 3016 N N . ALA A 1 381 ? -38.312 43.5 15.008 1 71.31 381 ALA A N 1
ATOM 3017 C CA . ALA A 1 381 ? -38.688 42.125 14.664 1 71.31 381 ALA A CA 1
ATOM 3018 C C . ALA A 1 381 ? -38.5 41.188 15.852 1 71.31 381 ALA A C 1
ATOM 3020 O O . ALA A 1 381 ? -38.906 40.031 15.805 1 71.31 381 ALA A O 1
ATOM 3021 N N . LYS A 1 382 ? -37.969 41.656 16.766 1 73.44 382 LYS A N 1
ATOM 3022 C CA . LYS A 1 382 ? -37.531 40.812 17.891 1 73.44 382 LYS A CA 1
ATOM 3023 C C . LYS A 1 382 ? -38.656 39.969 18.438 1 73.44 382 LYS A C 1
ATOM 3025 O O . LYS A 1 382 ? -38.5 38.781 18.703 1 73.44 382 LYS A O 1
ATOM 3030 N N . ALA A 1 383 ? -39.812 40.594 18.484 1 71.38 383 ALA A N 1
ATOM 3031 C CA . ALA A 1 383 ? -40.969 39.875 19.047 1 71.38 383 ALA A CA 1
ATOM 3032 C C . ALA A 1 383 ? -41.5 38.812 18.078 1 71.38 383 ALA A C 1
ATOM 3034 O O . ALA A 1 383 ? -42.125 37.844 18.5 1 71.38 383 ALA A O 1
ATOM 3035 N N . SER A 1 384 ? -41.125 39 16.859 1 70.5 384 SER A N 1
ATOM 3036 C CA . SER A 1 384 ? -41.688 38.094 15.852 1 70.5 384 SER A CA 1
ATOM 3037 C C . SER A 1 384 ? -40.688 37 15.5 1 70.5 384 SER A C 1
ATOM 3039 O O . SER A 1 384 ? -40.969 36.094 14.695 1 70.5 384 SER A O 1
ATOM 3041 N N . ILE A 1 385 ? -39.562 37 16.078 1 70.31 385 ILE A N 1
ATOM 3042 C CA . ILE A 1 385 ? -38.531 36.031 15.758 1 70.31 385 ILE A CA 1
ATOM 3043 C C . ILE A 1 385 ? -38.75 34.75 16.562 1 70.31 385 ILE A C 1
ATOM 3045 O O . ILE A 1 385 ? -38.938 34.812 17.781 1 70.31 385 ILE A O 1
ATOM 3049 N N . ASN A 1 386 ? -38.906 33.656 15.891 1 67.62 386 ASN A N 1
ATOM 3050 C CA . ASN A 1 386 ? -38.938 32.344 16.562 1 67.62 386 ASN A CA 1
ATOM 3051 C C . ASN A 1 386 ? -37.594 32.031 17.219 1 67.62 386 ASN A C 1
ATOM 3053 O O . ASN A 1 386 ? -36.562 31.953 16.547 1 67.62 386 ASN A O 1
ATOM 3057 N N . PRO A 1 387 ? -37.594 31.938 18.469 1 68.94 387 PRO A N 1
ATOM 3058 C CA . PRO A 1 387 ? -36.344 31.734 19.172 1 68.94 387 PRO A CA 1
ATOM 3059 C C . PRO A 1 387 ? -35.625 30.453 18.75 1 68.94 387 PRO A C 1
ATOM 3061 O O . PRO A 1 387 ? -34.406 30.359 18.844 1 68.94 387 PRO A O 1
ATOM 3064 N N . VAL A 1 388 ? -36.344 29.484 18.344 1 66.88 388 VAL A N 1
ATOM 3065 C CA . VAL A 1 388 ? -35.781 28.172 17.984 1 66.88 388 VAL A CA 1
ATOM 3066 C C . VAL A 1 388 ? -35.094 28.266 16.625 1 66.88 388 VAL A C 1
ATOM 3068 O O . VAL A 1 388 ? -33.938 27.859 16.484 1 66.88 388 VAL A O 1
ATOM 3071 N N . THR A 1 389 ? -35.688 28.844 15.648 1 73.25 389 THR A N 1
ATOM 3072 C CA . THR A 1 389 ? -35.156 28.859 14.289 1 73.25 389 THR A CA 1
ATOM 3073 C C . THR A 1 389 ? -34.312 30.109 14.055 1 73.25 389 THR A C 1
ATOM 3075 O O . THR A 1 389 ? -33.531 30.172 13.086 1 73.25 389 THR A O 1
ATOM 3078 N N . GLY A 1 390 ? -34.594 31.109 14.875 1 64.62 390 GLY A N 1
ATOM 3079 C CA . GLY A 1 390 ? -33.844 32.344 14.805 1 64.62 390 GLY A CA 1
ATOM 3080 C C . GLY A 1 390 ? -34.281 33.25 13.68 1 64.62 390 GLY A C 1
ATOM 3081 O O . GLY A 1 390 ? -33.531 34.156 13.266 1 64.62 390 GLY A O 1
ATOM 3082 N N . ARG A 1 391 ? -35.469 32.969 13.125 1 69.81 391 ARG A N 1
ATOM 3083 C CA . ARG A 1 391 ? -35.969 33.781 12.031 1 69.81 391 ARG A CA 1
ATOM 3084 C C . ARG A 1 391 ? -37.406 34.25 12.32 1 69.81 391 ARG A C 1
ATOM 3086 O O . ARG A 1 391 ? -38.094 33.688 13.195 1 69.81 391 ARG A O 1
ATOM 3093 N N . VAL A 1 392 ? -37.781 35.281 11.609 1 69 392 VAL A N 1
ATOM 3094 C CA . VAL A 1 392 ? -39.156 35.75 11.711 1 69 392 VAL A CA 1
ATOM 3095 C C . VAL A 1 392 ? -40.094 34.781 11.055 1 69 392 VAL A C 1
ATOM 3097 O O . VAL A 1 392 ? -39.875 34.312 9.93 1 69 392 VAL A O 1
ATOM 3100 N N . GLU A 1 393 ? -40.938 34.25 11.711 1 68.06 393 GLU A N 1
ATOM 3101 C CA . GLU A 1 393 ? -41.969 33.344 11.18 1 68.06 393 GLU A CA 1
ATOM 3102 C C . GLU A 1 393 ? -43.344 33.969 11.359 1 68.06 393 GLU A C 1
ATOM 3104 O O . GLU A 1 393 ? -43.625 34.656 12.344 1 68.06 393 GLU A O 1
ATOM 3109 N N . GLU A 1 394 ? -43.969 33.969 10.141 1 59.28 394 GLU A N 1
ATOM 3110 C CA . GLU A 1 394 ? -45.344 34.406 10.25 1 59.28 394 GLU A CA 1
ATOM 3111 C C . GLU A 1 394 ? -46.156 33.469 11.156 1 59.28 394 GLU A C 1
ATOM 3113 O O . GLU A 1 394 ? -45.906 32.281 11.195 1 59.28 394 GLU A O 1
ATOM 3118 N N . LYS A 1 395 ? -46.719 34 12.234 1 51.66 395 LYS A N 1
ATOM 3119 C CA . LYS A 1 395 ? -47.562 33.156 13.109 1 51.66 395 LYS A CA 1
ATOM 3120 C C . LYS A 1 395 ? -48.406 32.188 12.297 1 51.66 395 LYS A C 1
ATOM 3122 O O . LYS A 1 395 ? -49.188 32.625 11.422 1 51.66 395 LYS A O 1
ATOM 3127 N N . PRO A 1 396 ? -47.938 30.859 12.18 1 48.59 396 PRO A N 1
ATOM 3128 C CA . PRO A 1 396 ? -48.875 29.969 11.484 1 48.59 396 PRO A CA 1
ATOM 3129 C C . PRO A 1 396 ? -50.312 30.141 11.953 1 48.59 396 PRO A C 1
ATOM 3131 O O . PRO A 1 396 ? -50.531 30.562 13.094 1 48.59 396 PRO A O 1
ATOM 3134 N N . PRO A 1 397 ? -51.094 30.141 11.016 1 46.41 397 PRO A N 1
ATOM 3135 C CA . PRO A 1 397 ? -52.469 30.109 11.539 1 46.41 397 PRO A CA 1
ATOM 3136 C C . PRO A 1 397 ? -52.688 29.016 12.586 1 46.41 397 PRO A C 1
ATOM 3138 O O . PRO A 1 397 ? -52 27.984 12.555 1 46.41 397 PRO A O 1
ATOM 3141 N N . ASN A 1 398 ? -52.938 29.312 13.82 1 43.5 398 ASN A N 1
ATOM 3142 C CA . ASN A 1 398 ? -53.281 28.297 14.82 1 43.5 398 ASN A CA 1
ATOM 3143 C C . ASN A 1 398 ? -53.938 27.078 14.188 1 43.5 398 ASN A C 1
ATOM 3145 O O . ASN A 1 398 ? -55.031 27.172 13.633 1 43.5 398 ASN A O 1
ATOM 3149 N N . PRO A 1 399 ? -53.062 26.203 13.766 1 48.38 399 PRO A N 1
ATOM 3150 C CA . PRO A 1 399 ? -53.719 25.062 13.133 1 48.38 399 PRO A CA 1
ATOM 3151 C C . PRO A 1 399 ? -54.969 24.625 13.859 1 48.38 399 PRO A C 1
ATOM 3153 O O . PRO A 1 399 ? -55.812 23.906 13.281 1 48.38 399 PRO A O 1
ATOM 3156 N N . THR A 1 400 ? -54.875 24.75 15.141 1 49.09 400 THR A N 1
ATOM 3157 C CA . THR A 1 400 ? -56.094 24.453 15.914 1 49.09 400 THR A CA 1
ATOM 3158 C C . THR A 1 400 ? -57.094 25.609 15.844 1 49.09 400 THR A C 1
ATOM 3160 O O . THR A 1 400 ? -58.094 25.594 16.547 1 49.09 400 THR A O 1
ATOM 3163 N N . GLU A 1 401 ? -56.688 26.406 15.062 1 52.31 401 GLU A N 1
ATOM 3164 C CA . GLU A 1 401 ? -57.625 27.516 14.891 1 52.31 401 GLU A CA 1
ATOM 3165 C C . GLU A 1 401 ? -58.844 27.094 14.102 1 52.31 401 GLU A C 1
ATOM 3167 O O . GLU A 1 4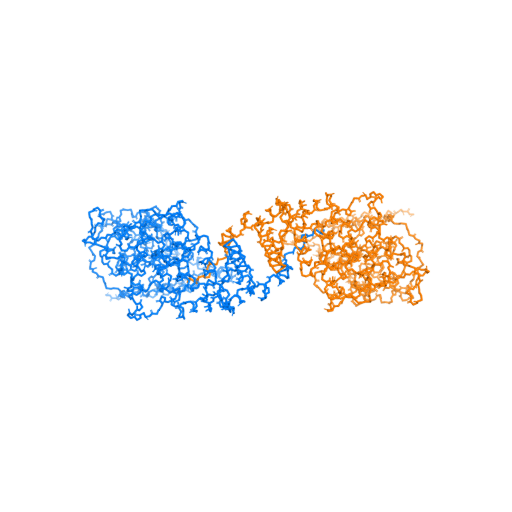01 ? -58.719 26.547 13.008 1 52.31 401 GLU A O 1
ATOM 3172 N N . GLY A 1 402 ? -59.906 26.984 14.695 1 61.22 402 GLY A N 1
ATOM 3173 C CA . GLY A 1 402 ? -61.188 26.531 14.25 1 61.22 402 GLY A CA 1
ATOM 3174 C C . GLY A 1 402 ? -61.562 25.172 14.797 1 61.22 402 GLY A C 1
ATOM 3175 O O . GLY A 1 402 ? -62.688 24.688 14.578 1 61.22 402 GLY A O 1
ATOM 3176 N N . MET A 1 403 ? -60.594 24.406 15.273 1 57.56 403 MET A N 1
ATOM 3177 C CA . MET A 1 403 ? -60.938 23.125 15.867 1 57.56 403 MET A CA 1
ATOM 3178 C C . MET A 1 403 ? -61.406 23.297 17.312 1 57.56 403 MET A C 1
ATOM 3180 O O . MET A 1 403 ? -60.969 24.219 18 1 57.56 403 MET A O 1
ATOM 3184 N N . THR A 1 404 ? -62.531 22.609 17.562 1 70.38 404 THR A N 1
ATOM 3185 C CA . THR A 1 404 ? -63 22.625 18.938 1 70.38 404 THR A CA 1
ATOM 3186 C C . THR A 1 404 ? -62 21.906 19.859 1 70.38 404 THR A C 1
ATOM 3188 O O . THR A 1 404 ? -61.125 21.188 19.391 1 70.38 404 THR A O 1
ATOM 3191 N N . GLU A 1 405 ? -61.875 22.172 21.062 1 62.53 405 GLU A N 1
ATOM 3192 C CA . GLU A 1 405 ? -61.031 21.531 22.078 1 62.53 405 GLU A CA 1
ATOM 3193 C C . GLU A 1 405 ? -61.094 20.016 21.953 1 62.53 405 GLU A C 1
ATOM 3195 O O . GLU A 1 405 ? -60.062 19.344 22.141 1 62.53 405 GLU A O 1
ATOM 3200 N N . GLU A 1 406 ? -62.219 19.516 21.594 1 64.19 406 GLU A N 1
ATOM 3201 C CA . GLU A 1 406 ? -62.375 18.078 21.422 1 64.19 406 GLU A CA 1
ATOM 3202 C C . GLU A 1 406 ? -61.594 17.562 20.203 1 64.19 406 GLU A C 1
ATOM 3204 O O . GLU A 1 406 ? -61 16.5 20.266 1 64.19 406 GLU A O 1
ATOM 3209 N N . GLN A 1 407 ? -61.625 18.328 19.219 1 62.19 407 GLN A N 1
ATOM 3210 C CA . GLN A 1 407 ? -60.906 17.922 18.016 1 62.19 407 GLN A CA 1
ATOM 3211 C C . GLN A 1 407 ? -59.406 17.953 18.219 1 62.19 407 GLN A C 1
ATOM 3213 O O . GLN A 1 407 ? -58.688 17.078 17.734 1 62.19 407 GLN A O 1
ATOM 3218 N N . LYS A 1 408 ? -59 18.969 18.922 1 59.31 408 LYS A N 1
ATOM 3219 C CA . LYS A 1 408 ? -57.594 19.078 19.266 1 59.31 408 LYS A CA 1
ATOM 3220 C C . LYS A 1 408 ? -57.125 17.875 20.078 1 59.31 408 LYS A C 1
ATOM 3222 O O . LYS A 1 408 ? -56.062 17.328 19.844 1 59.31 408 LYS A O 1
ATOM 3227 N N . GLU A 1 409 ? -57.969 17.5 21 1 58.38 409 GLU A N 1
ATOM 3228 C CA . GLU A 1 409 ? -57.656 16.344 21.828 1 58.38 409 GLU A CA 1
ATOM 3229 C C . GLU A 1 409 ? -57.625 15.062 21 1 58.38 409 GLU A C 1
ATOM 3231 O O . GLU A 1 409 ? -56.75 14.203 21.203 1 58.38 409 GLU A O 1
ATOM 3236 N N . HIS A 1 410 ? -58.5 14.969 20.141 1 63.31 410 HIS A N 1
ATOM 3237 C CA . HIS A 1 410 ? -58.594 13.789 19.297 1 63.31 410 HIS A CA 1
ATOM 3238 C C . HIS A 1 410 ? -57.344 13.688 18.391 1 63.31 410 HIS A C 1
ATOM 3240 O O . HIS A 1 410 ? -56.781 12.602 18.234 1 63.31 410 HIS A O 1
ATOM 3246 N N . GLU A 1 411 ? -57.062 14.742 17.891 1 59.06 411 GLU A N 1
ATOM 3247 C CA . GLU A 1 411 ? -55.906 14.719 17 1 59.06 411 GLU A CA 1
ATOM 3248 C C . GLU A 1 411 ? -54.594 14.445 17.766 1 59.06 411 GLU A C 1
ATOM 3250 O O . GLU A 1 411 ? -53.719 13.734 17.281 1 59.06 411 GLU A O 1
ATOM 3255 N N . ALA A 1 412 ? -54.625 14.984 18.906 1 59.62 412 ALA A N 1
ATOM 3256 C CA . ALA A 1 412 ? -53.5 14.695 19.797 1 59.62 412 ALA A CA 1
ATOM 3257 C C . ALA A 1 412 ? -53.406 13.203 20.125 1 59.62 412 ALA A C 1
ATOM 3259 O O . ALA A 1 412 ? -52.344 12.617 20.109 1 59.62 412 ALA A O 1
ATOM 3260 N N . MET A 1 413 ? -54.469 12.68 20.328 1 59.16 413 MET A N 1
ATOM 3261 C CA . MET A 1 413 ? -54.531 11.258 20.656 1 59.16 413 MET A CA 1
ATOM 3262 C C . MET A 1 413 ? -54.156 10.406 19.453 1 59.16 413 MET A C 1
ATOM 3264 O O . MET A 1 413 ? -53.469 9.391 19.594 1 59.16 413 MET A O 1
ATOM 3268 N N . LYS A 1 414 ? -54.531 10.789 18.375 1 61.97 414 LYS A N 1
ATOM 3269 C CA . LYS A 1 414 ? -54.188 10.078 17.141 1 61.97 414 LYS A CA 1
ATOM 3270 C C . LYS A 1 414 ? -52.656 10.062 16.953 1 61.97 414 LYS A C 1
ATOM 3272 O O . LYS A 1 414 ? -52.094 9.039 16.578 1 61.97 414 LYS A O 1
ATOM 3277 N N . LEU A 1 415 ? -52.188 11.227 17.172 1 53.31 415 LEU A N 1
ATOM 3278 C CA . LEU A 1 415 ? -50.719 11.352 17.031 1 53.31 415 LEU A CA 1
ATOM 3279 C C . LEU A 1 415 ? -50 10.469 18.047 1 53.31 415 LEU A C 1
ATOM 3281 O O . LEU A 1 415 ? -49.031 9.805 17.719 1 53.31 415 LEU A O 1
ATOM 3285 N N . VAL A 1 416 ? -50.594 10.43 19.219 1 54.06 416 VAL A N 1
ATOM 3286 C CA . VAL A 1 416 ? -50.031 9.594 20.281 1 54.06 416 VAL A CA 1
ATOM 3287 C C . VAL A 1 416 ? -50.125 8.125 19.875 1 54.06 416 VAL A C 1
ATOM 3289 O O . VAL A 1 416 ? -49.156 7.359 20.047 1 54.06 416 VAL A O 1
ATOM 3292 N N . ASN A 1 417 ? -51.219 7.84 19.375 1 56.69 417 ASN A N 1
ATOM 3293 C CA . ASN A 1 417 ? -51.438 6.453 18.984 1 56.69 417 ASN A CA 1
ATOM 3294 C C . ASN A 1 417 ? -50.562 6.047 17.828 1 56.69 417 ASN A C 1
ATOM 3296 O O . ASN A 1 417 ? -50.062 4.922 17.781 1 56.69 417 ASN A O 1
ATOM 3300 N N . MET A 1 418 ? -50.469 6.895 16.938 1 52.09 418 MET A N 1
ATOM 3301 C CA . MET A 1 418 ? -49.562 6.602 15.828 1 52.09 418 MET A CA 1
ATOM 3302 C C . MET A 1 418 ? -48.125 6.418 16.312 1 52.09 418 MET A C 1
ATOM 3304 O O . MET A 1 418 ? -47.438 5.5 15.875 1 52.09 418 MET A O 1
ATOM 3308 N N . PHE A 1 419 ? -47.844 7.223 17.219 1 48 419 PHE A N 1
ATOM 3309 C CA . PHE A 1 419 ? -46.5 7.121 17.781 1 48 419 PHE A CA 1
ATOM 3310 C C . PHE A 1 419 ? -46.312 5.801 18.531 1 48 419 PHE A C 1
ATOM 3312 O O . PHE A 1 419 ? -45.281 5.168 18.438 1 48 419 PHE A O 1
ATOM 3319 N N . ASP A 1 420 ? -47.25 5.426 19.203 1 50.94 420 ASP A N 1
ATOM 3320 C CA . ASP A 1 420 ? -47.219 4.16 19.938 1 50.94 420 ASP A CA 1
ATOM 3321 C C . ASP A 1 420 ? -47.062 2.98 18.984 1 50.94 420 ASP A C 1
ATOM 3323 O O . ASP A 1 420 ? -46.281 2.072 19.25 1 50.94 420 ASP A O 1
ATOM 3327 N N . LYS A 1 421 ? -47.844 2.994 17.984 1 54.09 421 LYS A N 1
ATOM 3328 C CA . LYS A 1 421 ? -47.75 1.908 17.016 1 54.09 421 LYS A CA 1
ATOM 3329 C C . LYS A 1 421 ? -46.375 1.84 16.375 1 54.09 421 LYS A C 1
ATOM 3331 O O . LYS A 1 421 ? -45.812 0.752 16.188 1 54.09 421 LYS A O 1
ATOM 3336 N N . LEU A 1 422 ? -45.875 2.887 16.047 1 47.44 422 LEU A N 1
ATOM 3337 C CA . LEU A 1 422 ? -44.562 2.91 15.422 1 47.44 422 LEU A CA 1
ATOM 3338 C C . LEU A 1 422 ? -43.469 2.471 16.406 1 47.44 422 LEU A C 1
ATOM 3340 O O . LEU A 1 422 ? -42.531 1.804 16.031 1 47.44 422 LEU A O 1
ATOM 3344 N N . SER A 1 423 ? -43.656 2.867 17.625 1 46.16 423 SER A N 1
ATOM 3345 C CA . SER A 1 423 ? -42.719 2.488 18.672 1 46.16 423 SER A CA 1
ATOM 3346 C C . SER A 1 423 ? -42.75 0.983 18.922 1 46.16 423 SER A C 1
ATOM 3348 O O . SER A 1 423 ? -41.688 0.371 19.141 1 46.16 423 SER A O 1
ATOM 3350 N N . ARG A 1 424 ? -43.875 0.39 18.938 1 48.69 424 ARG A N 1
ATOM 3351 C CA . ARG A 1 424 ? -43.969 -1.034 19.234 1 48.69 424 ARG A CA 1
ATOM 3352 C C . ARG A 1 424 ? -43.312 -1.875 18.156 1 48.69 424 ARG A C 1
ATOM 3354 O O . ARG A 1 424 ? -42.719 -2.912 18.453 1 48.69 424 ARG A O 1
ATOM 3361 N N . HIS A 1 425 ? -43.531 -1.574 17.062 1 42.81 425 HIS A N 1
ATOM 3362 C CA . HIS A 1 425 ? -43 -2.412 15.992 1 42.81 425 HIS A CA 1
ATOM 3363 C C . HIS A 1 425 ? -41.562 -2.02 15.656 1 42.81 425 HIS A C 1
ATOM 3365 O O . HIS A 1 425 ? -41.031 -2.389 14.602 1 42.81 425 HIS A O 1
ATOM 3371 N N . ARG A 1 426 ? -40.812 -1.435 16.781 1 42.28 426 ARG A N 1
ATOM 3372 C CA . ARG A 1 426 ? -39.406 -1.123 16.859 1 42.28 426 ARG A CA 1
ATOM 3373 C C . ARG A 1 426 ? -38.906 -0.498 15.555 1 42.28 426 ARG A C 1
ATOM 3375 O O . ARG A 1 426 ? -37.719 -0.624 15.203 1 42.28 426 ARG A O 1
ATOM 3382 N N . VAL A 1 427 ? -39.656 -0.306 14.609 1 39.34 427 VAL A N 1
ATOM 3383 C CA . VAL A 1 427 ? -39.125 0.29 13.383 1 39.34 427 VAL A CA 1
ATOM 3384 C C . VAL A 1 427 ? -38.531 1.664 13.68 1 39.34 427 VAL A C 1
ATOM 3386 O O . VAL A 1 427 ? -37.5 2.023 13.141 1 39.34 427 VAL A O 1
ATOM 3389 N N . ILE A 1 428 ? -39.156 2.643 14.211 1 36.12 428 ILE A N 1
ATOM 3390 C CA . ILE A 1 428 ? -38.625 3.98 14.477 1 36.12 428 ILE A CA 1
ATOM 3391 C C . ILE A 1 428 ? -38.781 4.297 15.969 1 36.12 428 ILE A C 1
ATOM 3393 O O . ILE A 1 428 ? -39.812 4.055 16.578 1 36.12 428 ILE A O 1
ATOM 3397 N N . GLN A 1 429 ? -37.719 4.074 16.734 1 38.03 429 GLN A N 1
ATOM 3398 C CA . GLN A 1 429 ? -37.781 4.629 18.078 1 38.03 429 GLN A CA 1
ATOM 3399 C C . GLN A 1 429 ? -37.844 6.152 18.047 1 38.03 429 GLN A C 1
ATOM 3401 O O . GLN A 1 429 ? -36.844 6.82 17.859 1 38.03 429 GLN A O 1
ATOM 3406 N N . PRO A 1 430 ? -38.969 6.621 17.719 1 38.75 430 PRO A N 1
ATOM 3407 C CA . PRO A 1 430 ? -39.062 8.086 17.75 1 38.75 430 PRO A CA 1
ATOM 3408 C C . PRO A 1 430 ? -38.562 8.68 19.062 1 38.75 430 PRO A C 1
ATOM 3410 O O . PRO A 1 430 ? -38.844 8.148 20.141 1 38.75 430 PRO A O 1
ATOM 3413 N N . MET A 1 431 ? -37.406 9.219 19.078 1 40.03 431 MET A N 1
ATOM 3414 C CA . MET A 1 431 ? -36.844 9.938 20.219 1 40.03 431 MET A CA 1
ATOM 3415 C C . MET A 1 431 ? -37.406 11.352 20.312 1 40.03 431 MET A C 1
ATOM 3417 O O . MET A 1 431 ? -37.812 11.93 19.297 1 40.03 431 MET A O 1
ATOM 3421 N N . GLY A 1 432 ? -38.188 11.617 21.328 1 42.94 432 GLY A N 1
ATOM 3422 C CA . GLY A 1 432 ? -38.656 12.961 21.609 1 42.94 432 GLY A CA 1
ATOM 3423 C C . GLY A 1 432 ? -37.875 13.648 22.703 1 42.94 432 GLY A C 1
ATOM 3424 O O . GLY A 1 432 ? -37.094 13.016 23.422 1 42.94 432 GLY A O 1
ATOM 3425 N N . MET A 1 433 ? -37.781 14.922 22.578 1 39.84 433 MET A N 1
ATOM 3426 C CA . MET A 1 433 ? -37.125 15.719 23.609 1 39.84 433 MET A CA 1
ATOM 3427 C C . MET A 1 433 ? -38.094 15.984 24.766 1 39.84 433 MET A C 1
ATOM 3429 O O . MET A 1 433 ? -39.25 16.328 24.562 1 39.84 433 MET A O 1
ATOM 3433 N N . SER A 1 434 ? -37.781 15.445 25.797 1 45.91 434 SER A N 1
ATOM 3434 C CA . SER A 1 434 ? -38.531 15.758 27 1 45.91 434 SER A CA 1
ATOM 3435 C C . SER A 1 434 ? -38.594 17.266 27.234 1 45.91 434 SER A C 1
ATOM 3437 O O . SER A 1 434 ? -37.781 18.016 26.688 1 45.91 434 SER A O 1
ATOM 3439 N N . PRO A 1 435 ? -39.594 17.75 27.859 1 50.03 435 PRO A N 1
ATOM 3440 C CA . PRO A 1 435 ? -39.625 19.172 28.219 1 50.03 435 PRO A CA 1
ATOM 3441 C C . PRO A 1 435 ? -38.312 19.656 28.844 1 50.03 435 PRO A C 1
ATOM 3443 O O . PRO A 1 435 ? -38.031 20.859 28.828 1 50.03 435 PRO A O 1
ATOM 3446 N N . ARG A 1 436 ? -37.469 18.828 29.422 1 49.84 436 ARG A N 1
ATOM 3447 C CA . ARG A 1 436 ? -36.188 19.156 30.047 1 49.84 436 ARG A CA 1
ATOM 3448 C C . ARG A 1 436 ? -35.062 19.094 29.031 1 49.84 436 ARG A C 1
ATOM 3450 O O . ARG A 1 436 ? -33.875 19.203 29.391 1 49.84 436 ARG A O 1
ATOM 3457 N N . GLY A 1 437 ? -35.375 18.891 27.766 1 46.41 437 GLY A N 1
ATOM 3458 C CA . GLY A 1 437 ? -34.375 18.953 26.703 1 46.41 437 GLY A CA 1
ATOM 3459 C C . GLY A 1 437 ? -33.656 17.656 26.484 1 46.41 437 GLY A C 1
ATOM 3460 O O . GLY A 1 437 ? -32.625 17.609 25.812 1 46.41 437 GLY A O 1
ATOM 3461 N N . GLN A 1 438 ? -34.031 16.547 27.188 1 48.38 438 GLN A N 1
ATOM 3462 C CA . GLN A 1 438 ? -33.375 15.258 27.031 1 48.38 438 GLN A CA 1
ATOM 3463 C C . GLN A 1 438 ? -34 14.43 25.906 1 48.38 438 GLN A C 1
ATOM 3465 O O . GLN A 1 438 ? -35.219 14.422 25.766 1 48.38 438 GLN A O 1
ATOM 3470 N N . LEU A 1 439 ? -33.25 13.945 25.016 1 47.69 439 LEU A N 1
ATOM 3471 C CA . LEU A 1 439 ? -33.719 13 24 1 47.69 439 LEU A CA 1
ATOM 3472 C C . LEU A 1 439 ? -34.188 11.703 24.641 1 47.69 439 LEU A C 1
ATOM 3474 O O . LEU A 1 439 ? -33.438 11.07 25.391 1 47.69 439 LEU A O 1
ATOM 3478 N N . THR A 1 440 ? -35.375 11.516 24.781 1 50.25 440 THR A N 1
ATOM 3479 C CA . THR A 1 440 ? -36 10.305 25.312 1 50.25 440 THR A CA 1
ATOM 3480 C C . THR A 1 440 ? -36.938 9.688 24.281 1 50.25 440 THR A C 1
ATOM 3482 O O . THR A 1 440 ? -37.156 10.258 23.219 1 50.25 440 THR A O 1
ATOM 3485 N N . SER A 1 441 ? -37.281 8.531 24.562 1 51.75 441 SER A N 1
ATOM 3486 C CA . SER A 1 441 ? -38.281 7.93 23.688 1 51.75 441 SER A CA 1
ATOM 3487 C C . SER A 1 441 ? -39.469 8.859 23.469 1 51.75 441 SER A C 1
ATOM 3489 O O . SER A 1 441 ? -39.812 9.633 24.359 1 51.75 441 SER A O 1
ATOM 3491 N N . LEU A 1 442 ? -39.75 9.07 22.297 1 47.31 442 LEU A N 1
ATOM 3492 C CA . LEU A 1 442 ? -40.875 9.953 22.016 1 47.31 442 LEU A CA 1
ATOM 3493 C C . LEU A 1 442 ? -42.031 9.703 23 1 47.31 442 LEU A C 1
ATOM 3495 O O . LEU A 1 442 ? -42.688 10.648 23.469 1 47.31 442 LEU A O 1
ATOM 3499 N N . GLN A 1 443 ? -42.156 8.5 23.453 1 50.72 443 GLN A N 1
ATOM 3500 C CA . GLN A 1 443 ? -43.156 8.172 24.453 1 50.72 443 GLN A CA 1
ATOM 3501 C C . GLN A 1 443 ? -42.844 8.867 25.781 1 50.72 443 GLN A C 1
ATOM 3503 O O . GLN A 1 443 ? -43.75 9.453 26.406 1 50.72 443 GLN A O 1
ATOM 3508 N N . ASP A 1 444 ? -41.656 8.789 26.078 1 53.66 444 ASP A N 1
ATOM 3509 C CA . ASP A 1 444 ? -41.281 9.406 27.344 1 53.66 444 ASP A CA 1
ATOM 3510 C C . ASP A 1 444 ? -41.344 10.93 27.234 1 53.66 444 ASP A C 1
ATOM 3512 O O . ASP A 1 444 ? -41.719 11.617 28.188 1 53.66 444 ASP A O 1
ATOM 3516 N N . ALA A 1 445 ? -41 11.484 26.109 1 48.69 445 ALA A N 1
ATOM 3517 C CA . ALA A 1 445 ? -41.031 12.922 25.906 1 48.69 445 ALA A CA 1
ATOM 3518 C C . ALA A 1 445 ? -42.438 13.469 25.906 1 48.69 445 ALA A C 1
ATOM 3520 O O . ALA A 1 445 ? -42.719 14.523 26.5 1 48.69 445 ALA A O 1
ATOM 3521 N N . ILE A 1 446 ? -43.281 12.734 25.406 1 49.62 446 ILE A N 1
ATOM 3522 C CA . ILE A 1 446 ? -44.688 13.102 25.391 1 49.62 446 ILE A CA 1
ATOM 3523 C C . ILE A 1 446 ? -45.25 12.977 26.797 1 49.62 446 ILE A C 1
ATOM 3525 O O . ILE A 1 446 ? -46 13.852 27.25 1 49.62 446 ILE A O 1
ATOM 3529 N N . CYS A 1 447 ? -44.938 11.906 27.391 1 49.94 447 CYS A N 1
ATOM 3530 C CA . CYS A 1 447 ? -45.438 11.734 28.75 1 49.94 447 CYS A CA 1
ATOM 3531 C C . CYS A 1 447 ? -44.906 12.844 29.672 1 49.94 447 CYS A C 1
ATOM 3533 O O . CYS A 1 447 ? -45.688 13.375 30.484 1 49.94 447 CYS A O 1
ATOM 3535 N N . GLU A 1 448 ? -43.688 13.172 29.453 1 50.53 448 GLU A N 1
ATOM 3536 C CA . GLU A 1 448 ? -43.125 14.227 30.297 1 50.53 448 GLU A CA 1
ATOM 3537 C C . GLU A 1 448 ? -43.719 15.586 29.938 1 50.53 448 GLU A C 1
ATOM 3539 O O . GLU A 1 448 ? -43.969 16.422 30.812 1 50.53 448 GLU A O 1
ATOM 3544 N N . THR A 1 449 ? -43.938 15.734 28.672 1 46.69 449 THR A N 1
ATOM 3545 C CA . THR A 1 449 ? -44.594 16.969 28.234 1 46.69 449 THR A CA 1
ATOM 3546 C C . THR A 1 449 ? -46.031 17 28.719 1 46.69 449 THR A C 1
ATOM 3548 O O . THR A 1 449 ? -46.531 18.031 29.188 1 46.69 449 THR A O 1
ATOM 3551 N N . MET A 1 450 ? -46.688 15.898 28.578 1 44.28 450 MET A N 1
ATOM 3552 C CA . MET A 1 450 ? -48.062 15.812 29.062 1 44.28 450 MET A CA 1
ATOM 3553 C C . MET A 1 450 ? -48.125 15.938 30.578 1 44.28 450 MET A C 1
ATOM 3555 O O . MET A 1 450 ? -49.03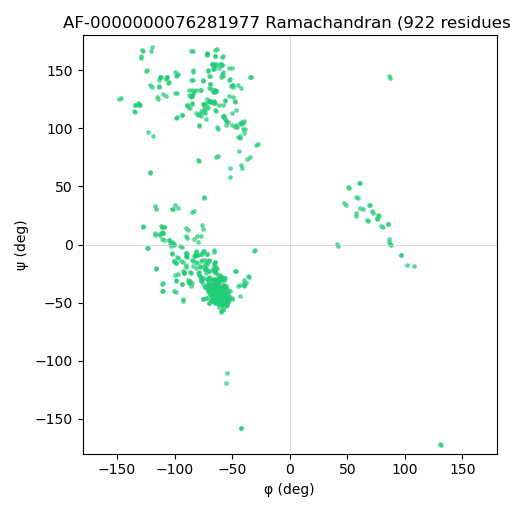1 16.578 31.109 1 44.28 450 MET A O 1
ATOM 3559 N N . GLU A 1 451 ? -47.156 15.297 31.156 1 45.53 451 GLU A N 1
ATOM 3560 C CA . GLU A 1 451 ? -47.125 15.469 32.594 1 45.53 451 GLU A CA 1
ATOM 3561 C C . GLU A 1 451 ? -46.812 16.906 33 1 45.53 451 GLU A C 1
ATOM 3563 O O . GLU A 1 451 ? -47.312 17.422 33.969 1 45.53 451 GLU A O 1
ATOM 3568 N N . GLY A 1 452 ? -45.844 17.484 32.25 1 41.16 452 GLY A N 1
ATOM 3569 C CA . GLY A 1 452 ? -45.594 18.906 32.469 1 41.16 452 GLY A CA 1
ATOM 3570 C C . GLY A 1 452 ? -46.781 19.797 32.156 1 41.16 452 GLY A C 1
ATOM 3571 O O . GLY A 1 452 ? -47 20.797 32.844 1 41.16 452 GLY A O 1
ATOM 3572 N N . GLN A 1 453 ? -47.438 19.484 31.109 1 37.97 453 GLN A N 1
ATOM 3573 C CA . GLN A 1 453 ? -48.625 20.25 30.797 1 37.97 453 GLN A CA 1
ATOM 3574 C C . GLN A 1 453 ? -49.719 19.984 31.828 1 37.97 453 GLN A C 1
ATOM 3576 O O . GLN A 1 453 ? -50.531 20.859 32.125 1 37.97 453 GLN A O 1
ATOM 3581 N N . LEU A 1 454 ? -49.781 18.688 32.156 1 36.81 454 LEU A N 1
ATOM 3582 C CA . LEU A 1 454 ? -50.781 18.391 33.156 1 36.81 454 LEU A CA 1
ATOM 3583 C C . LEU A 1 454 ? -50.469 19.094 34.469 1 36.81 454 LEU A C 1
ATOM 3585 O O . LEU A 1 454 ? -51.375 19.422 35.25 1 36.81 454 LEU A O 1
ATOM 3589 N N . SER A 1 455 ? -49.188 19.078 34.781 1 37 455 SER A N 1
ATOM 3590 C CA . SER A 1 455 ? -48.875 19.688 36.062 1 37 455 SER A CA 1
ATOM 3591 C C . SER A 1 455 ? -49.062 21.188 36.031 1 37 455 SER A C 1
ATOM 3593 O O . SER A 1 455 ? -48.969 21.875 37.031 1 37 455 SER A O 1
ATOM 3595 N N . SER A 1 456 ? -48.906 21.781 34.844 1 34.28 456 SER A N 1
ATOM 3596 C CA . SER A 1 456 ? -49.062 23.234 34.844 1 34.28 456 SER A CA 1
ATOM 3597 C C . SER A 1 456 ? -50.531 23.625 34.938 1 34.28 456 SER A C 1
ATOM 3599 O O . SER A 1 456 ? -51 24.438 34.125 1 34.28 456 SER A O 1
ATOM 3601 N N . GLU A 1 457 ? -51.375 22.656 35.281 1 34.22 457 GLU A N 1
ATOM 3602 C CA . GLU A 1 457 ? -52.688 23.234 35.562 1 34.22 457 GLU A CA 1
ATOM 3603 C C . GLU A 1 457 ? -52.594 24.359 36.594 1 34.22 457 GLU A C 1
ATOM 3605 O O . GLU A 1 457 ? -52 24.188 37.656 1 34.22 457 GLU A O 1
ATOM 3610 N N . PRO A 1 458 ? -52.719 25.594 36.156 1 35.16 458 PRO A N 1
ATOM 3611 C CA . PRO A 1 458 ? -52.781 26.75 37.062 1 35.16 458 PRO A CA 1
ATOM 3612 C C . PRO A 1 458 ? -53.625 26.469 38.312 1 35.16 458 PRO A C 1
ATOM 3614 O O . PRO A 1 458 ? -54.594 25.734 38.25 1 35.16 458 PRO A O 1
ATOM 3617 N N . ASP A 1 459 ? -53.062 26.156 39.406 1 35.91 459 ASP A N 1
ATOM 3618 C CA . ASP A 1 459 ? -53.781 26.266 40.656 1 35.91 459 ASP A CA 1
ATOM 3619 C C . ASP A 1 459 ? -54.75 27.453 40.656 1 35.91 459 ASP A C 1
ATOM 3621 O O . ASP A 1 459 ? -54.312 28.594 40.5 1 35.91 459 ASP A O 1
ATOM 3625 N N . SER A 1 460 ? -55.875 27.344 39.969 1 32.28 460 SER A N 1
ATOM 3626 C CA . SER A 1 460 ? -56.969 28.281 40.125 1 32.28 460 SER A CA 1
ATOM 3627 C C . SER A 1 460 ? -57.188 28.641 41.594 1 32.28 460 SER A C 1
ATOM 3629 O O . SER A 1 460 ? -57.625 27.812 42.375 1 32.28 460 SER A O 1
ATOM 3631 N N . ASP A 1 461 ? -56.25 29.312 42.219 1 27.86 461 ASP A N 1
ATOM 3632 C CA . ASP A 1 461 ? -56.594 29.922 43.5 1 27.86 461 ASP A CA 1
ATOM 3633 C C . ASP A 1 461 ? -57.938 30.641 43.406 1 27.86 461 ASP A C 1
ATOM 3635 O O . ASP A 1 461 ? -58.156 31.438 42.5 1 27.86 461 ASP A O 1
ATOM 3639 N N . PRO A 1 462 ? -59 29.969 43.938 1 36.97 462 PRO A N 1
ATOM 3640 C CA . PRO A 1 462 ? -60.312 30.625 44.156 1 36.97 462 PRO A CA 1
ATOM 3641 C C . PRO A 1 462 ? -60.156 32.031 44.781 1 36.97 462 PRO A C 1
ATOM 3643 O O . PRO A 1 462 ? -59.562 32.156 45.844 1 36.97 462 PRO A O 1
ATOM 3646 N N . ASP A 1 463 ? -59.844 33.094 44.031 1 21.83 463 ASP A N 1
ATOM 3647 C CA . ASP A 1 463 ? -60.281 34.312 44.688 1 21.83 463 ASP A CA 1
ATOM 3648 C C . ASP A 1 463 ? -61.781 34.312 44.938 1 21.83 463 ASP A C 1
ATOM 3650 O O . ASP A 1 463 ? -62.562 33.875 44.094 1 21.83 463 ASP A O 1
ATOM 3654 N N . MET B 1 1 ? -8.195 14.914 18.031 1 25.09 1 MET B N 1
ATOM 3655 C CA . MET B 1 1 ? -7.828 15.062 16.625 1 25.09 1 MET B CA 1
ATOM 3656 C C . MET B 1 1 ? -6.461 14.438 16.344 1 25.09 1 MET B C 1
ATOM 3658 O O . MET B 1 1 ? -5.43 15.039 16.672 1 25.09 1 MET B O 1
ATOM 3662 N N . MET B 1 2 ? -6.328 13.234 16.578 1 31 2 MET B N 1
ATOM 3663 C CA . MET B 1 2 ? -5.133 12.406 16.469 1 31 2 MET B CA 1
ATOM 3664 C C . MET B 1 2 ? -4.422 12.633 15.148 1 31 2 MET B C 1
ATOM 3666 O O . MET B 1 2 ? -5.062 12.938 14.141 1 31 2 MET B O 1
ATOM 3670 N N . PRO B 1 3 ? -3.168 13.008 15.211 1 37.5 3 PRO B N 1
ATOM 3671 C CA . PRO B 1 3 ? -2.354 12.93 13.992 1 37.5 3 PRO B CA 1
ATOM 3672 C C . PRO B 1 3 ? -2.775 11.789 13.07 1 37.5 3 PRO B C 1
ATOM 3674 O O . PRO B 1 3 ? -2.104 11.523 12.07 1 37.5 3 PRO B O 1
ATOM 3677 N N . ASN B 1 4 ? -3.676 11.008 13.539 1 32.81 4 ASN B N 1
ATOM 3678 C CA . ASN B 1 4 ? -3.994 9.797 12.781 1 32.81 4 ASN B CA 1
ATOM 3679 C C . ASN B 1 4 ? -4.586 10.133 11.414 1 32.81 4 ASN B C 1
ATOM 3681 O O . ASN B 1 4 ? -5.199 9.273 10.781 1 32.81 4 ASN B O 1
ATOM 3685 N N . ARG B 1 5 ? -5.316 11.305 11.305 1 36.44 5 ARG B N 1
ATOM 3686 C CA . ARG B 1 5 ? -6.02 11.43 10.031 1 36.44 5 ARG B CA 1
ATOM 3687 C C . ARG B 1 5 ? -5.066 11.219 8.859 1 36.44 5 ARG B C 1
ATOM 3689 O O . ARG B 1 5 ? -4.34 12.133 8.469 1 36.44 5 ARG B O 1
ATOM 3696 N N . ARG B 1 6 ? -4.547 10.156 8.656 1 32.44 6 ARG B N 1
ATOM 3697 C CA . ARG B 1 6 ? -3.484 9.414 7.988 1 32.44 6 ARG B CA 1
ATOM 3698 C C . ARG B 1 6 ? -3.498 9.664 6.484 1 32.44 6 ARG B C 1
ATOM 3700 O O . ARG B 1 6 ? -2.506 10.125 5.918 1 32.44 6 ARG B O 1
ATOM 3707 N N . THR B 1 7 ? -3.721 8.477 5.691 1 34.28 7 THR B N 1
ATOM 3708 C CA . THR B 1 7 ? -3.283 7.652 4.57 1 34.28 7 THR B CA 1
ATOM 3709 C C . THR B 1 7 ? -3.904 8.148 3.264 1 34.28 7 THR B C 1
ATOM 3711 O O . THR B 1 7 ? -3.699 7.547 2.207 1 34.28 7 THR B O 1
ATOM 3714 N N . GLY B 1 8 ? -5.02 8.656 3.414 1 35.72 8 GLY B N 1
ATOM 3715 C CA . GLY B 1 8 ? -5.465 8.953 2.062 1 35.72 8 GLY B CA 1
ATOM 3716 C C . GLY B 1 8 ? -4.48 9.812 1.288 1 35.72 8 GLY B C 1
ATOM 3717 O O . GLY B 1 8 ? -4.438 9.758 0.057 1 35.72 8 GLY B O 1
ATOM 3718 N N . ARG B 1 9 ? -4.027 10.938 1.913 1 39.38 9 ARG B N 1
ATOM 3719 C CA . ARG B 1 9 ? -3.053 11.867 1.351 1 39.38 9 ARG B CA 1
ATOM 3720 C C . ARG B 1 9 ? -1.688 11.203 1.196 1 39.38 9 ARG B C 1
ATOM 3722 O O . ARG B 1 9 ? -0.698 11.875 0.891 1 39.38 9 ARG B O 1
ATOM 3729 N N . ASP B 1 10 ? -1.572 10.047 1.666 1 43.47 10 ASP B N 1
ATOM 3730 C CA . ASP B 1 10 ? -0.395 9.188 1.707 1 43.47 10 ASP B CA 1
ATOM 3731 C C . ASP B 1 10 ? 0.202 9.008 0.313 1 43.47 10 ASP B C 1
ATOM 3733 O O . ASP B 1 10 ? 1.423 8.93 0.16 1 43.47 10 ASP B O 1
ATOM 3737 N N . ARG B 1 11 ? -0.725 8.898 -0.504 1 48.16 11 ARG B N 1
ATOM 3738 C CA . ARG B 1 11 ? -0.179 8.609 -1.826 1 48.16 11 ARG B CA 1
ATOM 3739 C C . ARG B 1 11 ? 0.585 9.805 -2.379 1 48.16 11 ARG B C 1
ATOM 3741 O O . ARG B 1 11 ? 1.505 9.648 -3.184 1 48.16 11 ARG B O 1
ATOM 3748 N N . SER B 1 12 ? 0.182 11.023 -1.984 1 46.72 12 SER B N 1
ATOM 3749 C CA . SER B 1 12 ? 0.875 12.227 -2.441 1 46.72 12 SER B CA 1
ATOM 3750 C C . SER B 1 12 ? 2.291 12.289 -1.882 1 46.72 12 SER B C 1
ATOM 3752 O O . SER B 1 12 ? 3.172 12.914 -2.479 1 46.72 12 SER B O 1
ATOM 3754 N N . CYS B 1 13 ? 2.406 11.555 -0.799 1 46.47 13 CYS B N 1
ATOM 3755 C CA . CYS B 1 13 ? 3.732 11.578 -0.194 1 46.47 13 CYS B CA 1
ATOM 3756 C C . CYS B 1 13 ? 4.723 10.766 -1.02 1 46.47 13 CYS B C 1
ATOM 3758 O O . CYS B 1 13 ? 5.938 10.906 -0.861 1 46.47 13 CYS B O 1
ATOM 3760 N N . LEU B 1 14 ? 4.133 9.828 -1.868 1 51.75 14 LEU B N 1
ATOM 3761 C CA . LEU B 1 14 ? 5.023 8.93 -2.598 1 51.75 14 LEU B CA 1
ATOM 3762 C C . LEU B 1 14 ? 5.531 9.594 -3.877 1 51.75 14 LEU B C 1
ATOM 3764 O O . LEU B 1 14 ? 6.527 9.148 -4.457 1 51.75 14 LEU B O 1
ATOM 3768 N N . ASP B 1 15 ? 4.887 10.719 -4.285 1 57.75 15 ASP B N 1
ATOM 3769 C CA . ASP B 1 15 ? 5.156 11.281 -5.602 1 57.75 15 ASP B CA 1
ATOM 3770 C C . ASP B 1 15 ? 6.637 11.625 -5.762 1 57.75 15 ASP B C 1
ATOM 3772 O O . ASP B 1 15 ? 7.234 11.336 -6.801 1 57.75 15 ASP B O 1
ATOM 3776 N N . PRO B 1 16 ? 7.137 12.055 -4.688 1 54.44 16 PRO B N 1
ATOM 3777 C CA . PRO B 1 16 ? 8.5 12.516 -4.949 1 54.44 16 PRO B CA 1
ATOM 3778 C C . PRO B 1 16 ? 9.492 11.359 -5.086 1 54.44 16 PRO B C 1
ATOM 3780 O O . PRO B 1 16 ? 10.562 11.531 -5.684 1 54.44 16 PRO B O 1
ATOM 3783 N N . PHE B 1 17 ? 9.078 10.102 -4.664 1 61.41 17 PHE B N 1
ATOM 3784 C CA . PHE B 1 17 ? 10.016 8.992 -4.637 1 61.41 17 PHE B CA 1
ATOM 3785 C C . PHE B 1 17 ? 10.016 8.25 -5.969 1 61.41 17 PHE B C 1
ATOM 3787 O O . PHE B 1 17 ? 10.906 7.441 -6.242 1 61.41 17 PHE B O 1
ATOM 3794 N N . THR B 1 18 ? 9.117 8.602 -6.707 1 64.94 18 THR B N 1
ATOM 3795 C CA . THR B 1 18 ? 8.836 7.75 -7.855 1 64.94 18 THR B CA 1
ATOM 3796 C C . THR B 1 18 ? 9.109 8.492 -9.164 1 64.94 18 THR B C 1
ATOM 3798 O O . THR B 1 18 ? 8.531 8.164 -10.203 1 64.94 18 THR B O 1
ATOM 3801 N N . GLY B 1 19 ? 10.023 9.312 -8.984 1 81.75 19 GLY B N 1
ATOM 3802 C CA . GLY B 1 19 ? 10.203 10.07 -10.219 1 81.75 19 GLY B CA 1
ATOM 3803 C C . GLY B 1 19 ? 11.102 9.367 -11.227 1 81.75 19 GLY B C 1
ATOM 3804 O O . GLY B 1 19 ? 11.773 8.391 -10.891 1 81.75 19 GLY B O 1
ATOM 3805 N N . ARG B 1 20 ? 11.141 9.781 -12.438 1 89.06 20 ARG B N 1
ATOM 3806 C CA . ARG B 1 20 ? 11.906 9.242 -13.555 1 89.06 20 ARG B CA 1
ATOM 3807 C C . ARG B 1 20 ? 13.398 9.266 -13.258 1 89.06 20 ARG B C 1
ATOM 3809 O O . ARG B 1 20 ? 14.102 8.281 -13.492 1 89.06 20 ARG B O 1
ATOM 3816 N N . GLN B 1 21 ? 13.828 10.305 -12.648 1 88.38 21 GLN B N 1
ATOM 3817 C CA . GLN B 1 21 ? 15.25 10.461 -12.359 1 88.38 21 GLN B CA 1
ATOM 3818 C C . GLN B 1 21 ? 15.711 9.445 -11.312 1 88.38 21 GLN B C 1
ATOM 3820 O O . GLN B 1 21 ? 16.797 8.875 -11.438 1 88.38 21 GLN B O 1
ATOM 3825 N N . SER B 1 22 ? 14.898 9.258 -10.359 1 90.38 22 SER B N 1
ATOM 3826 C CA . SER B 1 22 ? 15.242 8.312 -9.297 1 90.38 22 SER B CA 1
ATOM 3827 C C . SER B 1 22 ? 15.297 6.887 -9.828 1 90.38 22 SER B C 1
ATOM 3829 O O . SER B 1 22 ? 16.219 6.133 -9.492 1 90.38 22 SER B O 1
ATOM 3831 N N . LEU B 1 23 ? 14.344 6.539 -10.602 1 93.25 23 LEU B N 1
ATOM 3832 C CA . LEU B 1 23 ? 14.312 5.195 -11.172 1 93.25 23 LEU B CA 1
ATOM 3833 C C . LEU B 1 23 ? 15.523 4.949 -12.062 1 93.25 23 LEU B C 1
ATOM 3835 O O . LEU B 1 23 ? 16.125 3.879 -12.008 1 93.25 23 LEU B O 1
ATOM 3839 N N . GLN B 1 24 ? 15.891 5.957 -12.836 1 92.25 24 GLN B N 1
ATOM 3840 C CA . GLN B 1 24 ? 17.047 5.844 -13.719 1 92.25 24 GLN B CA 1
ATOM 3841 C C . GLN B 1 24 ? 18.344 5.715 -12.922 1 92.25 24 GLN B C 1
ATOM 3843 O O . GLN B 1 24 ? 19.234 4.949 -13.297 1 92.25 24 GLN B O 1
ATOM 3848 N N . ALA B 1 25 ? 18.422 6.492 -11.891 1 91.75 25 ALA B N 1
ATOM 3849 C CA . ALA B 1 25 ? 19.594 6.402 -11.031 1 91.75 25 ALA B CA 1
ATOM 3850 C C . ALA B 1 25 ? 19.719 5.016 -10.406 1 91.75 25 ALA B C 1
ATOM 3852 O O . ALA B 1 25 ? 20.797 4.422 -10.414 1 91.75 25 ALA B O 1
ATOM 3853 N N . LEU B 1 26 ? 18.656 4.496 -9.883 1 92.94 26 LEU B N 1
ATOM 3854 C CA . LEU B 1 26 ? 18.656 3.17 -9.281 1 92.94 26 LEU B CA 1
ATOM 3855 C C . LEU B 1 26 ? 19 2.102 -10.312 1 92.94 26 LEU B C 1
ATOM 3857 O O . LEU B 1 26 ? 19.75 1.161 -10.016 1 92.94 26 LEU B O 1
ATOM 3861 N N . ALA B 1 27 ? 18.406 2.25 -11.508 1 94.81 27 ALA B N 1
ATOM 3862 C CA . ALA B 1 27 ? 18.719 1.312 -12.578 1 94.81 27 ALA B CA 1
ATOM 3863 C C . ALA B 1 27 ? 20.219 1.316 -12.898 1 94.81 27 ALA B C 1
ATOM 3865 O O . ALA B 1 27 ? 20.812 0.261 -13.117 1 94.81 27 ALA B O 1
ATOM 3866 N N . ARG B 1 28 ? 20.797 2.488 -12.906 1 92.62 28 ARG B N 1
ATOM 3867 C CA . ARG B 1 28 ? 22.219 2.625 -13.156 1 92.62 28 ARG B CA 1
ATOM 3868 C C . ARG B 1 28 ? 23.031 1.952 -12.055 1 92.62 28 ARG B C 1
ATOM 3870 O O . ARG B 1 28 ? 23.984 1.215 -12.336 1 92.62 28 ARG B O 1
ATOM 3877 N N . TYR B 1 29 ? 22.672 2.195 -10.805 1 91.06 29 TYR B N 1
ATOM 3878 C CA . TYR B 1 29 ? 23.375 1.603 -9.672 1 91.06 29 TYR B CA 1
ATOM 3879 C C . TYR B 1 29 ? 23.219 0.087 -9.664 1 91.06 29 TYR B C 1
ATOM 3881 O O . TYR B 1 29 ? 24.125 -0.635 -9.25 1 91.06 29 TYR B O 1
ATOM 3889 N N . ALA B 1 30 ? 22.078 -0.407 -10.148 1 93.81 30 ALA B N 1
ATOM 3890 C CA . ALA B 1 30 ? 21.812 -1.842 -10.195 1 93.81 30 ALA B CA 1
ATOM 3891 C C . ALA B 1 30 ? 22.484 -2.486 -11.398 1 93.81 30 ALA B C 1
ATOM 3893 O O . ALA B 1 30 ? 22.5 -3.713 -11.523 1 93.81 30 ALA B O 1
ATOM 3894 N N . GLY B 1 31 ? 23.031 -1.643 -12.297 1 92.25 31 GLY B N 1
ATOM 3895 C CA . GLY B 1 31 ? 23.719 -2.145 -13.477 1 92.25 31 GLY B CA 1
ATOM 3896 C C . GLY B 1 31 ? 22.766 -2.619 -14.562 1 92.25 31 GLY B C 1
ATOM 3897 O O . GLY B 1 31 ? 23.109 -3.504 -15.352 1 92.25 31 GLY B O 1
ATOM 3898 N N . ILE B 1 32 ? 21.531 -2.107 -14.602 1 94.5 32 ILE B N 1
ATOM 3899 C CA . ILE B 1 32 ? 20.578 -2.609 -15.586 1 94.5 32 ILE B CA 1
ATOM 3900 C C . ILE B 1 32 ? 19.984 -1.444 -16.375 1 94.5 32 ILE B C 1
ATOM 3902 O O . ILE B 1 32 ? 18.875 -1.551 -16.906 1 94.5 32 ILE B O 1
ATOM 3906 N N . ALA B 1 33 ? 20.609 -0.275 -16.281 1 91.94 33 ALA B N 1
ATOM 3907 C CA . ALA B 1 33 ? 20.172 0.845 -17.125 1 91.94 33 ALA B CA 1
ATOM 3908 C C . ALA B 1 33 ? 20.5 0.59 -18.594 1 91.94 33 ALA B C 1
ATOM 3910 O O . ALA B 1 33 ? 21.562 0.065 -18.922 1 91.94 33 ALA B O 1
ATOM 3911 N N . PHE B 1 34 ? 19.609 0.904 -19.453 1 81.94 34 PHE B N 1
ATOM 3912 C CA . PHE B 1 34 ? 19.734 0.639 -20.891 1 81.94 34 PHE B CA 1
ATOM 3913 C C . PHE B 1 34 ? 20.875 1.45 -21.484 1 81.94 34 PHE B C 1
ATOM 3915 O O . PHE B 1 34 ? 21.641 0.946 -22.328 1 81.94 34 PHE B O 1
ATOM 3922 N N . GLU B 1 35 ? 20.969 2.799 -21.234 1 71.69 35 GLU B N 1
ATOM 3923 C CA . GLU B 1 35 ? 21.938 3.688 -21.875 1 71.69 35 GLU B CA 1
ATOM 3924 C C . GLU B 1 35 ? 23.344 3.424 -21.344 1 71.69 35 GLU B C 1
ATOM 3926 O O . GLU B 1 35 ? 24.312 3.996 -21.844 1 71.69 35 GLU B O 1
ATOM 3931 N N . GLN B 1 36 ? 23.5 2.592 -20.297 1 58.78 36 GLN B N 1
ATOM 3932 C CA . GLN B 1 36 ? 24.797 2.549 -19.625 1 58.78 36 GLN B CA 1
ATOM 3933 C C . GLN B 1 36 ? 25.797 1.711 -20.406 1 58.78 36 GLN B C 1
ATOM 3935 O O . GLN B 1 36 ? 25.484 0.599 -20.844 1 58.78 36 GLN B O 1
ATOM 3940 N N . SER B 1 37 ? 26.719 2.434 -21.141 1 52.91 37 SER B N 1
ATOM 3941 C CA . SER B 1 37 ? 27.922 1.743 -21.594 1 52.91 37 SER B CA 1
ATOM 3942 C C . SER B 1 37 ? 28.5 0.841 -20.516 1 52.91 37 SER B C 1
ATOM 3944 O O . SER B 1 37 ? 28.078 0.927 -19.344 1 52.91 37 SER B O 1
ATOM 3946 N N . ALA B 1 38 ? 29.984 0.463 -20.625 1 48.03 38 ALA B N 1
ATOM 3947 C CA . ALA B 1 38 ? 30.75 -0.523 -19.859 1 48.03 38 ALA B CA 1
ATOM 3948 C C . ALA B 1 38 ? 30.641 -0.267 -18.359 1 48.03 38 ALA B C 1
ATOM 3950 O O . ALA B 1 38 ? 30.891 0.846 -17.891 1 48.03 38 ALA B O 1
ATOM 3951 N N . PRO B 1 39 ? 29.891 -1.102 -17.609 1 49.19 39 PRO B N 1
ATOM 3952 C CA . PRO B 1 39 ? 29.672 -1.039 -16.172 1 49.19 39 PRO B CA 1
ATOM 3953 C C . PRO B 1 39 ? 30.953 -0.746 -15.383 1 49.19 39 PRO B C 1
ATOM 3955 O O . PRO B 1 39 ? 32 -1.342 -15.656 1 49.19 39 PRO B O 1
ATOM 3958 N N . GLU B 1 40 ? 31.312 0.453 -15.078 1 52.25 40 GLU B N 1
ATOM 3959 C CA . GLU B 1 40 ? 32.25 0.592 -13.961 1 52.25 40 GLU B CA 1
ATOM 3960 C C . GLU B 1 40 ? 32 -0.488 -12.906 1 52.25 40 GLU B C 1
ATOM 3962 O O . GLU B 1 40 ? 30.922 -1.054 -12.82 1 52.25 40 GLU B O 1
ATOM 3967 N N . PRO B 1 41 ? 33.125 -0.906 -12.336 1 61.19 41 PRO B N 1
ATOM 3968 C CA . PRO B 1 41 ? 33.031 -1.911 -11.281 1 61.19 41 PRO B CA 1
ATOM 3969 C C . PRO B 1 41 ? 31.875 -1.63 -10.305 1 61.19 41 PRO B C 1
ATOM 3971 O O . PRO B 1 41 ? 31.797 -0.533 -9.742 1 61.19 41 PRO B O 1
ATOM 3974 N N . LEU B 1 42 ? 30.812 -2.453 -10.539 1 70.62 42 LEU B N 1
ATOM 3975 C CA . LEU B 1 42 ? 29.641 -2.303 -9.695 1 70.62 42 LEU B CA 1
ATOM 3976 C C . LEU B 1 42 ? 29.875 -2.859 -8.297 1 70.62 42 LEU B C 1
ATOM 3978 O O . LEU B 1 42 ? 30.516 -3.908 -8.148 1 70.62 42 LEU B O 1
ATOM 3982 N N . ASP B 1 43 ? 29.844 -2.066 -7.309 1 84.31 43 ASP B N 1
ATOM 3983 C CA . ASP B 1 43 ? 29.75 -2.574 -5.945 1 84.31 43 ASP B CA 1
ATOM 3984 C C . ASP B 1 43 ? 28.516 -3.457 -5.762 1 84.31 43 ASP B C 1
ATOM 3986 O O . ASP B 1 43 ? 27.391 -2.977 -5.84 1 84.31 43 ASP B O 1
ATOM 3990 N N . MET B 1 44 ? 28.828 -4.762 -5.594 1 89.25 44 MET B N 1
ATOM 3991 C CA . MET B 1 44 ? 27.766 -5.75 -5.574 1 89.25 44 MET B CA 1
ATOM 3992 C C . MET B 1 44 ? 26.75 -5.449 -4.469 1 89.25 44 MET B C 1
ATOM 3994 O O . MET B 1 44 ? 25.562 -5.738 -4.605 1 89.25 44 MET B O 1
ATOM 3998 N N . ASP B 1 45 ? 27.234 -4.816 -3.441 1 87.94 45 ASP B N 1
ATOM 3999 C CA . ASP B 1 45 ? 26.328 -4.445 -2.363 1 87.94 45 ASP B CA 1
ATOM 4000 C C . ASP B 1 45 ? 25.375 -3.344 -2.809 1 87.94 45 ASP B C 1
ATOM 4002 O O . ASP B 1 45 ? 24.188 -3.373 -2.477 1 87.94 45 ASP B O 1
ATOM 4006 N N . VAL B 1 46 ? 25.906 -2.4 -3.535 1 89.75 46 VAL B N 1
ATOM 4007 C CA . VAL B 1 46 ? 25.078 -1.313 -4.051 1 89.75 46 VAL B CA 1
ATOM 4008 C C . VAL B 1 46 ? 24.094 -1.855 -5.09 1 89.75 46 VAL B C 1
ATOM 4010 O O . VAL B 1 46 ? 22.938 -1.458 -5.117 1 89.75 46 VAL B O 1
ATOM 4013 N N . VAL B 1 47 ? 24.609 -2.758 -5.871 1 93.06 47 VAL B N 1
ATOM 4014 C CA . VAL B 1 47 ? 23.766 -3.381 -6.883 1 93.06 47 VAL B CA 1
ATOM 4015 C C . VAL B 1 47 ? 22.578 -4.082 -6.207 1 93.06 47 VAL B C 1
ATOM 4017 O O . VAL B 1 47 ? 21.422 -3.879 -6.594 1 93.06 47 VAL B O 1
ATOM 4020 N N . LEU B 1 48 ? 22.953 -4.832 -5.184 1 94.06 48 LEU B N 1
ATOM 4021 C CA . LEU B 1 48 ? 21.922 -5.613 -4.492 1 94.06 48 LEU B CA 1
ATOM 4022 C C . LEU B 1 48 ? 20.875 -4.707 -3.863 1 94.06 48 LEU B C 1
ATOM 4024 O O . LEU B 1 48 ? 19.672 -4.922 -4.043 1 94.06 48 LEU B O 1
ATOM 4028 N N . GLU B 1 49 ? 21.281 -3.682 -3.148 1 92.12 49 GLU B N 1
ATOM 4029 C CA . GLU B 1 49 ? 20.344 -2.789 -2.482 1 92.12 49 GLU B CA 1
ATOM 4030 C C . GLU B 1 49 ? 19.516 -2 -3.498 1 92.12 49 GLU B C 1
ATOM 4032 O O . GLU B 1 49 ? 18.344 -1.706 -3.262 1 92.12 49 GLU B O 1
ATOM 4037 N N . SER B 1 50 ? 20.188 -1.632 -4.609 1 93.25 50 SER B N 1
ATOM 4038 C CA . SER B 1 50 ? 19.453 -0.93 -5.66 1 93.25 50 SER B CA 1
ATOM 4039 C C . SER B 1 50 ? 18.375 -1.815 -6.27 1 93.25 50 SER B C 1
ATOM 4041 O O . SER B 1 50 ? 17.266 -1.351 -6.543 1 93.25 50 SER B O 1
ATOM 4043 N N . LEU B 1 51 ? 18.688 -3.086 -6.453 1 95.38 51 LEU B N 1
ATOM 4044 C CA . LEU B 1 51 ? 17.703 -4.031 -6.965 1 95.38 51 LEU B CA 1
ATOM 4045 C C . LEU B 1 51 ? 16.531 -4.172 -6 1 95.38 51 LEU B C 1
ATOM 4047 O O . LEU B 1 51 ? 15.375 -4.164 -6.422 1 95.38 51 LEU B O 1
ATOM 4051 N N . LYS B 1 52 ? 16.875 -4.301 -4.758 1 93.56 52 LYS B N 1
ATOM 4052 C CA . LYS B 1 52 ? 15.82 -4.398 -3.744 1 93.56 52 LYS B CA 1
ATOM 4053 C C . LYS B 1 52 ? 14.914 -3.172 -3.773 1 93.56 52 LYS B C 1
ATOM 4055 O O . LYS B 1 52 ? 13.695 -3.297 -3.689 1 93.56 52 LYS B O 1
ATOM 4060 N N . CYS B 1 53 ? 15.516 -2.027 -3.895 1 92 53 CYS B N 1
ATOM 4061 C CA . CYS B 1 53 ? 14.758 -0.78 -3.939 1 92 53 CYS B CA 1
ATOM 4062 C C . CYS B 1 53 ? 13.859 -0.73 -5.172 1 92 53 CYS B C 1
ATOM 4064 O O . CYS B 1 53 ? 12.711 -0.302 -5.09 1 92 53 CYS B O 1
ATOM 4066 N N . LEU B 1 54 ? 14.414 -1.128 -6.293 1 93.88 54 LEU B N 1
ATOM 4067 C CA . LEU B 1 54 ? 13.625 -1.152 -7.52 1 93.88 54 LEU B CA 1
ATOM 4068 C C . LEU B 1 54 ? 12.43 -2.086 -7.383 1 93.88 54 LEU B C 1
ATOM 4070 O O . LEU B 1 54 ? 11.32 -1.748 -7.809 1 93.88 54 LEU B O 1
ATOM 4074 N N . CYS B 1 55 ? 12.68 -3.26 -6.793 1 93.5 55 CYS B N 1
ATOM 4075 C CA . CYS B 1 55 ? 11.586 -4.195 -6.57 1 93.5 55 CYS B CA 1
ATOM 4076 C C . CYS B 1 55 ? 10.492 -3.566 -5.711 1 93.5 55 CYS B C 1
ATOM 4078 O O . CYS B 1 55 ? 9.312 -3.645 -6.047 1 93.5 55 CYS B O 1
ATOM 4080 N N . ASN B 1 56 ? 10.859 -2.961 -4.691 1 88.5 56 ASN B N 1
ATOM 4081 C CA . ASN B 1 56 ? 9.914 -2.314 -3.793 1 88.5 56 ASN B CA 1
ATOM 4082 C C . ASN B 1 56 ? 9.156 -1.189 -4.492 1 88.5 56 ASN B C 1
ATOM 4084 O O . ASN B 1 56 ? 7.949 -1.028 -4.297 1 88.5 56 ASN B O 1
ATOM 4088 N N . LEU B 1 57 ? 9.906 -0.387 -5.215 1 90.56 57 LEU B N 1
ATOM 4089 C CA . LEU B 1 57 ? 9.289 0.723 -5.934 1 90.56 57 LEU B CA 1
ATOM 4090 C C . LEU B 1 57 ? 8.25 0.218 -6.93 1 90.56 57 LEU B C 1
ATOM 4092 O O . LEU B 1 57 ? 7.137 0.744 -6.996 1 90.56 57 LEU B O 1
ATOM 4096 N N . VAL B 1 58 ? 8.602 -0.764 -7.676 1 92.44 58 VAL B N 1
ATOM 4097 C CA . VAL B 1 58 ? 7.719 -1.312 -8.695 1 92.44 58 VAL B CA 1
ATOM 4098 C C . VAL B 1 58 ? 6.492 -1.945 -8.039 1 92.44 58 VAL B C 1
ATOM 4100 O O . VAL B 1 58 ? 5.379 -1.848 -8.562 1 92.44 58 VAL B O 1
ATOM 4103 N N . LEU B 1 59 ? 6.738 -2.596 -6.945 1 90.19 59 LEU B N 1
ATOM 4104 C CA . LEU B 1 59 ? 5.641 -3.246 -6.238 1 90.19 59 LEU B CA 1
ATOM 4105 C C . LEU B 1 59 ? 4.68 -2.211 -5.66 1 90.19 59 LEU B C 1
ATOM 4107 O O . LEU B 1 59 ? 3.461 -2.414 -5.676 1 90.19 59 LEU B O 1
ATOM 4111 N N . SER B 1 60 ? 5.141 -1.097 -5.23 1 84.25 60 SER B N 1
ATOM 4112 C CA . SER B 1 60 ? 4.34 -0.192 -4.41 1 84.25 60 SER B CA 1
ATOM 4113 C C . SER B 1 60 ? 3.775 0.955 -5.246 1 84.25 60 SER B C 1
ATOM 4115 O O . SER B 1 60 ? 2.855 1.651 -4.812 1 84.25 60 SER B O 1
ATOM 4117 N N . SER B 1 61 ? 4.297 1.152 -6.457 1 87.31 61 SER B N 1
ATOM 4118 C CA . SER B 1 61 ? 3.924 2.367 -7.176 1 87.31 61 SER B CA 1
ATOM 4119 C C . SER B 1 61 ? 3.584 2.064 -8.633 1 87.31 61 SER B C 1
ATOM 4121 O O . SER B 1 61 ? 4.465 1.728 -9.422 1 87.31 61 SER B O 1
ATOM 4123 N N . PRO B 1 62 ? 2.32 2.383 -9.047 1 91.25 62 PRO B N 1
ATOM 4124 C CA . PRO B 1 62 ? 1.953 2.219 -10.461 1 91.25 62 PRO B CA 1
ATOM 4125 C C . PRO B 1 62 ? 2.766 3.115 -11.391 1 91.25 62 PRO B C 1
ATOM 4127 O O . PRO B 1 62 ? 3.088 2.719 -12.508 1 91.25 62 PRO B O 1
ATOM 4130 N N . VAL B 1 63 ? 3.1 4.281 -10.891 1 91.94 63 VAL B N 1
ATOM 4131 C CA . VAL B 1 63 ? 3.9 5.203 -11.688 1 91.94 63 VAL B CA 1
ATOM 4132 C C . VAL B 1 63 ? 5.277 4.602 -11.953 1 91.94 63 VAL B C 1
ATOM 4134 O O . VAL B 1 63 ? 5.797 4.68 -13.07 1 91.94 63 VAL B O 1
ATOM 4137 N N . ALA B 1 64 ? 5.879 4.016 -10.945 1 92.81 64 ALA B N 1
ATOM 4138 C CA . ALA B 1 64 ? 7.188 3.379 -11.086 1 92.81 64 ALA B CA 1
ATOM 4139 C C . ALA B 1 64 ? 7.125 2.223 -12.078 1 92.81 64 ALA B C 1
ATOM 4141 O O . ALA B 1 64 ? 8.094 1.968 -12.805 1 92.81 64 ALA B O 1
ATOM 4142 N N . GLN B 1 65 ? 5.984 1.48 -12.086 1 95.44 65 GLN B N 1
ATOM 4143 C CA . GLN B 1 65 ? 5.801 0.388 -13.039 1 95.44 65 GLN B CA 1
ATOM 4144 C C . GLN B 1 65 ? 5.891 0.888 -14.477 1 95.44 65 GLN B C 1
ATOM 4146 O O . GLN B 1 65 ? 6.598 0.301 -15.297 1 95.44 65 GLN B O 1
ATOM 4151 N N . VAL B 1 66 ? 5.188 1.986 -14.727 1 96.25 66 VAL B N 1
ATOM 4152 C CA . VAL B 1 66 ? 5.172 2.576 -16.062 1 96.25 66 VAL B CA 1
ATOM 4153 C C . VAL B 1 66 ? 6.574 3.064 -16.422 1 96.25 66 VAL B C 1
ATOM 4155 O O . VAL B 1 66 ? 7.051 2.814 -17.531 1 96.25 66 VAL B O 1
ATOM 4158 N N . LEU B 1 67 ? 7.246 3.703 -15.5 1 95.62 67 LEU B N 1
ATOM 4159 C CA . LEU B 1 67 ? 8.578 4.25 -15.75 1 95.62 67 LEU B CA 1
ATOM 4160 C C . LEU B 1 67 ? 9.586 3.135 -16.016 1 95.62 67 LEU B C 1
ATOM 4162 O O . LEU B 1 67 ? 10.469 3.275 -16.859 1 95.62 67 LEU B O 1
ATOM 4166 N N . ALA B 1 68 ? 9.508 2.074 -15.273 1 96.5 68 ALA B N 1
ATOM 4167 C CA . ALA B 1 68 ? 10.406 0.937 -15.453 1 96.5 68 ALA B CA 1
ATOM 4168 C C . ALA B 1 68 ? 10.25 0.327 -16.844 1 96.5 68 ALA B C 1
ATOM 4170 O O . ALA B 1 68 ? 11.234 -0.073 -17.469 1 96.5 68 ALA B O 1
ATOM 4171 N N . ALA B 1 69 ? 8.992 0.212 -17.266 1 96.88 69 ALA B N 1
ATOM 4172 C CA . ALA B 1 69 ? 8.719 -0.294 -18.609 1 96.88 69 ALA B CA 1
ATOM 4173 C C . ALA B 1 69 ? 9.305 0.627 -19.672 1 96.88 69 ALA B C 1
ATOM 4175 O O . ALA B 1 69 ? 9.93 0.16 -20.641 1 96.88 69 ALA B O 1
ATOM 4176 N N . GLU B 1 70 ? 9.102 1.939 -19.438 1 95.44 70 GLU B N 1
ATOM 4177 C CA . GLU B 1 70 ? 9.617 2.932 -20.391 1 95.44 70 GLU B CA 1
ATOM 4178 C C . GLU B 1 70 ? 11.141 2.896 -20.438 1 95.44 70 GLU B C 1
ATOM 4180 O O . GLU B 1 70 ? 11.734 3.115 -21.5 1 95.44 70 GLU B O 1
ATOM 4185 N N . ALA B 1 71 ? 11.711 2.646 -19.328 1 94.88 71 ALA B N 1
ATOM 4186 C CA . ALA B 1 71 ? 13.172 2.586 -19.25 1 94.88 71 ALA B CA 1
ATOM 4187 C C . ALA B 1 71 ? 13.695 1.276 -19.828 1 94.88 71 ALA B C 1
ATOM 4189 O O . ALA B 1 71 ? 14.906 1.071 -19.906 1 94.88 71 ALA B O 1
ATOM 4190 N N . ARG B 1 72 ? 12.836 0.324 -20.156 1 95.75 72 ARG B N 1
ATOM 4191 C CA . ARG B 1 72 ? 13.164 -0.965 -20.766 1 95.75 72 ARG B CA 1
ATOM 4192 C C . ARG B 1 72 ? 14.125 -1.757 -19.875 1 95.75 72 ARG B C 1
ATOM 4194 O O . ARG B 1 72 ? 15.109 -2.305 -20.359 1 95.75 72 ARG B O 1
ATOM 4201 N N . LEU B 1 73 ? 13.898 -1.712 -18.594 1 96.69 73 LEU B N 1
ATOM 4202 C CA . LEU B 1 73 ? 14.734 -2.447 -17.656 1 96.69 73 LEU B CA 1
ATOM 4203 C C . LEU B 1 73 ? 14.758 -3.934 -17.984 1 96.69 73 LEU B C 1
ATOM 4205 O O . LEU B 1 73 ? 15.75 -4.617 -17.734 1 96.69 73 LEU B O 1
ATOM 4209 N N . VAL B 1 74 ? 13.648 -4.426 -18.594 1 97.88 74 VAL B N 1
ATOM 4210 C CA . VAL B 1 74 ? 13.484 -5.848 -18.875 1 97.88 74 VAL B CA 1
ATOM 4211 C C . VAL B 1 74 ? 14.562 -6.309 -19.844 1 97.88 74 VAL B C 1
ATOM 4213 O O . VAL B 1 74 ? 15.031 -7.449 -19.766 1 97.88 74 VAL B O 1
ATOM 4216 N N . VAL B 1 75 ? 15.023 -5.426 -20.734 1 97.38 75 VAL B N 1
ATOM 4217 C CA . VAL B 1 75 ? 16.016 -5.785 -21.75 1 97.38 75 VAL B CA 1
ATOM 4218 C C . VAL B 1 75 ? 17.344 -6.109 -21.062 1 97.38 75 VAL B C 1
ATOM 4220 O O . VAL B 1 75 ? 17.938 -7.16 -21.312 1 97.38 75 VAL B O 1
ATOM 4223 N N . ARG B 1 76 ? 17.766 -5.238 -20.172 1 95.56 76 ARG B N 1
ATOM 4224 C CA . ARG B 1 76 ? 19.047 -5.441 -19.5 1 95.56 76 ARG B CA 1
ATOM 4225 C C . ARG B 1 76 ? 18.953 -6.578 -18.5 1 95.56 76 ARG B C 1
ATOM 4227 O O . ARG B 1 76 ? 19.922 -7.305 -18.281 1 95.56 76 ARG B O 1
ATOM 4234 N N . LEU B 1 77 ? 17.828 -6.711 -17.828 1 97 77 LEU B N 1
ATOM 4235 C CA . LEU B 1 77 ? 17.625 -7.836 -16.922 1 97 77 LEU B CA 1
ATOM 4236 C C . LEU B 1 77 ? 17.734 -9.164 -17.672 1 97 77 LEU B C 1
ATOM 4238 O O . LEU B 1 77 ? 18.422 -10.078 -17.203 1 97 77 LEU B O 1
ATOM 4242 N N . ALA B 1 78 ? 17.062 -9.25 -18.828 1 97.88 78 ALA B N 1
ATOM 4243 C CA . ALA B 1 78 ? 17.109 -10.453 -19.641 1 97.88 78 ALA B CA 1
ATOM 4244 C C . ALA B 1 78 ? 18.547 -10.766 -20.062 1 97.88 78 ALA B C 1
ATOM 4246 O O . ALA B 1 78 ? 18.969 -11.93 -20.047 1 97.88 78 ALA B O 1
ATOM 4247 N N . GLU B 1 79 ? 19.234 -9.703 -20.453 1 95.25 79 GLU B N 1
ATOM 4248 C CA . GLU B 1 79 ? 20.641 -9.883 -20.828 1 95.25 79 GLU B CA 1
ATOM 4249 C C . GLU B 1 79 ? 21.453 -10.469 -19.672 1 95.25 79 GLU B C 1
ATOM 4251 O O . GLU B 1 79 ? 22.266 -11.375 -19.875 1 95.25 79 GLU B O 1
ATOM 4256 N N . ARG B 1 80 ? 21.266 -9.914 -18.5 1 94.94 80 ARG B N 1
ATOM 4257 C CA . ARG B 1 80 ? 22.031 -10.383 -17.344 1 94.94 80 ARG B CA 1
ATOM 4258 C C . ARG B 1 80 ? 21.656 -11.82 -17 1 94.94 80 ARG B C 1
ATOM 4260 O O . ARG B 1 80 ? 22.516 -12.609 -16.609 1 94.94 80 ARG B O 1
ATOM 4267 N N . VAL B 1 81 ? 20.391 -12.227 -17.109 1 96.94 81 VAL B N 1
ATOM 4268 C CA . VAL B 1 81 ? 19.953 -13.602 -16.875 1 96.94 81 VAL B CA 1
ATOM 4269 C C . VAL B 1 81 ? 20.688 -14.547 -17.828 1 96.94 81 VAL B C 1
ATOM 4271 O O . VAL B 1 81 ? 21.094 -15.641 -17.453 1 96.94 81 VAL B O 1
ATOM 4274 N N . GLY B 1 82 ? 20.812 -14.078 -19.047 1 95.94 82 GLY B N 1
ATOM 4275 C CA . GLY B 1 82 ? 21.5 -14.883 -20.062 1 95.94 82 GLY B CA 1
ATOM 4276 C C . GLY B 1 82 ? 22.969 -15.102 -19.75 1 95.94 82 GLY B C 1
ATOM 4277 O O . GLY B 1 82 ? 23.594 -16 -20.312 1 95.94 82 GLY B O 1
ATOM 4278 N N . LEU B 1 83 ? 23.469 -14.305 -18.812 1 93.88 83 LEU B N 1
ATOM 4279 C CA . LEU B 1 83 ? 24.891 -14.359 -18.531 1 93.88 83 LEU B CA 1
ATOM 4280 C C . LEU B 1 83 ? 25.156 -15.156 -17.25 1 93.88 83 LEU B C 1
ATOM 4282 O O . LEU B 1 83 ? 26.312 -15.281 -16.828 1 93.88 83 LEU B O 1
ATOM 4286 N N . TYR B 1 84 ? 24.125 -15.719 -16.594 1 91.12 84 TYR B N 1
ATOM 4287 C CA . TYR B 1 84 ? 24.281 -16.438 -15.328 1 91.12 84 TYR B CA 1
ATOM 4288 C C . TYR B 1 84 ? 25.281 -17.578 -15.477 1 91.12 84 TYR B C 1
ATOM 4290 O O . TYR B 1 84 ? 25.969 -17.938 -14.516 1 91.12 84 TYR B O 1
ATOM 4298 N N . HIS B 1 85 ? 25.391 -18.172 -16.625 1 85.69 85 HIS B N 1
ATOM 4299 C CA . HIS B 1 85 ? 26.281 -19.312 -16.844 1 85.69 85 HIS B CA 1
ATOM 4300 C C . HIS B 1 85 ? 27.734 -18.875 -16.953 1 85.69 85 HIS B C 1
ATOM 4302 O O . HIS B 1 85 ? 28.641 -19.656 -16.641 1 85.69 85 HIS B O 1
ATOM 4308 N N . LYS B 1 86 ? 27.953 -17.688 -17.438 1 79.75 86 LYS B N 1
ATOM 4309 C CA . LYS B 1 86 ? 29.297 -17.203 -17.734 1 79.75 86 LYS B CA 1
ATOM 4310 C C . LYS B 1 86 ? 29.875 -16.422 -16.562 1 79.75 86 LYS B C 1
ATOM 4312 O O . LYS B 1 86 ? 31.078 -16.453 -16.312 1 79.75 86 LYS B O 1
ATOM 4317 N N . SER B 1 87 ? 28.984 -15.742 -15.891 1 72.69 87 SER B N 1
ATOM 4318 C CA . SER B 1 87 ? 29.422 -14.828 -14.852 1 72.69 87 SER B CA 1
ATOM 4319 C C . SER B 1 87 ? 28.984 -15.297 -13.469 1 72.69 87 SER B C 1
ATOM 4321 O O . SER B 1 87 ? 27.922 -15.891 -13.32 1 72.69 87 SER B O 1
ATOM 4323 N N . SER B 1 88 ? 29.891 -15.211 -12.57 1 81.38 88 SER B N 1
ATOM 4324 C CA . SER B 1 88 ? 29.609 -15.609 -11.195 1 81.38 88 SER B CA 1
ATOM 4325 C C . SER B 1 88 ? 28.828 -14.523 -10.453 1 81.38 88 SER B C 1
ATOM 4327 O O . SER B 1 88 ? 29.391 -13.828 -9.609 1 81.38 88 SER B O 1
ATOM 4329 N N . PHE B 1 89 ? 27.578 -14.352 -10.789 1 88.31 89 PHE B N 1
ATOM 4330 C CA . PHE B 1 89 ? 26.734 -13.461 -9.992 1 88.31 89 PHE B CA 1
ATOM 4331 C C . PHE B 1 89 ? 26.312 -14.133 -8.695 1 88.31 89 PHE B C 1
ATOM 4333 O O . PHE B 1 89 ? 25.891 -15.297 -8.703 1 88.31 89 PHE B O 1
ATOM 4340 N N . PRO B 1 90 ? 26.469 -13.359 -7.617 1 93.31 90 PRO B N 1
ATOM 4341 C CA . PRO B 1 90 ? 26.016 -13.93 -6.344 1 93.31 90 PRO B CA 1
ATOM 4342 C C . PRO B 1 90 ? 24.547 -14.297 -6.355 1 93.31 90 PRO B C 1
ATOM 4344 O O . PRO B 1 90 ? 23.766 -13.703 -7.105 1 93.31 90 PRO B O 1
ATOM 4347 N N . HIS B 1 91 ? 24.141 -15.234 -5.543 1 94.69 91 HIS B N 1
ATOM 4348 C CA . HIS B 1 91 ? 22.766 -15.734 -5.434 1 94.69 91 HIS B CA 1
ATOM 4349 C C . HIS B 1 91 ? 21.781 -14.586 -5.27 1 94.69 91 HIS B C 1
ATOM 4351 O O . HIS B 1 91 ? 20.766 -14.523 -5.977 1 94.69 91 HIS B O 1
ATOM 4357 N N . ASP B 1 92 ? 22.141 -13.68 -4.367 1 94.25 92 ASP B N 1
ATOM 4358 C CA . ASP B 1 92 ? 21.188 -12.633 -4.023 1 94.25 92 ASP B CA 1
ATOM 4359 C C . ASP B 1 92 ? 20.906 -11.734 -5.227 1 94.25 92 ASP B C 1
ATOM 4361 O O . ASP B 1 92 ? 19.766 -11.273 -5.41 1 94.25 92 ASP B O 1
ATOM 4365 N N . ILE B 1 93 ? 21.891 -11.461 -5.961 1 95.19 93 ILE B N 1
ATOM 4366 C CA . ILE B 1 93 ? 21.719 -10.602 -7.133 1 95.19 93 ILE B CA 1
ATOM 4367 C C . ILE B 1 93 ? 20.844 -11.32 -8.164 1 95.19 93 ILE B C 1
ATOM 4369 O O . ILE B 1 93 ? 19.906 -10.734 -8.703 1 95.19 93 ILE B O 1
ATOM 4373 N N . GLN B 1 94 ? 21.156 -12.578 -8.398 1 97.06 94 GLN B N 1
ATOM 4374 C CA . GLN B 1 94 ? 20.344 -13.352 -9.336 1 97.06 94 GLN B CA 1
ATOM 4375 C C . GLN B 1 94 ? 18.891 -13.43 -8.883 1 97.06 94 GLN B C 1
ATOM 4377 O O . GLN B 1 94 ? 17.969 -13.266 -9.688 1 97.06 94 GLN B O 1
ATOM 4382 N N . PHE B 1 95 ? 18.828 -13.68 -7.586 1 97 95 PHE B N 1
ATOM 4383 C CA . PHE B 1 95 ? 17.484 -13.797 -7.008 1 97 95 PHE B CA 1
ATOM 4384 C C . PHE B 1 95 ? 16.672 -12.531 -7.25 1 97 95 PHE B C 1
ATOM 4386 O O . PHE B 1 95 ? 15.531 -12.602 -7.691 1 97 95 PHE B O 1
ATOM 4393 N N . PHE B 1 96 ? 17.203 -11.406 -6.996 1 96.5 96 PHE B N 1
ATOM 4394 C CA . PHE B 1 96 ? 16.438 -10.172 -7.098 1 96.5 96 PHE B CA 1
ATOM 4395 C C . PHE B 1 96 ? 16.312 -9.734 -8.555 1 96.5 96 PHE B C 1
ATOM 4397 O O . PHE B 1 96 ? 15.344 -9.062 -8.914 1 96.5 96 PHE B O 1
ATOM 4404 N N . ASP B 1 97 ? 17.281 -10.117 -9.453 1 97.38 97 ASP B N 1
ATOM 4405 C CA . ASP B 1 97 ? 17.047 -9.969 -10.883 1 97.38 97 ASP B CA 1
ATOM 4406 C C . ASP B 1 97 ? 15.742 -10.641 -11.297 1 97.38 97 ASP B C 1
ATOM 4408 O O . ASP B 1 97 ? 14.914 -10.031 -11.984 1 97.38 97 ASP B O 1
ATOM 4412 N N . LEU B 1 98 ? 15.625 -11.836 -10.844 1 98.25 98 LEU B N 1
ATOM 4413 C CA . LEU B 1 98 ? 14.484 -12.656 -11.227 1 98.25 98 LEU B CA 1
ATOM 4414 C C . LEU B 1 98 ? 13.203 -12.148 -10.57 1 98.25 98 LEU B C 1
ATOM 4416 O O . LEU B 1 98 ? 12.141 -12.148 -11.188 1 98.25 98 LEU B O 1
ATOM 4420 N N . ARG B 1 99 ? 13.336 -11.742 -9.336 1 97.06 99 ARG B N 1
ATOM 4421 C CA . ARG B 1 99 ? 12.188 -11.172 -8.648 1 97.06 99 ARG B CA 1
ATOM 4422 C C . ARG B 1 99 ? 11.68 -9.922 -9.367 1 97.06 99 ARG B C 1
ATOM 4424 O O . ARG B 1 99 ? 10.469 -9.727 -9.508 1 97.06 99 ARG B O 1
ATOM 4431 N N . LEU B 1 100 ? 12.609 -9.07 -9.719 1 97.5 100 LEU B N 1
ATOM 4432 C CA . LEU B 1 100 ? 12.227 -7.863 -10.445 1 97.5 100 LEU B CA 1
ATOM 4433 C C . LEU B 1 100 ? 11.578 -8.211 -11.781 1 97.5 100 LEU B C 1
ATOM 4435 O O . LEU B 1 100 ? 10.586 -7.598 -12.172 1 97.5 100 LEU B O 1
ATOM 4439 N N . LEU B 1 101 ? 12.117 -9.203 -12.469 1 98.25 101 LEU B N 1
ATOM 4440 C CA . LEU B 1 101 ? 11.531 -9.68 -13.719 1 98.25 101 LEU B CA 1
ATOM 4441 C C . LEU B 1 101 ? 10.117 -10.195 -13.492 1 98.25 101 LEU B C 1
ATOM 4443 O O . LEU B 1 101 ? 9.219 -9.922 -14.289 1 98.25 101 LEU B O 1
ATOM 4447 N N . PHE B 1 102 ? 9.984 -10.898 -12.422 1 98.06 102 PHE B N 1
ATOM 4448 C CA . PHE B 1 102 ? 8.672 -11.422 -12.062 1 98.06 102 PHE B CA 1
ATOM 4449 C C . PHE B 1 102 ? 7.68 -10.281 -11.852 1 98.06 102 PHE B C 1
ATOM 4451 O O . PHE B 1 102 ? 6.582 -10.289 -12.414 1 98.06 102 PHE B O 1
ATOM 4458 N N . LEU B 1 103 ? 8.094 -9.344 -11.055 1 96.81 103 LEU B N 1
ATOM 4459 C CA . LEU B 1 103 ? 7.219 -8.227 -10.734 1 96.81 103 LEU B CA 1
ATOM 4460 C C . LEU B 1 103 ? 6.844 -7.453 -12 1 96.81 103 LEU B C 1
ATOM 4462 O O . LEU B 1 103 ? 5.664 -7.164 -12.227 1 96.81 103 LEU B O 1
ATOM 4466 N N . LEU B 1 104 ? 7.801 -7.164 -12.828 1 98 104 LEU B N 1
ATOM 4467 C CA . LEU B 1 104 ? 7.562 -6.363 -14.023 1 98 104 LEU B CA 1
ATOM 4468 C C . LEU B 1 104 ? 6.633 -7.09 -14.992 1 98 104 LEU B C 1
ATOM 4470 O O . LEU B 1 104 ? 5.727 -6.48 -15.562 1 98 104 LEU B O 1
ATOM 4474 N N . THR B 1 105 ? 6.797 -8.367 -15.133 1 97.62 105 THR B N 1
ATOM 4475 C CA . THR B 1 105 ? 5.988 -9.133 -16.078 1 97.62 105 THR B CA 1
ATOM 4476 C C . THR B 1 105 ? 4.594 -9.383 -15.523 1 97.62 105 THR B C 1
ATOM 4478 O O . THR B 1 105 ? 3.637 -9.57 -16.281 1 97.62 105 THR B O 1
ATOM 4481 N N . ALA B 1 106 ? 4.504 -9.445 -14.227 1 96.31 106 ALA B N 1
ATOM 4482 C CA . ALA B 1 106 ? 3.197 -9.633 -13.602 1 96.31 106 ALA B CA 1
ATOM 4483 C C . ALA B 1 106 ? 2.367 -8.359 -13.68 1 96.31 106 ALA B C 1
ATOM 4485 O O . ALA B 1 106 ? 1.149 -8.414 -13.867 1 96.31 106 ALA B O 1
ATOM 4486 N N . LEU B 1 107 ? 3.021 -7.234 -13.547 1 96 107 LEU B N 1
ATOM 4487 C CA . LEU B 1 107 ? 2.299 -5.984 -13.328 1 96 107 LEU B CA 1
ATOM 4488 C C . LEU B 1 107 ? 2.15 -5.207 -14.633 1 96 107 LEU B C 1
ATOM 4490 O O . LEU B 1 107 ? 1.326 -4.293 -14.727 1 96 107 LEU B O 1
ATOM 4494 N N . ARG B 1 108 ? 2.908 -5.555 -15.617 1 96.56 108 ARG B N 1
ATOM 4495 C CA . ARG B 1 108 ? 2.869 -4.84 -16.891 1 96.56 108 ARG B CA 1
ATOM 4496 C C . ARG B 1 108 ? 2.73 -5.809 -18.062 1 96.56 108 ARG B C 1
ATOM 4498 O O . ARG B 1 108 ? 3.654 -6.566 -18.359 1 96.56 108 ARG B O 1
ATOM 4505 N N . THR B 1 109 ? 1.681 -5.668 -18.812 1 95.38 109 THR B N 1
ATOM 4506 C CA . THR B 1 109 ? 1.398 -6.543 -19.953 1 95.38 109 THR B CA 1
ATOM 4507 C C . THR B 1 109 ? 2.375 -6.277 -21.094 1 95.38 109 THR B C 1
ATOM 4509 O O . THR B 1 109 ? 2.787 -7.203 -21.797 1 95.38 109 THR B O 1
ATOM 4512 N N . ASP B 1 110 ? 2.684 -5.039 -21.281 1 96.5 110 ASP B N 1
ATOM 4513 C CA . ASP B 1 110 ? 3.609 -4.699 -22.344 1 96.5 110 ASP B CA 1
ATOM 4514 C C . ASP B 1 110 ? 4.988 -5.301 -22.094 1 96.5 110 ASP B C 1
ATOM 4516 O O . ASP B 1 110 ? 5.637 -5.797 -23.016 1 96.5 110 ASP B O 1
ATOM 4520 N N . VAL B 1 111 ? 5.422 -5.277 -20.859 1 97.75 111 VAL B N 1
ATOM 4521 C CA . VAL B 1 111 ? 6.711 -5.859 -20.5 1 97.75 111 VAL B CA 1
ATOM 4522 C C . VAL B 1 111 ? 6.66 -7.379 -20.672 1 97.75 111 VAL B C 1
ATOM 4524 O O . VAL B 1 111 ? 7.621 -7.988 -21.156 1 97.75 111 VAL B O 1
ATOM 4527 N N . ARG B 1 112 ? 5.598 -7.941 -20.266 1 96.62 112 ARG B N 1
ATOM 4528 C CA . ARG B 1 112 ? 5.387 -9.375 -20.422 1 96.62 112 ARG B CA 1
ATOM 4529 C C . ARG B 1 112 ? 5.508 -9.797 -21.875 1 96.62 112 ARG B C 1
ATOM 4531 O O . ARG B 1 112 ? 6.199 -10.766 -22.188 1 96.62 112 ARG B O 1
ATOM 4538 N N . GLN B 1 113 ? 4.867 -9.117 -22.75 1 95 113 GLN B N 1
ATOM 4539 C CA . GLN B 1 113 ? 4.887 -9.398 -24.188 1 95 113 GLN B CA 1
ATOM 4540 C C . GLN B 1 113 ? 6.281 -9.188 -24.766 1 95 113 GLN B C 1
ATOM 4542 O O . GLN B 1 113 ? 6.734 -9.969 -25.609 1 95 113 GLN B O 1
ATOM 4547 N N . GLN B 1 114 ? 6.898 -8.133 -24.297 1 97 114 GLN B N 1
ATOM 4548 C CA . GLN B 1 114 ? 8.242 -7.852 -24.781 1 97 114 GLN B CA 1
ATOM 4549 C C . GLN B 1 114 ? 9.203 -8.984 -24.422 1 97 114 GLN B C 1
ATOM 4551 O O . GLN B 1 114 ? 9.984 -9.43 -25.281 1 97 114 GLN B O 1
ATOM 4556 N N . LEU B 1 115 ? 9.211 -9.414 -23.188 1 97.44 115 LEU B N 1
ATOM 4557 C CA . LEU B 1 115 ? 10.078 -10.508 -22.766 1 97.44 115 LEU B CA 1
ATOM 4558 C C . LEU B 1 115 ? 9.766 -11.781 -23.547 1 97.44 115 LEU B C 1
ATOM 4560 O O . LEU B 1 115 ? 10.68 -12.492 -23.969 1 97.44 115 LEU B O 1
ATOM 4564 N N . PHE B 1 116 ? 8.492 -12.047 -23.766 1 95.06 116 PHE B N 1
ATOM 4565 C CA . PHE B 1 116 ? 8.047 -13.266 -24.438 1 95.06 116 PHE B CA 1
ATOM 4566 C C . PHE B 1 116 ? 8.414 -13.242 -25.922 1 95.06 116 PHE B C 1
ATOM 4568 O O . PHE B 1 116 ? 9 -14.195 -26.438 1 95.06 116 PHE B O 1
ATOM 4575 N N . GLN B 1 117 ? 8.102 -12.188 -26.625 1 92.19 117 GLN B N 1
ATOM 4576 C CA . GLN B 1 117 ? 8.172 -12.141 -28.078 1 92.19 117 GLN B CA 1
ATOM 4577 C C . GLN B 1 117 ? 9.523 -11.609 -28.547 1 92.19 117 GLN B C 1
ATOM 4579 O O . GLN B 1 117 ? 10.18 -12.227 -29.391 1 92.19 117 GLN B O 1
ATOM 4584 N N . GLU B 1 118 ? 9.945 -10.531 -27.984 1 95.06 118 GLU B N 1
ATOM 4585 C CA . GLU B 1 118 ? 11.117 -9.828 -28.5 1 95.06 118 GLU B CA 1
ATOM 4586 C C . GLU B 1 118 ? 12.406 -10.383 -27.891 1 95.06 118 GLU B C 1
ATOM 4588 O O . GLU B 1 118 ? 13.453 -10.383 -28.547 1 95.06 118 GLU B O 1
ATOM 4593 N N . LEU B 1 119 ? 12.352 -10.836 -26.688 1 97.06 119 LEU B N 1
ATOM 4594 C CA . LEU B 1 119 ? 13.594 -11.172 -26 1 97.06 119 LEU B CA 1
ATOM 4595 C C . LEU B 1 119 ? 13.734 -12.68 -25.828 1 97.06 119 LEU B C 1
ATOM 4597 O O . LEU B 1 119 ? 14.586 -13.156 -25.078 1 97.06 119 LEU B O 1
ATOM 4601 N N . ARG B 1 120 ? 12.875 -13.508 -26.469 1 95.69 120 ARG B N 1
ATOM 4602 C CA . ARG B 1 120 ? 12.898 -14.969 -26.391 1 95.69 120 ARG B CA 1
ATOM 4603 C C . ARG B 1 120 ? 12.93 -15.445 -24.938 1 95.69 120 ARG B C 1
ATOM 4605 O O . ARG B 1 120 ? 13.766 -16.266 -24.562 1 95.69 120 ARG B O 1
ATOM 4612 N N . GLY B 1 121 ? 12.039 -14.891 -24.203 1 97.19 121 GLY B N 1
ATOM 4613 C CA . GLY B 1 121 ? 12.008 -15.07 -22.766 1 97.19 121 GLY B CA 1
ATOM 4614 C C . GLY B 1 121 ? 11.859 -16.516 -22.344 1 97.19 121 GLY B C 1
ATOM 4615 O O . GLY B 1 121 ? 12.461 -16.953 -21.359 1 97.19 121 GLY B O 1
ATOM 4616 N N . VAL B 1 122 ? 11.055 -17.344 -23.062 1 96.44 122 VAL B N 1
ATOM 4617 C CA . VAL B 1 122 ? 10.836 -18.734 -22.688 1 96.44 122 VAL B CA 1
ATOM 4618 C C . VAL B 1 122 ? 12.148 -19.516 -22.812 1 96.44 122 VAL B C 1
ATOM 4620 O O . VAL B 1 122 ? 12.523 -20.266 -21.922 1 96.44 122 VAL B O 1
ATOM 4623 N N . HIS B 1 123 ? 12.828 -19.328 -23.922 1 96.25 123 HIS B N 1
ATOM 4624 C CA . HIS B 1 123 ? 14.109 -19.984 -24.125 1 96.25 123 HIS B CA 1
ATOM 4625 C C . HIS B 1 123 ? 15.125 -19.578 -23.062 1 96.25 123 HIS B C 1
ATOM 4627 O O . HIS B 1 123 ? 15.781 -20.422 -22.469 1 96.25 123 HIS B O 1
ATOM 4633 N N . LEU B 1 124 ? 15.227 -18.281 -22.875 1 97.69 124 LEU B N 1
ATOM 4634 C CA . LEU B 1 124 ? 16.172 -17.703 -21.922 1 97.69 124 LEU B CA 1
ATOM 4635 C C . LEU B 1 124 ? 15.945 -18.266 -20.531 1 97.69 124 LEU B C 1
ATOM 4637 O O . LEU B 1 124 ? 16.891 -18.719 -19.875 1 97.69 124 LEU B O 1
ATOM 4641 N N . LEU B 1 125 ? 14.703 -18.25 -20.078 1 98.38 125 LEU B N 1
ATOM 4642 C CA . LEU B 1 125 ? 14.391 -18.641 -18.719 1 98.38 125 LEU B CA 1
ATOM 4643 C C . LEU B 1 125 ? 14.414 -20.156 -18.578 1 98.38 125 LEU B C 1
ATOM 4645 O O . LEU B 1 125 ? 14.711 -20.688 -17.5 1 98.38 125 LEU B O 1
ATOM 4649 N N . THR B 1 126 ? 14.086 -20.906 -19.625 1 97.44 126 THR B N 1
ATOM 4650 C CA . THR B 1 126 ? 14.234 -22.359 -19.609 1 97.44 126 THR B CA 1
ATOM 4651 C C . THR B 1 126 ? 15.695 -22.75 -19.375 1 97.44 126 THR B C 1
ATOM 4653 O O . THR B 1 126 ? 15.984 -23.609 -18.547 1 97.44 126 THR B O 1
ATOM 4656 N N . ASP B 1 127 ? 16.578 -22.078 -20.094 1 95.88 127 ASP B N 1
ATOM 4657 C CA . ASP B 1 127 ? 18.016 -22.328 -19.922 1 95.88 127 ASP B CA 1
ATOM 4658 C C . ASP B 1 127 ? 18.438 -22.016 -18.484 1 95.88 127 ASP B C 1
ATOM 4660 O O . ASP B 1 127 ? 19.203 -22.766 -17.891 1 95.88 127 ASP B O 1
ATOM 4664 N N . ALA B 1 128 ? 18 -20.891 -17.969 1 96.88 128 ALA B N 1
ATOM 4665 C CA . ALA B 1 128 ? 18.344 -20.469 -16.609 1 96.88 128 ALA B CA 1
ATOM 4666 C C . ALA B 1 128 ? 17.844 -21.5 -15.586 1 96.88 128 ALA B C 1
ATOM 4668 O O . ALA B 1 128 ? 18.516 -21.766 -14.594 1 96.88 128 ALA B O 1
ATOM 4669 N N . LEU B 1 129 ? 16.609 -22.031 -15.805 1 97.44 129 LEU B N 1
ATOM 4670 C CA . LEU B 1 129 ? 16.047 -23.031 -14.914 1 97.44 129 LEU B CA 1
ATOM 4671 C C . LEU B 1 129 ? 16.875 -24.312 -14.922 1 97.44 129 LEU B C 1
ATOM 4673 O O . LEU B 1 129 ? 17.188 -24.859 -13.859 1 97.44 129 LEU B O 1
ATOM 4677 N N . GLU B 1 130 ? 17.203 -24.719 -16.094 1 94.75 130 GLU B N 1
ATOM 4678 C CA . GLU B 1 130 ? 18.031 -25.906 -16.234 1 94.75 130 GLU B CA 1
ATOM 4679 C C . GLU B 1 130 ? 19.359 -25.766 -15.492 1 94.75 130 GLU B C 1
ATOM 4681 O O . GLU B 1 130 ? 19.797 -26.688 -14.797 1 94.75 130 GLU B O 1
ATOM 4686 N N . LEU B 1 131 ? 19.953 -24.641 -15.664 1 93.12 131 LEU B N 1
ATOM 4687 C CA . LEU B 1 131 ? 21.219 -24.344 -14.977 1 93.12 131 LEU B CA 1
ATOM 4688 C C . LEU B 1 131 ? 21.016 -24.344 -13.469 1 93.12 131 LEU B C 1
ATOM 4690 O O . LEU B 1 131 ? 21.844 -24.891 -12.734 1 93.12 131 LEU B O 1
ATOM 4694 N N . THR B 1 132 ? 19.984 -23.75 -12.984 1 94.88 132 THR B N 1
ATOM 4695 C CA . THR B 1 132 ? 19.703 -23.641 -11.555 1 94.88 132 THR B CA 1
ATOM 4696 C C . THR B 1 132 ? 19.469 -25 -10.93 1 94.88 132 THR B C 1
ATOM 4698 O O . THR B 1 132 ? 19.875 -25.25 -9.797 1 94.88 132 THR B O 1
ATOM 4701 N N . LEU B 1 133 ? 18.859 -25.922 -11.688 1 94.75 133 LEU B N 1
ATOM 4702 C CA . LEU B 1 133 ? 18.531 -27.266 -11.203 1 94.75 133 LEU B CA 1
ATOM 4703 C C . LEU B 1 133 ? 19.75 -28.188 -11.281 1 94.75 133 LEU B C 1
ATOM 4705 O O . LEU B 1 133 ? 19.719 -29.297 -10.742 1 94.75 133 LEU B O 1
ATOM 4709 N N . GLY B 1 134 ? 20.812 -27.734 -11.852 1 89 134 GLY B N 1
ATOM 4710 C CA . GLY B 1 134 ? 22.016 -28.547 -12 1 89 134 GLY B CA 1
ATOM 4711 C C . GLY B 1 134 ? 21.828 -29.703 -12.961 1 89 134 GLY B C 1
ATOM 4712 O O . GLY B 1 134 ? 22.406 -30.781 -12.758 1 89 134 GLY B O 1
ATOM 4713 N N . MET B 1 135 ? 20.844 -29.656 -13.836 1 80.88 135 MET B N 1
ATOM 4714 C CA . MET B 1 135 ? 20.547 -30.719 -14.773 1 80.88 135 MET B CA 1
ATOM 4715 C C . MET B 1 135 ? 21.562 -30.766 -15.906 1 80.88 135 MET B C 1
ATOM 4717 O O . MET B 1 135 ? 21.234 -31.109 -17.031 1 80.88 135 MET B O 1
ATOM 4721 N N . THR B 1 136 ? 22.812 -30.578 -15.586 1 67 136 THR B N 1
ATOM 4722 C CA . THR B 1 136 ? 23.812 -30.703 -16.641 1 67 136 THR B CA 1
ATOM 4723 C C . THR B 1 136 ? 23.953 -32.156 -17.078 1 67 136 THR B C 1
ATOM 4725 O O . THR B 1 136 ? 23.688 -33.062 -16.297 1 67 136 THR B O 1
ATOM 4728 N N . PRO B 1 137 ? 23.984 -32.312 -18.484 1 57.69 137 PRO B N 1
ATOM 4729 C CA . PRO B 1 137 ? 24.047 -33.656 -19.062 1 57.69 137 PRO B CA 1
ATOM 4730 C C . PRO B 1 137 ? 24.906 -34.625 -18.234 1 57.69 137 PRO B C 1
ATOM 4732 O O . PRO B 1 137 ? 24.656 -35.844 -18.234 1 57.69 137 PRO B O 1
ATOM 4735 N N . GLU B 1 138 ? 25.797 -34.188 -17.547 1 54.41 138 GLU B N 1
ATOM 4736 C CA . GLU B 1 138 ? 26.797 -35.031 -16.891 1 54.41 138 GLU B CA 1
ATOM 4737 C C . GLU B 1 138 ? 26.328 -35.438 -15.484 1 54.41 138 GLU B C 1
ATOM 4739 O O . GLU B 1 138 ? 26.875 -36.375 -14.891 1 54.41 138 GLU B O 1
ATOM 4744 N N . GLU B 1 139 ? 25.375 -34.719 -14.93 1 53.84 139 GLU B N 1
ATOM 4745 C CA . GLU B 1 139 ? 25.125 -34.906 -13.508 1 53.84 139 GLU B CA 1
ATOM 4746 C C . GLU B 1 139 ? 23.688 -35.375 -13.266 1 53.84 139 GLU B C 1
ATOM 4748 O O . GLU B 1 139 ? 22.766 -34.969 -14 1 53.84 139 GLU B O 1
ATOM 4753 N N . ASN B 1 140 ? 23.516 -36.375 -12.391 1 59.31 140 ASN B N 1
ATOM 4754 C CA . ASN B 1 140 ? 22.203 -36.781 -11.898 1 59.31 140 ASN B CA 1
ATOM 4755 C C . ASN B 1 140 ? 21.562 -35.688 -11.047 1 59.31 140 ASN B C 1
ATOM 4757 O O . ASN B 1 140 ? 22.219 -35.125 -10.18 1 59.31 140 ASN B O 1
ATOM 4761 N N . PRO B 1 141 ? 20.422 -35.312 -11.453 1 64.5 141 PRO B N 1
ATOM 4762 C CA . PRO B 1 141 ? 19.766 -34.281 -10.625 1 64.5 141 PRO B CA 1
ATOM 4763 C C . PRO B 1 141 ? 19.734 -34.656 -9.148 1 64.5 141 PRO B C 1
ATOM 4765 O O . PRO B 1 141 ? 19.656 -35.844 -8.812 1 64.5 141 PRO B O 1
ATOM 4768 N N . PRO B 1 142 ? 20.047 -33.625 -8.352 1 68.94 142 PRO B N 1
ATOM 4769 C CA . PRO B 1 142 ? 20.031 -33.906 -6.91 1 68.94 142 PRO B CA 1
ATOM 4770 C C . PRO B 1 142 ? 18.688 -34.406 -6.406 1 68.94 142 PRO B C 1
ATOM 4772 O O . PRO B 1 142 ? 17.656 -34.125 -7.023 1 68.94 142 PRO B O 1
ATOM 4775 N N . GLU B 1 143 ? 18.875 -35.219 -5.418 1 77.69 143 GLU B N 1
ATOM 4776 C CA . GLU B 1 143 ? 17.672 -35.719 -4.77 1 77.69 143 GLU B CA 1
ATOM 4777 C C . GLU B 1 143 ? 16.922 -34.594 -4.039 1 77.69 143 GLU B C 1
ATOM 4779 O O . GLU B 1 143 ? 15.695 -34.594 -4.008 1 77.69 143 GLU B O 1
ATOM 4784 N N . LEU B 1 144 ? 17.75 -33.625 -3.559 1 91.56 144 LEU B N 1
ATOM 4785 C CA . LEU B 1 144 ? 17.203 -32.5 -2.832 1 91.56 144 LEU B CA 1
ATOM 4786 C C . LEU B 1 144 ? 17.75 -31.172 -3.381 1 91.56 144 LEU B C 1
ATOM 4788 O O . LEU B 1 144 ? 18.969 -31 -3.482 1 91.56 144 LEU B O 1
ATOM 4792 N N . LEU B 1 145 ? 16.859 -30.375 -3.812 1 95 145 LEU B N 1
ATOM 4793 C CA . LEU B 1 145 ? 17.281 -29.078 -4.328 1 95 145 LEU B CA 1
ATOM 4794 C C . LEU B 1 145 ? 17.688 -28.141 -3.189 1 95 145 LEU B C 1
ATOM 4796 O O . LEU B 1 145 ? 16.891 -27.891 -2.281 1 95 145 LEU B O 1
ATOM 4800 N N . PRO B 1 146 ? 18.891 -27.656 -3.158 1 94.88 146 PRO B N 1
ATOM 4801 C CA . PRO B 1 146 ? 19.359 -26.781 -2.082 1 94.88 146 PRO B CA 1
ATOM 4802 C C . PRO B 1 146 ? 18.516 -25.5 -1.954 1 94.88 146 PRO B C 1
ATOM 4804 O O . PRO B 1 146 ? 17.812 -25.125 -2.9 1 94.88 146 PRO B O 1
ATOM 4807 N N . PRO B 1 147 ? 18.578 -24.844 -0.841 1 95.25 147 PRO B N 1
ATOM 4808 C CA . PRO B 1 147 ? 17.688 -23.719 -0.545 1 95.25 147 PRO B CA 1
ATOM 4809 C C . PRO B 1 147 ? 17.828 -22.562 -1.542 1 95.25 147 PRO B C 1
ATOM 4811 O O . PRO B 1 147 ? 16.828 -22.031 -2.023 1 95.25 147 PRO B O 1
ATOM 4814 N N . GLN B 1 148 ? 19.109 -22.125 -1.872 1 95.06 148 GLN B N 1
ATOM 4815 C CA . GLN B 1 148 ? 19.312 -21 -2.779 1 95.06 148 GLN B CA 1
ATOM 4816 C C . GLN B 1 148 ? 18.797 -21.328 -4.18 1 95.06 148 GLN B C 1
ATOM 4818 O O . GLN B 1 148 ? 18.156 -20.484 -4.812 1 95.06 148 GLN B O 1
ATOM 4823 N N . GLU B 1 149 ? 19.078 -22.5 -4.613 1 95.69 149 GLU B N 1
ATOM 4824 C CA . GLU B 1 149 ? 18.609 -22.938 -5.918 1 95.69 149 GLU B CA 1
ATOM 4825 C C . GLU B 1 149 ? 17.078 -23.031 -5.949 1 95.69 149 GLU B C 1
ATOM 4827 O O . GLU B 1 149 ? 16.453 -22.734 -6.965 1 95.69 149 GLU B O 1
ATOM 4832 N N . THR B 1 150 ? 16.5 -23.484 -4.82 1 96.81 150 THR B N 1
ATOM 4833 C CA . THR B 1 150 ? 15.039 -23.547 -4.715 1 96.81 150 THR B CA 1
ATOM 4834 C C . THR B 1 150 ? 14.414 -22.172 -4.91 1 96.81 150 THR B C 1
ATOM 4836 O O . THR B 1 150 ? 13.453 -22.016 -5.664 1 96.81 150 THR B O 1
ATOM 4839 N N . GLU B 1 151 ? 15.008 -21.203 -4.27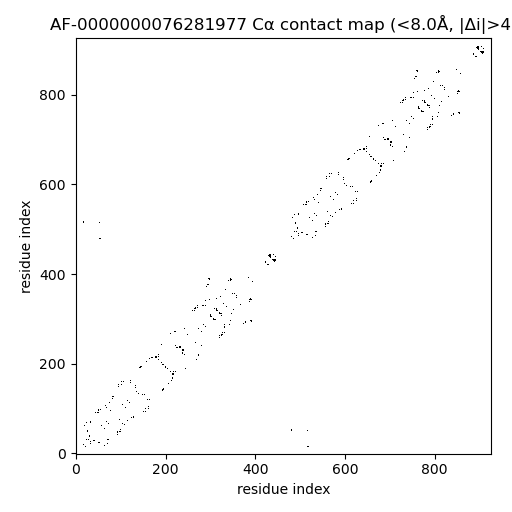 1 95.56 151 GLU B N 1
ATOM 4840 C CA . GLU B 1 151 ? 14.492 -19.844 -4.355 1 95.56 151 GLU B CA 1
ATOM 4841 C C . GLU B 1 151 ? 14.57 -19.312 -5.781 1 95.56 151 GLU B C 1
ATOM 4843 O O . GLU B 1 151 ? 13.602 -18.734 -6.293 1 95.56 151 GLU B O 1
ATOM 4848 N N . ARG B 1 152 ? 15.734 -19.484 -6.383 1 97.19 152 ARG B N 1
ATOM 4849 C CA . ARG B 1 152 ? 15.914 -19 -7.746 1 97.19 152 ARG B CA 1
ATOM 4850 C C . ARG B 1 152 ? 15.016 -19.75 -8.727 1 97.19 152 ARG B C 1
ATOM 4852 O O . ARG B 1 152 ? 14.422 -19.141 -9.617 1 97.19 152 ARG B O 1
ATOM 4859 N N . ALA B 1 153 ? 14.891 -21.031 -8.57 1 97.88 153 ALA B N 1
ATOM 4860 C CA . ALA B 1 153 ? 14.039 -21.828 -9.445 1 97.88 153 ALA B CA 1
ATOM 4861 C C . ALA B 1 153 ? 12.586 -21.359 -9.375 1 97.88 153 ALA B C 1
ATOM 4863 O O . ALA B 1 153 ? 11.922 -21.234 -10.406 1 97.88 153 ALA B O 1
ATOM 4864 N N . MET B 1 154 ? 12.156 -21.125 -8.195 1 97.56 154 MET B N 1
ATOM 4865 C CA . MET B 1 154 ? 10.766 -20.703 -8.039 1 97.56 154 MET B CA 1
ATOM 4866 C C . MET B 1 154 ? 10.539 -19.344 -8.711 1 97.56 154 MET B C 1
ATOM 4868 O O . MET B 1 154 ? 9.508 -19.141 -9.352 1 97.56 154 MET B O 1
ATOM 4872 N N . GLU B 1 155 ? 11.5 -18.422 -8.555 1 97.81 155 GLU B N 1
ATOM 4873 C CA . GLU B 1 155 ? 11.352 -17.125 -9.234 1 97.81 155 GLU B CA 1
ATOM 4874 C C . GLU B 1 155 ? 11.305 -17.312 -10.75 1 97.81 155 GLU B C 1
ATOM 4876 O O . GLU B 1 155 ? 10.539 -16.625 -11.43 1 97.81 155 GLU B O 1
ATOM 4881 N N . ILE B 1 156 ? 12.148 -18.203 -11.242 1 98.75 156 ILE B N 1
ATOM 4882 C CA . ILE B 1 156 ? 12.172 -18.453 -12.68 1 98.75 156 ILE B CA 1
ATOM 4883 C C . ILE B 1 156 ? 10.82 -19.016 -13.125 1 98.75 156 ILE B C 1
ATOM 4885 O O . ILE B 1 156 ? 10.258 -18.578 -14.133 1 98.75 156 ILE B O 1
ATOM 4889 N N . LEU B 1 157 ? 10.32 -19.953 -12.359 1 98.62 157 LEU B N 1
ATOM 4890 C CA . LEU B 1 157 ? 9.031 -20.562 -12.672 1 98.62 157 LEU B CA 1
ATOM 4891 C C . LEU B 1 157 ? 7.926 -19.516 -12.703 1 98.62 157 LEU B C 1
ATOM 4893 O O . LEU B 1 157 ? 7.059 -19.531 -13.586 1 98.62 157 LEU B O 1
ATOM 4897 N N . LYS B 1 158 ? 7.984 -18.625 -11.789 1 97.94 158 LYS B N 1
ATOM 4898 C CA . LYS B 1 158 ? 6.992 -17.547 -11.727 1 97.94 158 LYS B CA 1
ATOM 4899 C C . LYS B 1 158 ? 7.047 -16.672 -12.977 1 97.94 158 LYS B C 1
ATOM 4901 O O . LYS B 1 158 ? 6.012 -16.312 -13.531 1 97.94 158 LYS B O 1
ATOM 4906 N N . VAL B 1 159 ? 8.242 -16.312 -13.352 1 98.56 159 VAL B N 1
ATOM 4907 C CA . VAL B 1 159 ? 8.383 -15.484 -14.539 1 98.56 159 VAL B CA 1
ATOM 4908 C C . VAL B 1 159 ? 7.883 -16.234 -15.773 1 98.56 159 VAL B C 1
ATOM 4910 O O . VAL B 1 159 ? 7.148 -15.68 -16.594 1 98.56 159 VAL B O 1
ATOM 4913 N N . LEU B 1 160 ? 8.258 -17.469 -15.906 1 98.25 160 LEU B N 1
ATOM 4914 C CA . LEU B 1 160 ? 7.816 -18.281 -17.031 1 98.25 160 LEU B CA 1
ATOM 4915 C C . LEU B 1 160 ? 6.297 -18.391 -17.062 1 98.25 160 LEU B C 1
ATOM 4917 O O . LEU B 1 160 ? 5.688 -18.328 -18.141 1 98.25 160 LEU B O 1
ATOM 4921 N N . PHE B 1 161 ? 5.734 -18.562 -15.93 1 96.88 161 PHE B N 1
ATOM 4922 C CA . PHE B 1 161 ? 4.277 -18.625 -15.852 1 96.88 161 PHE B CA 1
ATOM 4923 C C . PHE B 1 161 ? 3.656 -17.344 -16.391 1 96.88 161 PHE B C 1
ATOM 4925 O O . PHE B 1 161 ? 2.727 -17.391 -17.203 1 96.88 161 PHE B O 1
ATOM 4932 N N . ASN B 1 162 ? 4.184 -16.266 -15.961 1 96.25 162 ASN B N 1
ATOM 4933 C CA . ASN B 1 162 ? 3.643 -14.977 -16.391 1 96.25 162 ASN B CA 1
ATOM 4934 C C . ASN B 1 162 ? 3.713 -14.82 -17.906 1 96.25 162 ASN B C 1
ATOM 4936 O O . ASN B 1 162 ? 2.738 -14.406 -18.531 1 96.25 162 ASN B O 1
ATOM 4940 N N . ILE B 1 163 ? 4.828 -15.117 -18.484 1 96.38 163 ILE B N 1
ATOM 4941 C CA . ILE B 1 163 ? 5.035 -14.758 -19.891 1 96.38 163 ILE B CA 1
ATOM 4942 C C . ILE B 1 163 ? 4.355 -15.781 -20.797 1 96.38 163 ILE B C 1
ATOM 4944 O O . ILE B 1 163 ? 4.102 -15.508 -21.969 1 96.38 163 ILE B O 1
ATOM 4948 N N . THR B 1 164 ? 3.982 -16.953 -20.266 1 94.38 164 THR B N 1
ATOM 4949 C CA . THR B 1 164 ? 3.35 -17.969 -21.094 1 94.38 164 THR B CA 1
ATOM 4950 C C . THR B 1 164 ? 1.85 -18.031 -20.812 1 94.38 164 THR B C 1
ATOM 4952 O O . THR B 1 164 ? 1.14 -18.844 -21.406 1 94.38 164 THR B O 1
ATOM 4955 N N . PHE B 1 165 ? 1.373 -17.25 -20.047 1 86.88 165 PHE B N 1
ATOM 4956 C CA . PHE B 1 165 ? 0 -17.297 -19.562 1 86.88 165 PHE B CA 1
ATOM 4957 C C . PHE B 1 165 ? -0.99 -17.188 -20.719 1 86.88 165 PHE B C 1
ATOM 4959 O O . PHE B 1 165 ? -1.999 -17.891 -20.75 1 86.88 165 PHE B O 1
ATOM 4966 N N . ASP B 1 166 ? -0.698 -16.359 -21.578 1 76.31 166 ASP B N 1
ATOM 4967 C CA . ASP B 1 166 ? -1.632 -16.109 -22.672 1 76.31 166 ASP B CA 1
ATOM 4968 C C . ASP B 1 166 ? -1.364 -17.047 -23.844 1 76.31 166 ASP B C 1
ATOM 4970 O O . ASP B 1 166 ? -2.127 -17.078 -24.812 1 76.31 166 ASP B O 1
ATOM 4974 N N . SER B 1 167 ? -0.252 -17.797 -23.859 1 63 167 SER B N 1
ATOM 4975 C CA . SER B 1 167 ? 0.179 -18.562 -25.016 1 63 167 SER B CA 1
ATOM 4976 C C . SER B 1 167 ? -0.668 -19.812 -25.203 1 63 167 SER B C 1
ATOM 4978 O O . SER B 1 167 ? -0.611 -20.469 -26.25 1 63 167 SER B O 1
ATOM 4980 N N . ILE B 1 168 ? -1.137 -20.438 -24.031 1 56.69 168 ILE B N 1
ATOM 4981 C CA . ILE B 1 168 ? -1.721 -21.766 -24.094 1 56.69 168 ILE B CA 1
ATOM 4982 C C . ILE B 1 168 ? -2.693 -21.844 -25.266 1 56.69 168 ILE B C 1
ATOM 4984 O O . ILE B 1 168 ? -2.762 -22.859 -25.969 1 56.69 168 ILE B O 1
ATOM 4988 N N . LYS B 1 169 ? -3.408 -20.75 -25.531 1 54.88 169 LYS B N 1
ATOM 4989 C CA . LYS B 1 169 ? -4.574 -20.984 -26.375 1 54.88 169 LYS B CA 1
ATOM 4990 C C . LYS B 1 169 ? -4.188 -21 -27.844 1 54.88 169 LYS B C 1
ATOM 4992 O O . LYS B 1 169 ? -5.043 -21.172 -28.719 1 54.88 169 LYS B O 1
ATOM 4997 N N . ARG B 1 170 ? -2.781 -20.891 -28.047 1 55.91 170 ARG B N 1
ATOM 4998 C CA . ARG B 1 170 ? -2.508 -20.75 -29.469 1 55.91 170 ARG B CA 1
ATOM 4999 C C . ARG B 1 170 ? -1.845 -22 -30.047 1 55.91 170 ARG B C 1
ATOM 5001 O O . ARG B 1 170 ? -1.124 -22.703 -29.328 1 55.91 170 ARG B O 1
ATOM 5008 N N . GLU B 1 171 ? -2.348 -22.516 -31.094 1 62.72 171 GLU B N 1
ATOM 5009 C CA . GLU B 1 171 ? -1.656 -23.5 -31.922 1 62.72 171 GLU B CA 1
ATOM 5010 C C . GLU B 1 171 ? -0.177 -23.156 -32.062 1 62.72 171 GLU B C 1
ATOM 5012 O O . GLU B 1 171 ? 0.169 -22.031 -32.469 1 62.72 171 GLU B O 1
ATOM 5017 N N . VAL B 1 172 ? 0.687 -24 -31.297 1 72.06 172 VAL B N 1
ATOM 5018 C CA . VAL B 1 172 ? 2.115 -23.703 -31.312 1 72.06 172 VAL B CA 1
ATOM 5019 C C . VAL B 1 172 ? 2.768 -24.359 -32.531 1 72.06 172 VAL B C 1
ATOM 5021 O O . VAL B 1 172 ? 2.42 -25.5 -32.875 1 72.06 172 VAL B O 1
ATOM 5024 N N . ASP B 1 173 ? 3.484 -23.641 -33.281 1 77.38 173 ASP B N 1
ATOM 5025 C CA . ASP B 1 173 ? 4.242 -24.203 -34.375 1 77.38 173 ASP B CA 1
ATOM 5026 C C . ASP B 1 173 ? 5.301 -25.188 -33.875 1 77.38 173 ASP B C 1
ATOM 5028 O O . ASP B 1 173 ? 5.48 -25.359 -32.688 1 77.38 173 ASP B O 1
ATOM 5032 N N . GLU B 1 174 ? 5.82 -25.875 -34.781 1 75.19 174 GLU B N 1
ATOM 5033 C CA . GLU B 1 174 ? 6.699 -27 -34.469 1 75.19 174 GLU B CA 1
ATOM 5034 C C . GLU B 1 174 ? 7.906 -26.547 -33.656 1 75.19 174 GLU B C 1
ATOM 5036 O O . GLU B 1 174 ? 8.352 -27.25 -32.75 1 75.19 174 GLU B O 1
ATOM 5041 N N . GLU B 1 175 ? 8.531 -25.438 -34.031 1 74.19 175 GLU B N 1
ATOM 5042 C CA . GLU B 1 175 ? 9.695 -24.922 -33.312 1 74.19 175 GLU B CA 1
ATOM 5043 C C . GLU B 1 175 ? 9.344 -24.609 -31.875 1 74.19 175 GLU B C 1
ATOM 5045 O O . GLU B 1 175 ? 10.094 -24.938 -30.953 1 74.19 175 GLU B O 1
ATOM 5050 N N . ASP B 1 176 ? 8.242 -24.125 -31.734 1 84.62 176 ASP B N 1
ATOM 5051 C CA . ASP B 1 176 ? 7.773 -23.797 -30.391 1 84.62 176 ASP B CA 1
ATOM 5052 C C . ASP B 1 176 ? 7.465 -25.078 -29.609 1 84.62 176 ASP B C 1
ATOM 5054 O O . ASP B 1 176 ? 7.723 -25.141 -28.406 1 84.62 176 ASP B O 1
ATOM 5058 N N . ALA B 1 177 ? 7.078 -26.016 -30.344 1 88.5 177 ALA B N 1
ATOM 5059 C CA . ALA B 1 177 ? 6.719 -27.266 -29.672 1 88.5 177 ALA B CA 1
ATOM 5060 C C . ALA B 1 177 ? 7.945 -27.922 -29.062 1 88.5 177 ALA B C 1
ATOM 5062 O O . ALA B 1 177 ? 7.871 -28.5 -27.969 1 88.5 177 ALA B O 1
ATOM 5063 N N . SER B 1 178 ? 9.086 -27.891 -29.781 1 92.62 178 SER B N 1
ATOM 5064 C CA . SER B 1 178 ? 10.312 -28.469 -29.266 1 92.62 178 SER B CA 1
ATOM 5065 C C . SER B 1 178 ? 10.758 -27.781 -27.969 1 92.62 178 SER B C 1
ATOM 5067 O O . SER B 1 178 ? 11.18 -28.453 -27.031 1 92.62 178 SER B O 1
ATOM 5069 N N . LEU B 1 179 ? 10.672 -26.516 -27.984 1 93.75 179 LEU B N 1
ATOM 5070 C CA . LEU B 1 179 ? 11.039 -25.734 -26.812 1 93.75 179 LEU B CA 1
ATOM 5071 C C . LEU B 1 179 ? 10.133 -26.078 -25.625 1 93.75 179 LEU B C 1
ATOM 5073 O O . LEU B 1 179 ? 10.617 -26.297 -24.516 1 93.75 179 LEU B O 1
ATOM 5077 N N . TYR B 1 180 ? 8.891 -26.172 -25.859 1 94.12 180 TYR B N 1
ATOM 5078 C CA . TYR B 1 180 ? 7.934 -26.453 -24.781 1 94.12 180 TYR B CA 1
ATOM 5079 C C . TYR B 1 180 ? 8.078 -27.891 -24.297 1 94.12 180 TYR B C 1
ATOM 5081 O O . TYR B 1 180 ? 7.875 -28.172 -23.109 1 94.12 180 TYR B O 1
ATOM 5089 N N . ARG B 1 181 ? 8.414 -28.781 -25.203 1 94.25 181 ARG B N 1
ATOM 5090 C CA . ARG B 1 181 ? 8.68 -30.156 -24.781 1 94.25 181 ARG B CA 1
ATOM 5091 C C . ARG B 1 181 ? 9.914 -30.219 -23.891 1 94.25 181 ARG B C 1
ATOM 5093 O O . ARG B 1 181 ? 9.93 -30.953 -22.906 1 94.25 181 ARG B O 1
ATOM 5100 N N . HIS B 1 182 ? 10.867 -29.469 -24.328 1 95.12 182 HIS B N 1
ATOM 5101 C CA . HIS B 1 182 ? 12.062 -29.391 -23.484 1 95.12 182 HIS B CA 1
ATOM 5102 C C . HIS B 1 182 ? 11.734 -28.828 -22.109 1 95.12 182 HIS B C 1
ATOM 5104 O O . HIS B 1 182 ? 12.141 -29.391 -21.094 1 95.12 182 HIS B O 1
ATOM 5110 N N . LEU B 1 183 ? 11.047 -27.719 -22.062 1 96.75 183 LEU B N 1
ATOM 5111 C CA . LEU B 1 183 ? 10.594 -27.141 -20.812 1 96.75 183 LEU B CA 1
ATOM 5112 C C . LEU B 1 183 ? 9.773 -28.141 -20.016 1 96.75 183 LEU B C 1
ATOM 5114 O O . LEU B 1 183 ? 9.969 -28.297 -18.797 1 96.75 183 LEU B O 1
ATOM 5118 N N . GLY B 1 184 ? 8.844 -28.812 -20.688 1 96.44 184 GLY B N 1
ATOM 5119 C CA . GLY B 1 184 ? 8.047 -29.844 -20.031 1 96.44 184 GLY B CA 1
ATOM 5120 C C . GLY B 1 184 ? 8.883 -30.922 -19.359 1 96.44 184 GLY B C 1
ATOM 5121 O O . GLY B 1 184 ? 8.555 -31.375 -18.266 1 96.44 184 GLY B O 1
ATOM 5122 N N . THR B 1 185 ? 9.953 -31.297 -20.031 1 95.56 185 THR B N 1
ATOM 5123 C CA . THR B 1 185 ? 10.852 -32.312 -19.469 1 95.56 185 THR B CA 1
ATOM 5124 C C . THR B 1 185 ? 11.484 -31.797 -18.188 1 95.56 185 THR B C 1
ATOM 5126 O O . THR B 1 185 ? 11.617 -32.562 -17.219 1 95.56 185 THR B O 1
ATOM 5129 N N . ILE B 1 186 ? 11.898 -30.578 -18.188 1 96.44 186 ILE B N 1
ATOM 5130 C CA . ILE B 1 186 ? 12.484 -29.969 -17 1 96.44 186 ILE B CA 1
ATOM 5131 C C . ILE B 1 186 ? 11.445 -29.906 -15.883 1 96.44 186 ILE B C 1
ATOM 5133 O O . ILE B 1 186 ? 11.75 -30.219 -14.727 1 96.44 186 ILE B O 1
ATOM 5137 N N . LEU B 1 187 ? 10.242 -29.531 -16.219 1 97.75 187 LEU B N 1
ATOM 5138 C CA . LEU B 1 187 ? 9.18 -29.422 -15.234 1 97.75 187 LEU B CA 1
ATOM 5139 C C . LEU B 1 187 ? 8.844 -30.797 -14.656 1 97.75 187 LEU B C 1
ATOM 5141 O O . LEU B 1 187 ? 8.539 -30.906 -13.469 1 97.75 187 LEU B O 1
ATOM 5145 N N . ARG B 1 188 ? 8.844 -31.781 -15.516 1 96.44 188 ARG B N 1
ATOM 5146 C CA . ARG B 1 188 ? 8.68 -33.156 -15.039 1 96.44 188 ARG B CA 1
ATOM 5147 C C . ARG B 1 188 ? 9.68 -33.469 -13.938 1 96.44 188 ARG B C 1
ATOM 5149 O O . ARG B 1 188 ? 9.32 -34.031 -12.906 1 96.44 188 ARG B O 1
ATOM 5156 N N . HIS B 1 189 ? 10.844 -33.094 -14.141 1 93.88 189 HIS B N 1
ATOM 5157 C CA . HIS B 1 189 ? 11.875 -33.281 -13.125 1 93.88 189 HIS B CA 1
ATOM 5158 C C . HIS B 1 189 ? 11.555 -32.5 -11.859 1 93.88 189 HIS B C 1
ATOM 5160 O O . HIS B 1 189 ? 11.742 -33 -10.742 1 93.88 189 HIS B O 1
ATOM 5166 N N . CYS B 1 190 ? 11.133 -31.281 -12.016 1 96.5 190 CYS B N 1
ATOM 5167 C CA . CYS B 1 190 ? 10.844 -30.391 -10.891 1 96.5 190 CYS B CA 1
ATOM 5168 C C . CYS B 1 190 ? 9.789 -31 -9.977 1 96.5 190 CYS B C 1
ATOM 5170 O O . CYS B 1 190 ? 9.898 -30.906 -8.75 1 96.5 190 CYS B O 1
ATOM 5172 N N . VAL B 1 191 ? 8.727 -31.609 -10.508 1 95.94 191 VAL B N 1
ATOM 5173 C CA . VAL B 1 191 ? 7.648 -32.125 -9.68 1 95.94 191 VAL B CA 1
ATOM 5174 C C . VAL B 1 191 ? 8.125 -33.375 -8.93 1 95.94 191 VAL B C 1
ATOM 5176 O O . VAL B 1 191 ? 7.484 -33.812 -7.969 1 95.94 191 VAL B O 1
ATOM 5179 N N . MET B 1 192 ? 9.273 -33.938 -9.383 1 92.75 192 MET B N 1
ATOM 5180 C CA . MET B 1 192 ? 9.758 -35.188 -8.812 1 92.75 192 MET B CA 1
ATOM 5181 C C . MET B 1 192 ? 10.812 -34.906 -7.746 1 92.75 192 MET B C 1
ATOM 5183 O O . MET B 1 192 ? 11.219 -35.844 -7.031 1 92.75 192 MET B O 1
ATOM 5187 N N . VAL B 1 193 ? 11.273 -33.719 -7.656 1 93.94 193 VAL B N 1
ATOM 5188 C CA . VAL B 1 193 ? 12.375 -33.406 -6.746 1 93.94 193 VAL B CA 1
ATOM 5189 C C . VAL B 1 193 ? 11.844 -32.656 -5.535 1 93.94 193 VAL B C 1
ATOM 5191 O O . VAL B 1 193 ? 10.984 -31.781 -5.668 1 93.94 193 VAL B O 1
ATOM 5194 N N . ALA B 1 194 ? 12.391 -33.031 -4.352 1 94.31 194 ALA B N 1
ATOM 5195 C CA . ALA B 1 194 ? 12.047 -32.281 -3.133 1 94.31 194 ALA B CA 1
ATOM 5196 C C . ALA B 1 194 ? 12.906 -31.047 -2.982 1 94.31 194 ALA B C 1
ATOM 5198 O O . ALA B 1 194 ? 14.016 -30.969 -3.52 1 94.31 194 ALA B O 1
ATOM 5199 N N . ALA B 1 195 ? 12.367 -30.062 -2.377 1 94.56 195 ALA B N 1
ATOM 5200 C CA . ALA B 1 195 ? 13.078 -28.812 -2.119 1 94.56 195 ALA B CA 1
ATOM 5201 C C . ALA B 1 195 ? 13.453 -28.688 -0.646 1 94.56 195 ALA B C 1
ATOM 5203 O O . ALA B 1 195 ? 12.688 -29.078 0.234 1 94.56 195 ALA B O 1
ATOM 5204 N N . ALA B 1 196 ? 14.586 -28.125 -0.401 1 89.25 196 ALA B N 1
ATOM 5205 C CA . ALA B 1 196 ? 15.07 -27.938 0.965 1 89.25 196 ALA B CA 1
ATOM 5206 C C . ALA B 1 196 ? 14.211 -26.922 1.714 1 89.25 196 ALA B C 1
ATOM 5208 O O . ALA B 1 196 ? 13.578 -26.062 1.099 1 89.25 196 ALA B O 1
ATOM 5209 N N . GLY B 1 197 ? 14.188 -27.031 3.148 1 84.25 197 GLY B N 1
ATOM 5210 C CA . GLY B 1 197 ? 13.562 -26.047 4.023 1 84.25 197 GLY B CA 1
ATOM 5211 C C . GLY B 1 197 ? 12.047 -26.141 4.043 1 84.25 197 GLY B C 1
ATOM 5212 O O . GLY B 1 197 ? 11.359 -25.141 4.207 1 84.25 197 GLY B O 1
ATOM 5213 N N . ASP B 1 198 ? 11.43 -27.219 3.721 1 89.75 198 ASP B N 1
ATOM 5214 C CA . ASP B 1 198 ? 9.992 -27.453 3.754 1 89.75 198 ASP B CA 1
ATOM 5215 C C . ASP B 1 198 ? 9.281 -26.625 2.684 1 89.75 198 ASP B C 1
ATOM 5217 O O . ASP B 1 198 ? 8.211 -26.062 2.934 1 89.75 198 ASP B O 1
ATOM 5221 N N . ARG B 1 199 ? 9.961 -26.438 1.538 1 94.62 199 ARG B N 1
ATOM 5222 C CA . ARG B 1 199 ? 9.383 -25.625 0.483 1 94.62 199 ARG B CA 1
ATOM 5223 C C . ARG B 1 199 ? 8.961 -26.469 -0.711 1 94.62 199 ARG B C 1
ATOM 5225 O O . ARG B 1 199 ? 8.695 -25.938 -1.793 1 94.62 199 ARG B O 1
ATOM 5232 N N . THR B 1 200 ? 8.891 -27.734 -0.519 1 95.25 200 THR B N 1
ATOM 5233 C CA . THR B 1 200 ? 8.586 -28.656 -1.603 1 95.25 200 THR B CA 1
ATOM 5234 C C . THR B 1 200 ? 7.207 -28.375 -2.182 1 95.25 200 THR B C 1
ATOM 5236 O O . THR B 1 200 ? 7.039 -28.312 -3.402 1 95.25 200 THR B O 1
ATOM 5239 N N . GLU B 1 201 ? 6.238 -28.172 -1.332 1 93.12 201 GLU B N 1
ATOM 5240 C CA . GLU B 1 201 ? 4.875 -27.953 -1.799 1 93.12 201 GLU B CA 1
ATOM 5241 C C . GLU B 1 201 ? 4.77 -26.672 -2.611 1 93.12 201 GLU B C 1
ATOM 5243 O O . GLU B 1 201 ? 4.074 -26.625 -3.629 1 93.12 201 GLU B O 1
ATOM 5248 N N . GLU B 1 202 ? 5.41 -25.703 -2.072 1 94.56 202 GLU B N 1
ATOM 5249 C CA . GLU B 1 202 ? 5.422 -24.438 -2.781 1 94.56 202 GLU B CA 1
ATOM 5250 C C . GLU B 1 202 ? 6.105 -24.562 -4.141 1 94.56 202 GLU B C 1
ATOM 5252 O O . GLU B 1 202 ? 5.594 -24.078 -5.148 1 94.56 202 GLU B O 1
ATOM 5257 N N . PHE B 1 203 ? 7.254 -25.234 -4.109 1 96.94 203 PHE B N 1
ATOM 5258 C CA . PHE B 1 203 ? 8.031 -25.469 -5.32 1 96.94 203 PHE B CA 1
ATOM 5259 C C . PHE B 1 203 ? 7.223 -26.25 -6.344 1 96.94 203 PHE B C 1
ATOM 5261 O O . PHE B 1 203 ? 7.125 -25.859 -7.504 1 96.94 203 PHE B O 1
ATOM 5268 N N . HIS B 1 204 ? 6.617 -27.266 -5.973 1 97.12 204 HIS B N 1
ATOM 5269 C CA . HIS B 1 204 ? 5.777 -28.078 -6.848 1 97.12 204 HIS B CA 1
ATOM 5270 C C . HIS B 1 204 ? 4.578 -27.281 -7.355 1 97.12 204 HIS B C 1
ATOM 5272 O O . HIS B 1 204 ? 4.148 -27.453 -8.5 1 97.12 204 HIS B O 1
ATOM 5278 N N . GLY B 1 205 ? 4.023 -26.484 -6.461 1 96.25 205 GLY B N 1
ATOM 5279 C CA . GLY B 1 205 ? 2.896 -25.656 -6.855 1 96.25 205 GLY B CA 1
ATOM 5280 C C . GLY B 1 205 ? 3.195 -24.781 -8.047 1 96.25 205 GLY B C 1
ATOM 5281 O O . GLY B 1 205 ? 2.424 -24.734 -9.016 1 96.25 205 GLY B O 1
ATOM 5282 N N . HIS B 1 206 ? 4.348 -24.062 -7.953 1 97.38 206 HIS B N 1
ATOM 5283 C CA . HIS B 1 206 ? 4.742 -23.219 -9.078 1 97.38 206 HIS B CA 1
ATOM 5284 C C . HIS B 1 206 ? 4.996 -24.047 -10.328 1 97.38 206 HIS B C 1
ATOM 5286 O O . HIS B 1 206 ? 4.707 -23.594 -11.445 1 97.38 206 HIS B O 1
ATOM 5292 N N . THR B 1 207 ? 5.551 -25.203 -10.195 1 98.12 207 THR B N 1
ATOM 5293 C CA . THR B 1 207 ? 5.84 -26.094 -11.312 1 98.12 207 THR B CA 1
ATOM 5294 C C . THR B 1 207 ? 4.547 -26.531 -11.992 1 98.12 207 THR B C 1
ATOM 5296 O O . THR B 1 207 ? 4.434 -26.469 -13.219 1 98.12 207 THR B O 1
ATOM 5299 N N . VAL B 1 208 ? 3.572 -26.922 -11.18 1 97.38 208 VAL B N 1
ATOM 5300 C CA . VAL B 1 208 ? 2.299 -27.406 -11.703 1 97.38 208 VAL B CA 1
ATOM 5301 C C . VAL B 1 208 ? 1.561 -26.266 -12.406 1 97.38 208 VAL B C 1
ATOM 5303 O O . VAL B 1 208 ? 0.957 -26.469 -13.461 1 97.38 208 VAL B O 1
ATOM 5306 N N . ASN B 1 209 ? 1.573 -25.172 -11.812 1 95.38 209 ASN B N 1
ATOM 5307 C CA . ASN B 1 209 ? 0.967 -24 -12.453 1 95.38 209 ASN B CA 1
ATOM 5308 C C . ASN B 1 209 ? 1.518 -23.781 -13.859 1 95.38 209 ASN B C 1
ATOM 5310 O O . ASN B 1 209 ? 0.755 -23.547 -14.797 1 95.38 209 ASN B O 1
ATOM 5314 N N . LEU B 1 210 ? 2.844 -23.875 -13.898 1 96.94 210 LEU B N 1
ATOM 5315 C CA . LEU B 1 210 ? 3.459 -23.641 -15.203 1 96.94 210 LEU B CA 1
ATOM 5316 C C . LEU B 1 210 ? 3.107 -24.766 -16.172 1 96.94 210 LEU B C 1
ATOM 5318 O O . LEU B 1 210 ? 2.92 -24.531 -17.359 1 96.94 210 LEU B O 1
ATOM 5322 N N . LEU B 1 211 ? 3.025 -25.969 -15.727 1 96 211 LEU B N 1
ATOM 5323 C CA . LEU B 1 211 ? 2.605 -27.094 -16.562 1 96 211 LEU B CA 1
ATOM 5324 C C . LEU B 1 211 ? 1.248 -26.812 -17.188 1 96 211 LEU B C 1
ATOM 5326 O O . LEU B 1 211 ? 1.015 -27.188 -18.344 1 96 211 LEU B O 1
ATOM 5330 N N . GLY B 1 212 ? 0.404 -26.141 -16.422 1 92.75 212 GLY B N 1
ATOM 5331 C CA . GLY B 1 212 ? -0.926 -25.812 -16.906 1 92.75 212 GLY B CA 1
ATOM 5332 C C . GLY B 1 212 ? -0.911 -24.844 -18.078 1 92.75 212 GLY B C 1
ATOM 5333 O O . GLY B 1 212 ? -1.895 -24.734 -18.812 1 92.75 212 GLY B O 1
ATOM 5334 N N . ASN B 1 213 ? 0.197 -24.203 -18.234 1 92.56 213 ASN B N 1
ATOM 5335 C CA . ASN B 1 213 ? 0.312 -23.219 -19.297 1 92.56 213 ASN B CA 1
ATOM 5336 C C . ASN B 1 213 ? 0.888 -23.828 -20.578 1 92.56 213 ASN B C 1
ATOM 5338 O O . ASN B 1 213 ? 0.878 -23.188 -21.641 1 92.56 213 ASN B O 1
ATOM 5342 N N . LEU B 1 214 ? 1.488 -25.031 -20.5 1 93.19 214 LEU B N 1
ATOM 5343 C CA . LEU B 1 214 ? 2.107 -25.656 -21.672 1 93.19 214 LEU B CA 1
ATOM 5344 C C . LEU B 1 214 ? 1.051 -26.094 -22.688 1 93.19 214 LEU B C 1
ATOM 5346 O O . LEU B 1 214 ? -0.067 -26.453 -22.312 1 93.19 214 LEU B O 1
ATOM 5350 N N . PRO B 1 215 ? 1.426 -25.969 -23.953 1 91 215 PRO B N 1
ATOM 5351 C CA . PRO B 1 215 ? 0.519 -26.562 -24.938 1 91 215 PRO B CA 1
ATOM 5352 C C . PRO B 1 215 ? 0.195 -28.016 -24.641 1 91 215 PRO B C 1
ATOM 5354 O O . PRO B 1 215 ? 1.075 -28.781 -24.219 1 91 215 PRO B O 1
ATOM 5357 N N . LEU B 1 216 ? -1.061 -28.406 -24.875 1 89.12 216 LEU B N 1
ATOM 5358 C CA . LEU B 1 216 ? -1.571 -29.719 -24.516 1 89.12 216 LEU B CA 1
ATOM 5359 C C . LEU B 1 216 ? -0.732 -30.828 -25.141 1 89.12 216 LEU B C 1
ATOM 5361 O O . LEU B 1 216 ? -0.437 -31.828 -24.5 1 89.12 216 LEU B O 1
ATOM 5365 N N . LYS B 1 217 ? -0.348 -30.609 -26.359 1 88.38 217 LYS B N 1
ATOM 5366 C CA . LYS B 1 217 ? 0.39 -31.625 -27.094 1 88.38 217 LYS B CA 1
ATOM 5367 C C . LYS B 1 217 ? 1.756 -31.891 -26.469 1 88.38 217 LYS B C 1
ATOM 5369 O O . LYS B 1 217 ? 2.367 -32.938 -26.688 1 88.38 217 LYS B O 1
ATOM 5374 N N . CYS B 1 218 ? 2.217 -30.922 -25.688 1 91.94 218 CYS B N 1
ATOM 5375 C CA . CYS B 1 218 ? 3.551 -31.047 -25.094 1 91.94 218 CYS B CA 1
ATOM 5376 C C . CYS B 1 218 ? 3.496 -31.734 -23.75 1 91.94 218 CYS B C 1
ATOM 5378 O O . CYS B 1 218 ? 4.535 -32.094 -23.188 1 91.94 218 CYS B O 1
ATOM 5380 N N . LEU B 1 219 ? 2.332 -32 -23.188 1 93.56 219 LEU B N 1
ATOM 5381 C CA . LEU B 1 219 ? 2.186 -32.625 -21.891 1 93.56 219 LEU B CA 1
ATOM 5382 C C . LEU B 1 219 ? 2.51 -34.125 -21.969 1 93.56 219 LEU B C 1
ATOM 5384 O O . LEU B 1 219 ? 2.639 -34.781 -20.938 1 93.56 219 LEU B O 1
ATOM 5388 N N . ASP B 1 220 ? 2.744 -34.656 -23.156 1 93.5 220 ASP B N 1
ATOM 5389 C CA . ASP B 1 220 ? 3.066 -36.062 -23.344 1 93.5 220 ASP B CA 1
ATOM 5390 C C . ASP B 1 220 ? 4.387 -36.406 -22.656 1 93.5 220 ASP B C 1
ATOM 5392 O O . ASP B 1 220 ? 4.621 -37.594 -22.328 1 93.5 220 ASP B O 1
ATOM 5396 N N . VAL B 1 221 ? 5.172 -35.406 -22.422 1 94.75 221 VAL B N 1
ATOM 5397 C CA . VAL B 1 221 ? 6.477 -35.625 -21.797 1 94.75 221 VAL B CA 1
ATOM 5398 C C . VAL B 1 221 ? 6.293 -36.188 -20.391 1 94.75 221 VAL B C 1
ATOM 5400 O O . VAL B 1 221 ? 7.195 -36.812 -19.844 1 94.75 221 VAL B O 1
ATOM 5403 N N . LEU B 1 222 ? 5.172 -35.938 -19.766 1 96.38 222 LEU B N 1
ATOM 5404 C CA . LEU B 1 222 ? 4.883 -36.438 -18.422 1 96.38 222 LEU B CA 1
ATOM 5405 C C . LEU B 1 222 ? 4.613 -37.938 -18.422 1 96.38 222 LEU B C 1
ATOM 5407 O O . LEU B 1 222 ? 4.641 -38.562 -17.375 1 96.38 222 LEU B O 1
ATOM 5411 N N . LEU B 1 223 ? 4.336 -38.469 -19.594 1 94.19 223 LEU B N 1
ATOM 5412 C CA . LEU B 1 223 ? 3.859 -39.812 -19.734 1 94.19 223 LEU B CA 1
ATOM 5413 C C . LEU B 1 223 ? 4.93 -40.719 -20.359 1 94.19 223 LEU B C 1
ATOM 5415 O O . LEU B 1 223 ? 4.715 -41.906 -20.562 1 94.19 223 LEU B O 1
ATOM 5419 N N . THR B 1 224 ? 6.07 -40.219 -20.594 1 88.19 224 THR B N 1
ATOM 5420 C CA . THR B 1 224 ? 7.039 -40.906 -21.438 1 88.19 224 THR B CA 1
ATOM 5421 C C . THR B 1 224 ? 8.219 -41.406 -20.594 1 88.19 224 THR B C 1
ATOM 5423 O O . THR B 1 224 ? 9.227 -41.844 -21.141 1 88.19 224 THR B O 1
ATOM 5426 N N . LEU B 1 225 ? 8.109 -41.344 -19.375 1 88.75 225 LEU B N 1
ATOM 5427 C CA . LEU B 1 225 ? 9.195 -41.844 -18.531 1 88.75 225 LEU B CA 1
ATOM 5428 C C . LEU B 1 225 ? 9.352 -43.344 -18.703 1 88.75 225 LEU B C 1
ATOM 5430 O O . LEU B 1 225 ? 8.359 -44.062 -18.688 1 88.75 225 LEU B O 1
ATOM 5434 N N . GLU B 1 226 ? 10.562 -43.719 -18.875 1 89.12 226 GLU B N 1
ATOM 5435 C CA . GLU B 1 226 ? 10.836 -45.156 -19.031 1 89.12 226 GLU B CA 1
ATOM 5436 C C . GLU B 1 226 ? 10.742 -45.906 -17.703 1 89.12 226 GLU B C 1
ATOM 5438 O O . GLU B 1 226 ? 11.164 -45.375 -16.672 1 89.12 226 GLU B O 1
ATOM 5443 N N . PRO B 1 227 ? 10.18 -47.094 -17.781 1 89 227 PRO B N 1
ATOM 5444 C CA . PRO B 1 227 ? 10.117 -47.906 -16.562 1 89 227 PRO B CA 1
ATOM 5445 C C . PRO B 1 227 ? 11.5 -48.281 -16.047 1 89 227 PRO B C 1
ATOM 5447 O O . PRO B 1 227 ? 12.398 -48.594 -16.844 1 89 227 PRO B O 1
ATOM 5450 N N . ARG B 1 228 ? 11.789 -48.125 -14.82 1 87 228 ARG B N 1
ATOM 5451 C CA . ARG B 1 228 ? 13.016 -48.531 -14.156 1 87 228 ARG B CA 1
ATOM 5452 C C . ARG B 1 228 ? 12.719 -49.375 -12.914 1 87 228 ARG B C 1
ATOM 5454 O O . ARG B 1 228 ? 11.555 -49.5 -12.516 1 87 228 ARG B O 1
ATOM 5461 N N . LYS B 1 229 ? 13.82 -50 -12.453 1 87.31 229 LYS B N 1
ATOM 5462 C CA . LYS B 1 229 ? 13.641 -50.812 -11.234 1 87.31 229 LYS B CA 1
ATOM 5463 C C . LYS B 1 229 ? 13.07 -49.938 -10.109 1 87.31 229 LYS B C 1
ATOM 5465 O O . LYS B 1 229 ? 13.609 -48.875 -9.797 1 87.31 229 LYS B O 1
ATOM 5470 N N . GLY B 1 230 ? 11.969 -50.406 -9.609 1 88.56 230 GLY B N 1
ATOM 5471 C CA . GLY B 1 230 ? 11.375 -49.688 -8.492 1 88.56 230 GLY B CA 1
ATOM 5472 C C . GLY B 1 230 ? 10.281 -48.719 -8.914 1 88.56 230 GLY B C 1
ATOM 5473 O O . GLY B 1 230 ? 9.586 -48.156 -8.062 1 88.56 230 GLY B O 1
ATOM 5474 N N . SER B 1 231 ? 10.133 -48.5 -10.188 1 91.44 231 SER B N 1
ATOM 5475 C CA . SER B 1 231 ? 9.109 -47.562 -10.672 1 91.44 231 SER B CA 1
ATOM 5476 C C . SER B 1 231 ? 7.711 -48.156 -10.469 1 91.44 231 SER B C 1
ATOM 5478 O O . SER B 1 231 ? 7.543 -49.375 -10.391 1 91.44 231 SER B O 1
ATOM 5480 N N . LEU B 1 232 ? 6.781 -47.25 -10.273 1 94.44 232 LEU B N 1
ATOM 5481 C CA . LEU B 1 232 ? 5.375 -47.656 -10.281 1 94.44 232 LEU B CA 1
ATOM 5482 C C . LEU B 1 232 ? 4.887 -47.875 -11.711 1 94.44 232 LEU B C 1
ATOM 5484 O O . LEU B 1 232 ? 4.867 -46.969 -12.523 1 94.44 232 LEU B O 1
ATOM 5488 N N . GLU B 1 233 ? 4.566 -49.125 -11.969 1 94.69 233 GLU B N 1
ATOM 5489 C CA . GLU B 1 233 ? 4.152 -49.469 -13.32 1 94.69 233 GLU B CA 1
ATOM 5490 C C . GLU B 1 233 ? 2.68 -49.844 -13.367 1 94.69 233 GLU B C 1
ATOM 5492 O O . GLU B 1 233 ? 2.172 -50.469 -12.445 1 94.69 233 GLU B O 1
ATOM 5497 N N . PHE B 1 234 ? 2.027 -49.5 -14.383 1 94.31 234 PHE B N 1
ATOM 5498 C CA . PHE B 1 234 ? 0.63 -49.812 -14.641 1 94.31 234 PHE B CA 1
ATOM 5499 C C . PHE B 1 234 ? 0.376 -49.969 -16.141 1 94.31 234 PHE B C 1
ATOM 5501 O O . PHE B 1 234 ? 0.669 -49.031 -16.906 1 94.31 234 PHE B O 1
ATOM 5508 N N . LEU B 1 235 ? -0.191 -51.125 -16.594 1 93.94 235 LEU B N 1
ATOM 5509 C CA . LEU B 1 235 ? -0.447 -51.469 -18 1 93.94 235 LEU B CA 1
ATOM 5510 C C . LEU B 1 235 ? 0.785 -51.188 -18.859 1 93.94 235 LEU B C 1
ATOM 5512 O O . LEU B 1 235 ? 0.683 -50.562 -19.906 1 93.94 235 LEU B O 1
ATOM 5516 N N . GLY B 1 236 ? 1.981 -51.438 -18.234 1 91.25 236 GLY B N 1
ATOM 5517 C CA . GLY B 1 236 ? 3.238 -51.375 -18.969 1 91.25 236 GLY B CA 1
ATOM 5518 C C . GLY B 1 236 ? 3.828 -49.969 -19.016 1 91.25 236 GLY B C 1
ATOM 5519 O O . GLY B 1 236 ? 4.867 -49.75 -19.656 1 91.25 236 GLY B O 1
ATOM 5520 N N . ALA B 1 237 ? 3.201 -49.031 -18.438 1 94.31 237 ALA B N 1
ATOM 5521 C CA . ALA B 1 237 ? 3.686 -47.656 -18.484 1 94.31 237 ALA B CA 1
ATOM 5522 C C . ALA B 1 237 ? 4.141 -47.188 -17.109 1 94.31 237 ALA B C 1
ATOM 5524 O O . ALA B 1 237 ? 3.602 -47.625 -16.094 1 94.31 237 ALA B O 1
ATOM 5525 N N . ASN B 1 238 ? 5.207 -46.375 -17.062 1 95.19 238 ASN B N 1
ATOM 5526 C CA . ASN B 1 238 ? 5.691 -45.75 -15.828 1 95.19 238 ASN B CA 1
ATOM 5527 C C . ASN B 1 238 ? 4.715 -44.688 -15.305 1 95.19 238 ASN B C 1
ATOM 5529 O O . ASN B 1 238 ? 4.387 -43.75 -16.016 1 95.19 238 ASN B O 1
ATOM 5533 N N . MET B 1 239 ? 4.262 -44.844 -14.07 1 96.56 239 MET B N 1
ATOM 5534 C CA . MET B 1 239 ? 3.234 -43.938 -13.523 1 96.56 239 MET B CA 1
ATOM 5535 C C . MET B 1 239 ? 3.809 -43.062 -12.422 1 96.56 239 MET B C 1
ATOM 5537 O O . MET B 1 239 ? 3.061 -42.438 -11.672 1 96.56 239 MET B O 1
ATOM 5541 N N . ASP B 1 240 ? 5.098 -42.969 -12.32 1 95.69 240 ASP B N 1
ATOM 5542 C CA . ASP B 1 240 ? 5.73 -42.25 -11.227 1 95.69 240 ASP B CA 1
ATOM 5543 C C . ASP B 1 240 ? 5.285 -40.781 -11.211 1 95.69 240 ASP B C 1
ATOM 5545 O O . ASP B 1 240 ? 4.891 -40.25 -10.172 1 95.69 240 ASP B O 1
ATOM 5549 N N . VAL B 1 241 ? 5.398 -40.094 -12.344 1 96.81 241 VAL B N 1
ATOM 5550 C CA . VAL B 1 241 ? 5.062 -38.656 -12.43 1 96.81 241 VAL B CA 1
ATOM 5551 C C . VAL B 1 241 ? 3.586 -38.469 -12.102 1 96.81 241 VAL B C 1
ATOM 5553 O O . VAL B 1 241 ? 3.23 -37.562 -11.336 1 96.81 241 VAL B O 1
ATOM 5556 N N . ILE B 1 242 ? 2.705 -39.281 -12.688 1 97.62 242 ILE B N 1
ATOM 5557 C CA . ILE B 1 242 ? 1.267 -39.188 -12.461 1 97.62 242 ILE B CA 1
ATOM 5558 C C . ILE B 1 242 ? 0.964 -39.375 -10.984 1 97.62 242 ILE B C 1
ATOM 5560 O O . ILE B 1 242 ? 0.12 -38.688 -10.414 1 97.62 242 ILE B O 1
ATOM 5564 N N . HIS B 1 243 ? 1.651 -40.312 -10.43 1 97.12 243 HIS B N 1
ATOM 5565 C CA . HIS B 1 243 ? 1.453 -40.625 -9.016 1 97.12 243 HIS B CA 1
ATOM 5566 C C . HIS B 1 243 ? 1.847 -39.406 -8.148 1 97.12 243 HIS B C 1
ATOM 5568 O O . HIS B 1 243 ? 1.172 -39.094 -7.168 1 97.12 243 HIS B O 1
ATOM 5574 N N . VAL B 1 244 ? 2.947 -38.844 -8.461 1 96.5 244 VAL B N 1
ATOM 5575 C CA . VAL B 1 244 ? 3.406 -37.688 -7.703 1 96.5 244 VAL B CA 1
ATOM 5576 C C . VAL B 1 244 ? 2.4 -36.531 -7.848 1 96.5 244 VAL B C 1
ATOM 5578 O O . VAL B 1 244 ? 2.096 -35.844 -6.871 1 96.5 244 VAL B O 1
ATOM 5581 N N . LEU B 1 245 ? 1.876 -36.25 -9.031 1 98 245 LEU B N 1
ATOM 5582 C CA . LEU B 1 245 ? 0.884 -35.219 -9.266 1 98 245 LEU B CA 1
ATOM 5583 C C . LEU B 1 245 ? -0.401 -35.5 -8.5 1 98 245 LEU B C 1
ATOM 5585 O O . LEU B 1 245 ? -1.01 -34.594 -7.938 1 98 245 LEU B O 1
ATOM 5589 N N . LEU B 1 246 ? -0.771 -36.75 -8.508 1 97.75 246 LEU B N 1
ATOM 5590 C CA . LEU B 1 246 ? -1.963 -37.156 -7.758 1 97.75 246 LEU B CA 1
ATOM 5591 C C . LEU B 1 246 ? -1.767 -36.906 -6.262 1 97.75 246 LEU B C 1
ATOM 5593 O O . LEU B 1 246 ? -2.672 -36.438 -5.582 1 97.75 246 LEU B O 1
ATOM 5597 N N . SER B 1 247 ? -0.641 -37.344 -5.773 1 96.19 247 SER B N 1
ATOM 5598 C CA . SER B 1 247 ? -0.325 -37.094 -4.367 1 96.19 247 SER B CA 1
ATOM 5599 C C . SER B 1 247 ? -0.343 -35.625 -4.031 1 96.19 247 SER B C 1
ATOM 5601 O O . SER B 1 247 ? -0.792 -35.219 -2.955 1 96.19 247 SER B O 1
ATOM 5603 N N . PHE B 1 248 ? 0.232 -34.875 -4.891 1 96.31 248 PHE B N 1
ATOM 5604 C CA . PHE B 1 248 ? 0.212 -33.438 -4.734 1 96.31 248 PHE B CA 1
ATOM 5605 C C . PHE B 1 248 ? -1.22 -32.906 -4.664 1 96.31 248 PHE B C 1
ATOM 5607 O O . PHE B 1 248 ? -1.546 -32.094 -3.807 1 96.31 248 PHE B O 1
ATOM 5614 N N . LEU B 1 249 ? -2.113 -33.344 -5.566 1 96.38 249 LEU B N 1
ATOM 5615 C CA . LEU B 1 249 ? -3.525 -32.969 -5.547 1 96.38 249 LEU B CA 1
ATOM 5616 C C . LEU B 1 249 ? -4.16 -33.312 -4.203 1 96.38 249 LEU B C 1
ATOM 5618 O O . LEU B 1 249 ? -4.883 -32.5 -3.627 1 96.38 249 LEU B O 1
ATOM 5622 N N . GLU B 1 250 ? -3.902 -34.469 -3.754 1 94.5 250 GLU B N 1
ATOM 5623 C CA . GLU B 1 250 ? -4.484 -34.938 -2.496 1 94.5 250 GLU B CA 1
ATOM 5624 C C . GLU B 1 250 ? -4.086 -34.031 -1.339 1 94.5 250 GLU B C 1
ATOM 5626 O O . GLU B 1 250 ? -4.906 -33.719 -0.474 1 94.5 250 GLU B O 1
ATOM 5631 N N . LYS B 1 251 ? -2.887 -33.656 -1.33 1 92.56 251 LYS B N 1
ATOM 5632 C CA . LYS B 1 251 ? -2.408 -32.75 -0.286 1 92.56 251 LYS B CA 1
ATOM 5633 C C . LYS B 1 251 ? -3.107 -31.406 -0.362 1 92.56 251 LYS B C 1
ATOM 5635 O O . LYS B 1 251 ? -3.439 -30.812 0.667 1 92.56 251 LYS B O 1
ATOM 5640 N N . ARG B 1 252 ? -3.312 -30.906 -1.528 1 92.44 252 ARG B N 1
ATOM 5641 C CA . ARG B 1 252 ? -3.961 -29.609 -1.729 1 92.44 252 ARG B CA 1
ATOM 5642 C C . ARG B 1 252 ? -5.426 -29.656 -1.304 1 92.44 252 ARG B C 1
ATOM 5644 O O . ARG B 1 252 ? -5.969 -28.672 -0.818 1 92.44 252 ARG B O 1
ATOM 5651 N N . LEU B 1 253 ? -6.035 -30.781 -1.551 1 91.38 253 LEU B N 1
ATOM 5652 C CA . LEU B 1 253 ? -7.441 -30.953 -1.199 1 91.38 253 LEU B CA 1
ATOM 5653 C C . LEU B 1 253 ? -7.633 -30.891 0.313 1 91.38 253 LEU B C 1
ATOM 5655 O O . LEU B 1 253 ? -8.727 -30.578 0.792 1 91.38 253 LEU B O 1
ATOM 5659 N N . HIS B 1 254 ? -6.633 -31.172 0.951 1 85.88 254 HIS B N 1
ATOM 5660 C CA . HIS B 1 254 ? -6.699 -31.141 2.406 1 85.88 254 HIS B CA 1
ATOM 5661 C C . HIS B 1 254 ? -6.617 -29.703 2.922 1 85.88 254 HIS B C 1
ATOM 5663 O O . HIS B 1 254 ? -7.039 -29.422 4.047 1 85.88 254 HIS B O 1
ATOM 5669 N N . GLN B 1 255 ? -6.129 -28.938 2.037 1 79.94 255 GLN B N 1
ATOM 5670 C CA . GLN B 1 255 ? -5.992 -27.547 2.443 1 79.94 255 GLN B CA 1
ATOM 5671 C C . GLN B 1 255 ? -7.258 -26.75 2.129 1 79.94 255 GLN B C 1
ATOM 5673 O O . GLN B 1 255 ? -7.906 -26.984 1.107 1 79.94 255 GLN B O 1
ATOM 5678 N N . THR B 1 256 ? -7.949 -26.172 2.953 1 64.44 256 THR B N 1
ATOM 5679 C CA . THR B 1 256 ? -9.281 -25.594 2.828 1 64.44 256 THR B CA 1
ATOM 5680 C C . THR B 1 256 ? -9.211 -24.203 2.217 1 64.44 256 THR B C 1
ATOM 5682 O O . THR B 1 256 ? -10.234 -23.641 1.831 1 64.44 256 THR B O 1
ATOM 5685 N N . HIS B 1 257 ? -8.109 -23.703 2.096 1 71.75 257 HIS B N 1
ATOM 5686 C CA . HIS B 1 257 ? -8.109 -22.312 1.658 1 71.75 257 HIS B CA 1
ATOM 5687 C C . HIS B 1 257 ? -7.641 -22.188 0.21 1 71.75 257 HIS B C 1
ATOM 5689 O O . HIS B 1 257 ? -6.855 -23.016 -0.265 1 71.75 257 HIS B O 1
ATOM 5695 N N . ARG B 1 258 ? -8.07 -21.406 -0.622 1 73.38 258 ARG B N 1
ATOM 5696 C CA . ARG B 1 258 ? -7.707 -20.953 -1.962 1 73.38 258 ARG B CA 1
ATOM 5697 C C . ARG B 1 258 ? -7.707 -22.109 -2.949 1 73.38 258 ARG B C 1
ATOM 5699 O O . ARG B 1 258 ? -6.738 -22.312 -3.684 1 73.38 258 ARG B O 1
ATOM 5706 N N . LEU B 1 259 ? -8.75 -22.812 -3.014 1 76.38 259 LEU B N 1
ATOM 5707 C CA . LEU B 1 259 ? -8.867 -24.047 -3.805 1 76.38 259 LEU B CA 1
ATOM 5708 C C . LEU B 1 259 ? -8.703 -23.75 -5.293 1 76.38 259 LEU B C 1
ATOM 5710 O O . LEU B 1 259 ? -8.133 -24.547 -6.031 1 76.38 259 LEU B O 1
ATOM 5714 N N . LYS B 1 260 ? -9.195 -22.672 -5.695 1 81.5 260 LYS B N 1
ATOM 5715 C CA . LYS B 1 260 ? -9.078 -22.312 -7.109 1 81.5 260 LYS B CA 1
ATOM 5716 C C . LYS B 1 260 ? -7.621 -22.266 -7.547 1 81.5 260 LYS B C 1
ATOM 5718 O O . LYS B 1 260 ? -7.246 -22.875 -8.547 1 81.5 260 LYS B O 1
ATOM 5723 N N . GLU B 1 261 ? -6.844 -21.625 -6.758 1 84.25 261 GLU B N 1
ATOM 5724 C CA . GLU B 1 261 ? -5.434 -21.438 -7.094 1 84.25 261 GLU B CA 1
ATOM 5725 C C . GLU B 1 261 ? -4.625 -22.688 -6.785 1 84.25 261 GLU B C 1
ATOM 5727 O O . GLU B 1 261 ? -3.607 -22.953 -7.426 1 84.25 261 GLU B O 1
ATOM 5732 N N . SER B 1 262 ? -5.121 -23.438 -5.906 1 86.62 262 SER B N 1
ATOM 5733 C CA . SER B 1 262 ? -4.309 -24.547 -5.402 1 86.62 262 SER B CA 1
ATOM 5734 C C . SER B 1 262 ? -4.672 -25.859 -6.078 1 86.62 262 SER B C 1
ATOM 5736 O O . SER B 1 262 ? -3.803 -26.703 -6.316 1 86.62 262 SER B O 1
ATOM 5738 N N . VAL B 1 263 ? -5.879 -26.031 -6.461 1 91.69 263 VAL B N 1
ATOM 5739 C CA . VAL B 1 263 ? -6.316 -27.359 -6.879 1 91.69 263 VAL B CA 1
ATOM 5740 C C . VAL B 1 263 ? -6.566 -27.375 -8.383 1 91.69 263 VAL B C 1
ATOM 5742 O O . VAL B 1 263 ? -6.277 -28.359 -9.062 1 91.69 263 VAL B O 1
ATOM 5745 N N . ALA B 1 264 ? -7 -26.344 -8.922 1 92.44 264 ALA B N 1
ATOM 5746 C CA . ALA B 1 264 ? -7.461 -26.281 -10.312 1 92.44 264 ALA B CA 1
ATOM 5747 C C . ALA B 1 264 ? -6.328 -26.609 -11.281 1 92.44 264 ALA B C 1
ATOM 5749 O O . ALA B 1 264 ? -6.5 -27.422 -12.195 1 92.44 264 ALA B O 1
ATOM 5750 N N . PRO B 1 265 ? -5.18 -26.094 -11.07 1 92.94 265 PRO B N 1
ATOM 5751 C CA . PRO B 1 265 ? -4.109 -26.375 -12.031 1 92.94 265 PRO B CA 1
ATOM 5752 C C . PRO B 1 265 ? -3.736 -27.844 -12.094 1 92.94 265 PRO B C 1
ATOM 5754 O O . PRO B 1 265 ? -3.59 -28.406 -13.18 1 92.94 265 PRO B O 1
ATOM 5757 N N . VAL B 1 266 ? -3.582 -28.438 -11 1 96.25 266 VAL B N 1
ATOM 5758 C CA . VAL B 1 266 ? -3.162 -29.828 -10.977 1 96.25 266 VAL B CA 1
ATOM 5759 C C . VAL B 1 266 ? -4.277 -30.719 -11.539 1 96.25 266 VAL B C 1
ATOM 5761 O O . VAL B 1 266 ? -4.008 -31.688 -12.25 1 96.25 266 VAL B O 1
ATOM 5764 N N . LEU B 1 267 ? -5.547 -30.391 -11.25 1 96.25 267 LEU B N 1
ATOM 5765 C CA . LEU B 1 267 ? -6.676 -31.125 -11.82 1 96.25 267 LEU B CA 1
ATOM 5766 C C . LEU B 1 267 ? -6.672 -31.031 -13.344 1 96.25 267 LEU B C 1
ATOM 5768 O O . LEU B 1 267 ? -6.918 -32.031 -14.023 1 96.25 267 LEU B O 1
ATOM 5772 N N . SER B 1 268 ? -6.418 -29.922 -13.789 1 95 268 SER B N 1
ATOM 5773 C CA . SER B 1 268 ? -6.395 -29.719 -15.234 1 95 268 SER B CA 1
ATOM 5774 C C . SER B 1 268 ? -5.309 -30.562 -15.898 1 95 268 SER B C 1
ATOM 5776 O O . SER B 1 268 ? -5.543 -31.188 -16.938 1 95 268 SER B O 1
ATOM 5778 N N . VAL B 1 269 ? -4.141 -30.547 -15.32 1 96.94 269 VAL B N 1
ATOM 5779 C CA . VAL B 1 269 ? -3.023 -31.312 -15.859 1 96.94 269 VAL B CA 1
ATOM 5780 C C . VAL B 1 269 ? -3.357 -32.812 -15.836 1 96.94 269 VAL B C 1
ATOM 5782 O O . VAL B 1 269 ? -3.168 -33.5 -16.828 1 96.94 269 VAL B O 1
ATOM 5785 N N . LEU B 1 270 ? -3.834 -33.25 -14.734 1 98.06 270 LEU B N 1
ATOM 5786 C CA . LEU B 1 270 ? -4.188 -34.656 -14.602 1 98.06 270 LEU B CA 1
ATOM 5787 C C . LEU B 1 270 ? -5.289 -35.062 -15.578 1 98.06 270 LEU B C 1
ATOM 5789 O O . LEU B 1 270 ? -5.258 -36.125 -16.156 1 98.06 270 LEU B O 1
ATOM 5793 N N . THR B 1 271 ? -6.27 -34.156 -15.734 1 97.38 271 THR B N 1
ATOM 5794 C CA . THR B 1 271 ? -7.359 -34.406 -16.672 1 97.38 271 THR B CA 1
ATOM 5795 C C . THR B 1 271 ? -6.824 -34.594 -18.078 1 97.38 271 THR B C 1
ATOM 5797 O O . THR B 1 271 ? -7.203 -35.562 -18.766 1 97.38 271 THR B O 1
ATOM 5800 N N . GLU B 1 272 ? -5.977 -33.781 -18.438 1 95.88 272 GLU B N 1
ATOM 5801 C CA . GLU B 1 272 ? -5.422 -33.875 -19.781 1 95.88 272 GLU B CA 1
ATOM 5802 C C . GLU B 1 272 ? -4.562 -35.125 -19.953 1 95.88 272 GLU B C 1
ATOM 5804 O O . GLU B 1 272 ? -4.574 -35.75 -21 1 95.88 272 GLU B O 1
ATOM 5809 N N . CYS B 1 273 ? -3.797 -35.438 -18.984 1 96.12 273 CYS B N 1
ATOM 5810 C CA . CYS B 1 273 ? -3.018 -36.656 -19.031 1 96.12 273 CYS B CA 1
ATOM 5811 C C . CYS B 1 273 ? -3.928 -37.875 -19.188 1 96.12 273 CYS B C 1
ATOM 5813 O O . CYS B 1 273 ? -3.641 -38.781 -19.984 1 96.12 273 CYS B O 1
ATOM 5815 N N . ALA B 1 274 ? -5.004 -37.844 -18.469 1 96.62 274 ALA B N 1
ATOM 5816 C CA . ALA B 1 274 ? -5.965 -38.969 -18.531 1 96.62 274 ALA B CA 1
ATOM 5817 C C . ALA B 1 274 ? -6.641 -39 -19.891 1 96.62 274 ALA B C 1
ATOM 5819 O O . ALA B 1 274 ? -6.945 -40.094 -20.391 1 96.62 274 ALA B O 1
ATOM 5820 N N . ARG B 1 275 ? -6.887 -37.906 -20.438 1 94.69 275 ARG B N 1
ATOM 5821 C CA . ARG B 1 275 ? -7.512 -37.844 -21.766 1 94.69 275 ARG B CA 1
ATOM 5822 C C . ARG B 1 275 ? -6.586 -38.406 -22.828 1 94.69 275 ARG B C 1
ATOM 5824 O O . ARG B 1 275 ? -7.039 -39.094 -23.75 1 94.69 275 ARG B O 1
ATOM 5831 N N . MET B 1 276 ? -5.336 -38.188 -22.719 1 92.06 276 MET B N 1
ATOM 5832 C CA . MET B 1 276 ? -4.379 -38.438 -23.781 1 92.06 276 MET B CA 1
ATOM 5833 C C . MET B 1 276 ? -3.807 -39.844 -23.672 1 92.06 276 MET B C 1
ATOM 5835 O O . MET B 1 276 ? -3.316 -40.406 -24.656 1 92.06 276 MET B O 1
ATOM 5839 N N . HIS B 1 277 ? -3.832 -40.375 -22.547 1 94.44 277 HIS B N 1
ATOM 5840 C CA . HIS B 1 277 ? -3.078 -41.594 -22.281 1 94.44 277 HIS B CA 1
ATOM 5841 C C . HIS B 1 277 ? -3.918 -42.594 -21.516 1 94.44 277 HIS B C 1
ATOM 5843 O O . HIS B 1 277 ? -4.168 -42.438 -20.328 1 94.44 277 HIS B O 1
ATOM 5849 N N . ARG B 1 278 ? -4.207 -43.656 -22.094 1 94.62 278 ARG B N 1
ATOM 5850 C CA . ARG B 1 278 ? -5.102 -44.688 -21.562 1 94.62 278 ARG B CA 1
ATOM 5851 C C . ARG B 1 278 ? -4.547 -45.25 -20.266 1 94.62 278 ARG B C 1
ATOM 5853 O O . ARG B 1 278 ? -5.25 -45.344 -19.25 1 94.62 278 ARG B O 1
ATOM 5860 N N . PRO B 1 279 ? -3.318 -45.719 -20.234 1 95.44 279 PRO B N 1
ATOM 5861 C CA . PRO B 1 279 ? -2.805 -46.281 -18.984 1 95.44 279 PRO B CA 1
ATOM 5862 C C . PRO B 1 279 ? -2.918 -45.281 -17.812 1 95.44 279 PRO B C 1
ATOM 5864 O O . PRO B 1 279 ? -3.264 -45.688 -16.703 1 95.44 279 PRO B O 1
ATOM 5867 N N . ALA B 1 280 ? -2.629 -44.062 -18.078 1 96.88 280 ALA B N 1
ATOM 5868 C CA . ALA B 1 280 ? -2.744 -43.062 -17.031 1 96.88 280 ALA B CA 1
ATOM 5869 C C . ALA B 1 280 ? -4.191 -42.906 -16.578 1 96.88 280 ALA B C 1
ATOM 5871 O O . ALA B 1 280 ? -4.457 -42.781 -15.383 1 96.88 280 ALA B O 1
ATOM 5872 N N . ARG B 1 281 ? -5.094 -42.812 -17.516 1 97 281 ARG B N 1
ATOM 5873 C CA . ARG B 1 281 ? -6.512 -42.688 -17.188 1 97 281 ARG B CA 1
ATOM 5874 C C . ARG B 1 281 ? -6.961 -43.844 -16.297 1 97 281 ARG B C 1
ATOM 5876 O O . ARG B 1 281 ? -7.625 -43.625 -15.289 1 97 281 ARG B O 1
ATOM 5883 N N . LYS B 1 282 ? -6.602 -45.062 -16.719 1 96.06 282 LYS B N 1
ATOM 5884 C CA . LYS B 1 282 ? -6.996 -46.25 -15.961 1 96.06 282 LYS B CA 1
ATOM 5885 C C . LYS B 1 282 ? -6.348 -46.25 -14.578 1 96.06 282 LYS B C 1
ATOM 5887 O O . LYS B 1 282 ? -6.973 -46.688 -13.602 1 96.06 282 LYS B O 1
ATOM 5892 N N . PHE B 1 283 ? -5.145 -45.906 -14.516 1 96.75 283 PHE B N 1
ATOM 5893 C CA . PHE B 1 283 ? -4.453 -45.812 -13.234 1 96.75 283 PHE B CA 1
ATOM 5894 C C . PHE B 1 283 ? -5.148 -44.812 -12.312 1 96.75 283 PHE B C 1
ATOM 5896 O O . PHE B 1 283 ? -5.449 -45.156 -11.156 1 96.75 283 PHE B O 1
ATOM 5903 N N . LEU B 1 284 ? -5.395 -43.625 -12.82 1 98.25 284 LEU B N 1
ATOM 5904 C CA . LEU B 1 284 ? -6.055 -42.594 -12.039 1 98.25 284 LEU B CA 1
ATOM 5905 C C . LEU B 1 284 ? -7.445 -43.031 -11.609 1 98.25 284 LEU B C 1
ATOM 5907 O O . LEU B 1 284 ? -7.863 -42.781 -10.477 1 98.25 284 LEU B O 1
ATOM 5911 N N . LYS B 1 285 ? -8.141 -43.562 -12.516 1 96.56 285 LYS B N 1
ATOM 5912 C CA . LYS B 1 285 ? -9.461 -44.094 -12.18 1 96.56 285 LYS B CA 1
ATOM 5913 C C . LYS B 1 285 ? -9.383 -45.094 -11.023 1 96.56 285 LYS B C 1
ATOM 5915 O O . LYS B 1 285 ? -10.203 -45.031 -10.102 1 96.56 285 LYS B O 1
ATOM 5920 N N . SER B 1 286 ? -8.43 -46 -11.055 1 95.62 286 SER B N 1
ATOM 5921 C CA . SER B 1 286 ? -8.281 -47 -10.008 1 95.62 286 SER B CA 1
ATOM 5922 C C . SER B 1 286 ? -8.008 -46.375 -8.656 1 95.62 286 SER B C 1
ATOM 5924 O O . SER B 1 286 ? -8.398 -46.906 -7.617 1 95.62 286 SER B O 1
ATOM 5926 N N . GLN B 1 287 ? -7.379 -45.25 -8.688 1 96.31 287 GLN B N 1
ATOM 5927 C CA . GLN B 1 287 ? -7.016 -44.594 -7.441 1 96.31 287 GLN B CA 1
ATOM 5928 C C . GLN B 1 287 ? -8.156 -43.688 -6.945 1 96.31 287 GLN B C 1
ATOM 5930 O O . GLN B 1 287 ? -8.383 -43.594 -5.738 1 96.31 287 GLN B O 1
ATOM 5935 N N . VAL B 1 288 ? -8.938 -43.062 -7.84 1 97.19 288 VAL B N 1
ATOM 5936 C CA . VAL B 1 288 ? -9.898 -42 -7.504 1 97.19 288 VAL B CA 1
ATOM 5937 C C . VAL B 1 288 ? -11.305 -42.594 -7.445 1 97.19 288 VAL B C 1
ATOM 5939 O O . VAL B 1 288 ? -12.109 -42.219 -6.598 1 97.19 288 VAL B O 1
ATOM 5942 N N . LEU B 1 289 ? -11.547 -43.469 -8.375 1 94.62 289 LEU B N 1
ATOM 5943 C CA . LEU B 1 289 ? -12.875 -44.062 -8.508 1 94.62 289 LEU B CA 1
ATOM 5944 C C . LEU B 1 289 ? -12.82 -45.562 -8.375 1 94.62 289 LEU B C 1
ATOM 5946 O O . LEU B 1 289 ? -13.273 -46.312 -9.258 1 94.62 289 LEU B O 1
ATOM 5950 N N . PRO B 1 290 ? -12.398 -45.938 -7.254 1 89 290 PRO B N 1
ATOM 5951 C CA . PRO B 1 290 ? -12.422 -47.406 -7.082 1 89 290 PRO B CA 1
ATOM 5952 C C . PRO B 1 290 ? -13.836 -47.969 -7.09 1 89 290 PRO B C 1
ATOM 5954 O O . PRO B 1 290 ? -14.812 -47.219 -6.973 1 89 290 PRO B O 1
ATOM 5957 N N . PRO B 1 291 ? -13.922 -49.281 -7.309 1 87.06 291 PRO B N 1
ATOM 5958 C CA . PRO B 1 291 ? -15.258 -49.844 -7.297 1 87.06 291 PRO B CA 1
ATOM 5959 C C . PRO B 1 291 ? -16.078 -49.438 -6.07 1 87.06 291 PRO B C 1
ATOM 5961 O O . PRO B 1 291 ? -15.539 -49.375 -4.965 1 87.06 291 PRO B O 1
ATOM 5964 N N . LEU B 1 292 ? -17.328 -49.125 -6.398 1 84.62 292 LEU B N 1
ATOM 5965 C CA . LEU B 1 292 ? -18.188 -48.531 -5.359 1 84.62 292 LEU B CA 1
ATOM 5966 C C . LEU B 1 292 ? -18.625 -49.594 -4.367 1 84.62 292 LEU B C 1
ATOM 5968 O O . LEU B 1 292 ? -19.266 -50.594 -4.746 1 84.62 292 LEU B O 1
ATOM 5972 N N . ARG B 1 293 ? -18.297 -49.375 -3.16 1 79.06 293 ARG B N 1
ATOM 5973 C CA . ARG B 1 293 ? -18.719 -50.281 -2.094 1 79.06 293 ARG B CA 1
ATOM 5974 C C . ARG B 1 293 ? -19.75 -49.625 -1.187 1 79.06 293 ARG B C 1
ATOM 5976 O O . ARG B 1 293 ? -20.734 -50.25 -0.795 1 79.06 293 ARG B O 1
ATOM 5983 N N . ASP B 1 294 ? -19.594 -48.438 -0.896 1 76.06 294 ASP B N 1
ATOM 5984 C CA . ASP B 1 294 ? -20.547 -47.688 -0.103 1 76.06 294 ASP B CA 1
ATOM 5985 C C . ASP B 1 294 ? -21.547 -46.938 -1 1 76.06 294 ASP B C 1
ATOM 5987 O O . ASP B 1 294 ? -21.188 -45.969 -1.668 1 76.06 294 ASP B O 1
ATOM 5991 N N . VAL B 1 295 ? -22.797 -47.406 -0.943 1 78.38 295 VAL B N 1
ATOM 5992 C CA . VAL B 1 295 ? -23.828 -46.812 -1.775 1 78.38 295 VAL B CA 1
ATOM 5993 C C . VAL B 1 295 ? -24.906 -46.188 -0.89 1 78.38 295 VAL B C 1
ATOM 5995 O O . VAL B 1 295 ? -25.922 -45.688 -1.388 1 78.38 295 VAL B O 1
ATOM 5998 N N . ARG B 1 296 ? -24.625 -46.125 0.338 1 76.5 296 ARG B N 1
ATOM 5999 C CA . ARG B 1 296 ? -25.625 -45.625 1.275 1 76.5 296 ARG B CA 1
ATOM 6000 C C . ARG B 1 296 ? -25.344 -44.156 1.61 1 76.5 296 ARG B C 1
ATOM 6002 O O . ARG B 1 296 ? -26.234 -43.438 2.068 1 76.5 296 ARG B O 1
ATOM 6009 N N . THR B 1 297 ? -24.188 -43.844 1.488 1 84.75 297 THR B N 1
ATOM 6010 C CA . THR B 1 297 ? -23.797 -42.469 1.811 1 84.75 297 THR B CA 1
ATOM 6011 C C . THR B 1 297 ? -23.719 -41.625 0.548 1 84.75 297 THR B C 1
ATOM 6013 O O . THR B 1 297 ? -23.328 -42.094 -0.514 1 84.75 297 THR B O 1
ATOM 6016 N N . ARG B 1 298 ? -24.078 -40.344 0.706 1 88.44 298 ARG B N 1
ATOM 6017 C CA . ARG B 1 298 ? -23.984 -39.438 -0.423 1 88.44 298 ARG B CA 1
ATOM 6018 C C . ARG B 1 298 ? -22.562 -39.344 -0.954 1 88.44 298 ARG B C 1
ATOM 6020 O O . ARG B 1 298 ? -21.609 -39.375 -0.179 1 88.44 298 ARG B O 1
ATOM 6027 N N . PRO B 1 299 ? -22.438 -39.219 -2.201 1 89.44 299 PRO B N 1
ATOM 6028 C CA . PRO B 1 299 ? -21.109 -39.25 -2.824 1 89.44 299 PRO B CA 1
ATOM 6029 C C . PRO B 1 299 ? -20.188 -38.156 -2.314 1 89.44 299 PRO B C 1
ATOM 6031 O O . PRO B 1 299 ? -18.969 -38.312 -2.285 1 89.44 299 PRO B O 1
ATOM 6034 N N . GLU B 1 300 ? -20.734 -37 -1.935 1 91.25 300 GLU B N 1
ATOM 6035 C CA . GLU B 1 300 ? -19.922 -35.875 -1.509 1 91.25 300 GLU B CA 1
ATOM 6036 C C . GLU B 1 300 ? -19.516 -36 -0.043 1 91.25 300 GLU B C 1
ATOM 6038 O O . GLU B 1 300 ? -18.672 -35.25 0.444 1 91.25 300 GLU B O 1
ATOM 6043 N N . VAL B 1 301 ? -20.062 -36.938 0.656 1 90 301 VAL B N 1
ATOM 6044 C CA . VAL B 1 301 ? -19.797 -37.125 2.078 1 90 301 VAL B CA 1
ATOM 6045 C C . VAL B 1 301 ? -18.75 -38.219 2.264 1 90 301 VAL B C 1
ATOM 6047 O O . VAL B 1 301 ? -18.938 -39.344 1.764 1 90 301 VAL B O 1
ATOM 6050 N N . GLY B 1 302 ? -17.719 -37.969 3.055 1 89.44 302 GLY B N 1
ATOM 6051 C CA . GLY B 1 302 ? -16.641 -38.938 3.303 1 89.44 302 GLY B CA 1
ATOM 6052 C C . GLY B 1 302 ? -15.258 -38.344 3.125 1 89.44 302 GLY B C 1
ATOM 6053 O O . GLY B 1 302 ? -15.117 -37.125 2.887 1 89.44 302 GLY B O 1
ATOM 6054 N N . GLU B 1 303 ? -14.219 -39.25 3.174 1 90.75 303 GLU B N 1
ATOM 6055 C CA . GLU B 1 303 ? -12.852 -38.75 3.221 1 90.75 303 GLU B CA 1
ATOM 6056 C C . GLU B 1 303 ? -12.016 -39.312 2.078 1 90.75 303 GLU B C 1
ATOM 6058 O O . GLU B 1 303 ? -10.859 -38.938 1.901 1 90.75 303 GLU B O 1
ATOM 6063 N N . LEU B 1 304 ? -12.609 -40.188 1.279 1 91.19 304 LEU B N 1
ATOM 6064 C CA . LEU B 1 304 ? -11.891 -40.719 0.121 1 91.19 304 LEU B CA 1
ATOM 6065 C C . LEU B 1 304 ? -11.758 -39.656 -0.959 1 91.19 304 LEU B C 1
ATOM 6067 O O . LEU B 1 304 ? -12.469 -38.625 -0.938 1 91.19 304 LEU B O 1
ATOM 6071 N N . LEU B 1 305 ? -10.859 -39.875 -1.908 1 94.94 305 LEU B N 1
ATOM 6072 C CA . LEU B 1 305 ? -10.602 -38.906 -2.965 1 94.94 305 LEU B CA 1
ATOM 6073 C C . LEU B 1 305 ? -11.859 -38.625 -3.771 1 94.94 305 LEU B C 1
ATOM 6075 O O . LEU B 1 305 ? -12.125 -37.469 -4.141 1 94.94 305 LEU B O 1
ATOM 6079 N N . ARG B 1 306 ? -12.602 -39.656 -4.066 1 94.62 306 ARG B N 1
ATOM 6080 C CA . ARG B 1 306 ? -13.852 -39.469 -4.793 1 94.62 306 ARG B CA 1
ATOM 6081 C C . ARG B 1 306 ? -14.766 -38.5 -4.07 1 94.62 306 ARG B C 1
ATOM 6083 O O . ARG B 1 306 ? -15.305 -37.562 -4.688 1 94.62 306 ARG B O 1
ATOM 6090 N N . ASN B 1 307 ? -14.938 -38.719 -2.785 1 93.44 307 ASN B N 1
ATOM 6091 C CA . ASN B 1 307 ? -15.82 -37.875 -1.992 1 93.44 307 ASN B CA 1
ATOM 6092 C C . ASN B 1 307 ? -15.383 -36.406 -2.025 1 93.44 307 ASN B C 1
ATOM 6094 O O . ASN B 1 307 ? -16.203 -35.5 -2.191 1 93.44 307 ASN B O 1
ATOM 6098 N N . LYS B 1 308 ? -14.125 -36.25 -1.852 1 93.56 308 LYS B N 1
ATOM 6099 C CA . LYS B 1 308 ? -13.57 -34.906 -1.812 1 93.56 308 LYS B CA 1
ATOM 6100 C C . LYS B 1 308 ? -13.758 -34.188 -3.15 1 93.56 308 LYS B C 1
ATOM 6102 O O . LYS B 1 308 ? -14.078 -33 -3.191 1 93.56 308 LYS B O 1
ATOM 6107 N N . LEU B 1 309 ? -13.555 -34.875 -4.195 1 95.75 309 LEU B N 1
ATOM 6108 C CA . LEU B 1 309 ? -13.68 -34.281 -5.527 1 95.75 309 LEU B CA 1
ATOM 6109 C C . LEU B 1 309 ? -15.141 -34 -5.855 1 95.75 309 LEU B C 1
ATOM 6111 O O . LEU B 1 309 ? -15.445 -32.969 -6.484 1 95.75 309 LEU B O 1
ATOM 6115 N N . VAL B 1 310 ? -16.016 -34.875 -5.449 1 94.38 310 VAL B N 1
ATOM 6116 C CA . VAL B 1 310 ? -17.438 -34.656 -5.668 1 94.38 310 VAL B CA 1
ATOM 6117 C C . VAL B 1 310 ? -17.891 -33.406 -4.887 1 94.38 310 VAL B C 1
ATOM 6119 O O . VAL B 1 310 ? -18.719 -32.625 -5.359 1 94.38 310 VAL B O 1
ATOM 6122 N N . ARG B 1 311 ? -17.375 -33.25 -3.74 1 92.62 311 ARG B N 1
ATOM 6123 C CA . ARG B 1 311 ? -17.672 -32.031 -2.955 1 92.62 311 ARG B CA 1
ATOM 6124 C C . ARG B 1 311 ? -17.297 -30.781 -3.721 1 92.62 311 ARG B C 1
ATOM 6126 O O . ARG B 1 311 ? -17.969 -29.75 -3.594 1 92.62 311 ARG B O 1
ATOM 6133 N N . LEU B 1 312 ? -16.266 -30.875 -4.457 1 93.44 312 LEU B N 1
ATOM 6134 C CA . LEU B 1 312 ? -15.82 -29.719 -5.223 1 93.44 312 LEU B CA 1
ATOM 6135 C C . LEU B 1 312 ? -16.797 -29.406 -6.359 1 93.44 312 LEU B C 1
ATOM 6137 O O . LEU B 1 312 ? -16.828 -28.281 -6.855 1 93.44 312 LEU B O 1
ATOM 6141 N N . MET B 1 313 ? -17.578 -30.359 -6.809 1 92.19 313 MET B N 1
ATOM 6142 C CA . MET B 1 313 ? -18.516 -30.172 -7.902 1 92.19 313 MET B CA 1
ATOM 6143 C C . MET B 1 313 ? -19.672 -29.281 -7.469 1 92.19 313 MET B C 1
ATOM 6145 O O . MET B 1 313 ? -20.453 -28.797 -8.305 1 92.19 313 MET B O 1
ATOM 6149 N N . THR B 1 314 ? -19.75 -29.125 -6.199 1 85.31 314 THR B N 1
ATOM 6150 C CA . THR B 1 314 ? -20.781 -28.234 -5.688 1 85.31 314 THR B CA 1
ATOM 6151 C C . THR B 1 314 ? -20.172 -26.984 -5.055 1 85.31 314 THR B C 1
ATOM 6153 O O . THR B 1 314 ? -20.828 -26.281 -4.289 1 85.31 314 THR B O 1
ATOM 6156 N N . HIS B 1 315 ? -18.953 -26.891 -5.242 1 85.56 315 HIS B N 1
ATOM 6157 C CA . HIS B 1 315 ? -18.266 -25.719 -4.719 1 85.56 315 HIS B CA 1
ATOM 6158 C C . HIS B 1 315 ? -18.828 -24.438 -5.312 1 85.56 315 HIS B C 1
ATOM 6160 O O . HIS B 1 315 ? -19.391 -24.453 -6.41 1 85.56 315 HIS B O 1
ATOM 6166 N N . LEU B 1 316 ? -18.656 -23.391 -4.598 1 84.69 316 LEU B N 1
ATOM 6167 C CA . LEU B 1 316 ? -19.219 -22.109 -5.02 1 84.69 316 LEU B CA 1
ATOM 6168 C C . LEU B 1 316 ? -18.453 -21.547 -6.215 1 84.69 316 LEU B C 1
ATOM 6170 O O . LEU B 1 316 ? -19.031 -20.891 -7.078 1 84.69 316 LEU B O 1
ATOM 6174 N N . ASP B 1 317 ? -17.188 -21.766 -6.188 1 87 317 ASP B N 1
ATOM 6175 C CA . ASP B 1 317 ? -16.375 -21.297 -7.309 1 87 317 ASP B CA 1
ATOM 6176 C C . ASP B 1 317 ? -16.656 -22.125 -8.562 1 87 317 ASP B C 1
ATOM 6178 O O . ASP B 1 317 ? -16.438 -23.344 -8.562 1 87 317 ASP B O 1
ATOM 6182 N N . THR B 1 318 ? -17.031 -21.5 -9.625 1 87.12 318 THR B N 1
ATOM 6183 C CA . THR B 1 318 ? -17.484 -22.172 -10.836 1 87.12 318 THR B CA 1
ATOM 6184 C C . THR B 1 318 ? -16.328 -22.875 -11.539 1 87.12 318 THR B C 1
ATOM 6186 O O . THR B 1 318 ? -16.516 -23.938 -12.133 1 87.12 318 THR B O 1
ATOM 6189 N N . ASP B 1 319 ? -15.203 -22.344 -11.477 1 87.19 319 ASP B N 1
ATOM 6190 C CA . ASP B 1 319 ? -14.047 -22.969 -12.109 1 87.19 319 ASP B CA 1
ATOM 6191 C C . ASP B 1 319 ? -13.656 -24.266 -11.398 1 87.19 319 ASP B C 1
ATOM 6193 O O . ASP B 1 319 ? -13.352 -25.266 -12.047 1 87.19 319 ASP B O 1
ATOM 6197 N N . VAL B 1 320 ? -13.594 -24.141 -10.133 1 89.88 320 VAL B N 1
ATOM 6198 C CA . VAL B 1 320 ? -13.258 -25.312 -9.336 1 89.88 320 VAL B CA 1
ATOM 6199 C C . VAL B 1 320 ? -14.273 -26.422 -9.594 1 89.88 320 VAL B C 1
ATOM 6201 O O . VAL B 1 320 ? -13.906 -27.594 -9.773 1 89.88 320 VAL B O 1
ATOM 6204 N N . LYS B 1 321 ? -15.508 -25.984 -9.656 1 90.81 321 LYS B N 1
ATOM 6205 C CA . LYS B 1 321 ? -16.594 -26.906 -9.945 1 90.81 321 LYS B CA 1
ATOM 6206 C C . LYS B 1 321 ? -16.391 -27.578 -11.305 1 90.81 321 LYS B C 1
ATOM 6208 O O . LYS B 1 321 ? -16.484 -28.797 -11.422 1 90.81 321 LYS B O 1
ATOM 6213 N N . ARG B 1 322 ? -16.141 -26.875 -12.211 1 91.81 322 ARG B N 1
ATOM 6214 C CA . ARG B 1 322 ? -16.016 -27.344 -13.586 1 91.81 322 ARG B CA 1
ATOM 6215 C C . ARG B 1 322 ? -14.836 -28.297 -13.734 1 91.81 322 ARG B C 1
ATOM 6217 O O . ARG B 1 322 ? -14.969 -29.375 -14.32 1 91.81 322 ARG B O 1
ATOM 6224 N N . VAL B 1 323 ? -13.727 -27.891 -13.258 1 94 323 VAL B N 1
ATOM 6225 C CA . VAL B 1 323 ? -12.516 -28.688 -13.445 1 94 323 VAL B CA 1
ATOM 6226 C C . VAL B 1 323 ? -12.633 -30 -12.688 1 94 323 VAL B C 1
ATOM 6228 O O . VAL B 1 323 ? -12.102 -31.031 -13.117 1 94 323 VAL B O 1
ATOM 6231 N N . ALA B 1 324 ? -13.188 -29.953 -11.523 1 95.88 324 ALA B N 1
ATOM 6232 C CA . ALA B 1 324 ? -13.398 -31.172 -10.758 1 95.88 324 ALA B CA 1
ATOM 6233 C C . ALA B 1 324 ? -14.336 -32.125 -11.492 1 95.88 324 ALA B C 1
ATOM 6235 O O . ALA B 1 324 ? -14.055 -33.312 -11.609 1 95.88 324 ALA B O 1
ATOM 6236 N N . ALA B 1 325 ? -15.43 -31.578 -11.953 1 95.56 325 ALA B N 1
ATOM 6237 C CA . ALA B 1 325 ? -16.406 -32.375 -12.68 1 95.56 325 ALA B CA 1
ATOM 6238 C C . ALA B 1 325 ? -15.805 -32.969 -13.945 1 95.56 325 ALA B C 1
ATOM 6240 O O . ALA B 1 325 ? -16.031 -34.156 -14.266 1 95.56 325 ALA B O 1
ATOM 6241 N N . GLU B 1 326 ? -15.109 -32.25 -14.633 1 96.06 326 GLU B N 1
ATOM 6242 C CA . GLU B 1 326 ? -14.469 -32.688 -15.867 1 96.06 326 GLU B CA 1
ATOM 6243 C C . GLU B 1 326 ? -13.492 -33.812 -15.602 1 96.06 326 GLU B C 1
ATOM 6245 O O . GLU B 1 326 ? -13.438 -34.781 -16.375 1 96.06 326 GLU B O 1
ATOM 6250 N N . PHE B 1 327 ? -12.711 -33.625 -14.625 1 97.62 327 PHE B N 1
ATOM 6251 C CA . PHE B 1 327 ? -11.742 -34.656 -14.258 1 97.62 327 PHE B CA 1
ATOM 6252 C C . PHE B 1 327 ? -12.43 -36 -14.023 1 97.62 327 PHE B C 1
ATOM 6254 O O . PHE B 1 327 ? -12.039 -37 -14.609 1 97.62 327 PHE B O 1
ATOM 6261 N N . LEU B 1 328 ? -13.461 -35.969 -13.188 1 97.44 328 LEU B N 1
ATOM 6262 C CA . LEU B 1 328 ? -14.195 -37.188 -12.891 1 97.44 328 LEU B CA 1
ATOM 6263 C C . LEU B 1 328 ? -14.875 -37.75 -14.141 1 97.44 328 LEU B C 1
ATOM 6265 O O . LEU B 1 328 ? -14.93 -38.969 -14.336 1 97.44 328 LEU B O 1
ATOM 6269 N N . PHE B 1 329 ? -15.367 -36.875 -14.914 1 96.31 329 PHE B N 1
ATOM 6270 C CA . PHE B 1 329 ? -16.047 -37.281 -16.141 1 96.31 329 PHE B CA 1
ATOM 6271 C C . PHE B 1 329 ? -15.07 -38 -17.078 1 96.31 329 PHE B C 1
ATOM 6273 O O . PHE B 1 329 ? -15.398 -39.031 -17.672 1 96.31 329 PHE B O 1
ATOM 6280 N N . VAL B 1 330 ? -13.945 -37.5 -17.234 1 96.44 330 VAL B N 1
ATOM 6281 C CA . VAL B 1 330 ? -12.922 -38.094 -18.094 1 96.44 330 VAL B CA 1
ATOM 6282 C C . VAL B 1 330 ? -12.469 -39.438 -17.531 1 96.44 330 VAL B C 1
ATOM 6284 O O . VAL B 1 330 ? -12.234 -40.375 -18.297 1 96.44 330 VAL B O 1
ATOM 6287 N N . LEU B 1 331 ? -12.336 -39.5 -16.234 1 96.81 331 LEU B N 1
ATOM 6288 C CA . LEU B 1 331 ? -11.969 -40.781 -15.617 1 96.81 331 LEU B CA 1
ATOM 6289 C C . LEU B 1 331 ? -13.016 -41.844 -15.906 1 96.81 331 LEU B C 1
ATOM 6291 O O . LEU B 1 331 ? -12.711 -43.031 -15.906 1 96.81 331 LEU B O 1
ATOM 6295 N N . CYS B 1 332 ? -14.188 -41.375 -16.125 1 93.19 332 CYS B N 1
ATOM 6296 C CA . CYS B 1 332 ? -15.273 -42.281 -16.469 1 93.19 332 CYS B CA 1
ATOM 6297 C C . CYS B 1 332 ? -15.359 -42.469 -17.969 1 93.19 332 CYS B C 1
ATOM 6299 O O . CYS B 1 332 ? -16.375 -42.938 -18.484 1 93.19 332 CYS B O 1
ATOM 6301 N N . SER B 1 333 ? -14.367 -42.094 -18.734 1 92.38 333 SER B N 1
ATOM 6302 C CA . SER B 1 333 ? -14.297 -42.188 -20.188 1 92.38 333 SER B CA 1
ATOM 6303 C C . SER B 1 333 ? -15.453 -41.438 -20.859 1 92.38 333 SER B C 1
ATOM 6305 O O . SER B 1 333 ? -15.984 -41.906 -21.875 1 92.38 333 SER B O 1
ATOM 6307 N N . GLU B 1 334 ? -15.945 -40.5 -20.141 1 92.12 334 GLU B N 1
ATOM 6308 C CA . GLU B 1 334 ? -17.047 -39.625 -20.594 1 92.12 334 GLU B CA 1
ATOM 6309 C C . GLU B 1 334 ? -18.312 -40.438 -20.828 1 92.12 334 GLU B C 1
ATOM 6311 O O . GLU B 1 334 ? -19.047 -40.188 -21.781 1 92.12 334 GLU B O 1
ATOM 6316 N N . ASN B 1 335 ? -18.422 -41.469 -20.078 1 88.31 335 ASN B N 1
ATOM 6317 C CA . ASN B 1 335 ? -19.641 -42.25 -20.016 1 88.31 335 ASN B CA 1
ATOM 6318 C C . ASN B 1 335 ? -20.625 -41.688 -19 1 88.31 335 ASN B C 1
ATOM 6320 O O . ASN B 1 335 ? -20.359 -41.719 -17.797 1 88.31 335 ASN B O 1
ATOM 6324 N N . VAL B 1 336 ? -21.812 -41.25 -19.469 1 87.19 336 VAL B N 1
ATOM 6325 C CA . VAL B 1 336 ? -22.75 -40.5 -18.656 1 87.19 336 VAL B CA 1
ATOM 6326 C C . VAL B 1 336 ? -23.297 -41.375 -17.531 1 87.19 336 VAL B C 1
ATOM 6328 O O . VAL B 1 336 ? -23.234 -41.031 -16.359 1 87.19 336 VAL B O 1
ATOM 6331 N N . PRO B 1 337 ? -23.75 -42.594 -17.797 1 83.25 337 PRO B N 1
ATOM 6332 C CA . PRO B 1 337 ? -24.25 -43.469 -16.734 1 83.25 337 PRO B CA 1
ATOM 6333 C C . PRO B 1 337 ? -23.203 -43.75 -15.656 1 83.25 337 PRO B C 1
ATOM 6335 O O . PRO B 1 337 ? -23.516 -43.75 -14.461 1 83.25 337 PRO B O 1
ATOM 6338 N N . ARG B 1 338 ? -22.094 -44.031 -16.094 1 88.12 338 ARG B N 1
ATOM 6339 C CA . ARG B 1 338 ? -21.016 -44.281 -15.141 1 88.12 338 ARG B CA 1
ATOM 6340 C C . ARG B 1 338 ? -20.703 -43.062 -14.297 1 88.12 338 ARG B C 1
ATOM 6342 O O . ARG B 1 338 ? -20.438 -43.156 -13.102 1 88.12 338 ARG B O 1
ATOM 6349 N N . PHE B 1 339 ? -20.672 -41.938 -14.922 1 92.25 339 PHE B N 1
ATOM 6350 C CA . PHE B 1 339 ? -20.438 -40.688 -14.242 1 92.25 339 PHE B CA 1
ATOM 6351 C C . PHE B 1 339 ? -21.484 -40.438 -13.164 1 92.25 339 PHE B C 1
ATOM 6353 O O . PHE B 1 339 ? -21.141 -40.094 -12.031 1 92.25 339 PHE B O 1
ATOM 6360 N N . ILE B 1 340 ? -22.719 -40.656 -13.484 1 86.56 340 ILE B N 1
ATOM 6361 C CA . ILE B 1 340 ? -23.828 -40.469 -12.555 1 86.56 340 ILE B CA 1
ATOM 6362 C C . ILE B 1 340 ? -23.703 -41.469 -11.414 1 86.56 340 ILE B C 1
ATOM 6364 O O . ILE B 1 340 ? -24 -41.156 -10.258 1 86.56 340 ILE B O 1
ATOM 6368 N N . LYS B 1 341 ? -23.312 -42.625 -11.727 1 85.81 341 LYS B N 1
ATOM 6369 C CA . LYS B 1 341 ? -23.141 -43.656 -10.727 1 85.81 341 LYS B CA 1
ATOM 6370 C C . LYS B 1 341 ? -22.188 -43.219 -9.625 1 85.81 341 LYS B C 1
ATOM 6372 O O . LYS B 1 341 ? -22.469 -43.406 -8.438 1 85.81 341 LYS B O 1
ATOM 6377 N N . TYR B 1 342 ? -21.156 -42.625 -9.961 1 90.75 342 TYR B N 1
ATOM 6378 C CA . TYR B 1 342 ? -20.109 -42.281 -9.008 1 90.75 342 TYR B CA 1
ATOM 6379 C C . TYR B 1 342 ? -20.375 -40.938 -8.336 1 90.75 342 TYR B C 1
ATOM 6381 O O . TYR B 1 342 ? -19.922 -40.719 -7.211 1 90.75 342 TYR B O 1
ATOM 6389 N N . THR B 1 343 ? -21.156 -40 -8.938 1 93.12 343 THR B N 1
ATOM 6390 C CA . THR B 1 343 ? -21.25 -38.625 -8.43 1 93.12 343 THR B CA 1
ATOM 6391 C C . THR B 1 343 ? -22.672 -38.344 -7.969 1 93.12 343 THR B C 1
ATOM 6393 O O . THR B 1 343 ? -22.906 -37.375 -7.23 1 93.12 343 THR B O 1
ATOM 6396 N N . GLY B 1 344 ? -23.641 -39.156 -8.492 1 87.38 344 GLY B N 1
ATOM 6397 C CA . GLY B 1 344 ? -25.031 -38.781 -8.32 1 87.38 344 GLY B CA 1
ATOM 6398 C C . GLY B 1 344 ? -25.547 -37.844 -9.398 1 87.38 344 GLY B C 1
ATOM 6399 O O . GLY B 1 344 ? -24.812 -36.969 -9.844 1 87.38 344 GLY B O 1
ATOM 6400 N N . TYR B 1 345 ? -26.75 -38.062 -9.742 1 82.94 345 TYR B N 1
ATOM 6401 C CA . TYR B 1 345 ? -27.328 -37.281 -10.82 1 82.94 345 TYR B CA 1
ATOM 6402 C C . TYR B 1 345 ? -27.328 -35.781 -10.461 1 82.94 345 TYR B C 1
ATOM 6404 O O . TYR B 1 345 ? -27.047 -34.938 -11.305 1 82.94 345 TYR B O 1
ATOM 6412 N N . GLY B 1 346 ? -27.672 -35.5 -9.273 1 83.94 346 GLY B N 1
ATOM 6413 C CA . GLY B 1 346 ? -27.703 -34.094 -8.828 1 83.94 346 GLY B CA 1
ATOM 6414 C C . GLY B 1 346 ? -26.391 -33.375 -9.039 1 83.94 346 GLY B C 1
ATOM 6415 O O . GLY B 1 346 ? -26.375 -32.281 -9.578 1 83.94 346 GLY B O 1
ATOM 6416 N N . ASN B 1 347 ? -25.312 -34 -8.547 1 89.25 347 ASN B N 1
ATOM 6417 C CA . ASN B 1 347 ? -23.984 -33.406 -8.68 1 89.25 347 ASN B CA 1
ATOM 6418 C C . ASN B 1 347 ? -23.547 -33.344 -10.141 1 89.25 347 ASN B C 1
ATOM 6420 O O . ASN B 1 347 ? -22.828 -32.438 -10.547 1 89.25 347 ASN B O 1
ATOM 6424 N N . ALA B 1 348 ? -24 -34.312 -10.938 1 88.69 348 ALA B N 1
ATOM 6425 C CA . ALA B 1 348 ? -23.578 -34.469 -12.328 1 88.69 348 ALA B CA 1
ATOM 6426 C C . ALA B 1 348 ? -24.328 -33.531 -13.258 1 88.69 348 ALA B C 1
ATOM 6428 O O . ALA B 1 348 ? -23.875 -33.219 -14.359 1 88.69 348 ALA B O 1
ATOM 6429 N N . ALA B 1 349 ? -25.422 -33.062 -12.836 1 84.06 349 ALA B N 1
ATOM 6430 C CA . ALA B 1 349 ? -26.375 -32.375 -13.688 1 84.06 349 ALA B CA 1
ATOM 6431 C C . ALA B 1 349 ? -25.766 -31.109 -14.305 1 84.06 349 ALA B C 1
ATOM 6433 O O . ALA B 1 349 ? -26 -30.812 -15.477 1 84.06 349 ALA B O 1
ATOM 6434 N N . GLY B 1 350 ? -25.078 -30.453 -13.578 1 83.88 350 GLY B N 1
ATOM 6435 C CA . GLY B 1 350 ? -24.484 -29.219 -14.07 1 83.88 350 GLY B CA 1
ATOM 6436 C C . GLY B 1 350 ? -23.609 -29.422 -15.281 1 83.88 350 GLY B C 1
ATOM 6437 O O . GLY B 1 350 ? -23.766 -28.734 -16.297 1 83.88 350 GLY B O 1
ATOM 6438 N N . LEU B 1 351 ? -22.641 -30.281 -15.102 1 87.62 351 LEU B N 1
ATOM 6439 C CA . LEU B 1 351 ? -21.719 -30.547 -16.203 1 87.62 351 LEU B CA 1
ATOM 6440 C C . LEU B 1 351 ? -22.453 -31.109 -17.406 1 87.62 351 LEU B C 1
ATOM 6442 O O . LEU B 1 351 ? -22.203 -30.719 -18.547 1 87.62 351 LEU B O 1
ATOM 6446 N N . LEU B 1 352 ? -23.344 -32.062 -17.219 1 86.5 352 LEU B N 1
ATOM 6447 C CA . LEU B 1 352 ? -24.078 -32.688 -18.312 1 86.5 352 LEU B CA 1
ATOM 6448 C C . LEU B 1 352 ? -24.938 -31.688 -19.062 1 86.5 352 LEU B C 1
ATOM 6450 O O . LEU B 1 352 ? -25.031 -31.75 -20.297 1 86.5 352 LEU B O 1
ATOM 6454 N N . ALA B 1 353 ? -25.5 -30.812 -18.328 1 82.06 353 ALA B N 1
ATOM 6455 C CA . ALA B 1 353 ? -26.281 -29.734 -18.953 1 82.06 353 ALA B CA 1
ATOM 6456 C C . ALA B 1 353 ? -25.391 -28.844 -19.797 1 82.06 353 ALA B C 1
ATOM 6458 O O . ALA B 1 353 ? -25.719 -28.5 -20.938 1 82.06 353 ALA B O 1
ATOM 6459 N N . ALA B 1 354 ? -24.312 -28.5 -19.25 1 83.25 354 ALA B N 1
ATOM 6460 C CA . ALA B 1 354 ? -23.375 -27.594 -19.922 1 83.25 354 ALA B CA 1
ATOM 6461 C C . ALA B 1 354 ? -22.859 -28.219 -21.219 1 83.25 354 ALA B C 1
ATOM 6463 O O . ALA B 1 354 ? -22.625 -27.5 -22.203 1 83.25 354 ALA B O 1
ATOM 6464 N N . ARG B 1 355 ? -22.703 -29.484 -21.266 1 86.06 355 ARG B N 1
ATOM 6465 C CA . ARG B 1 355 ? -22.156 -30.172 -22.422 1 86.06 355 ARG B CA 1
ATOM 6466 C C . ARG B 1 355 ? -23.266 -30.688 -23.328 1 86.06 355 ARG B C 1
ATOM 6468 O O . ARG B 1 355 ? -23 -31.375 -24.328 1 86.06 355 ARG B O 1
ATOM 6475 N N . GLY B 1 356 ? -24.531 -30.453 -22.922 1 79.06 356 GLY B N 1
ATOM 6476 C CA . GLY B 1 356 ? -25.656 -30.906 -23.719 1 79.06 356 GLY B CA 1
ATOM 6477 C C . GLY B 1 356 ? -25.859 -32.406 -23.672 1 79.06 356 GLY B C 1
ATOM 6478 O O . GLY B 1 356 ? -26.344 -33 -24.641 1 79.06 356 GLY B O 1
ATOM 6479 N N . LEU B 1 357 ? -25.453 -33 -22.641 1 80.75 357 LEU B N 1
ATOM 6480 C CA . LEU B 1 357 ? -25.484 -34.469 -22.547 1 80.75 357 LEU B CA 1
ATOM 6481 C C . LEU B 1 357 ? -26.641 -34.938 -21.688 1 80.75 357 LEU B C 1
ATOM 6483 O O . LEU B 1 357 ? -26.844 -36.125 -21.516 1 80.75 357 LEU B O 1
ATOM 6487 N N . MET B 1 358 ? -27.312 -34.031 -21.219 1 71.81 358 MET B N 1
ATOM 6488 C CA . MET B 1 358 ? -28.438 -34.406 -20.359 1 71.81 358 MET B CA 1
ATOM 6489 C C . MET B 1 358 ? -29.469 -35.219 -21.109 1 71.81 358 MET B C 1
ATOM 6491 O O . MET B 1 358 ? -30.078 -36.125 -20.562 1 71.81 358 MET B O 1
ATOM 6495 N N . ALA B 1 359 ? -29.625 -34.938 -22.453 1 63.91 359 ALA B N 1
ATOM 6496 C CA . ALA B 1 359 ? -30.656 -35.562 -23.25 1 63.91 359 ALA B CA 1
ATOM 6497 C C . ALA B 1 359 ? -30.078 -36.688 -24.109 1 63.91 359 ALA B C 1
ATOM 6499 O O . ALA B 1 359 ? -30.625 -37.031 -25.156 1 63.91 359 ALA B O 1
ATOM 6500 N N . GLY B 1 360 ? -29.062 -37.281 -23.594 1 62.25 360 GLY B N 1
ATOM 6501 C CA . GLY B 1 360 ? -28.516 -38.469 -24.281 1 62.25 360 GLY B CA 1
ATOM 6502 C C . GLY B 1 360 ? -27.531 -38.094 -25.375 1 62.25 360 GLY B C 1
ATOM 6503 O O . GLY B 1 360 ? -27.328 -38.875 -26.312 1 62.25 360 GLY B O 1
ATOM 6504 N N . GLY B 1 361 ? -27.062 -37.062 -25.391 1 63.56 361 GLY B N 1
ATOM 6505 C CA . GLY B 1 361 ? -26.062 -36.719 -26.391 1 63.56 361 GLY B CA 1
ATOM 6506 C C . GLY B 1 361 ? -24.797 -37.531 -26.281 1 63.56 361 GLY B C 1
ATOM 6507 O O . GLY B 1 361 ? -24.594 -38.219 -25.281 1 63.56 361 GLY B O 1
ATOM 6508 N N . ARG B 1 362 ? -24.031 -37.688 -27.484 1 67.81 362 ARG B N 1
ATOM 6509 C CA . ARG B 1 362 ? -22.797 -38.469 -27.516 1 67.81 362 ARG B CA 1
ATOM 6510 C C . ARG B 1 362 ? -21.609 -37.625 -27.094 1 67.81 362 ARG B C 1
ATOM 6512 O O . ARG B 1 362 ? -21.438 -36.5 -27.562 1 67.81 362 ARG B O 1
ATOM 6519 N N . PRO B 1 363 ? -20.875 -38.156 -26.141 1 69.62 363 PRO B N 1
ATOM 6520 C CA . PRO B 1 363 ? -19.672 -37.406 -25.734 1 69.62 363 PRO B CA 1
ATOM 6521 C C . PRO B 1 363 ? -18.625 -37.344 -26.828 1 69.62 363 PRO B C 1
ATOM 6523 O O . PRO B 1 363 ? -18.625 -38.188 -27.75 1 69.62 363 PRO B O 1
ATOM 6526 N N . GLU B 1 364 ? -17.859 -36.344 -26.844 1 68.81 364 GLU B N 1
ATOM 6527 C CA . GLU B 1 364 ? -16.859 -36.062 -27.875 1 68.81 364 GLU B CA 1
ATOM 6528 C C . GLU B 1 364 ? -15.648 -36.969 -27.766 1 68.81 364 GLU B C 1
ATOM 6530 O O . GLU B 1 364 ? -15 -37.281 -28.75 1 68.81 364 GLU B O 1
ATOM 6535 N N . GLY B 1 365 ? -15.414 -37.562 -26.609 1 72.81 365 GLY B N 1
ATOM 6536 C CA . GLY B 1 365 ? -14.164 -38.312 -26.406 1 72.81 365 GLY B CA 1
ATOM 6537 C C . GLY B 1 365 ? -14.219 -39.719 -26.922 1 72.81 365 GLY B C 1
ATOM 6538 O O . GLY B 1 365 ? -15.297 -40.312 -27.016 1 72.81 365 GLY B O 1
ATOM 6539 N N . GLN B 1 366 ? -13.086 -40.156 -27.516 1 68.44 366 GLN B N 1
ATOM 6540 C CA . GLN B 1 366 ? -12.953 -41.531 -27.969 1 68.44 366 GLN B CA 1
ATOM 6541 C C . GLN B 1 366 ? -12.18 -42.375 -26.953 1 68.44 366 GLN B C 1
ATOM 6543 O O . GLN B 1 366 ? -11.016 -42.094 -26.656 1 68.44 366 GLN B O 1
ATOM 6548 N N . TYR B 1 367 ? -12.961 -43.25 -26.312 1 76.38 367 TYR B N 1
ATOM 6549 C CA . TYR B 1 367 ? -12.32 -44.062 -25.266 1 76.38 367 TYR B CA 1
ATOM 6550 C C . TYR B 1 367 ? -12.492 -45.531 -25.516 1 76.38 367 TYR B C 1
ATOM 6552 O O . TYR B 1 367 ? -13.383 -45.969 -26.266 1 76.38 367 TYR B O 1
ATOM 6560 N N . SER B 1 368 ? -11.5 -46.312 -25.047 1 67 368 SER B N 1
ATOM 6561 C CA . SER B 1 368 ? -11.648 -47.781 -25.062 1 67 368 SER B CA 1
ATOM 6562 C C . SER B 1 368 ? -12.75 -48.219 -24.125 1 67 368 SER B C 1
ATOM 6564 O O . SER B 1 368 ? -13.141 -47.5 -23.203 1 67 368 SER B O 1
ATOM 6566 N N . GLU B 1 369 ? -13.312 -49.375 -24.406 1 62.72 369 GLU B N 1
ATOM 6567 C CA . GLU B 1 369 ? -14.398 -49.906 -23.594 1 62.72 369 GLU B CA 1
ATOM 6568 C C . GLU B 1 369 ? -13.914 -50.25 -22.188 1 62.72 369 GLU B C 1
ATOM 6570 O O . GLU B 1 369 ? -12.828 -50.812 -22.016 1 62.72 369 GLU B O 1
ATOM 6575 N N . ASP B 1 370 ? -14.508 -49.688 -21.203 1 66.19 370 ASP B N 1
ATOM 6576 C CA . ASP B 1 370 ? -14.188 -50 -19.812 1 66.19 370 ASP B CA 1
ATOM 6577 C C . ASP B 1 370 ? -15.008 -51.188 -19.328 1 66.19 370 ASP B C 1
ATOM 6579 O O . ASP B 1 370 ? -16.141 -51.375 -19.75 1 66.19 370 ASP B O 1
ATOM 6583 N N . GLU B 1 371 ? -14.344 -52.156 -18.672 1 62.25 371 GLU B N 1
ATOM 6584 C CA . GLU B 1 371 ? -15.039 -53.281 -18.062 1 62.25 371 GLU B CA 1
ATOM 6585 C C . GLU B 1 371 ? -15.945 -52.844 -16.922 1 62.25 371 GLU B C 1
ATOM 6587 O O . GLU B 1 371 ? -15.633 -51.875 -16.219 1 62.25 371 GLU B O 1
ATOM 6592 N N . ASP B 1 372 ? -17.172 -53.281 -16.906 1 60.75 372 ASP B N 1
ATOM 6593 C CA . ASP B 1 372 ? -18.125 -53 -15.836 1 60.75 372 ASP B CA 1
ATOM 6594 C C . ASP B 1 372 ? -17.594 -53.469 -14.484 1 60.75 372 ASP B C 1
ATOM 6596 O O . ASP B 1 372 ? -17.219 -54.625 -14.328 1 60.75 372 ASP B O 1
ATOM 6600 N N . THR B 1 373 ? -17.219 -52.594 -13.57 1 68.75 373 THR B N 1
ATOM 6601 C CA . THR B 1 373 ? -16.625 -52.906 -12.273 1 68.75 373 THR B CA 1
ATOM 6602 C C . THR B 1 373 ? -17.688 -52.844 -11.172 1 68.75 373 THR B C 1
ATOM 6604 O O . THR B 1 373 ? -17.391 -52.5 -10.031 1 68.75 373 THR B O 1
ATOM 6607 N N . ASP B 1 374 ? -18.891 -53.219 -11.531 1 71.75 374 ASP B N 1
ATOM 6608 C CA . ASP B 1 374 ? -19.922 -53.125 -10.508 1 71.75 374 ASP B CA 1
ATOM 6609 C C . ASP B 1 374 ? -19.688 -54.156 -9.406 1 71.75 374 ASP B C 1
ATOM 6611 O O . ASP B 1 374 ? -19.406 -55.344 -9.688 1 71.75 374 ASP B O 1
ATOM 6615 N N . THR B 1 375 ? -19.578 -53.656 -8.328 1 73.5 375 THR B N 1
ATOM 6616 C CA . THR B 1 375 ? -19.484 -54.562 -7.18 1 73.5 375 THR B CA 1
ATOM 6617 C C . THR B 1 375 ? -20.844 -55.219 -6.902 1 73.5 375 THR B C 1
ATOM 6619 O O . THR B 1 375 ? -21.875 -54.781 -7.41 1 73.5 375 THR B O 1
ATOM 6622 N N . ASP B 1 376 ? -20.844 -56.281 -6.145 1 70.62 376 ASP B N 1
ATOM 6623 C CA . ASP B 1 376 ? -22.062 -56.969 -5.738 1 70.62 376 ASP B CA 1
ATOM 6624 C C . ASP B 1 376 ? -22.969 -56.031 -4.914 1 70.62 376 ASP B C 1
ATOM 6626 O O . ASP B 1 376 ? -24.188 -56.062 -5.062 1 70.62 376 ASP B O 1
ATOM 6630 N N . GLU B 1 377 ? -22.406 -55.312 -4.09 1 70.81 377 GLU B N 1
ATOM 6631 C CA . GLU B 1 377 ? -23.156 -54.375 -3.268 1 70.81 377 GLU B CA 1
ATOM 6632 C C . GLU B 1 377 ? -23.906 -53.375 -4.129 1 70.81 377 GLU B C 1
ATOM 6634 O O . GLU B 1 377 ? -25.078 -53.062 -3.867 1 70.81 377 GLU B O 1
ATOM 6639 N N . TYR B 1 378 ? -23.297 -52.906 -5.086 1 75.75 378 TYR B N 1
ATOM 6640 C CA . TYR B 1 378 ? -23.938 -51.938 -5.957 1 75.75 378 TYR B CA 1
ATOM 6641 C C . TYR B 1 378 ? -25.062 -52.562 -6.766 1 75.75 378 TYR B C 1
ATOM 6643 O O . TYR B 1 378 ? -26.141 -51.969 -6.898 1 75.75 378 TYR B O 1
ATOM 6651 N N . LYS B 1 379 ? -24.719 -53.75 -7.254 1 72.88 379 LYS B N 1
ATOM 6652 C CA . LYS B 1 379 ? -25.719 -54.438 -8.062 1 72.88 379 LYS B CA 1
ATOM 6653 C C . LYS B 1 379 ? -27 -54.688 -7.262 1 72.88 379 LYS B C 1
ATOM 6655 O O . LYS B 1 379 ? -28.109 -54.531 -7.777 1 72.88 379 LYS B O 1
ATOM 6660 N N . GLU B 1 380 ? -26.766 -55 -6.066 1 70.62 380 GLU B N 1
ATOM 6661 C CA . GLU B 1 380 ? -27.891 -55.312 -5.188 1 70.62 380 GLU B CA 1
ATOM 6662 C C . GLU B 1 380 ? -28.672 -54.031 -4.852 1 70.62 380 GLU B C 1
ATOM 6664 O O . GLU B 1 380 ? -29.891 -54.062 -4.73 1 70.62 380 GLU B O 1
ATOM 6669 N N . ALA B 1 381 ? -27.984 -53.031 -4.855 1 71.19 381 ALA B N 1
ATOM 6670 C CA . ALA B 1 381 ? -28.609 -51.812 -4.363 1 71.19 381 ALA B CA 1
ATOM 6671 C C . ALA B 1 381 ? -29.031 -50.906 -5.52 1 71.19 381 ALA B C 1
ATOM 6673 O O . ALA B 1 381 ? -29.719 -49.906 -5.312 1 71.19 381 ALA B O 1
ATOM 6674 N N . LYS B 1 382 ? -28.672 -51.25 -6.57 1 73.12 382 LYS B N 1
ATOM 6675 C CA . LYS B 1 382 ? -28.812 -50.406 -7.742 1 73.12 382 LYS B CA 1
ATOM 6676 C C . LYS B 1 382 ? -30.25 -49.906 -7.895 1 73.12 382 LYS B C 1
ATOM 6678 O O . LYS B 1 382 ? -30.484 -48.719 -8.164 1 73.12 382 LYS B O 1
ATOM 6683 N N . ALA B 1 383 ? -31.156 -50.781 -7.629 1 71.31 383 ALA B N 1
ATOM 6684 C CA . ALA B 1 383 ? -32.562 -50.469 -7.797 1 71.31 383 ALA B CA 1
ATOM 6685 C C . ALA B 1 383 ? -33.062 -49.531 -6.68 1 71.31 383 ALA B C 1
ATOM 6687 O O . ALA B 1 383 ? -34.031 -48.781 -6.855 1 71.31 383 ALA B O 1
ATOM 6688 N N . SER B 1 384 ? -32.344 -49.531 -5.629 1 70.25 384 SER B N 1
ATOM 6689 C CA . SER B 1 384 ? -32.781 -48.75 -4.469 1 70.25 384 SER B CA 1
ATOM 6690 C C . SER B 1 384 ? -32.031 -47.438 -4.391 1 70.25 384 SER B C 1
ATOM 6692 O O . SER B 1 384 ? -32.312 -46.625 -3.498 1 70.25 384 SER B O 1
ATOM 6694 N N . ILE B 1 385 ? -31.203 -47.188 -5.262 1 70.06 385 ILE B N 1
ATOM 6695 C CA . ILE B 1 385 ? -30.422 -45.969 -5.227 1 70.06 385 ILE B CA 1
ATOM 6696 C C . ILE B 1 385 ? -31.203 -44.812 -5.879 1 70.06 385 ILE B C 1
ATOM 6698 O O . ILE B 1 385 ? -31.719 -44.969 -6.988 1 70.06 385 ILE B O 1
ATOM 6702 N N . ASN B 1 386 ? -31.453 -43.75 -5.16 1 67.44 386 ASN B N 1
ATOM 6703 C CA . ASN B 1 386 ? -32.031 -42.531 -5.738 1 67.44 386 ASN B CA 1
ATOM 6704 C C . ASN B 1 386 ? -31.094 -41.906 -6.762 1 67.44 386 ASN B C 1
ATOM 6706 O O . ASN B 1 386 ? -29.969 -41.531 -6.43 1 67.44 386 ASN B O 1
ATOM 6710 N N . PRO B 1 387 ? -31.484 -41.875 -7.941 1 68.69 387 PRO B N 1
ATOM 6711 C CA . PRO B 1 387 ? -30.594 -41.375 -8.984 1 68.69 387 PRO B CA 1
ATOM 6712 C C . PRO B 1 387 ? -30.172 -39.938 -8.75 1 68.69 387 PRO B C 1
ATOM 6714 O O . PRO B 1 387 ? -29.094 -39.5 -9.203 1 68.69 387 PRO B O 1
ATOM 6717 N N . VAL B 1 388 ? -30.969 -39.156 -8.102 1 66.25 388 VAL B N 1
ATOM 6718 C CA . VAL B 1 388 ? -30.688 -37.75 -7.887 1 66.25 388 VAL B CA 1
ATOM 6719 C C . VAL B 1 388 ? -29.625 -37.594 -6.801 1 66.25 388 VAL B C 1
ATOM 6721 O O . VAL B 1 388 ? -28.641 -36.875 -7 1 66.25 388 VAL B O 1
ATOM 6724 N N . THR B 1 389 ? -29.719 -38.25 -5.711 1 72.88 389 THR B N 1
ATOM 6725 C CA . THR B 1 389 ? -28.828 -38.062 -4.57 1 72.88 389 THR B CA 1
ATOM 6726 C C . THR B 1 389 ? -27.641 -39.031 -4.648 1 72.88 389 THR B C 1
ATOM 6728 O O . THR B 1 389 ? -26.641 -38.844 -3.965 1 72.88 389 THR B O 1
ATOM 6731 N N . GLY B 1 390 ? -27.891 -40.125 -5.375 1 64.19 390 GLY B N 1
ATOM 6732 C CA . GLY B 1 390 ? -26.828 -41.094 -5.59 1 64.19 390 GLY B CA 1
ATOM 6733 C C . GLY B 1 390 ? -26.641 -42.031 -4.426 1 64.19 390 GLY B C 1
ATOM 6734 O O . GLY B 1 390 ? -25.609 -42.688 -4.305 1 64.19 390 GLY B O 1
ATOM 6735 N N . ARG B 1 391 ? -27.656 -42.062 -3.514 1 70 391 ARG B N 1
ATOM 6736 C CA . ARG B 1 391 ? -27.562 -42.938 -2.357 1 70 391 ARG B CA 1
ATOM 6737 C C . ARG B 1 391 ? -28.828 -43.781 -2.223 1 70 391 ARG B C 1
ATOM 6739 O O . ARG B 1 391 ? -29.859 -43.469 -2.828 1 70 391 ARG B O 1
ATOM 6746 N N . VAL B 1 392 ? -28.672 -44.812 -1.467 1 69.12 392 VAL B N 1
ATOM 6747 C CA . VAL B 1 392 ? -29.812 -45.688 -1.174 1 69.12 392 VAL B CA 1
ATOM 6748 C C . VAL B 1 392 ? -30.766 -44.969 -0.215 1 69.12 392 VAL B C 1
ATOM 6750 O O . VAL B 1 392 ? -30.328 -44.406 0.801 1 69.12 392 VAL B O 1
ATOM 6753 N N . GLU B 1 393 ? -31.859 -44.719 -0.564 1 67.75 393 GLU B N 1
ATOM 6754 C CA . GLU B 1 393 ? -32.875 -44.125 0.291 1 67.75 393 GLU B CA 1
ATOM 6755 C C . GLU B 1 393 ? -34.031 -45.094 0.523 1 67.75 393 GLU B C 1
ATOM 6757 O O . GLU B 1 393 ? -34.375 -45.875 -0.361 1 67.75 393 GLU B O 1
ATOM 6762 N N . GLU B 1 394 ? -34.219 -45.25 1.867 1 59.28 394 GLU B N 1
ATOM 6763 C CA . GLU B 1 394 ? -35.406 -46.031 2.17 1 59.28 394 GLU B CA 1
ATOM 6764 C C . GLU B 1 394 ? -36.656 -45.406 1.572 1 59.28 394 GLU B C 1
ATOM 6766 O O . GLU B 1 394 ? -36.781 -44.188 1.497 1 59.28 394 GLU B O 1
ATOM 6771 N N . LYS B 1 395 ? -37.344 -46.125 0.713 1 51.53 395 LYS B N 1
ATOM 6772 C CA . LYS B 1 395 ? -38.594 -45.625 0.16 1 51.53 395 LYS B CA 1
ATOM 6773 C C . LYS B 1 395 ? -39.406 -44.906 1.22 1 51.53 395 LYS B C 1
ATOM 6775 O O . LYS B 1 395 ? -39.719 -45.438 2.275 1 51.53 395 LYS B O 1
ATOM 6780 N N . PRO B 1 396 ? -39.25 -43.5 1.247 1 49.16 396 PRO B N 1
ATOM 6781 C CA . PRO B 1 396 ? -40.156 -42.875 2.225 1 49.16 396 PRO B CA 1
ATOM 6782 C C . PRO B 1 396 ? -41.562 -43.469 2.211 1 49.16 396 PRO B C 1
ATOM 6784 O O . PRO B 1 396 ? -42 -44 1.189 1 49.16 396 PRO B O 1
ATOM 6787 N N . PRO B 1 397 ? -41.969 -43.688 3.355 1 47.16 397 PRO B N 1
ATOM 6788 C CA . PRO B 1 397 ? -43.375 -44.094 3.275 1 47.16 397 PRO B CA 1
ATOM 6789 C C . PRO B 1 397 ? -44.188 -43.188 2.369 1 47.16 397 PRO B C 1
ATOM 6791 O O . PRO B 1 397 ? -43.875 -42 2.207 1 47.16 397 PRO B O 1
ATOM 6794 N N . ASN B 1 398 ? -44.719 -43.656 1.281 1 44.31 398 ASN B N 1
ATOM 6795 C CA . ASN B 1 398 ? -45.625 -42.844 0.469 1 44.31 398 ASN B CA 1
ATOM 6796 C C . ASN B 1 398 ? -46.375 -41.844 1.313 1 44.31 398 ASN B C 1
ATOM 6798 O O . ASN B 1 398 ? -47.188 -42.188 2.178 1 44.31 398 ASN B O 1
ATOM 6802 N N . PRO B 1 399 ? -45.688 -40.75 1.479 1 49.06 399 PRO B N 1
ATOM 6803 C CA . PRO B 1 399 ? -46.406 -39.812 2.316 1 49.06 399 PRO B CA 1
ATOM 6804 C C . PRO B 1 399 ? -47.906 -39.812 2.053 1 49.06 399 PRO B C 1
ATOM 6806 O O . PRO B 1 399 ? -48.688 -39.344 2.885 1 49.06 399 PRO B O 1
ATOM 6809 N N . THR B 1 400 ? -48.156 -40.062 0.79 1 49.69 400 THR B N 1
ATOM 6810 C CA . THR B 1 400 ? -49.562 -40.188 0.449 1 49.69 400 THR B CA 1
ATOM 6811 C C . THR B 1 400 ? -50.094 -41.562 0.798 1 49.69 400 THR B C 1
ATOM 6813 O O . THR B 1 400 ? -51.219 -41.906 0.458 1 49.69 400 THR B O 1
ATOM 6816 N N . GLU B 1 401 ? -49.219 -42.156 1.417 1 53.72 401 GLU B N 1
ATOM 6817 C CA . GLU B 1 401 ? -49.656 -43.469 1.832 1 53.72 401 GLU B CA 1
ATOM 6818 C C . GLU B 1 401 ? -50.656 -43.406 2.982 1 53.72 401 GLU B C 1
ATOM 6820 O O . GLU B 1 401 ? -50.406 -42.75 3.994 1 53.72 401 GLU B O 1
ATOM 6825 N N . GLY B 1 402 ? -51.781 -43.75 2.766 1 62.41 402 GLY B N 1
ATOM 6826 C CA . GLY B 1 402 ? -52.938 -43.656 3.617 1 62.41 402 GLY B CA 1
ATOM 6827 C C . GLY B 1 402 ? -53.875 -42.5 3.26 1 62.41 402 GLY B C 1
ATOM 6828 O O . GLY B 1 402 ? -54.969 -42.375 3.83 1 62.41 402 GLY B O 1
ATOM 6829 N N . MET B 1 403 ? -53.312 -41.562 2.496 1 58.22 403 MET B N 1
ATOM 6830 C CA . MET B 1 403 ? -54.219 -40.5 2.061 1 58.22 403 MET B CA 1
ATOM 6831 C C . MET B 1 403 ? -55 -40.906 0.835 1 58.22 403 MET B C 1
ATOM 6833 O O . MET B 1 403 ? -54.531 -41.688 0.018 1 58.22 403 MET B O 1
ATOM 6837 N N . THR B 1 404 ? -56.281 -40.656 0.981 1 70.81 404 THR B N 1
ATOM 6838 C CA . THR B 1 404 ? -57.125 -40.906 -0.182 1 70.81 404 THR B CA 1
ATOM 6839 C C . THR B 1 404 ? -56.719 -40.031 -1.347 1 70.81 404 THR B C 1
ATOM 6841 O O . THR B 1 404 ? -56 -39.031 -1.157 1 70.81 404 THR B O 1
ATOM 6844 N N . GLU B 1 405 ? -56.875 -40.344 -2.527 1 62.91 405 GLU B N 1
ATOM 6845 C CA . GLU B 1 405 ? -56.625 -39.531 -3.729 1 62.91 405 GLU B CA 1
ATOM 6846 C C . GLU B 1 405 ? -57.062 -38.094 -3.541 1 62.91 405 GLU B C 1
ATOM 6848 O O . GLU B 1 405 ? -56.406 -37.188 -4.016 1 62.91 405 GLU B O 1
ATOM 6853 N N . GLU B 1 406 ? -58.094 -37.969 -2.818 1 65.25 406 GLU B N 1
ATOM 6854 C CA . GLU B 1 406 ? -58.625 -36.656 -2.553 1 65.25 406 GLU B CA 1
ATOM 6855 C C . GLU B 1 406 ? -57.688 -35.844 -1.626 1 65.25 406 GLU B C 1
ATOM 6857 O O . GLU B 1 406 ? -57.469 -34.656 -1.831 1 65.25 406 GLU B O 1
ATOM 6862 N N . GLN B 1 407 ? -57.188 -36.531 -0.727 1 63.34 407 GLN B N 1
ATOM 6863 C CA . GLN B 1 407 ? -56.312 -35.875 0.217 1 63.34 407 GLN B CA 1
ATOM 6864 C C . GLN B 1 407 ? -55 -35.469 -0.45 1 63.34 407 GLN B C 1
ATOM 6866 O O . GLN B 1 407 ? -54.469 -34.406 -0.188 1 63.34 407 GLN B O 1
ATOM 6871 N N . LYS B 1 408 ? -54.562 -36.406 -1.246 1 59.59 408 LYS B N 1
ATOM 6872 C CA . LYS B 1 408 ? -53.375 -36.125 -2.014 1 59.59 408 LYS B CA 1
ATOM 6873 C C . LYS B 1 408 ? -53.562 -34.875 -2.902 1 59.59 408 LYS B C 1
ATOM 6875 O O . LYS B 1 408 ? -52.656 -34.031 -2.984 1 59.59 408 LYS B O 1
ATOM 6880 N N . GLU B 1 409 ? -54.688 -34.875 -3.49 1 58.97 409 GLU B N 1
ATOM 6881 C CA . GLU B 1 409 ? -55 -33.719 -4.34 1 58.97 409 GLU B CA 1
ATOM 6882 C C . GLU B 1 409 ? -55.125 -32.438 -3.521 1 58.97 409 GLU B C 1
ATOM 6884 O O . GLU B 1 409 ? -54.688 -31.375 -3.957 1 58.97 409 GLU B O 1
ATOM 6889 N N . HIS B 1 410 ? -55.688 -32.625 -2.42 1 64.25 410 HIS B N 1
ATOM 6890 C CA . HIS B 1 410 ? -55.844 -31.469 -1.553 1 64.25 410 HIS B CA 1
ATOM 6891 C C . HIS B 1 410 ? -54.5 -30.938 -1.07 1 64.25 410 HIS B C 1
ATOM 6893 O O . HIS B 1 410 ? -54.281 -29.734 -1.06 1 64.25 410 HIS B O 1
ATOM 6899 N N . GLU B 1 411 ? -53.781 -31.844 -0.73 1 59.91 411 GLU B N 1
ATOM 6900 C CA . GLU B 1 411 ? -52.469 -31.422 -0.243 1 59.91 411 GLU B CA 1
ATOM 6901 C C . GLU B 1 411 ? -51.625 -30.828 -1.367 1 59.91 411 GLU B C 1
ATOM 6903 O O . GLU B 1 411 ? -50.906 -29.859 -1.157 1 59.91 411 GLU B O 1
ATOM 6908 N N . ALA B 1 412 ? -51.844 -31.438 -2.469 1 60.12 412 ALA B N 1
ATOM 6909 C CA . ALA B 1 412 ? -51.188 -30.891 -3.652 1 60.12 412 ALA B CA 1
ATOM 6910 C C . ALA B 1 412 ? -51.656 -29.484 -3.941 1 60.12 412 ALA B C 1
ATOM 6912 O O . ALA B 1 412 ? -50.875 -28.594 -4.258 1 60.12 412 ALA B O 1
ATOM 6913 N N . MET B 1 413 ? -52.875 -29.344 -3.77 1 60 413 MET B N 1
ATOM 6914 C CA . MET B 1 413 ? -53.438 -28.031 -4.02 1 60 413 MET B CA 1
ATOM 6915 C C . MET B 1 413 ? -53 -27.016 -2.969 1 60 413 MET B C 1
ATOM 6917 O O . MET B 1 413 ? -52.719 -25.859 -3.289 1 60 413 MET B O 1
ATOM 6921 N N . LYS B 1 414 ? -52.875 -27.484 -1.845 1 62.75 414 LYS B N 1
ATOM 6922 C CA . LYS B 1 414 ? -52.406 -26.609 -0.773 1 62.75 414 LYS B CA 1
ATOM 6923 C C . LYS B 1 414 ? -51 -26.125 -1.062 1 62.75 414 LYS B C 1
ATOM 6925 O O . LYS B 1 414 ? -50.688 -24.953 -0.849 1 62.75 414 LYS B O 1
ATOM 6930 N N . LEU B 1 415 ? -50.281 -27.125 -1.474 1 53.72 415 LEU B N 1
ATOM 6931 C CA . LEU B 1 415 ? -48.906 -26.797 -1.809 1 53.72 415 LEU B CA 1
ATOM 6932 C C . LEU B 1 415 ? -48.844 -25.812 -2.969 1 53.72 415 LEU B C 1
ATOM 6934 O O . LEU B 1 415 ? -48.062 -24.859 -2.941 1 53.72 415 LEU B O 1
ATOM 6938 N N . VAL B 1 416 ? -49.781 -26.062 -3.873 1 54.66 416 VAL B N 1
ATOM 6939 C CA . VAL B 1 416 ? -49.844 -25.172 -5.02 1 54.66 416 VAL B CA 1
ATOM 6940 C C . VAL B 1 416 ? -50.25 -23.781 -4.559 1 54.66 416 VAL B C 1
ATOM 6942 O O . VAL B 1 416 ? -49.688 -22.781 -5.004 1 54.66 416 VAL B O 1
ATOM 6945 N N . ASN B 1 417 ? -51.188 -23.844 -3.709 1 56.88 417 ASN B N 1
ATOM 6946 C CA . ASN B 1 417 ? -51.688 -22.562 -3.215 1 56.88 417 ASN B CA 1
ATOM 6947 C C . ASN B 1 417 ? -50.656 -21.828 -2.383 1 56.88 417 ASN B C 1
ATOM 6949 O O . ASN B 1 417 ? -50.531 -20.609 -2.469 1 56.88 417 ASN B O 1
ATOM 6953 N N . MET B 1 418 ? -50.031 -22.562 -1.629 1 52.94 418 MET B N 1
ATOM 6954 C CA . MET B 1 418 ? -48.969 -21.953 -0.842 1 52.94 418 MET B CA 1
ATOM 6955 C C . MET B 1 418 ? -47.906 -21.359 -1.748 1 52.94 418 MET B C 1
ATOM 6957 O O . MET B 1 418 ? -47.406 -20.25 -1.513 1 52.94 418 MET B O 1
ATOM 6961 N N . PHE B 1 419 ? -47.688 -22.094 -2.73 1 48.22 419 PHE B N 1
ATOM 6962 C CA . PHE B 1 419 ? -46.688 -21.625 -3.693 1 48.22 419 PHE B CA 1
ATOM 6963 C C . PHE B 1 419 ? -47.188 -20.375 -4.402 1 48.22 419 PHE B C 1
ATOM 6965 O O . PHE B 1 419 ? -46.406 -19.438 -4.637 1 48.22 419 PHE B O 1
ATOM 6972 N N . ASP B 1 420 ? -48.375 -20.359 -4.715 1 51.06 420 ASP B N 1
ATOM 6973 C CA . ASP B 1 420 ? -48.969 -19.203 -5.363 1 51.06 420 ASP B CA 1
ATOM 6974 C C . ASP B 1 420 ? -48.906 -17.969 -4.473 1 51.06 420 ASP B C 1
ATOM 6976 O O . ASP B 1 420 ? -48.562 -16.875 -4.941 1 51.06 420 ASP B O 1
ATOM 6980 N N . LYS B 1 421 ? -49.25 -18.172 -3.281 1 54.84 421 LYS B N 1
ATOM 6981 C CA . LYS B 1 421 ? -49.219 -17.062 -2.342 1 54.84 421 LYS B CA 1
ATOM 6982 C C . LYS B 1 421 ? -47.781 -16.516 -2.182 1 54.84 421 LYS B C 1
ATOM 6984 O O . LYS B 1 421 ? -47.594 -15.297 -2.133 1 54.84 421 LYS B O 1
ATOM 6989 N N . LEU B 1 422 ? -46.938 -17.344 -2.076 1 47.47 422 LEU B N 1
ATOM 6990 C CA . LEU B 1 422 ? -45.531 -16.906 -1.907 1 47.47 422 LEU B CA 1
ATOM 6991 C C . LEU B 1 422 ? -45.031 -16.219 -3.166 1 47.47 422 LEU B C 1
ATOM 6993 O O . LEU B 1 422 ? -44.25 -15.258 -3.084 1 47.47 422 LEU B O 1
ATOM 6997 N N . SER B 1 423 ? -45.469 -16.703 -4.285 1 46.69 423 SER B N 1
ATOM 6998 C CA . SER B 1 423 ? -45.062 -16.125 -5.57 1 46.69 423 SER B CA 1
ATOM 6999 C C . SER B 1 423 ? -45.656 -14.727 -5.734 1 46.69 423 SER B C 1
ATOM 7001 O O . SER B 1 423 ? -45 -13.836 -6.266 1 46.69 423 SER B O 1
ATOM 7003 N N . ARG B 1 424 ? -46.844 -14.523 -5.379 1 48.59 424 ARG B N 1
ATOM 7004 C CA . ARG B 1 424 ? -47.5 -13.234 -5.562 1 48.59 424 ARG B CA 1
ATOM 7005 C C . ARG B 1 424 ? -46.812 -12.148 -4.73 1 48.59 424 ARG B C 1
ATOM 7007 O O . ARG B 1 424 ? -46.719 -11 -5.156 1 48.59 424 ARG B O 1
ATOM 7014 N N . HIS B 1 425 ? -46.594 -12.469 -3.607 1 43.56 425 HIS B N 1
ATOM 7015 C CA . HIS B 1 425 ? -46.062 -11.43 -2.738 1 43.56 425 HIS B CA 1
ATOM 7016 C C . HIS B 1 425 ? -44.531 -11.297 -2.898 1 43.56 425 HIS B C 1
ATOM 7018 O O . HIS B 1 425 ? -43.875 -10.695 -2.053 1 43.56 425 HIS B O 1
ATOM 7024 N N . ARG B 1 426 ? -44.031 -11.664 -4.227 1 42.34 426 ARG B N 1
ATOM 7025 C CA . ARG B 1 426 ? -42.688 -11.477 -4.77 1 42.34 426 ARG B CA 1
ATOM 7026 C C . ARG B 1 426 ? -41.625 -11.82 -3.729 1 42.34 426 ARG B C 1
ATOM 7028 O O . ARG B 1 426 ? -40.531 -11.297 -3.773 1 42.34 426 ARG B O 1
ATOM 7035 N N . VAL B 1 427 ? -41.938 -12.18 -2.602 1 39.41 427 VAL B N 1
ATOM 7036 C CA . VAL B 1 427 ? -40.875 -12.484 -1.631 1 39.41 427 VAL B CA 1
ATOM 7037 C C . VAL B 1 427 ? -40 -13.602 -2.162 1 39.41 427 VAL B C 1
ATOM 7039 O O . VAL B 1 427 ? -38.781 -13.555 -2.02 1 39.41 427 VAL B O 1
ATOM 7042 N N . ILE B 1 428 ? -40.406 -14.766 -2.496 1 36.06 428 ILE B N 1
ATOM 7043 C CA . ILE B 1 428 ? -39.594 -15.883 -2.977 1 36.06 428 ILE B CA 1
ATOM 7044 C C . ILE B 1 428 ? -40.031 -16.281 -4.375 1 36.06 428 ILE B C 1
ATOM 7046 O O . ILE B 1 428 ? -41.25 -16.438 -4.625 1 36.06 428 ILE B O 1
ATOM 7050 N N . GLN B 1 429 ? -39.406 -15.75 -5.41 1 38.31 429 GLN B N 1
ATOM 7051 C CA . GLN B 1 429 ? -39.688 -16.344 -6.711 1 38.31 429 GLN B CA 1
ATOM 7052 C C . GLN B 1 429 ? -39.25 -17.812 -6.75 1 38.31 429 GLN B C 1
ATOM 7054 O O . GLN B 1 429 ? -38.062 -18.109 -6.871 1 38.31 429 GLN B O 1
ATOM 7059 N N . PRO B 1 430 ? -40.031 -18.609 -6.133 1 39.09 430 PRO B N 1
ATOM 7060 C CA . PRO B 1 430 ? -39.656 -20.016 -6.234 1 39.09 430 PRO B CA 1
ATOM 7061 C C . PRO B 1 430 ? -39.344 -20.438 -7.668 1 39.09 430 PRO B C 1
ATOM 7063 O O . PRO B 1 430 ? -40.062 -20.062 -8.594 1 39.09 430 PRO B O 1
ATOM 7066 N N . MET B 1 431 ? -38.125 -20.547 -8.039 1 40.12 431 MET B N 1
ATOM 7067 C CA . MET B 1 431 ? -37.688 -21.062 -9.328 1 40.12 431 MET B CA 1
ATOM 7068 C C . MET B 1 431 ? -37.781 -22.594 -9.367 1 40.12 431 MET B C 1
ATOM 7070 O O . MET B 1 431 ? -37.719 -23.25 -8.328 1 40.12 431 MET B O 1
ATOM 7074 N N . GLY B 1 432 ? -38.688 -23.078 -10.133 1 42.81 432 GLY B N 1
ATOM 7075 C CA . GLY B 1 432 ? -38.781 -24.5 -10.398 1 42.81 432 GLY B CA 1
ATOM 7076 C C . GLY B 1 432 ? -38.125 -24.922 -11.703 1 42.81 432 GLY B C 1
ATOM 7077 O O . GLY B 1 432 ? -37.781 -24.062 -12.523 1 42.81 432 GLY B O 1
ATOM 7078 N N . MET B 1 433 ? -37.594 -26.078 -11.695 1 40.62 433 MET B N 1
ATOM 7079 C CA . MET B 1 433 ? -37.031 -26.625 -12.922 1 40.62 433 MET B CA 1
ATOM 7080 C C . MET B 1 433 ? -38.125 -27.188 -13.828 1 40.62 433 MET B C 1
ATOM 7082 O O . MET B 1 433 ? -39.031 -27.875 -13.352 1 40.62 433 MET B O 1
ATOM 7086 N N . SER B 1 434 ? -38.312 -26.578 -14.828 1 45.38 434 SER B N 1
ATOM 7087 C CA . SER B 1 434 ? -39.219 -27.125 -15.828 1 45.38 434 SER B CA 1
ATOM 7088 C C . SER B 1 434 ? -38.875 -28.578 -16.156 1 45.38 434 SER B C 1
ATOM 7090 O O . SER B 1 434 ? -37.75 -29.031 -15.891 1 45.38 434 SER B O 1
ATOM 7092 N N . PRO B 1 435 ? -39.781 -29.344 -16.547 1 50.06 435 PRO B N 1
ATOM 7093 C CA . PRO B 1 435 ? -39.469 -30.703 -16.984 1 50.06 435 PRO B CA 1
ATOM 7094 C C . PRO B 1 435 ? -38.281 -30.75 -17.953 1 50.06 435 PRO B C 1
ATOM 7096 O O . PRO B 1 435 ? -37.656 -31.797 -18.109 1 50.06 435 PRO B O 1
ATOM 7099 N N . ARG B 1 436 ? -37.906 -29.688 -18.672 1 49.84 436 ARG B N 1
ATOM 7100 C CA . ARG B 1 436 ? -36.812 -29.594 -19.609 1 49.84 436 ARG B CA 1
ATOM 7101 C C . ARG B 1 436 ? -35.531 -29.156 -18.906 1 49.84 436 ARG B C 1
ATOM 7103 O O . ARG B 1 436 ? -34.5 -28.875 -19.547 1 49.84 436 ARG B O 1
ATOM 7110 N N . GLY B 1 437 ? -35.531 -29.062 -17.594 1 46.31 437 GLY B N 1
ATOM 7111 C CA . GLY B 1 437 ? -34.344 -28.797 -16.828 1 46.31 437 GLY B CA 1
ATOM 7112 C C . GLY B 1 437 ? -34.031 -27.328 -16.672 1 46.31 437 GLY B C 1
ATOM 7113 O O . GLY B 1 437 ? -32.906 -26.953 -16.266 1 46.31 437 GLY B O 1
ATOM 7114 N N . GLN B 1 438 ? -34.875 -26.438 -17.203 1 48.31 438 GLN B N 1
ATOM 7115 C CA . GLN B 1 438 ? -34.625 -25 -17.109 1 48.31 438 GLN B CA 1
ATOM 7116 C C . GLN B 1 438 ? -35.156 -24.406 -15.82 1 48.31 438 GLN B C 1
ATOM 7118 O O . GLN B 1 438 ? -36.25 -24.797 -15.367 1 48.31 438 GLN B O 1
ATOM 7123 N N . LEU B 1 439 ? -34.406 -23.719 -15.109 1 47.5 439 LEU B N 1
ATOM 7124 C CA . LEU B 1 439 ? -34.844 -22.969 -13.93 1 47.5 439 LEU B CA 1
ATOM 7125 C C . LEU B 1 439 ? -35.875 -21.891 -14.32 1 47.5 439 LEU B C 1
ATOM 7127 O O . LEU B 1 439 ? -35.594 -21.062 -15.188 1 47.5 439 LEU B O 1
ATOM 7131 N N . THR B 1 440 ? -37.062 -22.141 -14.141 1 50.19 440 THR B N 1
ATOM 7132 C CA . THR B 1 440 ? -38.125 -21.188 -14.406 1 50.19 440 THR B CA 1
ATOM 7133 C C . THR B 1 440 ? -38.906 -20.891 -13.125 1 50.19 440 THR B C 1
ATOM 7135 O O . THR B 1 440 ? -38.656 -21.5 -12.078 1 50.19 440 THR B O 1
ATOM 7138 N N . SER B 1 441 ? -39.688 -19.953 -13.211 1 51.81 441 SER B N 1
ATOM 7139 C CA . SER B 1 441 ? -40.531 -19.688 -12.062 1 51.81 441 SER B CA 1
ATOM 7140 C C . SER B 1 441 ? -41.281 -20.938 -11.617 1 51.81 441 SER B C 1
ATOM 7142 O O . SER B 1 441 ? -41.594 -21.797 -12.445 1 51.81 441 SER B O 1
ATOM 7144 N N . LEU B 1 442 ? -41.188 -21.25 -10.438 1 47.47 442 LEU B N 1
ATOM 7145 C CA . LEU B 1 442 ? -41.875 -22.438 -9.945 1 47.47 442 LEU B CA 1
ATOM 7146 C C . LEU B 1 442 ? -43.25 -22.578 -10.57 1 47.47 442 LEU B C 1
ATOM 7148 O O . LEU B 1 442 ? -43.688 -23.672 -10.914 1 47.47 442 LEU B O 1
ATOM 7152 N N . GLN B 1 443 ? -43.875 -21.469 -10.852 1 50.78 443 GLN B N 1
ATOM 7153 C CA . GLN B 1 443 ? -45.156 -21.5 -11.531 1 50.78 443 GLN B CA 1
ATOM 7154 C C . GLN B 1 443 ? -45.031 -22.062 -12.938 1 50.78 443 GLN B C 1
ATOM 7156 O O . GLN B 1 443 ? -45.844 -22.891 -13.359 1 50.78 443 GLN B O 1
ATOM 7161 N N . ASP B 1 444 ? -44.062 -21.625 -13.539 1 53.78 444 ASP B N 1
ATOM 7162 C CA . ASP B 1 444 ? -43.844 -22.109 -14.898 1 53.78 444 ASP B CA 1
ATOM 7163 C C . ASP B 1 444 ? -43.406 -23.562 -14.906 1 53.78 444 ASP B C 1
ATOM 7165 O O . ASP B 1 444 ? -43.812 -24.344 -15.758 1 53.78 444 ASP B O 1
ATOM 7169 N N . ALA B 1 445 ? -42.656 -23.984 -13.945 1 49.12 445 ALA B N 1
ATOM 7170 C CA . ALA B 1 445 ? -42.156 -25.359 -13.836 1 49.12 445 ALA B CA 1
ATOM 7171 C C . ALA B 1 445 ? -43.312 -26.312 -13.523 1 49.12 445 ALA B C 1
ATOM 7173 O O . ALA B 1 445 ? -43.406 -27.406 -14.102 1 49.12 445 ALA B O 1
ATOM 7174 N N . ILE B 1 446 ? -44.156 -25.891 -12.758 1 49.88 446 ILE B N 1
ATOM 7175 C CA . ILE B 1 446 ? -45.344 -26.688 -12.406 1 49.88 446 ILE B CA 1
ATOM 7176 C C . ILE B 1 446 ? -46.281 -26.75 -13.594 1 49.88 446 ILE B C 1
ATOM 7178 O O . ILE B 1 446 ? -46.812 -27.828 -13.914 1 49.88 446 ILE B O 1
ATOM 7182 N N . CYS B 1 447 ? -46.5 -25.672 -14.188 1 49.94 447 CYS B N 1
ATOM 7183 C CA . CYS B 1 447 ? -47.375 -25.672 -15.352 1 49.94 447 CYS B CA 1
ATOM 7184 C C . CYS B 1 447 ? -46.812 -26.578 -16.453 1 49.94 447 CYS B C 1
ATOM 7186 O O . CYS B 1 447 ? -47.562 -27.328 -17.078 1 49.94 447 CYS B O 1
ATOM 7188 N N . GLU B 1 448 ? -45.531 -26.484 -16.594 1 50.97 448 GLU B N 1
ATOM 7189 C CA . GLU B 1 448 ? -44.938 -27.328 -17.625 1 50.97 448 GLU B CA 1
ATOM 7190 C C . GLU B 1 448 ? -44.969 -28.797 -17.219 1 50.97 448 GLU B C 1
ATOM 7192 O O . GLU B 1 448 ? -45.156 -29.672 -18.078 1 50.97 448 GLU B O 1
ATOM 7197 N N . THR B 1 449 ? -44.781 -29.016 -15.961 1 46.75 449 THR B N 1
ATOM 7198 C CA . THR B 1 449 ? -44.906 -30.375 -15.469 1 46.75 449 THR B CA 1
ATOM 7199 C C . THR B 1 449 ? -46.344 -30.859 -15.547 1 46.75 449 THR B C 1
ATOM 7201 O O . THR B 1 449 ? -46.594 -32 -15.945 1 46.75 449 THR B O 1
ATOM 7204 N N . MET B 1 450 ? -47.25 -30.047 -15.18 1 45 450 MET B N 1
ATOM 7205 C CA . MET B 1 450 ? -48.656 -30.406 -15.273 1 45 450 MET B CA 1
ATOM 7206 C C . MET B 1 450 ? -49.094 -30.562 -16.734 1 45 450 MET B C 1
ATOM 7208 O O . MET B 1 450 ? -49.875 -31.469 -17.062 1 45 450 MET B O 1
ATOM 7212 N N . GLU B 1 451 ? -48.594 -29.688 -17.5 1 46.53 451 GLU B N 1
ATOM 7213 C CA . GLU B 1 451 ? -48.906 -29.844 -18.922 1 46.53 451 GLU B CA 1
ATOM 7214 C C . GLU B 1 451 ? -48.281 -31.125 -19.469 1 46.53 451 GLU B C 1
ATOM 7216 O O . GLU B 1 451 ? -48.875 -31.797 -20.312 1 46.53 451 GLU B O 1
ATOM 7221 N N . GLY B 1 452 ? -47.062 -31.406 -19.031 1 41.81 452 GLY B N 1
ATOM 7222 C CA . GLY B 1 452 ? -46.438 -32.656 -19.438 1 41.81 452 GLY B CA 1
ATOM 7223 C C . GLY B 1 452 ? -47.188 -33.875 -18.891 1 41.81 452 GLY B C 1
ATOM 7224 O O . GLY B 1 452 ? -47.25 -34.906 -19.547 1 41.81 452 GLY B O 1
ATOM 7225 N N . GLN B 1 453 ? -47.594 -33.781 -17.672 1 38.97 453 GLN B N 1
ATOM 7226 C CA . GLN B 1 453 ? -48.344 -34.906 -17.109 1 38.97 453 GLN B CA 1
ATOM 7227 C C . GLN B 1 453 ? -49.719 -35 -17.781 1 38.97 453 GLN B C 1
ATOM 7229 O O . GLN B 1 453 ? -50.281 -36.125 -17.906 1 38.97 453 GLN B O 1
ATOM 7234 N N . LEU B 1 454 ? -50.312 -33.844 -18 1 37.47 454 LEU B N 1
ATOM 7235 C CA . LEU B 1 454 ? -51.625 -33.938 -18.656 1 37.47 454 LEU B CA 1
ATOM 7236 C C . LEU B 1 454 ? -51.469 -34.531 -20.062 1 37.47 454 LEU B C 1
ATOM 7238 O O . LEU B 1 454 ? -52.438 -35.125 -20.578 1 37.47 454 LEU B O 1
ATOM 7242 N N . SER B 1 455 ? -50.406 -34.156 -20.734 1 37.38 455 SER B N 1
ATOM 7243 C CA . SER B 1 455 ? -50.344 -34.656 -22.094 1 37.38 455 SER B CA 1
ATOM 7244 C C . SER B 1 455 ? -50.031 -36.156 -22.094 1 37.38 455 SER B C 1
ATOM 7246 O O . SER B 1 455 ? -50.031 -36.812 -23.156 1 37.38 455 SER B O 1
ATOM 7248 N N . SER B 1 456 ? -49.406 -36.688 -21.062 1 34.19 456 SER B N 1
ATOM 7249 C CA . SER B 1 456 ? -49.125 -38.125 -21.141 1 34.19 456 SER B CA 1
ATOM 7250 C C . SER B 1 456 ? -50.375 -38.969 -20.875 1 34.19 456 SER B C 1
ATOM 7252 O O . SER B 1 456 ? -50.438 -39.719 -19.922 1 34.19 456 SER B O 1
ATOM 7254 N N . GLU B 1 457 ? -51.531 -38.344 -20.953 1 33.94 457 GLU B N 1
ATOM 7255 C CA . GLU B 1 457 ? -52.625 -39.312 -20.922 1 33.94 457 GLU B CA 1
ATOM 7256 C C . GLU B 1 457 ? -52.5 -40.375 -22.016 1 33.94 457 GLU B C 1
ATOM 7258 O O . GLU B 1 457 ? -52.312 -40.031 -23.188 1 33.94 457 GLU B O 1
ATOM 7263 N N . PRO B 1 458 ? -52.062 -41.594 -21.656 1 35.12 458 PRO B N 1
ATOM 7264 C CA . PRO B 1 458 ? -52.031 -42.719 -22.594 1 35.12 458 PRO B CA 1
ATOM 7265 C C . PRO B 1 458 ? -53.281 -42.781 -23.484 1 35.12 458 PRO B C 1
ATOM 7267 O O . PRO B 1 458 ? -54.375 -42.375 -23.047 1 35.12 458 PRO B O 1
ATOM 7270 N N . ASP B 1 459 ? -53.219 -42.438 -24.703 1 36.03 459 ASP B N 1
ATOM 7271 C CA . ASP B 1 459 ? -54.219 -42.781 -25.703 1 36.03 459 ASP B CA 1
ATOM 7272 C C . ASP B 1 459 ? -54.75 -44.188 -25.469 1 36.03 459 ASP B C 1
ATOM 7274 O O . ASP B 1 459 ? -54 -45.188 -25.547 1 36.03 459 ASP B O 1
ATOM 7278 N N . SER B 1 460 ? -55.594 -44.469 -24.453 1 32.59 460 SER B N 1
ATOM 7279 C CA . SER B 1 460 ? -56.375 -45.688 -24.312 1 32.59 460 SER B CA 1
ATOM 7280 C C . SER B 1 460 ? -57 -46.125 -25.641 1 32.59 460 SER B C 1
ATOM 7282 O O . SER B 1 460 ? -57.875 -45.438 -26.172 1 32.59 460 SER B O 1
ATOM 7284 N N . ASP B 1 461 ? -56.219 -46.562 -26.609 1 28.72 461 ASP B N 1
ATOM 7285 C CA . ASP B 1 461 ? -56.812 -47.281 -27.734 1 28.72 461 ASP B CA 1
ATOM 7286 C C . ASP B 1 461 ? -57.781 -48.344 -27.25 1 28.72 461 ASP B C 1
ATOM 7288 O O . ASP B 1 461 ? -57.469 -49.156 -26.391 1 28.72 461 ASP B O 1
ATOM 7292 N N . PRO B 1 462 ? -59.125 -48.062 -27.344 1 36.06 462 PRO B N 1
ATOM 7293 C CA . PRO B 1 462 ? -60.188 -49.031 -27.156 1 36.06 462 PRO B CA 1
ATOM 7294 C C . PRO B 1 462 ? -59.938 -50.344 -27.859 1 36.06 462 PRO B C 1
ATOM 7296 O O . PRO B 1 462 ? -59.594 -50.375 -29.047 1 36.06 462 PRO B O 1
ATOM 7299 N N . ASP B 1 463 ? -59.344 -51.406 -27.281 1 21.86 463 ASP B N 1
ATOM 7300 C CA . ASP B 1 463 ? -59.812 -52.688 -27.797 1 21.86 463 ASP B CA 1
ATOM 7301 C C . ASP B 1 463 ? -61.312 -52.875 -27.531 1 21.86 463 ASP B C 1
ATOM 7303 O O . ASP B 1 463 ? -61.812 -52.5 -26.469 1 21.86 463 ASP B O 1
#

Solvent-accessible surface area (backbone atoms only — not comparable to full-atom values): 50244 Å² total; per-residue (Å²): 131,63,87,65,86,56,63,82,67,41,61,66,67,46,54,79,57,48,35,68,68,51,53,51,51,36,28,48,51,40,69,29,37,65,87,60,68,86,77,63,90,68,52,66,67,52,20,40,52,26,38,39,46,49,41,52,42,43,73,74,27,74,62,33,42,52,48,42,55,73,53,39,36,63,58,39,46,52,50,52,56,68,35,54,85,80,41,91,67,54,67,68,49,54,38,42,52,36,45,39,50,28,51,46,32,69,76,28,67,68,48,18,48,41,37,38,70,75,60,43,33,63,62,51,46,44,52,47,39,42,59,53,59,46,57,46,95,86,44,77,59,58,75,58,37,51,57,70,40,43,54,41,40,46,33,45,36,50,33,50,33,49,48,32,57,78,50,41,83,47,88,68,54,70,72,52,40,54,53,46,32,51,46,36,46,54,43,51,50,50,63,71,39,43,33,42,90,83,35,32,67,60,49,33,48,45,43,37,48,34,57,54,32,47,48,73,83,31,54,54,55,57,62,62,51,74,73,50,95,86,53,47,69,44,92,88,36,34,39,53,58,57,50,47,52,50,52,51,44,55,56,42,67,69,44,86,68,61,50,58,81,58,39,38,34,48,40,49,46,52,34,51,46,32,73,73,30,66,53,53,19,54,52,48,24,58,70,42,59,47,70,53,68,74,49,62,49,42,32,50,60,70,86,50,61,44,12,53,42,42,40,31,37,69,38,86,51,63,64,40,14,48,44,37,44,47,32,54,30,52,51,38,59,53,34,65,69,60,34,28,66,64,43,3,34,58,58,40,42,61,60,30,51,74,70,53,37,68,84,68,48,80,62,87,72,89,62,79,88,75,78,86,62,76,31,69,61,40,64,71,37,52,85,45,35,38,61,51,58,30,16,46,51,77,79,66,72,56,80,61,59,85,50,52,73,64,52,51,52,48,52,49,47,48,52,50,49,52,48,49,56,40,41,70,68,63,70,48,74,53,63,20,56,22,79,86,69,44,78,29,47,31,66,51,9,45,48,43,35,49,47,51,54,58,64,60,55,73,78,75,69,83,122,132,64,88,64,85,59,62,82,67,42,60,67,68,46,55,79,57,49,35,70,66,50,52,51,50,36,28,48,52,40,70,28,38,62,85,61,67,85,77,63,90,68,53,64,65,52,21,40,51,26,38,40,45,49,40,49,42,42,72,74,27,75,64,31,42,52,48,42,55,74,54,39,35,64,60,38,47,52,52,52,56,69,35,56,87,80,41,89,69,53,66,69,50,53,39,43,52,34,44,39,49,28,50,45,30,68,76,28,67,69,50,19,48,41,38,38,70,75,61,43,33,61,62,50,46,46,52,47,41,43,60,52,59,46,56,48,96,88,44,78,59,59,74,58,37,52,56,70,41,43,53,41,40,47,32,43,37,51,33,50,34,50,47,32,57,78,50,39,84,47,90,67,52,69,73,52,43,54,53,47,32,52,47,37,45,54,42,51,49,49,62,71,40,46,33,43,90,84,35,32,68,60,49,32,49,45,44,37,48,33,57,54,34,48,48,73,85,33,55,54,53,58,61,62,50,74,74,51,94,86,54,47,69,44,91,90,36,35,38,53,59,57,49,49,53,49,51,51,46,54,55,42,66,69,44,85,67,62,51,59,79,59,39,38,35,49,40,51,47,52,34,51,46,30,71,76,30,65,51,53,18,54,52,50,23,58,70,42,59,47,68,55,69,76,49,62,49,42,34,50,61,70,84,51,63,44,12,51,41,41,40,32,39,68,39,85,52,62,63,40,14,48,44,38,44,48,33,53,30,52,50,39,57,54,34,65,68,59,34,27,64,66,42,2,35,57,60,40,43,60,60,30,52,74,70,54,37,69,84,69,48,82,62,87,72,89,62,78,88,75,81,86,60,76,33,69,61,38,63,71,37,52,85,45,36,38,59,50,60,32,16,46,51,77,78,65,70,54,82,55,58,86,46,50,73,63,48,46,49,47,50,48,45,48,51,48,47,51,48,48,54,41,41,69,67,63,71,47,74,50,62,20,55,23,80,86,68,44,79,30,48,31,68,53,9,46,49,44,38,48,49,50,55,62,64,60,56,75,79,75,71,82,127

Nearest PDB structures (foldseek):
  6tyl-assembly1_A  TM=8.995E-01  e=3.006E-38  Rattus norvegicus
  6nmg-assembly2_B  TM=9.543E-01  e=4.699E-35  Rattus norvegicus
  6tyl-assembly2_F  TM=9.093E-01  e=5.039E-37  Rattus norvegicus
  6vu8-assembly1_A  TM=9.275E-01  e=5.173E-36  Rattus norvegicus
  6ukt-assembly1_A  TM=9.070E-01  e=1.079E-35  Rattus norvegicus

Radius of gyration: 40.12 Å; Cα contacts (8 Å, |Δi|>4): 1191; chains: 2; bounding box: 97×110×79 Å

Organism: Zalophus californianus (NCBI:txid9704)

Foldseek 3Di:
DPPVVDPPCVVVVCVVVQDLVNLQVLCLLLVQQPPDDPNDPRPLVSNLVSLVVLLVSLVPDPSNLVSCVVRVSLQSLLVVLLCVVPDPDDLSSLLSSLSSLLSSLQSDVVSLQCCVPVVVNLLSLLVSLCVLQVVPVVDDGDLEREASSLSSNLSSLSNLLSSLVVVQVDDDDPVVLVSLLSSLLSLLVQLNHAYPPPCSLVSNLSSLSSLLSGHLVSLCSNFPDQDDVPFDDFPRTGCRSVVSLVVSLLVQLVPPPDCVSRRLSSLSSLLSCLQVDVRSLQVVCCQQPNADDAQADFQCDDNGNRNSLLVQLPPPDVSSNQSSLSSLCVSVVVDLVSSLLNNACQSNVVNCVVQVPPVPDDDPGDDDDDDDRHDPNCVVCVVQADRHRRHRDDPPDPPCVVPDPVVVVVVVVVVVVVLVVCVVVVVDQPFDQAPVRDGHRPNVNVVNVVVVVVVPPPPPPPD/DPPVPDPPCVVVVCVVCQDLVNLQVLCLLLVQQPPDDPNDPRPLVSNLVSLVVLLVSLVPDPSNLVSCVVRVSLQSLLVVLLCVVPDPRDLSSLLSSLSSLLSSLQSDVVSLQCCVPVVVNLLSLLVSLCVLQVVPVVDDGDQEREASSLSNNLSSLSNLLSSLVVVQVDDDDPVVLVSLLSSLLSLLVQLNHAYPPPCRLVSNLSSLSSLLSGHLVSLCSNFPDQDDVPFDDFPRTGCRSVVSLVVSLLVQLVPPPDCVSRRLSSLSSLLSCLQVDVRSLQVVCCQQPNADDAQADFLCDDNGNRNSLLVQLPDPDVSSNQSSLSSLCVSVVVDLVSSLLNNACQSNVVNCVVQVPPVPDDDPGDDDDDDDRHDPNCVVQVVQADRHRRHRDDPPDPPCVVPDPVVVVVVVVVVVVVLVVCVVVVPDQCFDQAPVRDGHRPVVNVVNVVVVVVVPPPPPPDD

Sequence (926 aa):
MMPNRRTGRDRSCLDPFTGRQSLQALARYAGIAFEQSAPEPLDMDVVLESLKCLCNLVLSSPVAQVLAAEARLVVRLAERVGLYHKSSFPHDIQFFDLRLLFLLTALRTDVRQQLFQELRGVHLLTDALELTLGMTPEENPPELLPPQETERAMEILKVLFNITFDSIKREVDEEDASLYRHLGTILRHCVMVAAAGDRTEEFHGHTVNLLGNLPLKCLDVLLTLEPRKGSLEFLGANMDVIHVLLSFLEKRLHQTHRLKESVAPVLSVLTECARMHRPARKFLKSQVLPPLRDVRTRPEVGELLRNKLVRLMTHLDTDVKRVAAEFLFVLCSENVPRFIKYTGYGNAAGLLAARGLMAGGRPEGQYSEDEDTDTDEYKEAKASINPVTGRVEEKPPNPTEGMTEEQKEHEAMKLVNMFDKLSRHRVIQPMGMSPRGQLTSLQDAICETMEGQLSSEPDSDPDMMPNRRTGRDRSCLDPFTGRQSLQALARYAGIAFEQSAPEPLDMDVVLESLKCLCNLVLSSPVAQVLAAEARLVVRLAERVGLYHKSSFPHDIQFFDLRLLFLLTALRTDVRQQLFQELRGVHLLTDALELTLGMTPEENPPELLPPQETERAMEILKVLFNITFDSIKREVDEEDASLYRHLGTILRHCVMVAAAGDRTEEFHGHTVNLLGNLPLKCLDVLLTLEPRKGSLEFLGANMDVIHVLLSFLEKRLHQTHRLKESVAPVLSVLTECARMHRPARKFLKSQVLPPLRDVRTRPEVGELLRNKLVRLMTHLDTDVKRVAAEFLFVLCSENVPRFIKYTGYGNAAGLLAARGLMAGGRPEGQYSEDEDTDTDEYKEAKASINPVTGRVEEKPPNPTEGMTEEQKEHEAMKLVNMFDKLSRHRVIQPMGMSPRGQLTSLQDAICETMEGQLSSEPDSDPD

InterPro domains:
  IPR008376 Chaperone Ric-8 A/B [PR01802] (260-273)
  IPR008376 Chaperone Ric-8 A/B [PR01802] (293-311)
  IPR008376 Chaperone Ric-8 A/B [PR01802] (325-338)
  IPR008376 Chaperone Ric-8 A/B [PR01802] (340-356)
  IPR008376 Chaperone Ric-8 A/B [PR01802] (371-388)
  IPR008376 Chaperone Ric-8 A/B [PR01802] (403-416)
  IPR011989 Armadillo-like helical [G3DSA:1.25.10.10] (18-338)
  IPR016024 Armadillo-type fold [SSF48371] (41-334)
  IPR019318 Guanine nucleotide exchange factor, Ric8 [PF10165] (6-434)
  IPR019318 Guanine nucleotide exchange factor, Ric8 [PTHR12425] (6-461)

pLDDT: mean 80.38, std 19.48, range [21.83, 98.75]

Secondary structure (DSSP, 8-state):
--TT--SSTHHHHHGGGG-HHHHHHHHHHTT--TT--S-----HHHHHHHHHHHHHHHHH-HHHHHHHHHTTHHHHHHHHHHTTTTS---HHHHHHHHHHHHHHHHH-HHHHHIIIIIS-HHHHHHHHHHHHHT--TTSPPPSEE-HHHHHHHHHHHHHHHHHHGGGTTS---HHHHHHHHHHHHHHHHHHHSEETTTTHHHHHHHHHHHHTTS-GGGGGGGG-PPP-TT--EETTEE-HHHHHHHHHHHHHHT--S-HHHHHHHHHHHHHHHHHH-HHHHHHHHHHHSPPP---SS-TTSSSSHHHHHHHHTT-SSHHHHHHHHHHHHHHTTT-HHHHHHHH-HHHHHHHHHHTT-TTSPPPS---PPPP----HHHHHHGGGB-TTT-SB------TTTT--HHHHHHHHHHHHHHHHHHHHTTS---EEE-TTS-EEEHHHHHHHHHHHHHHT-------/--TT--SSTHHHHHGGGG-HHHHHHHHHHTT--TT--S-----HHHHHHHHHHHHHHHHH-HHHHHHHHHTTHHHHHHHHHHTTTTS---HHHHHHHHHHHHHHHHH-HHHHHIIIIIS-HHHHHHHHHHHHHT--TTSPPPSEE-HHHHHHHHHHHHHHHHHHTTTTTS---HHHHHHHHHHHHHHHHHHHSEETTTTHHHHHHHHHHHHTTS-GGGGGGGG-PPP-TT--EETTEE-HHHHHHHHHHHHHHT--S-HHHHHHHHHHHHHHHHHH-HHHHHHHHHHHSPPP---SS-TTSSSSHHHHHHHHTT-SSHHHHHHHHHHHHHHTTT-HHHHHHHH-HHHHHHHHHHTT-TTSPPPS---PPPP----HHHHHHGGGB-TTT-SB------TTTT--HHHHHHHHHHHHHHHHHHHHTTS---EEE-TTS-EEEHHHHHHHHHHHHHH--------